Protein 3IAC (pdb70)

Organism: Salmonella typhimurium (strain LT2 / SGSC1412 / ATCC 700720) (NCBI:txid99287)

InterPro domains:
  IPR003766 Uronate isomerase [MF_00675] (2-469)
  IPR003766 Uronate isomerase [PF02614] (1-467)
  IPR032466 Metal-dependent hydrolase [SSF51556] (3-467)

Structure (mmCIF, N/CA/C/O backbone):
data_3IAC
#
_entry.id   3IAC
#
_cell.length_a   225.535
_cell.length_b   225.535
_cell.length_c   82.745
_cell.angle_alpha   90.00
_cell.angle_beta   90.00
_cell.angle_gamma   90.00
#
_symmetry.space_group_name_H-M   'P 42 21 2'
#
loop_
_entity.id
_entity.type
_entity.pdbx_description
1 polymer 'Glucuronate isomerase'
2 non-polymer 'CHLORIDE ION'
3 water water
#
loop_
_atom_site.group_PDB
_atom_site.id
_atom_site.type_symbol
_atom_site.label_atom_id
_atom_site.label_alt_id
_atom_site.label_comp_id
_atom_site.label_asym_id
_atom_site.label_entity_id
_atom_site.label_seq_id
_atom_site.pdbx_PDB_ins_code
_atom_site.Cartn_x
_atom_site.Cartn_y
_atom_site.Cartn_z
_atom_site.occupancy
_atom_site.B_iso_or_equiv
_atom_site.auth_seq_id
_atom_site.auth_comp_id
_atom_site.auth_asym_id
_atom_site.auth_atom_id
_atom_site.pdbx_PDB_model_num
ATOM 1 N N . ALA A 1 5 ? 78.478 21.398 -23.851 1.00 33.49 2 ALA A N 1
ATOM 2 C CA . ALA A 1 5 ? 78.910 21.805 -22.473 1.00 33.96 2 ALA A CA 1
ATOM 3 C C . ALA A 1 5 ? 80.098 20.933 -22.091 1.00 33.60 2 ALA A C 1
ATOM 4 O O . ALA A 1 5 ? 80.104 19.727 -22.383 1.00 34.31 2 ALA A O 1
ATOM 6 N N . THR A 1 6 ? 81.109 21.523 -21.447 1.00 32.36 3 THR A N 1
ATOM 7 C CA . THR A 1 6 ? 82.305 20.753 -21.107 1.00 31.21 3 THR A CA 1
ATOM 8 C C . THR A 1 6 ? 82.472 20.502 -19.606 1.00 28.97 3 THR A C 1
ATOM 9 O O . THR A 1 6 ? 82.483 21.417 -18.782 1.00 26.65 3 THR A O 1
ATOM 13 N N . PHE A 1 7 ? 82.615 19.220 -19.294 1.00 26.99 4 PHE A N 1
ATOM 14 C CA . PHE A 1 7 ? 82.783 18.735 -17.943 1.00 25.23 4 PHE A CA 1
ATOM 15 C C . PHE A 1 7 ? 84.181 19.043 -17.348 1.00 24.81 4 PHE A C 1
ATOM 16 O O . PHE A 1 7 ? 85.203 18.774 -17.949 1.00 23.23 4 PHE A O 1
ATOM 32 N N . THR A 1 9 ? 86.363 21.891 -16.513 1.00 22.67 6 THR A N 1
ATOM 33 C CA . THR A 1 9 ? 87.404 22.680 -17.154 1.00 20.21 6 THR A CA 1
ATOM 34 C C . THR A 1 9 ? 88.226 23.245 -16.008 1.00 20.02 6 THR A C 1
ATOM 35 O O . THR A 1 9 ? 87.998 22.893 -14.833 1.00 18.19 6 THR A O 1
ATOM 39 N N . GLU A 1 10 ? 89.178 24.115 -16.311 1.00 19.50 7 GLU A N 1
ATOM 40 C CA . GLU A 1 10 ? 89.946 24.746 -15.240 1.00 20.22 7 GLU A CA 1
ATOM 41 C C . GLU A 1 10 ? 89.074 25.761 -14.453 1.00 19.27 7 GLU A C 1
ATOM 42 O O . GLU A 1 10 ? 89.475 26.214 -13.382 1.00 18.68 7 GLU A O 1
ATOM 48 N N . ASP A 1 11 ? 87.884 26.096 -14.972 1.00 18.96 8 ASP A N 1
ATOM 49 C CA . ASP A 1 11 ? 86.946 27.006 -14.267 1.00 19.04 8 ASP A CA 1
ATOM 50 C C . ASP A 1 11 ? 85.805 26.210 -13.595 1.00 18.21 8 ASP A C 1
ATOM 51 O O . ASP A 1 11 ? 84.736 26.740 -13.310 1.00 15.68 8 ASP A O 1
ATOM 56 N N . PHE A 1 12 ? 86.078 24.934 -13.326 1.00 17.29 9 PHE A N 1
ATOM 57 C CA . PHE A 1 12 ? 85.131 24.036 -12.663 1.00 16.65 9 PHE A CA 1
ATOM 58 C C . PHE A 1 12 ? 84.591 24.676 -11.378 1.00 16.71 9 PHE A C 1
ATOM 59 O O . PHE A 1 12 ? 85.362 25.127 -10.519 1.00 14.75 9 PHE A O 1
ATOM 67 N N . LEU A 1 13 ? 83.264 24.749 -11.294 1.00 16.53 10 LEU A N 1
ATOM 68 C CA . LEU A 1 13 ? 82.544 25.311 -10.152 1.00 17.71 10 LEU A CA 1
ATOM 69 C C . LEU A 1 13 ? 82.676 26.845 -9.993 1.00 17.52 10 LEU A C 1
ATOM 70 O O . LEU A 1 13 ? 82.145 27.400 -9.049 1.00 17.55 10 LEU A O 1
ATOM 75 N N . LEU A 1 14 ? 83.385 27.511 -10.902 1.00 18.25 11 LEU A N 1
ATOM 76 C CA . LEU A 1 14 ? 83.579 28.974 -10.841 1.00 18.66 11 LEU A CA 1
ATOM 77 C C . LEU A 1 14 ? 82.591 29.578 -11.827 1.00 18.83 11 LEU A C 1
ATOM 78 O O . LEU A 1 14 ? 82.834 29.583 -13.024 1.00 18.40 11 LEU A O 1
ATOM 83 N N . LYS A 1 15 ? 81.476 30.091 -11.328 1.00 20.09 12 LYS A N 1
ATOM 84 C CA . LYS A 1 15 ? 80.394 30.588 -12.215 1.00 21.56 12 LYS A CA 1
ATOM 85 C C . LYS A 1 15 ? 80.316 32.093 -12.480 1.00 21.06 12 LYS A C 1
ATOM 86 O O . LYS A 1 15 ? 79.347 32.550 -13.051 1.00 23.92 12 LYS A O 1
ATOM 92 N N . ASN A 1 16 ? 81.331 32.851 -12.100 1.00 19.98 13 ASN A N 1
ATOM 93 C CA . ASN A 1 16 ? 81.336 34.294 -12.341 1.00 20.16 13 ASN A CA 1
ATOM 94 C C . ASN A 1 16 ? 82.792 34.751 -12.419 1.00 19.36 13 ASN A C 1
ATOM 95 O O . ASN A 1 16 ? 83.682 34.038 -11.961 1.00 18.82 13 ASN A O 1
ATOM 100 N N . ASP A 1 17 ? 83.028 35.914 -13.010 1.00 18.89 14 ASP A N 1
ATOM 101 C CA . ASP A 1 17 ? 84.393 36.435 -13.204 1.00 19.66 14 ASP A CA 1
ATOM 102 C C . ASP A 1 17 ? 85.175 36.737 -11.940 1.00 19.21 14 ASP A C 1
ATOM 103 O O . ASP A 1 17 ? 86.399 36.577 -11.911 1.00 19.56 14 ASP A O 1
ATOM 108 N N . ILE A 1 18 ? 84.485 37.199 -10.910 1.00 18.28 15 ILE A N 1
ATOM 109 C CA . ILE A 1 18 ? 85.129 37.494 -9.648 1.00 17.48 15 ILE A CA 1
ATOM 110 C C . ILE A 1 18 ? 85.672 36.179 -9.054 1.00 16.88 15 ILE A C 1
ATOM 111 O O . ILE A 1 18 ? 86.814 36.117 -8.581 1.00 15.48 15 ILE A O 1
ATOM 116 N N . ALA A 1 19 ? 84.851 35.132 -9.116 1.00 16.80 16 ALA A N 1
ATOM 117 C CA . ALA A 1 19 ? 85.229 33.805 -8.611 1.00 17.19 16 ALA A CA 1
ATOM 118 C C . ALA A 1 19 ? 86.479 33.295 -9.323 1.00 17.27 16 ALA A C 1
ATOM 119 O O . ALA A 1 19 ? 87.370 32.712 -8.685 1.00 17.82 16 ALA A O 1
ATOM 121 N N . ARG A 1 20 ? 86.561 33.535 -10.637 1.00 17.83 17 ARG A N 1
ATOM 122 C CA . ARG A 1 20 ? 87.720 33.096 -11.434 1.00 18.69 17 ARG A CA 1
ATOM 123 C C . ARG A 1 20 ? 89.006 33.792 -10.999 1.00 18.45 17 ARG A C 1
ATOM 124 O O . ARG A 1 20 ? 90.051 33.158 -10.889 1.00 18.55 17 ARG A O 1
ATOM 132 N N . THR A 1 21 ? 88.923 35.089 -10.743 1.00 16.71 18 THR A N 1
ATOM 133 C CA . THR A 1 21 ? 90.077 35.842 -10.295 1.00 17.19 18 THR A CA 1
ATOM 134 C C . THR A 1 21 ? 90.478 35.416 -8.892 1.00 17.42 18 THR A C 1
ATOM 135 O O . THR A 1 21 ? 91.652 35.158 -8.627 1.00 19.65 18 THR A O 1
ATOM 139 N N . LEU A 1 22 ? 89.515 35.340 -7.982 1.00 16.51 19 LEU A N 1
ATOM 140 C CA . LEU A 1 22 ? 89.840 34.933 -6.617 1.00 16.68 19 LEU A CA 1
ATOM 141 C C . LEU A 1 22 ? 90.488 33.551 -6.606 1.00 16.78 19 LEU A C 1
ATOM 142 O O . LEU A 1 22 ? 91.533 33.370 -5.983 1.00 17.41 19 LEU A O 1
ATOM 147 N N . TYR A 1 23 ? 89.893 32.590 -7.319 1.00 16.63 20 TYR A N 1
ATOM 148 C CA . TYR A 1 23 ? 90.443 31.239 -7.339 1.00 15.99 20 TYR A CA 1
ATOM 149 C C . TYR A 1 23 ? 91.810 31.147 -8.014 1.00 16.61 20 TYR A C 1
ATOM 150 O O . TYR A 1 23 ? 92.773 30.753 -7.371 1.00 15.74 20 TYR A O 1
ATOM 159 N N . HIS A 1 24 ? 91.890 31.512 -9.298 1.00 17.07 21 HIS A N 1
ATOM 160 C CA . HIS A 1 24 ? 93.161 31.395 -10.042 1.00 18.46 21 HIS A CA 1
ATOM 161 C C . HIS A 1 24 ? 94.299 32.295 -9.575 1.00 19.04 21 HIS A C 1
ATOM 162 O O . HIS A 1 24 ? 95.450 31.878 -9.580 1.00 20.00 21 HIS A O 1
ATOM 169 N N . LYS A 1 25 ? 93.988 33.509 -9.158 1.00 19.29 22 LYS A N 1
ATOM 170 C CA . LYS A 1 25 ? 95.035 34.444 -8.758 1.00 20.19 22 LYS A CA 1
ATOM 171 C C . LYS A 1 25 ? 95.437 34.350 -7.296 1.00 19.93 22 LYS A C 1
ATOM 172 O O . LYS A 1 25 ? 96.612 34.505 -6.973 1.00 20.75 22 LYS A O 1
ATOM 178 N N . TYR A 1 26 ? 94.473 34.086 -6.413 1.00 19.85 23 TYR A N 1
ATOM 179 C CA . TYR A 1 26 ? 94.764 34.071 -4.982 1.00 18.55 23 TYR A CA 1
ATOM 180 C C . TYR A 1 26 ? 94.636 32.742 -4.252 1.00 17.90 23 TYR A C 1
ATOM 181 O O . TYR A 1 26 ? 95.491 32.434 -3.457 1.00 19.23 23 TYR A O 1
ATOM 190 N N . ALA A 1 27 ? 93.604 31.946 -4.520 1.00 16.82 24 ALA A N 1
ATOM 191 C CA . ALA A 1 27 ? 93.430 30.685 -3.795 1.00 17.08 24 ALA A CA 1
ATOM 192 C C . ALA A 1 27 ? 94.330 29.546 -4.257 1.00 18.11 24 ALA A C 1
ATOM 193 O O . ALA A 1 27 ? 95.014 28.929 -3.441 1.00 18.87 24 ALA A O 1
ATOM 195 N N . ALA A 1 28 ? 94.322 29.263 -5.558 1.00 18.21 25 ALA A N 1
ATOM 196 C CA . ALA A 1 28 ? 95.086 28.142 -6.105 1.00 18.64 25 ALA A CA 1
ATOM 197 C C . ALA A 1 28 ? 96.581 28.109 -5.715 1.00 18.86 25 ALA A C 1
ATOM 198 O O . ALA A 1 28 ? 97.084 27.064 -5.337 1.00 18.30 25 ALA A O 1
ATOM 200 N N . PRO A 1 29 ? 97.288 29.253 -5.794 1.00 19.29 26 PRO A N 1
ATOM 201 C CA . PRO A 1 29 ? 98.705 29.242 -5.412 1.00 19.64 26 PRO A CA 1
ATOM 202 C C . PRO A 1 29 ? 98.986 29.078 -3.901 1.00 20.43 26 PRO A C 1
ATOM 203 O O . PRO A 1 29 ? 100.141 28.859 -3.526 1.00 20.91 26 PRO A O 1
ATOM 215 N N . PRO A 1 31 ? 99.652 27.573 -0.253 1.00 16.84 28 PRO A N 1
ATOM 216 C CA . PRO A 1 31 ? 100.037 26.251 0.237 1.00 18.07 28 PRO A CA 1
ATOM 217 C C . PRO A 1 31 ? 98.907 25.651 1.103 1.00 16.77 28 PRO A C 1
ATOM 218 O O . PRO A 1 31 ? 97.939 26.347 1.409 1.00 16.45 28 PRO A O 1
ATOM 222 N N . ILE A 1 32 ? 99.041 24.377 1.468 1.00 16.71 29 ILE A N 1
ATOM 223 C CA . ILE A 1 32 ? 98.046 23.667 2.280 1.00 15.58 29 ILE A CA 1
ATOM 224 C C . ILE A 1 32 ? 98.538 23.353 3.693 1.00 16.63 29 ILE A C 1
ATOM 225 O O . ILE A 1 32 ? 99.646 22.870 3.876 1.00 16.27 29 ILE A O 1
ATOM 230 N N . TYR A 1 33 ? 97.698 23.653 4.687 1.00 18.25 30 TYR A N 1
ATOM 231 C CA . TYR A 1 33 ? 97.971 23.351 6.096 1.00 18.62 30 TYR A CA 1
ATOM 232 C C . TYR A 1 33 ? 96.905 22.303 6.402 1.00 17.10 30 TYR A C 1
ATOM 233 O O . TYR A 1 33 ? 95.799 22.655 6.801 1.00 17.09 30 TYR A O 1
ATOM 242 N N . ASP A 1 34 ? 97.205 21.027 6.173 1.00 15.29 31 ASP A N 1
ATOM 243 C CA . ASP A 1 34 ? 96.198 19.974 6.398 1.00 14.76 31 ASP A CA 1
ATOM 244 C C . ASP A 1 34 ? 96.274 19.549 7.847 1.00 13.63 31 ASP A C 1
ATOM 245 O O . ASP A 1 34 ? 96.800 18.490 8.176 1.00 12.70 31 ASP A O 1
ATOM 250 N N . PHE A 1 35 ? 95.711 20.386 8.704 1.00 14.04 32 PHE A N 1
ATOM 251 C CA . PHE A 1 35 ? 95.805 20.228 10.154 1.00 14.41 32 PHE A CA 1
ATOM 252 C C . PHE A 1 35 ? 95.133 19.011 10.782 1.00 15.38 32 PHE A C 1
ATOM 253 O O . PHE A 1 35 ? 95.292 18.766 11.972 1.00 15.59 32 PHE A O 1
ATOM 261 N N . HIS A 1 36 ? 94.370 18.254 10.005 1.00 16.33 33 HIS A N 1
ATOM 262 C CA . HIS A 1 36 ? 93.752 17.054 10.524 1.00 15.01 33 HIS A CA 1
ATOM 263 C C . HIS A 1 36 ? 93.574 16.043 9.419 1.00 15.67 33 HIS A C 1
ATOM 264 O O . HIS A 1 36 ? 92.845 16.280 8.465 1.00 13.00 33 HIS A O 1
ATOM 271 N N . CYS A 1 37 ? 94.266 14.904 9.547 1.00 17.06 34 CYS A N 1
ATOM 272 C CA . CYS A 1 37 ? 94.180 13.841 8.563 1.00 16.56 34 CYS A CA 1
ATOM 273 C C . CYS A 1 37 ? 94.437 12.499 9.215 1.00 17.37 34 CYS A C 1
ATOM 274 O O . CYS A 1 37 ? 94.672 12.409 10.434 1.00 19.08 34 CYS A O 1
ATOM 277 N N . HIS A 1 38 ? 94.357 11.448 8.411 1.00 17.24 35 HIS A N 1
ATOM 278 C CA . HIS A 1 38 ? 94.559 10.082 8.892 1.00 17.31 35 HIS A CA 1
ATOM 279 C C . HIS A 1 38 ? 95.614 9.366 8.082 1.00 16.44 35 HIS A C 1
ATOM 280 O O . HIS A 1 38 ? 95.519 8.184 7.868 1.00 16.41 35 HIS A O 1
ATOM 287 N N . LEU A 1 39 ? 96.613 10.106 7.619 1.00 17.04 36 LEU A N 1
ATOM 288 C CA . LEU A 1 39 ? 97.687 9.522 6.852 1.00 16.68 36 LEU A CA 1
ATOM 289 C C . LEU A 1 39 ? 98.575 8.708 7.783 1.00 16.60 36 LEU A C 1
ATOM 290 O O . LEU A 1 39 ? 98.723 9.040 8.964 1.00 14.51 36 LEU A O 1
ATOM 295 N N . SER A 1 40 ? 99.143 7.630 7.235 1.00 16.64 37 SER A N 1
ATOM 296 C CA . SER A 1 40 ? 100.062 6.763 7.970 1.00 16.32 37 SER A CA 1
ATOM 297 C C . SER A 1 40 ? 101.396 7.468 8.139 1.00 15.33 37 SER A C 1
ATOM 298 O O . SER A 1 40 ? 102.049 7.778 7.156 1.00 15.06 37 SER A O 1
ATOM 301 N N . PRO A 1 41 ? 101.801 7.730 9.380 1.00 14.76 38 PRO A N 1
ATOM 302 C CA . PRO A 1 41 ? 103.111 8.355 9.571 1.00 15.31 38 PRO A CA 1
ATOM 303 C C . PRO A 1 41 ? 104.229 7.481 9.001 1.00 14.49 38 PRO A C 1
ATOM 304 O O . PRO A 1 41 ? 105.198 7.996 8.494 1.00 15.09 38 PRO A O 1
ATOM 308 N N . GLN A 1 42 ? 104.089 6.166 9.126 1.00 15.95 39 GLN A N 1
ATOM 309 C CA . GLN A 1 42 ? 105.087 5.249 8.600 1.00 17.07 39 GLN A CA 1
ATOM 310 C C . GLN A 1 42 ? 105.225 5.416 7.083 1.00 16.52 39 GLN A C 1
ATOM 311 O O . GLN A 1 42 ? 106.342 5.386 6.557 1.00 15.03 39 GLN A O 1
ATOM 317 N N . GLU A 1 43 ? 104.104 5.596 6.382 1.00 16.07 40 GLU A N 1
ATOM 318 C CA . GLU A 1 43 ? 104.166 5.768 4.926 1.00 16.51 40 GLU A CA 1
ATOM 319 C C . GLU A 1 43 ? 104.861 7.090 4.553 1.00 16.71 40 GLU A C 1
ATOM 320 O O . GLU A 1 43 ? 105.564 7.176 3.542 1.00 15.41 40 GLU A O 1
ATOM 326 N N . ILE A 1 44 ? 104.691 8.106 5.391 1.00 16.54 41 ILE A N 1
ATOM 327 C CA . ILE A 1 44 ? 105.349 9.378 5.144 1.00 16.43 41 ILE A CA 1
ATOM 328 C C . ILE A 1 44 ? 106.832 9.207 5.428 1.00 16.44 41 ILE A C 1
ATOM 329 O O . ILE A 1 44 ? 107.672 9.577 4.600 1.00 18.00 41 ILE A O 1
ATOM 334 N N . ALA A 1 45 ? 107.159 8.593 6.568 1.00 15.73 42 ALA A N 1
ATOM 335 C CA . ALA A 1 45 ? 108.579 8.406 6.958 1.00 15.34 42 ALA A CA 1
ATOM 336 C C . ALA A 1 45 ? 109.349 7.544 5.967 1.00 14.49 42 ALA A C 1
ATOM 337 O O . ALA A 1 45 ? 110.448 7.876 5.591 1.00 14.13 42 ALA A O 1
ATOM 339 N N . ASP A 1 46 ? 108.773 6.429 5.559 1.00 15.01 43 ASP A N 1
ATOM 340 C CA . ASP A 1 46 ? 109.438 5.550 4.610 1.00 17.10 43 ASP A CA 1
ATOM 341 C C . ASP A 1 46 ? 109.299 6.058 3.172 1.00 16.53 43 ASP A C 1
ATOM 342 O O . ASP A 1 46 ? 109.903 5.509 2.288 1.00 18.14 43 ASP A O 1
ATOM 347 N N . ASP A 1 47 ? 108.495 7.104 2.959 1.00 15.43 44 ASP A N 1
ATOM 348 C CA . ASP A 1 47 ? 108.261 7.674 1.637 1.00 15.16 44 ASP A CA 1
ATOM 349 C C . ASP A 1 47 ? 107.754 6.559 0.715 1.00 14.86 44 ASP A C 1
ATOM 350 O O . ASP A 1 47 ? 108.368 6.243 -0.289 1.00 12.48 44 ASP A O 1
ATOM 355 N N . ARG A 1 48 ? 106.601 5.998 1.063 1.00 16.11 45 ARG A N 1
ATOM 356 C CA . ARG A 1 48 ? 106.030 4.871 0.324 1.00 16.27 45 ARG A CA 1
ATOM 357 C C . ARG A 1 48 ? 105.835 5.111 -1.158 1.00 16.33 45 ARG A C 1
ATOM 358 O O . ARG A 1 48 ? 105.276 6.132 -1.585 1.00 15.53 45 ARG A O 1
ATOM 366 N N . ARG A 1 49 ? 106.298 4.136 -1.919 1.00 16.81 46 ARG A N 1
ATOM 367 C CA . ARG A 1 49 ? 106.186 4.098 -3.365 1.00 18.90 46 ARG A CA 1
ATOM 368 C C . ARG A 1 49 ? 105.053 3.080 -3.602 1.00 18.38 46 ARG A C 1
ATOM 369 O O . ARG A 1 49 ? 105.165 1.924 -3.200 1.00 18.73 46 ARG A O 1
ATOM 377 N N . PHE A 1 50 ? 103.944 3.511 -4.189 1.00 19.50 47 PHE A N 1
ATOM 378 C CA . PHE A 1 50 ? 102.827 2.591 -4.454 1.00 19.31 47 PHE A CA 1
ATOM 379 C C . PHE A 1 50 ? 103.087 1.774 -5.714 1.00 19.74 47 PHE A C 1
ATOM 380 O O . PHE A 1 50 ? 103.662 2.257 -6.668 1.00 20.24 47 PHE A O 1
ATOM 388 N N . ASP A 1 51 ? 102.663 0.526 -5.699 1.00 20.81 48 ASP A N 1
ATOM 389 C CA . ASP A 1 51 ? 102.880 -0.370 -6.828 1.00 22.14 48 ASP A CA 1
ATOM 390 C C . ASP A 1 51 ? 101.976 -0.045 -8.010 1.00 20.18 48 ASP A C 1
ATOM 391 O O . ASP A 1 51 ? 102.398 -0.114 -9.156 1.00 20.15 48 ASP A O 1
ATOM 396 N N . ASN A 1 52 ? 100.742 0.339 -7.734 1.00 17.81 49 ASN A N 1
ATOM 397 C CA . ASN A 1 52 ? 99.814 0.619 -8.799 1.00 16.45 49 ASN A CA 1
ATOM 398 C C . ASN A 1 52 ? 98.696 1.527 -8.341 1.00 16.74 49 ASN A C 1
ATOM 399 O O . ASN A 1 52 ? 98.541 1.784 -7.151 1.00 15.00 49 ASN A O 1
ATOM 404 N N . LEU A 1 53 ? 97.903 1.986 -9.304 1.00 16.92 50 LEU A N 1
ATOM 405 C CA . LEU A 1 53 ? 96.813 2.916 -9.051 1.00 16.98 50 LEU A CA 1
ATOM 406 C C . LEU A 1 53 ? 95.717 2.337 -8.164 1.00 18.25 50 LEU A C 1
ATOM 407 O O . LEU A 1 53 ? 95.134 3.061 -7.334 1.00 19.04 50 LEU A O 1
ATOM 412 N N . GLY A 1 54 ? 95.428 1.050 -8.326 1.00 18.99 51 GLY A N 1
ATOM 413 C CA . GLY A 1 54 ? 94.395 0.407 -7.511 1.00 20.77 51 GLY A CA 1
ATOM 414 C C . GLY A 1 54 ? 94.753 0.476 -6.029 1.00 21.68 51 GLY A C 1
ATOM 415 O O . GLY A 1 54 ? 93.954 0.840 -5.182 1.00 18.28 51 GLY A O 1
ATOM 416 N N . GLN A 1 55 ? 95.993 0.152 -5.741 1.00 22.85 52 GLN A N 1
ATOM 417 C CA . GLN A 1 55 ? 96.505 0.155 -4.391 1.00 24.78 52 GLN A CA 1
ATOM 418 C C . GLN A 1 55 ? 96.382 1.534 -3.719 1.00 25.00 52 GLN A C 1
ATOM 419 O O . GLN A 1 55 ? 95.858 1.656 -2.613 1.00 26.64 52 GLN A O 1
ATOM 425 N N . ILE A 1 56 ? 96.867 2.575 -4.386 1.00 23.81 53 ILE A N 1
ATOM 426 C CA . ILE A 1 56 ? 96.839 3.907 -3.804 1.00 23.08 53 ILE A CA 1
ATOM 427 C C . ILE A 1 56 ? 95.463 4.557 -3.741 1.00 22.42 53 ILE A C 1
ATOM 428 O O . ILE A 1 56 ? 95.231 5.404 -2.898 1.00 24.09 53 ILE A O 1
ATOM 433 N N A TRP A 1 57 ? 94.539 4.043 -4.553 0.60 21.79 54 TRP A N 1
ATOM 434 N N B TRP A 1 57 ? 94.542 4.105 -4.563 0.40 21.43 54 TRP A N 1
ATOM 435 C CA A TRP A 1 57 ? 93.198 4.589 -4.689 0.60 20.73 54 TRP A CA 1
ATOM 436 C CA B TRP A 1 57 ? 93.235 4.668 -4.709 0.40 20.21 54 TRP A CA 1
ATOM 437 C C A TRP A 1 57 ? 92.167 3.804 -3.888 0.60 22.01 54 TRP A C 1
ATOM 438 C C B TRP A 1 57 ? 92.141 3.988 -3.959 0.40 19.67 54 TRP A C 1
ATOM 439 O O A TRP A 1 57 ? 91.305 4.405 -3.241 0.60 21.23 54 TRP A O 1
ATOM 440 O O B TRP A 1 57 ? 91.281 4.633 -3.446 0.40 18.38 54 TRP A O 1
ATOM 461 N N A LEU A 1 58 ? 92.270 2.468 -3.925 0.60 22.58 55 LEU A N 1
ATOM 462 N N B LEU A 1 58 ? 92.164 2.668 -3.986 0.40 18.17 55 LEU A N 1
ATOM 463 C CA A LEU A 1 58 ? 91.302 1.572 -3.272 0.60 24.23 55 LEU A CA 1
ATOM 464 C CA B LEU A 1 58 ? 91.000 1.882 -3.739 0.40 17.57 55 LEU A CA 1
ATOM 465 C C A LEU A 1 58 ? 91.598 1.046 -1.839 0.60 26.23 55 LEU A C 1
ATOM 466 C C B LEU A 1 58 ? 90.417 1.916 -2.356 0.40 17.70 55 LEU A C 1
ATOM 467 O O A LEU A 1 58 ? 90.767 0.329 -1.282 0.60 25.82 55 LEU A O 1
ATOM 468 O O B LEU A 1 58 ? 89.268 2.271 -2.238 0.40 17.26 55 LEU A O 1
ATOM 477 N N A GLU A 1 59 ? 92.750 1.358 -1.238 0.60 29.04 56 GLU A N 1
ATOM 478 N N B GLU A 1 59 ? 91.176 1.617 -1.316 0.40 18.40 56 GLU A N 1
ATOM 479 C CA A GLU A 1 59 ? 92.960 0.938 0.176 0.60 31.15 56 GLU A CA 1
ATOM 480 C CA B GLU A 1 59 ? 90.740 2.025 0.034 0.40 18.77 56 GLU A CA 1
ATOM 481 C C A GLU A 1 59 ? 92.049 1.755 1.189 0.60 32.00 56 GLU A C 1
ATOM 482 C C B GLU A 1 59 ? 90.049 3.413 0.201 0.40 19.25 56 GLU A C 1
ATOM 483 O O A GLU A 1 59 ? 91.971 1.404 2.364 0.60 32.85 56 GLU A O 1
ATOM 484 O O B GLU A 1 59 ? 89.018 3.542 0.803 0.40 18.42 56 GLU A O 1
ATOM 495 N N A GLY A 1 60 ? 91.356 2.809 0.706 0.60 34.54 57 GLY A N 1
ATOM 496 N N B GLY A 1 60 ? 90.684 4.427 -0.339 0.40 21.80 57 GLY A N 1
ATOM 497 C CA A GLY A 1 60 ? 90.423 3.702 1.534 0.60 34.78 57 GLY A CA 1
ATOM 498 C CA B GLY A 1 60 ? 90.300 5.803 -0.187 0.40 24.33 57 GLY A CA 1
ATOM 499 C C A GLY A 1 60 ? 90.096 4.926 0.660 0.60 35.19 57 GLY A C 1
ATOM 500 C C B GLY A 1 60 ? 89.939 6.064 1.239 0.40 25.23 57 GLY A C 1
ATOM 501 O O A GLY A 1 60 ? 90.559 4.943 -0.487 0.60 36.08 57 GLY A O 1
ATOM 502 O O B GLY A 1 60 ? 90.660 5.772 2.155 0.40 26.22 57 GLY A O 1
ATOM 503 N N A ASP A 1 61 ? 89.355 5.973 1.102 0.60 33.97 58 ASP A N 1
ATOM 504 N N B ASP A 1 61 ? 88.757 6.565 1.425 0.40 26.17 58 ASP A N 1
ATOM 505 C CA A ASP A 1 61 ? 88.729 6.198 2.434 0.60 32.57 58 ASP A CA 1
ATOM 506 C CA B ASP A 1 61 ? 88.255 6.691 2.755 0.40 26.20 58 ASP A CA 1
ATOM 507 C C A ASP A 1 61 ? 87.392 5.465 2.724 0.60 31.44 58 ASP A C 1
ATOM 508 C C B ASP A 1 61 ? 86.969 5.900 2.886 0.40 25.90 58 ASP A C 1
ATOM 509 O O A ASP A 1 61 ? 86.673 5.858 3.666 0.60 32.58 58 ASP A O 1
ATOM 510 O O B ASP A 1 61 ? 86.070 6.282 3.615 0.40 26.82 58 ASP A O 1
ATOM 519 N N A HIS A 1 62 ? 87.043 4.453 1.923 0.60 28.44 59 HIS A N 1
ATOM 520 N N B HIS A 1 62 ? 86.936 4.774 2.165 0.40 24.73 59 HIS A N 1
ATOM 521 C CA A HIS A 1 62 ? 85.808 3.666 2.116 0.60 26.28 59 HIS A CA 1
ATOM 522 C CA B HIS A 1 62 ? 85.840 3.818 2.157 0.40 23.53 59 HIS A CA 1
ATOM 523 C C A HIS A 1 62 ? 84.584 4.248 1.401 0.60 22.72 59 HIS A C 1
ATOM 524 C C B HIS A 1 62 ? 84.604 4.290 1.441 0.40 21.47 59 HIS A C 1
ATOM 525 O O A HIS A 1 62 ? 83.490 3.657 1.462 0.60 19.12 59 HIS A O 1
ATOM 526 O O B HIS A 1 62 ? 83.586 3.674 1.508 0.40 19.24 59 HIS A O 1
ATOM 539 N N . TYR A 1 63 ? 84.744 5.388 0.728 1.00 20.32 60 TYR A N 1
ATOM 540 C CA . TYR A 1 63 ? 83.619 5.950 -0.008 1.00 19.25 60 TYR A CA 1
ATOM 541 C C . TYR A 1 63 ? 83.452 5.084 -1.245 1.00 17.85 60 TYR A C 1
ATOM 542 O O . TYR A 1 63 ? 82.342 4.789 -1.653 1.00 15.65 60 TYR A O 1
ATOM 551 N N . LYS A 1 64 ? 84.568 4.649 -1.837 1.00 16.90 61 LYS A N 1
ATOM 552 C CA . LYS A 1 64 ? 84.460 3.796 -3.020 1.00 17.07 61 LYS A CA 1
ATOM 553 C C . LYS A 1 64 ? 83.778 2.477 -2.654 1.00 15.43 61 LYS A C 1
ATOM 554 O O . LYS A 1 64 ? 82.893 2.011 -3.382 1.00 15.18 61 LYS A O 1
ATOM 560 N N . TRP A 1 65 ? 84.175 1.908 -1.516 1.00 13.97 62 TRP A N 1
ATOM 561 C CA . TRP A 1 65 ? 83.617 0.662 -1.044 1.00 15.69 62 TRP A CA 1
ATOM 562 C C . TRP A 1 65 ? 82.110 0.730 -0.904 1.00 16.11 62 TRP A C 1
ATOM 563 O O . TRP A 1 65 ? 81.407 -0.181 -1.317 1.00 18.16 62 TRP A O 1
ATOM 574 N N . ARG A 1 66 ? 81.622 1.804 -0.294 1.00 16.77 63 ARG A N 1
ATOM 575 C CA . ARG A 1 66 ? 80.190 2.027 -0.139 1.00 15.95 63 ARG A CA 1
ATOM 576 C C . ARG A 1 66 ? 79.513 2.143 -1.507 1.00 13.93 63 ARG A C 1
ATOM 577 O O . ARG A 1 66 ? 78.441 1.574 -1.729 1.00 14.02 63 ARG A O 1
ATOM 585 N N . ALA A 1 67 ? 80.128 2.864 -2.435 1.00 14.05 64 ALA A N 1
ATOM 586 C CA . ALA A 1 67 ? 79.546 2.991 -3.788 1.00 13.84 64 ALA A CA 1
ATOM 587 C C . ALA A 1 67 ? 79.508 1.623 -4.482 1.00 14.02 64 ALA A C 1
ATOM 588 O O . ALA A 1 67 ? 78.507 1.266 -5.088 1.00 15.00 64 ALA A O 1
ATOM 590 N N . LEU A 1 68 ? 80.600 0.862 -4.385 1.00 15.21 65 LEU A N 1
ATOM 591 C CA . LEU A 1 68 ? 80.665 -0.481 -4.983 1.00 14.39 65 LEU A CA 1
ATOM 592 C C . LEU A 1 68 ? 79.577 -1.394 -4.404 1.00 13.80 65 LEU A C 1
ATOM 593 O O . LEU A 1 68 ? 78.885 -2.094 -5.145 1.00 13.86 65 LEU A O 1
ATOM 598 N N . ARG A 1 69 ? 79.412 -1.385 -3.086 1.00 12.46 66 ARG A N 1
ATOM 599 C CA . ARG A 1 69 ? 78.371 -2.214 -2.456 1.00 13.44 66 ARG A CA 1
ATOM 600 C C . ARG A 1 69 ? 76.968 -1.819 -2.919 1.00 13.28 66 ARG A C 1
ATOM 601 O O . ARG A 1 69 ? 76.132 -2.687 -3.218 1.00 14.16 66 ARG A O 1
ATOM 609 N N . SER A 1 70 ? 76.716 -0.515 -2.981 1.00 13.22 67 SER A N 1
ATOM 610 C CA . SER A 1 70 ? 75.433 0.004 -3.447 1.00 13.59 67 SER A CA 1
ATOM 611 C C . SER A 1 70 ? 75.153 -0.434 -4.870 1.00 12.49 67 SER A C 1
ATOM 612 O O . SER A 1 70 ? 74.005 -0.657 -5.226 1.00 12.73 67 SER A O 1
ATOM 615 N N . ALA A 1 71 ? 76.196 -0.547 -5.691 1.00 12.98 68 ALA A N 1
ATOM 616 C CA . ALA A 1 71 ? 76.020 -0.976 -7.091 1.00 14.00 68 ALA A CA 1
ATOM 617 C C . ALA A 1 71 ? 75.857 -2.492 -7.244 1.00 15.45 68 ALA A C 1
ATOM 618 O O . ALA A 1 71 ? 75.703 -2.991 -8.351 1.00 17.05 68 ALA A O 1
ATOM 620 N N . GLY A 1 72 ? 75.910 -3.229 -6.139 1.00 15.66 69 GLY A N 1
ATOM 621 C CA . GLY A 1 72 ? 75.746 -4.673 -6.184 1.00 15.12 69 GLY A CA 1
ATOM 622 C C . GLY A 1 72 ? 77.009 -5.483 -6.451 1.00 15.40 69 GLY A C 1
ATOM 623 O O . GLY A 1 72 ? 76.917 -6.661 -6.764 1.00 14.06 69 GLY A O 1
ATOM 624 N N . VAL A 1 73 ? 78.182 -4.862 -6.335 1.00 15.02 70 VAL A N 1
ATOM 625 C CA . VAL A 1 73 ? 79.435 -5.569 -6.560 1.00 14.99 70 VAL A CA 1
ATOM 626 C C . VAL A 1 73 ? 79.703 -6.508 -5.389 1.00 15.71 70 VAL A C 1
ATOM 627 O O . VAL A 1 73 ? 79.462 -6.164 -4.221 1.00 13.43 70 VAL A O 1
ATOM 631 N N . ASP A 1 74 ? 80.199 -7.700 -5.695 1.00 17.09 71 ASP A N 1
ATOM 632 C CA . ASP A 1 74 ? 80.489 -8.667 -4.650 1.00 16.81 71 ASP A CA 1
ATOM 633 C C . ASP A 1 74 ? 81.583 -8.117 -3.753 1.00 16.31 71 ASP A C 1
ATOM 634 O O . ASP A 1 74 ? 82.526 -7.515 -4.245 1.00 16.23 71 ASP A O 1
ATOM 639 N N . GLU A 1 75 ? 81.478 -8.359 -2.446 1.00 15.58 72 GLU A N 1
ATOM 640 C CA . GLU A 1 75 ? 82.487 -7.890 -1.483 1.00 16.60 72 GLU A CA 1
ATOM 641 C C . GLU A 1 75 ? 83.883 -8.417 -1.801 1.00 16.60 72 GLU A C 1
ATOM 642 O O . GLU A 1 75 ? 84.886 -7.771 -1.463 1.00 16.62 72 GLU A O 1
ATOM 648 N N . SER A 1 76 ? 83.965 -9.588 -2.433 1.00 15.77 73 SER A N 1
ATOM 649 C CA . SER A 1 76 ? 85.267 -10.148 -2.793 1.00 16.42 73 SER A CA 1
ATOM 650 C C . SER A 1 76 ? 86.063 -9.194 -3.711 1.00 16.06 73 SER A C 1
ATOM 651 O O . SER A 1 76 ? 87.277 -9.184 -3.677 1.00 15.54 73 SER A O 1
ATOM 654 N N . LEU A 1 77 ? 85.365 -8.389 -4.512 1.00 17.23 74 LEU A N 1
ATOM 655 C CA . LEU A 1 77 ? 86.018 -7.415 -5.421 1.00 17.30 74 LEU A CA 1
ATOM 656 C C . LEU A 1 77 ? 86.189 -6.041 -4.779 1.00 17.51 74 LEU A C 1
ATOM 657 O O . LEU A 1 77 ? 86.620 -5.095 -5.432 1.00 17.75 74 LEU A O 1
ATOM 662 N N . ILE A 1 78 ? 85.882 -5.949 -3.485 1.00 17.90 75 ILE A N 1
ATOM 663 C CA . ILE A 1 78 ? 85.979 -4.702 -2.750 1.00 17.48 75 ILE A CA 1
ATOM 664 C C . ILE A 1 78 ? 87.094 -4.777 -1.681 1.00 17.70 75 ILE A C 1
ATOM 665 O O . ILE A 1 78 ? 88.053 -4.006 -1.734 1.00 15.75 75 ILE A O 1
ATOM 670 N N . THR A 1 79 ? 86.948 -5.697 -0.720 1.00 17.36 76 THR A N 1
ATOM 671 C CA . THR A 1 79 ? 87.916 -5.878 0.370 1.00 16.60 76 THR A CA 1
ATOM 672 C C . THR A 1 79 ? 88.594 -7.285 0.397 1.00 18.31 76 THR A C 1
ATOM 673 O O . THR A 1 79 ? 89.436 -7.554 1.237 1.00 17.53 76 THR A O 1
ATOM 677 N N . GLY A 1 80 ? 88.222 -8.162 -0.517 1.00 20.08 77 GLY A N 1
ATOM 678 C CA . GLY A 1 80 ? 88.756 -9.525 -0.534 1.00 22.70 77 GLY A CA 1
ATOM 679 C C . GLY A 1 80 ? 90.249 -9.673 -0.735 1.00 24.50 77 GLY A C 1
ATOM 680 O O . GLY A 1 80 ? 90.822 -9.087 -1.645 1.00 25.33 77 GLY A O 1
ATOM 681 N N . LYS A 1 81 ? 90.874 -10.485 0.115 1.00 27.15 78 LYS A N 1
ATOM 682 C CA . LYS A 1 81 ? 92.316 -10.757 0.037 1.00 29.84 78 LYS A CA 1
ATOM 683 C C . LYS A 1 81 ? 92.605 -11.582 -1.231 1.00 28.93 78 LYS A C 1
ATOM 684 O O . LYS A 1 81 ? 93.716 -11.655 -1.725 1.00 29.07 78 LYS A O 1
ATOM 690 N N . GLU A 1 82 ? 91.550 -12.212 -1.698 1.00 28.04 79 GLU A N 1
ATOM 691 C CA . GLU A 1 82 ? 91.521 -13.114 -2.827 1.00 29.15 79 GLU A CA 1
ATOM 692 C C . GLU A 1 82 ? 91.535 -12.510 -4.244 1.00 26.59 79 GLU A C 1
ATOM 693 O O . GLU A 1 82 ? 91.935 -13.198 -5.186 1.00 27.83 79 GLU A O 1
ATOM 699 N N . THR A 1 83 ? 91.111 -11.259 -4.409 1.00 22.09 80 THR A N 1
ATOM 700 C CA . THR A 1 83 ? 91.095 -10.655 -5.736 1.00 19.12 80 THR A CA 1
ATOM 701 C C . THR A 1 83 ? 92.292 -9.724 -5.905 1.00 16.85 80 THR A C 1
ATOM 702 O O . THR A 1 83 ? 92.770 -9.107 -4.936 1.00 14.25 80 THR A O 1
ATOM 706 N N . SER A 1 84 ? 92.762 -9.585 -7.136 1.00 14.41 81 SER A N 1
ATOM 707 C CA . SER A 1 84 ? 93.939 -8.758 -7.388 1.00 13.38 81 SER A CA 1
ATOM 708 C C . SER A 1 84 ? 93.610 -7.269 -7.459 1.00 13.52 81 SER A C 1
ATOM 709 O O . SER A 1 84 ? 92.439 -6.869 -7.620 1.00 11.27 81 SER A O 1
ATOM 712 N N . ASP A 1 85 ? 94.661 -6.452 -7.352 1.00 13.15 82 ASP A N 1
ATOM 713 C CA . ASP A 1 85 ? 94.515 -5.005 -7.452 1.00 12.76 82 ASP A CA 1
ATOM 714 C C . ASP A 1 85 ? 93.896 -4.636 -8.777 1.00 12.04 82 ASP A C 1
ATOM 715 O O . ASP A 1 85 ? 93.045 -3.752 -8.821 1.00 12.81 82 ASP A O 1
ATOM 720 N N . TYR A 1 86 ? 94.295 -5.303 -9.863 1.00 11.47 83 TYR A N 1
ATOM 721 C CA . TYR A 1 86 ? 93.710 -4.947 -11.159 1.00 12.24 83 TYR A CA 1
ATOM 722 C C . TYR A 1 86 ? 92.231 -5.337 -11.210 1.00 12.09 83 TYR A C 1
ATOM 723 O O . TYR A 1 86 ? 91.421 -4.561 -11.721 1.00 12.74 83 TYR A O 1
ATOM 732 N N A GLU A 1 87 ? 91.856 -6.507 -10.688 0.50 11.82 84 GLU A N 1
ATOM 733 N N B GLU A 1 87 ? 91.893 -6.512 -10.652 0.50 12.20 84 GLU A N 1
ATOM 734 C CA A GLU A 1 87 ? 90.441 -6.886 -10.714 0.50 11.32 84 GLU A CA 1
ATOM 735 C CA B GLU A 1 87 ? 90.506 -6.977 -10.605 0.50 11.94 84 GLU A CA 1
ATOM 736 C C A GLU A 1 87 ? 89.602 -5.919 -9.871 0.50 11.93 84 GLU A C 1
ATOM 737 C C B GLU A 1 87 ? 89.647 -5.939 -9.880 0.50 12.28 84 GLU A C 1
ATOM 738 O O A GLU A 1 87 ? 88.513 -5.525 -10.293 0.50 12.64 84 GLU A O 1
ATOM 739 O O B GLU A 1 87 ? 88.614 -5.511 -10.395 0.50 12.82 84 GLU A O 1
ATOM 750 N N . LYS A 1 88 ? 90.103 -5.515 -8.700 1.00 12.52 85 LYS A N 1
ATOM 751 C CA . LYS A 1 88 ? 89.382 -4.522 -7.885 1.00 11.37 85 LYS A CA 1
ATOM 752 C C . LYS A 1 88 ? 89.259 -3.176 -8.634 1.00 13.02 85 LYS A C 1
ATOM 753 O O . LYS A 1 88 ? 88.214 -2.527 -8.600 1.00 13.73 85 LYS A O 1
ATOM 759 N N . TYR A 1 89 ? 90.349 -2.756 -9.285 1.00 13.47 86 TYR A N 1
ATOM 760 C CA . TYR A 1 89 ? 90.365 -1.526 -10.054 1.00 13.47 86 TYR A CA 1
ATOM 761 C C . TYR A 1 89 ? 89.328 -1.573 -11.202 1.00 13.93 86 TYR A C 1
ATOM 762 O O . TYR A 1 89 ? 88.619 -0.605 -11.447 1.00 11.63 86 TYR A O 1
ATOM 779 N N . ALA A 1 91 ? 86.597 -3.324 -11.260 1.00 13.42 88 ALA A N 1
ATOM 780 C CA . ALA A 1 91 ? 85.263 -3.301 -10.680 1.00 13.56 88 ALA A CA 1
ATOM 781 C C . ALA A 1 91 ? 84.901 -1.818 -10.429 1.00 13.57 88 ALA A C 1
ATOM 782 O O . ALA A 1 91 ? 83.781 -1.376 -10.687 1.00 13.14 88 ALA A O 1
ATOM 784 N N . TRP A 1 92 ? 85.872 -1.058 -9.952 1.00 14.49 89 TRP A N 1
ATOM 785 C CA . TRP A 1 92 ? 85.680 0.360 -9.703 1.00 15.47 89 TRP A CA 1
ATOM 786 C C . TRP A 1 92 ? 85.447 1.118 -11.038 1.00 16.40 89 TRP A C 1
ATOM 787 O O . TRP A 1 92 ? 84.561 1.974 -11.128 1.00 16.07 89 TRP A O 1
ATOM 798 N N . ALA A 1 93 ? 86.212 0.760 -12.074 1.00 16.85 90 ALA A N 1
ATOM 799 C CA . ALA A 1 93 ? 86.064 1.363 -13.405 1.00 16.75 90 ALA A CA 1
ATOM 800 C C . ALA A 1 93 ? 84.649 1.154 -13.953 1.00 17.05 90 ALA A C 1
ATOM 801 O O . ALA A 1 93 ? 84.096 2.053 -14.592 1.00 16.28 90 ALA A O 1
ATOM 803 N N . ASN A 1 94 ? 84.080 -0.032 -13.711 1.00 16.36 91 ASN A N 1
ATOM 804 C CA . ASN A 1 94 ? 82.736 -0.360 -14.174 1.00 18.26 91 ASN A CA 1
ATOM 805 C C . ASN A 1 94 ? 81.651 0.339 -13.356 1.00 17.79 91 ASN A C 1
ATOM 806 O O . ASN A 1 94 ? 80.511 0.423 -13.786 1.00 18.03 91 ASN A O 1
ATOM 811 N N . THR A 1 95 ? 82.016 0.818 -12.174 1.00 17.05 92 THR A N 1
ATOM 812 C CA . THR A 1 95 ? 81.083 1.447 -11.280 1.00 17.63 92 THR A CA 1
ATOM 813 C C . THR A 1 95 ? 81.060 2.969 -11.372 1.00 17.84 92 THR A C 1
ATOM 814 O O . THR A 1 95 ? 80.013 3.574 -11.185 1.00 18.00 92 THR A O 1
ATOM 818 N N . VAL A 1 96 ? 82.193 3.590 -11.696 1.00 18.16 93 VAL A N 1
ATOM 819 C CA . VAL A 1 96 ? 82.258 5.063 -11.761 1.00 17.65 93 VAL A CA 1
ATOM 820 C C . VAL A 1 96 ? 81.186 5.703 -12.652 1.00 16.59 93 VAL A C 1
ATOM 821 O O . VAL A 1 96 ? 80.668 6.754 -12.315 1.00 17.07 93 VAL A O 1
ATOM 825 N N . PRO A 1 97 ? 80.851 5.080 -13.777 1.00 17.18 94 PRO A N 1
ATOM 826 C CA . PRO A 1 97 ? 79.801 5.667 -14.622 1.00 17.80 94 PRO A CA 1
ATOM 827 C C . PRO A 1 97 ? 78.396 5.695 -13.968 1.00 17.78 94 PRO A C 1
ATOM 828 O O . PRO A 1 97 ? 77.494 6.377 -14.471 1.00 16.91 94 PRO A O 1
ATOM 832 N N . LYS A 1 98 ? 78.232 4.965 -12.865 1.00 17.64 95 LYS A N 1
ATOM 833 C CA . LYS A 1 98 ? 76.975 4.925 -12.137 1.00 17.92 95 LYS A CA 1
ATOM 834 C C . LYS A 1 98 ? 76.953 5.944 -10.983 1.00 16.59 95 LYS A C 1
ATOM 835 O O . LYS A 1 98 ? 75.972 6.020 -10.250 1.00 16.61 95 LYS A O 1
ATOM 841 N N . THR A 1 99 ? 78.022 6.721 -10.832 1.00 15.43 96 THR A N 1
ATOM 842 C CA . THR A 1 99 ? 78.131 7.666 -9.721 1.00 14.76 96 THR A CA 1
ATOM 843 C C . THR A 1 99 ? 77.882 9.133 -10.031 1.00 12.94 96 THR A C 1
ATOM 844 O O . THR A 1 99 ? 78.246 9.991 -9.231 1.00 12.71 96 THR A O 1
ATOM 848 N N . LEU A 1 100 ? 77.280 9.448 -11.167 1.00 13.83 97 LEU A N 1
ATOM 849 C CA . LEU A 1 100 ? 76.978 10.864 -11.478 1.00 14.51 97 LEU A CA 1
ATOM 850 C C . LEU A 1 100 ? 76.121 11.443 -10.365 1.00 14.59 97 LEU A C 1
ATOM 851 O O . LEU A 1 100 ? 75.176 10.811 -9.932 1.00 14.85 97 LEU A O 1
ATOM 856 N N . GLY A 1 101 ? 76.472 12.635 -9.885 1.00 15.57 98 GLY A N 1
ATOM 857 C CA . GLY A 1 101 ? 75.726 13.276 -8.800 1.00 14.91 98 GLY A CA 1
ATOM 858 C C . GLY A 1 101 ? 76.440 13.066 -7.476 1.00 15.03 98 GLY A C 1
ATOM 859 O O . GLY A 1 101 ? 76.306 13.861 -6.559 1.00 14.74 98 GLY A O 1
ATOM 860 N N . ASN A 1 102 ? 77.188 11.974 -7.371 1.00 15.66 99 ASN A N 1
ATOM 861 C CA . ASN A 1 102 ? 77.946 11.663 -6.163 1.00 15.04 99 ASN A CA 1
ATOM 862 C C . ASN A 1 102 ? 79.297 12.398 -6.245 1.00 13.81 99 ASN A C 1
ATOM 863 O O . ASN A 1 102 ? 79.830 12.539 -7.315 1.00 15.80 99 ASN A O 1
ATOM 868 N N . PRO A 1 103 ? 79.822 12.910 -5.114 1.00 13.59 100 PRO A N 1
ATOM 869 C CA . PRO A 1 103 ? 81.117 13.576 -5.175 1.00 13.81 100 PRO A CA 1
ATOM 870 C C . PRO A 1 103 ? 82.236 12.629 -5.676 1.00 14.93 100 PRO A C 1
ATOM 871 O O . PRO A 1 103 ? 83.291 13.097 -6.109 1.00 13.20 100 PRO A O 1
ATOM 875 N N . LEU A 1 104 ? 82.008 11.312 -5.605 1.00 15.80 101 LEU A N 1
ATOM 876 C CA . LEU A 1 104 ? 82.993 10.354 -6.130 1.00 16.06 101 LEU A CA 1
ATOM 877 C C . LEU A 1 104 ? 83.319 10.643 -7.604 1.00 15.24 101 LEU A C 1
ATOM 878 O O . LEU A 1 104 ? 84.469 10.449 -8.053 1.00 14.98 101 LEU A O 1
ATOM 883 N N . TYR A 1 105 ? 82.337 11.125 -8.352 1.00 14.30 102 TYR A N 1
ATOM 884 C CA . TYR A 1 105 ? 82.570 11.408 -9.764 1.00 14.94 102 TYR A CA 1
ATOM 885 C C . TYR A 1 105 ? 83.517 12.610 -9.881 1.00 15.67 102 TYR A C 1
ATOM 886 O O . TYR A 1 105 ? 84.379 12.659 -10.769 1.00 13.35 102 TYR A O 1
ATOM 895 N N . HIS A 1 106 ? 83.367 13.572 -8.972 1.00 14.65 103 HIS A N 1
ATOM 896 C CA . HIS A 1 106 ? 84.232 14.720 -9.007 1.00 15.52 103 HIS A CA 1
ATOM 897 C C . HIS A 1 106 ? 85.620 14.343 -8.519 1.00 14.97 103 HIS A C 1
ATOM 898 O O . HIS A 1 106 ? 86.580 14.579 -9.222 1.00 16.00 103 HIS A O 1
ATOM 905 N N . TRP A 1 107 ? 85.723 13.720 -7.343 1.00 15.95 104 TRP A N 1
ATOM 906 C CA . TRP A 1 107 ? 87.047 13.333 -6.807 1.00 16.17 104 TRP A CA 1
ATOM 907 C C . TRP A 1 107 ? 87.884 12.543 -7.825 1.00 15.92 104 TRP A C 1
ATOM 908 O O . TRP A 1 107 ? 89.059 12.858 -8.041 1.00 17.06 104 TRP A O 1
ATOM 919 N N . THR A 1 108 ? 87.272 11.540 -8.449 1.00 15.30 105 THR A N 1
ATOM 920 C CA . THR A 1 108 ? 87.950 10.701 -9.420 1.00 15.93 105 THR A CA 1
ATOM 921 C C . THR A 1 108 ? 88.631 11.528 -10.510 1.00 15.33 105 THR A C 1
ATOM 922 O O . THR A 1 108 ? 89.810 11.324 -10.796 1.00 15.15 105 THR A O 1
ATOM 926 N N . HIS A 1 109 ? 87.912 12.494 -11.063 1.00 14.58 106 HIS A N 1
ATOM 927 C CA . HIS A 1 109 ? 88.447 13.305 -12.149 1.00 14.10 106 HIS A CA 1
ATOM 928 C C . HIS A 1 109 ? 89.382 14.413 -11.688 1.00 14.12 106 HIS A C 1
ATOM 929 O O . HIS A 1 109 ? 90.332 14.760 -12.396 1.00 12.92 106 HIS A O 1
ATOM 936 N N . LEU A 1 110 ? 89.123 14.972 -10.512 1.00 13.77 107 LEU A N 1
ATOM 937 C CA . LEU A 1 110 ? 90.038 15.946 -9.929 1.00 14.44 107 LEU A CA 1
ATOM 938 C C . LEU A 1 110 ? 91.424 15.266 -9.663 1.00 14.40 107 LEU A C 1
ATOM 939 O O . LEU A 1 110 ? 92.486 15.841 -9.927 1.00 15.12 107 LEU A O 1
ATOM 944 N N . GLU A 1 111 ? 91.384 14.051 -9.139 1.00 14.84 108 GLU A N 1
ATOM 945 C CA . GLU A 1 111 ? 92.596 13.295 -8.784 1.00 17.18 108 GLU A CA 1
ATOM 946 C C . GLU A 1 111 ? 93.400 12.850 -10.007 1.00 18.65 108 GLU A C 1
ATOM 947 O O . GLU A 1 111 ? 94.642 12.879 -9.978 1.00 18.51 108 GLU A O 1
ATOM 953 N N . LEU A 1 112 ? 92.713 12.430 -11.072 1.00 18.00 109 LEU A N 1
ATOM 954 C CA . LEU A 1 112 ? 93.420 12.071 -12.304 1.00 17.62 109 LEU A CA 1
ATOM 955 C C . LEU A 1 112 ? 94.075 13.324 -12.884 1.00 17.69 109 LEU A C 1
ATOM 956 O O . LEU A 1 112 ? 95.137 13.233 -13.486 1.00 16.50 109 LEU A O 1
ATOM 961 N N . ARG A 1 113 ? 93.444 14.496 -12.675 1.00 17.47 110 ARG A N 1
ATOM 962 C CA . ARG A 1 113 ? 93.984 15.764 -13.167 1.00 17.32 110 ARG A CA 1
ATOM 963 C C . ARG A 1 113 ? 95.221 16.185 -12.361 1.00 16.74 110 ARG A C 1
ATOM 964 O O . ARG A 1 113 ? 96.252 16.528 -12.922 1.00 16.17 110 ARG A O 1
ATOM 972 N N A ARG A 1 114 ? 95.083 16.151 -11.036 0.50 17.16 111 ARG A N 1
ATOM 973 N N B ARG A 1 114 ? 95.111 16.146 -11.049 0.50 17.36 111 ARG A N 1
ATOM 974 C CA A ARG A 1 114 ? 96.153 16.516 -10.094 0.50 16.64 111 ARG A CA 1
ATOM 975 C CA B ARG A 1 114 ? 96.230 16.477 -10.179 0.50 17.03 111 ARG A CA 1
ATOM 976 C C A ARG A 1 114 ? 96.217 15.430 -9.038 0.50 15.99 111 ARG A C 1
ATOM 977 C C B ARG A 1 114 ? 96.238 15.448 -9.077 0.50 16.18 111 ARG A C 1
ATOM 978 O O A ARG A 1 114 ? 95.254 15.241 -8.301 0.50 14.88 111 ARG A O 1
ATOM 979 O O B ARG A 1 114 ? 95.261 15.319 -8.345 0.50 14.95 111 ARG A O 1
ATOM 994 N N . PRO A 1 115 ? 97.380 14.771 -8.885 1.00 15.87 112 PRO A N 1
ATOM 995 C CA . PRO A 1 115 ? 98.657 14.981 -9.555 1.00 15.87 112 PRO A CA 1
ATOM 996 C C . PRO A 1 115 ? 98.950 14.311 -10.875 1.00 15.52 112 PRO A C 1
ATOM 997 O O . PRO A 1 115 ? 99.954 14.620 -11.464 1.00 14.77 112 PRO A O 1
ATOM 1001 N N . PHE A 1 116 ? 98.096 13.429 -11.356 1.00 15.80 113 PHE A N 1
ATOM 1002 C CA . PHE A 1 116 ? 98.460 12.667 -12.550 1.00 15.82 113 PHE A CA 1
ATOM 1003 C C . PHE A 1 116 ? 98.485 13.377 -13.910 1.00 16.62 113 PHE A C 1
ATOM 1004 O O . PHE A 1 116 ? 99.045 12.849 -14.858 1.00 17.85 113 PHE A O 1
ATOM 1012 N N . GLY A 1 117 ? 97.891 14.550 -14.024 1.00 16.31 114 GLY A N 1
ATOM 1013 C CA . GLY A 1 117 ? 97.935 15.264 -15.293 1.00 16.01 114 GLY A CA 1
ATOM 1014 C C . GLY A 1 117 ? 97.083 14.678 -16.392 1.00 16.83 114 GLY A C 1
ATOM 1015 O O . GLY A 1 117 ? 97.313 14.941 -17.562 1.00 16.21 114 GLY A O 1
ATOM 1016 N N . ILE A 1 118 ? 96.085 13.884 -16.021 1.00 18.63 115 ILE A N 1
ATOM 1017 C CA . ILE A 1 118 ? 95.162 13.298 -17.004 1.00 18.67 115 ILE A CA 1
ATOM 1018 C C . ILE A 1 118 ? 93.900 14.190 -17.080 1.00 19.11 115 ILE A C 1
ATOM 1019 O O . ILE A 1 118 ? 93.229 14.409 -16.071 1.00 19.24 115 ILE A O 1
ATOM 1024 N N . THR A 1 119 ? 93.622 14.723 -18.276 1.00 19.04 116 THR A N 1
ATOM 1025 C CA . THR A 1 119 ? 92.471 15.597 -18.516 1.00 19.86 116 THR A CA 1
ATOM 1026 C C . THR A 1 119 ? 91.716 15.223 -19.793 1.00 19.36 116 THR A C 1
ATOM 1027 O O . THR A 1 119 ? 92.212 14.473 -20.620 1.00 19.24 116 THR A O 1
ATOM 1031 N N . GLY A 1 120 ? 90.508 15.760 -19.936 1.00 20.40 117 GLY A N 1
ATOM 1032 C CA . GLY A 1 120 ? 89.645 15.537 -21.120 1.00 19.51 117 GLY A CA 1
ATOM 1033 C C . GLY A 1 120 ? 89.292 14.087 -21.373 1.00 20.14 117 GLY A C 1
ATOM 1034 O O . GLY A 1 120 ? 89.046 13.693 -22.500 1.00 19.40 117 GLY A O 1
ATOM 1035 N N . THR A 1 121 ? 89.259 13.288 -20.314 1.00 21.02 118 THR A N 1
ATOM 1036 C CA . THR A 1 121 ? 88.961 11.874 -20.434 1.00 21.50 118 THR A CA 1
ATOM 1037 C C . THR A 1 121 ? 88.053 11.490 -19.310 1.00 20.61 118 THR A C 1
ATOM 1038 O O . THR A 1 121 ? 88.326 11.830 -18.177 1.00 22.88 118 THR A O 1
ATOM 1042 N N . LEU A 1 122 ? 86.959 10.810 -19.607 1.00 20.03 119 LEU A N 1
ATOM 1043 C CA . LEU A 1 122 ? 86.080 10.325 -18.556 1.00 18.15 119 LEU A CA 1
ATOM 1044 C C . LEU A 1 122 ? 86.577 8.913 -18.163 1.00 18.53 119 LEU A C 1
ATOM 1045 O O . LEU A 1 122 ? 86.891 8.085 -19.025 1.00 18.20 119 LEU A O 1
ATOM 1050 N N . PHE A 1 123 ? 86.656 8.670 -16.855 1.00 17.50 120 PHE A N 1
ATOM 1051 C CA . PHE A 1 123 ? 87.074 7.410 -16.304 1.00 16.05 120 PHE A CA 1
ATOM 1052 C C . PHE A 1 123 ? 85.914 6.398 -16.336 1.00 16.23 120 PHE A C 1
ATOM 1053 O O . PHE A 1 123 ? 84.807 6.677 -15.899 1.00 16.09 120 PHE A O 1
ATOM 1061 N N . GLY A 1 124 ? 86.200 5.222 -16.864 1.00 16.02 121 GLY A N 1
ATOM 1062 C CA . GLY A 1 124 ? 85.229 4.150 -16.995 1.00 16.11 121 GLY A CA 1
ATOM 1063 C C . GLY A 1 124 ? 85.876 2.983 -17.732 1.00 15.71 121 GLY A C 1
ATOM 1064 O O . GLY A 1 124 ? 87.066 3.022 -18.020 1.00 14.82 121 GLY A O 1
ATOM 1065 N N . PRO A 1 125 ? 85.095 1.951 -18.065 1.00 16.81 122 PRO A N 1
ATOM 1066 C CA . PRO A 1 125 ? 85.620 0.752 -18.754 1.00 16.88 122 PRO A CA 1
ATOM 1067 C C . PRO A 1 125 ? 86.473 1.031 -19.986 1.00 17.26 122 PRO A C 1
ATOM 1068 O O . PRO A 1 125 ? 87.541 0.456 -20.130 1.00 19.29 122 PRO A O 1
ATOM 1072 N N . ASP A 1 126 ? 86.024 1.918 -20.858 1.00 17.73 123 ASP A N 1
ATOM 1073 C CA . ASP A 1 126 ? 86.776 2.218 -22.083 1.00 18.90 123 ASP A CA 1
ATOM 1074 C C . ASP A 1 126 ? 88.113 2.899 -21.890 1.00 16.15 123 ASP A C 1
ATOM 1075 O O . ASP A 1 126 ? 88.957 2.813 -22.752 1.00 15.87 123 ASP A O 1
ATOM 1080 N N . THR A 1 127 ? 88.302 3.606 -20.790 1.00 15.59 124 THR A N 1
ATOM 1081 C CA . THR A 1 127 ? 89.555 4.347 -20.579 1.00 14.55 124 THR A CA 1
ATOM 1082 C C . THR A 1 127 ? 90.427 3.840 -19.433 1.00 14.28 124 THR A C 1
ATOM 1083 O O . THR A 1 127 ? 91.572 4.229 -19.321 1.00 14.85 124 THR A O 1
ATOM 1087 N N . ALA A 1 128 ? 89.889 2.959 -18.608 1.00 15.17 125 ALA A N 1
ATOM 1088 C CA . ALA A 1 128 ? 90.591 2.469 -17.399 1.00 16.19 125 ALA A CA 1
ATOM 1089 C C . ALA A 1 128 ? 91.965 1.797 -17.614 1.00 16.87 125 ALA A C 1
ATOM 1090 O O . ALA A 1 128 ? 92.896 1.982 -16.803 1.00 14.39 125 ALA A O 1
ATOM 1092 N N . GLU A 1 129 ? 92.069 1.019 -18.684 1.00 16.38 126 GLU A N 1
ATOM 1093 C CA . GLU A 1 129 ? 93.298 0.288 -18.990 1.00 18.77 126 GLU A CA 1
ATOM 1094 C C . GLU A 1 129 ? 94.465 1.270 -19.220 1.00 17.80 126 GLU A C 1
ATOM 1095 O O . GLU A 1 129 ? 95.508 1.195 -18.556 1.00 17.23 126 GLU A O 1
ATOM 1101 N N . SER A 1 130 ? 94.249 2.223 -20.106 1.00 17.04 127 SER A N 1
ATOM 1102 C CA . SER A 1 130 ? 95.262 3.204 -20.426 1.00 17.21 127 SER A CA 1
ATOM 1103 C C . SER A 1 130 ? 95.605 4.029 -19.195 1.00 15.78 127 SER A C 1
ATOM 1104 O O . SER A 1 130 ? 96.775 4.241 -18.894 1.00 15.29 127 SER A O 1
ATOM 1107 N N . ILE A 1 131 ? 94.582 4.478 -18.469 1.00 14.83 128 ILE A N 1
ATOM 1108 C CA . ILE A 1 131 ? 94.796 5.265 -17.250 1.00 13.64 128 ILE A CA 1
ATOM 1109 C C . ILE A 1 131 ? 95.637 4.461 -16.225 1.00 12.73 128 ILE A C 1
ATOM 1110 O O . ILE A 1 131 ? 96.549 4.984 -15.623 1.00 11.55 128 ILE A O 1
ATOM 1115 N N . TRP A 1 132 ? 95.338 3.178 -16.078 1.00 12.57 129 TRP A N 1
ATOM 1116 C CA . TRP A 1 132 ? 96.093 2.311 -15.191 1.00 13.78 129 TRP A CA 1
ATOM 1117 C C . TRP A 1 132 ? 97.576 2.319 -15.517 1.00 14.11 129 TRP A C 1
ATOM 1118 O O . TRP A 1 132 ? 98.406 2.595 -14.651 1.00 14.85 129 TRP A O 1
ATOM 1129 N N . THR A 1 133 ? 97.904 2.034 -16.769 1.00 14.70 130 THR A N 1
ATOM 1130 C CA . THR A 1 133 ? 99.294 1.994 -17.212 1.00 15.36 130 THR A CA 1
ATOM 1131 C C . THR A 1 133 ? 100.020 3.353 -17.068 1.00 16.28 130 THR A C 1
ATOM 1132 O O . THR A 1 133 ? 101.164 3.402 -16.609 1.00 16.07 130 THR A O 1
ATOM 1136 N N . GLN A 1 134 ? 99.351 4.435 -17.428 1.00 15.90 131 GLN A N 1
ATOM 1137 C CA . GLN A 1 134 ? 99.961 5.752 -17.347 1.00 18.48 131 GLN A CA 1
ATOM 1138 C C . GLN A 1 134 ? 100.253 6.148 -15.897 1.00 18.54 131 GLN A C 1
ATOM 1139 O O . GLN A 1 134 ? 101.338 6.662 -15.588 1.00 18.06 131 GLN A O 1
ATOM 1145 N N . CYS A 1 135 ? 99.271 5.947 -15.019 1.00 17.98 132 CYS A N 1
ATOM 1146 C CA . CYS A 1 135 ? 99.447 6.279 -13.609 1.00 16.65 132 CYS A CA 1
ATOM 1147 C C . CYS A 1 135 ? 100.491 5.377 -12.958 1.00 15.34 132 CYS A C 1
ATOM 1148 O O . CYS A 1 135 ? 101.275 5.849 -12.141 1.00 14.91 132 CYS A O 1
ATOM 1151 N N . ASN A 1 136 ? 100.534 4.093 -13.335 1.00 14.75 133 ASN A N 1
ATOM 1152 C CA . ASN A 1 136 ? 101.558 3.168 -12.759 1.00 13.47 133 ASN A CA 1
ATOM 1153 C C . ASN A 1 136 ? 102.978 3.604 -13.067 1.00 12.63 133 ASN A C 1
ATOM 1154 O O . ASN A 1 136 ? 103.842 3.506 -12.222 1.00 13.08 133 ASN A O 1
ATOM 1159 N N . GLU A 1 137 ? 103.212 4.090 -14.277 1.00 13.10 134 GLU A N 1
ATOM 1160 C CA . GLU A 1 137 ? 104.525 4.591 -14.663 1.00 14.27 134 GLU A CA 1
ATOM 1161 C C . GLU A 1 137 ? 104.901 5.817 -13.797 1.00 14.43 134 GLU A C 1
ATOM 1162 O O . GLU A 1 137 ? 106.026 5.935 -13.344 1.00 15.71 134 GLU A O 1
ATOM 1168 N N . LYS A 1 138 ? 103.952 6.719 -13.560 1.00 13.45 135 LYS A N 1
ATOM 1169 C CA . LYS A 1 138 ? 104.235 7.868 -12.723 1.00 13.48 135 LYS A CA 1
ATOM 1170 C C . LYS A 1 138 ? 104.473 7.438 -11.269 1.00 12.42 135 LYS A C 1
ATOM 1171 O O . LYS A 1 138 ? 105.391 7.927 -10.636 1.00 10.67 135 LYS A O 1
ATOM 1177 N N . LEU A 1 139 ? 103.667 6.490 -10.772 1.00 12.29 136 LEU A N 1
ATOM 1178 C CA . LEU A 1 139 ? 103.759 6.007 -9.375 1.00 11.85 136 LEU A CA 1
ATOM 1179 C C . LEU A 1 139 ? 105.115 5.402 -9.017 1.00 11.47 136 LEU A C 1
ATOM 1180 O O . LEU A 1 139 ? 105.490 5.351 -7.849 1.00 11.11 136 LEU A O 1
ATOM 1185 N N . ALA A 1 140 ? 105.842 4.956 -10.037 1.00 11.48 137 ALA A N 1
ATOM 1186 C CA . ALA A 1 140 ? 107.160 4.362 -9.857 1.00 12.34 137 ALA A CA 1
ATOM 1187 C C . ALA A 1 140 ? 108.267 5.430 -9.714 1.00 11.95 137 ALA A C 1
ATOM 1188 O O . ALA A 1 140 ? 109.417 5.088 -9.470 1.00 13.30 137 ALA A O 1
ATOM 1190 N N . THR A 1 141 ? 107.917 6.708 -9.849 1.00 12.81 138 THR A N 1
ATOM 1191 C CA . THR A 1 141 ? 108.912 7.803 -9.770 1.00 12.64 138 THR A CA 1
ATOM 1192 C C . THR A 1 141 ? 108.824 8.575 -8.429 1.00 12.67 138 THR A C 1
ATOM 1193 O O . THR A 1 141 ? 107.780 8.630 -7.822 1.00 11.63 138 THR A O 1
ATOM 1197 N N . PRO A 1 142 ? 109.937 9.180 -7.975 1.00 13.69 139 PRO A N 1
ATOM 1198 C CA . PRO A 1 142 ? 109.922 9.884 -6.689 1.00 13.21 139 PRO A CA 1
ATOM 1199 C C . PRO A 1 142 ? 108.864 10.968 -6.542 1.00 13.36 139 PRO A C 1
ATOM 1200 O O . PRO A 1 142 ? 108.311 11.121 -5.445 1.00 13.57 139 PRO A O 1
ATOM 1204 N N . ALA A 1 143 ? 108.562 11.707 -7.615 1.00 12.15 140 ALA A N 1
ATOM 1205 C CA . ALA A 1 143 ? 107.563 12.793 -7.515 1.00 12.90 140 ALA A CA 1
ATOM 1206 C C . ALA A 1 143 ? 106.162 12.276 -7.185 1.00 13.13 140 ALA A C 1
ATOM 1207 O O . ALA A 1 143 ? 105.293 13.049 -6.795 1.00 13.86 140 ALA A O 1
ATOM 1209 N N . PHE A 1 144 ? 105.952 10.975 -7.355 1.00 13.01 141 PHE A N 1
ATOM 1210 C CA . PHE A 1 144 ? 104.658 10.352 -7.070 1.00 13.61 141 PHE A CA 1
ATOM 1211 C C . PHE A 1 144 ? 104.668 9.376 -5.891 1.00 12.91 141 PHE A C 1
ATOM 1212 O O . PHE A 1 144 ? 103.771 8.570 -5.754 1.00 16.52 141 PHE A O 1
ATOM 1220 N N . SER A 1 145 ? 105.691 9.445 -5.058 1.00 12.54 142 SER A N 1
ATOM 1221 C CA . SER A 1 145 ? 105.746 8.656 -3.835 1.00 11.98 142 SER A CA 1
ATOM 1222 C C . SER A 1 145 ? 104.861 9.436 -2.845 1.00 12.67 142 SER A C 1
ATOM 1223 O O . SER A 1 145 ? 104.361 10.508 -3.173 1.00 12.81 142 SER A O 1
ATOM 1226 N N . ALA A 1 146 ? 104.694 8.914 -1.638 1.00 12.24 143 ALA A N 1
ATOM 1227 C CA . ALA A 1 146 ? 103.883 9.584 -0.614 1.00 11.78 143 ALA A CA 1
ATOM 1228 C C . ALA A 1 146 ? 104.326 11.040 -0.425 1.00 12.18 143 ALA A C 1
ATOM 1229 O O . ALA A 1 146 ? 103.499 11.962 -0.482 1.00 11.53 143 ALA A O 1
ATOM 1231 N N . ARG A 1 147 ? 105.629 11.251 -0.231 1.00 11.07 144 ARG A N 1
ATOM 1232 C CA . ARG A 1 147 ? 106.161 12.616 -0.046 1.00 12.57 144 ARG A CA 1
ATOM 1233 C C . ARG A 1 147 ? 106.123 13.440 -1.319 1.00 11.98 144 ARG A C 1
ATOM 1234 O O . ARG A 1 147 ? 105.980 14.638 -1.261 1.00 14.13 144 ARG A O 1
ATOM 1242 N N . GLY A 1 148 ? 106.285 12.787 -2.466 1.00 11.95 145 GLY A N 1
ATOM 1243 C CA . GLY A 1 148 ? 106.278 13.467 -3.752 1.00 11.05 145 GLY A CA 1
ATOM 1244 C C . GLY A 1 148 ? 104.940 14.105 -4.045 1.00 11.07 145 GLY A C 1
ATOM 1245 O O . GLY A 1 148 ? 104.890 15.222 -4.482 1.00 11.34 145 GLY A O 1
ATOM 1246 N N . ILE A 1 149 ? 103.859 13.376 -3.793 1.00 11.56 146 ILE A N 1
ATOM 1247 C CA . ILE A 1 149 ? 102.525 13.870 -4.029 1.00 11.82 146 ILE A CA 1
ATOM 1248 C C . ILE A 1 149 ? 102.278 15.069 -3.103 1.00 12.13 146 ILE A C 1
ATOM 1249 O O . ILE A 1 149 ? 101.834 16.116 -3.546 1.00 11.33 146 ILE A O 1
ATOM 1262 N N . GLN A 1 151 ? 104.417 17.079 -1.905 1.00 14.21 148 GLN A N 1
ATOM 1263 C CA . GLN A 1 151 ? 105.178 18.218 -2.418 1.00 14.54 148 GLN A CA 1
ATOM 1264 C C . GLN A 1 151 ? 104.500 18.815 -3.642 1.00 14.96 148 GLN A C 1
ATOM 1265 O O . GLN A 1 151 ? 104.412 20.053 -3.747 1.00 13.22 148 GLN A O 1
ATOM 1271 N N . GLN A 1 152 ? 104.018 17.963 -4.569 1.00 14.90 149 GLN A N 1
ATOM 1272 C CA . GLN A 1 152 ? 103.335 18.475 -5.784 1.00 16.08 149 GLN A CA 1
ATOM 1273 C C . GLN A 1 152 ? 102.067 19.247 -5.439 1.00 15.13 149 GLN A C 1
ATOM 1274 O O . GLN A 1 152 ? 101.700 20.196 -6.124 1.00 15.65 149 GLN A O 1
ATOM 1288 N N . ASN A 1 154 ? 101.611 21.054 -2.850 1.00 13.00 151 ASN A N 1
ATOM 1289 C CA . ASN A 1 154 ? 101.981 22.261 -2.087 1.00 12.57 151 ASN A CA 1
ATOM 1290 C C . ASN A 1 154 ? 101.594 22.192 -0.595 1.00 12.50 151 ASN A C 1
ATOM 1291 O O . ASN A 1 154 ? 101.150 23.182 0.022 1.00 10.65 151 ASN A O 1
ATOM 1296 N N . VAL A 1 155 ? 101.767 21.010 -0.028 1.00 12.22 152 VAL A N 1
ATOM 1297 C CA . VAL A 1 155 ? 101.463 20.784 1.372 1.00 12.68 152 VAL A CA 1
ATOM 1298 C C . VAL A 1 155 ? 102.662 21.196 2.211 1.00 12.58 152 VAL A C 1
ATOM 1299 O O . VAL A 1 155 ? 103.763 20.745 1.973 1.00 13.69 152 VAL A O 1
ATOM 1303 N N . ARG A 1 156 ? 102.441 22.050 3.189 1.00 13.29 153 ARG A N 1
ATOM 1304 C CA . ARG A 1 156 ? 103.514 22.512 4.047 1.00 15.41 153 ARG A CA 1
ATOM 1305 C C . ARG A 1 156 ? 103.472 21.864 5.400 1.00 14.76 153 ARG A C 1
ATOM 1306 O O . ARG A 1 156 ? 104.488 21.689 6.012 1.00 13.93 153 ARG A O 1
ATOM 1322 N N . VAL A 1 158 ? 101.112 18.838 7.980 1.00 17.55 155 VAL A N 1
ATOM 1323 C CA . VAL A 1 158 ? 100.002 17.916 8.153 1.00 18.00 155 VAL A CA 1
ATOM 1324 C C . VAL A 1 158 ? 99.942 17.543 9.624 1.00 18.34 155 VAL A C 1
ATOM 1325 O O . VAL A 1 158 ? 100.977 17.542 10.325 1.00 17.43 155 VAL A O 1
ATOM 1329 N N . GLY A 1 159 ? 98.720 17.266 10.079 1.00 17.32 156 GLY A N 1
ATOM 1330 C CA . GLY A 1 159 ? 98.432 16.840 11.443 1.00 16.27 156 GLY A CA 1
ATOM 1331 C C . GLY A 1 159 ? 97.765 15.471 11.365 1.00 16.41 156 GLY A C 1
ATOM 1332 O O . GLY A 1 159 ? 96.599 15.348 10.947 1.00 15.92 156 GLY A O 1
ATOM 1333 N N . THR A 1 160 ? 98.514 14.441 11.734 1.00 14.64 157 THR A N 1
ATOM 1334 C CA . THR A 1 160 ? 98.022 13.091 11.733 1.00 15.22 157 THR A CA 1
ATOM 1335 C C . THR A 1 160 ? 97.172 12.872 12.985 1.00 15.72 157 THR A C 1
ATOM 1336 O O . THR A 1 160 ? 97.182 13.701 13.896 1.00 17.75 157 THR A O 1
ATOM 1340 N N . THR A 1 161 ? 96.423 11.774 13.017 1.00 16.22 158 THR A N 1
ATOM 1341 C CA . THR A 1 161 ? 95.566 11.432 14.171 1.00 16.77 158 THR A CA 1
ATOM 1342 C C . THR A 1 161 ? 96.170 10.194 14.828 1.00 17.08 158 THR A C 1
ATOM 1343 O O . THR A 1 161 ? 96.180 9.125 14.240 1.00 17.40 158 THR A O 1
ATOM 1347 N N . ASP A 1 162 ? 96.664 10.363 16.055 1.00 16.52 159 ASP A N 1
ATOM 1348 C CA . ASP A 1 162 ? 97.401 9.326 16.761 1.00 16.04 159 ASP A CA 1
ATOM 1349 C C . ASP A 1 162 ? 96.878 9.033 18.161 1.00 16.44 159 ASP A C 1
ATOM 1350 O O . ASP A 1 162 ? 96.307 9.898 18.819 1.00 17.01 159 ASP A O 1
ATOM 1355 N N . ASP A 1 163 ? 97.099 7.803 18.616 1.00 16.45 160 ASP A N 1
ATOM 1356 C CA . ASP A 1 163 ? 96.657 7.368 19.924 1.00 15.35 160 ASP A CA 1
ATOM 1357 C C . ASP A 1 163 ? 97.728 7.605 20.987 1.00 14.77 160 ASP A C 1
ATOM 1358 O O . ASP A 1 163 ? 98.921 7.470 20.710 1.00 13.92 160 ASP A O 1
ATOM 1363 N N . PRO A 1 164 ? 97.308 7.955 22.215 1.00 14.66 161 PRO A N 1
ATOM 1364 C CA . PRO A 1 164 ? 98.242 8.158 23.345 1.00 14.39 161 PRO A CA 1
ATOM 1365 C C . PRO A 1 164 ? 99.288 7.062 23.547 1.00 14.52 161 PRO A C 1
ATOM 1366 O O . PRO A 1 164 ? 100.384 7.344 24.035 1.00 14.18 161 PRO A O 1
ATOM 1370 N N . ILE A 1 165 ? 98.964 5.827 23.195 1.00 15.02 162 ILE A N 1
ATOM 1371 C CA . ILE A 1 165 ? 99.928 4.725 23.381 1.00 15.87 162 ILE A CA 1
ATOM 1372 C C . ILE A 1 165 ? 100.939 4.620 22.234 1.00 16.20 162 ILE A C 1
ATOM 1373 O O . ILE A 1 165 ? 101.894 3.856 22.314 1.00 18.12 162 ILE A O 1
ATOM 1378 N N . ASP A 1 166 ? 100.738 5.389 21.173 1.00 16.83 163 ASP A N 1
ATOM 1379 C CA . ASP A 1 166 ? 101.655 5.337 20.030 1.00 16.81 163 ASP A CA 1
ATOM 1380 C C . ASP A 1 166 ? 103.069 5.874 20.372 1.00 16.73 163 ASP A C 1
ATOM 1381 O O . ASP A 1 166 ? 103.226 6.860 21.100 1.00 15.52 163 ASP A O 1
ATOM 1386 N N . SER A 1 167 ? 104.088 5.214 19.827 1.00 15.78 164 SER A N 1
ATOM 1387 C CA . SER A 1 167 ? 105.460 5.609 20.070 1.00 16.56 164 SER A CA 1
ATOM 1388 C C . SER A 1 167 ? 105.832 6.914 19.406 1.00 16.17 164 SER A C 1
ATOM 1389 O O . SER A 1 167 ? 106.714 7.623 19.896 1.00 17.08 164 SER A O 1
ATOM 1392 N N . LEU A 1 168 ? 105.185 7.219 18.277 1.00 16.66 165 LEU A N 1
ATOM 1393 C CA . LEU A 1 168 ? 105.492 8.439 17.480 1.00 15.13 165 LEU A CA 1
ATOM 1394 C C . LEU A 1 168 ? 106.913 8.380 16.874 1.00 14.90 165 LEU A C 1
ATOM 1395 O O . LEU A 1 168 ? 107.457 9.401 16.463 1.00 14.90 165 LEU A O 1
ATOM 1400 N N . GLU A 1 169 ? 107.490 7.184 16.808 1.00 14.87 166 GLU A N 1
ATOM 1401 C CA . GLU A 1 169 ? 108.836 6.993 16.246 1.00 18.08 166 GLU A CA 1
ATOM 1402 C C . GLU A 1 169 ? 108.952 7.525 14.807 1.00 16.73 166 GLU A C 1
ATOM 1403 O O . GLU A 1 169 ? 109.971 8.094 14.448 1.00 17.77 166 GLU A O 1
ATOM 1409 N N . TYR A 1 170 ? 107.903 7.369 14.001 1.00 16.86 167 TYR A N 1
ATOM 1410 C CA . TYR A 1 170 ? 107.950 7.854 12.601 1.00 16.87 167 TYR A CA 1
ATOM 1411 C C . TYR A 1 170 ? 107.914 9.362 12.555 1.00 15.65 167 TYR A C 1
ATOM 1412 O O . TYR A 1 170 ? 108.536 9.967 11.679 1.00 14.58 167 TYR A O 1
ATOM 1421 N N . HIS A 1 171 ? 107.211 9.977 13.503 1.00 14.86 168 HIS A N 1
ATOM 1422 C CA . HIS A 1 171 ? 107.185 11.441 13.574 1.00 15.84 168 HIS A CA 1
ATOM 1423 C C . HIS A 1 171 ? 108.599 11.951 13.898 1.00 16.05 168 HIS A C 1
ATOM 1424 O O . HIS A 1 171 ? 109.065 12.912 13.292 1.00 15.01 168 HIS A O 1
ATOM 1431 N N . ARG A 1 172 ? 109.290 11.277 14.828 1.00 16.98 169 ARG A N 1
ATOM 1432 C CA . ARG A 1 172 ? 110.660 11.649 15.181 1.00 18.21 169 ARG A CA 1
ATOM 1433 C C . ARG A 1 172 ? 111.585 11.501 13.985 1.00 17.40 169 ARG A C 1
ATOM 1434 O O . ARG A 1 172 ? 112.377 12.390 13.689 1.00 17.14 169 ARG A O 1
ATOM 1442 N N . GLN A 1 173 ? 111.465 10.370 13.298 1.00 17.86 170 GLN A N 1
ATOM 1443 C CA . GLN A 1 173 ? 112.276 10.088 12.106 1.00 18.31 170 GLN A CA 1
ATOM 1444 C C . GLN A 1 173 ? 112.099 11.197 11.040 1.00 17.31 170 GLN A C 1
ATOM 1445 O O . GLN A 1 173 ? 113.079 11.673 10.460 1.00 16.89 170 GLN A O 1
ATOM 1451 N N . ILE A 1 174 ? 110.853 11.606 10.800 1.00 15.48 171 ILE A N 1
ATOM 1452 C CA . ILE A 1 174 ? 110.558 12.650 9.829 1.00 15.71 171 ILE A CA 1
ATOM 1453 C C . ILE A 1 174 ? 111.156 13.986 10.274 1.00 16.74 171 ILE A C 1
ATOM 1454 O O . ILE A 1 174 ? 111.720 14.715 9.464 1.00 17.04 171 ILE A O 1
ATOM 1459 N N . ALA A 1 175 ? 111.017 14.300 11.561 1.00 17.14 172 ALA A N 1
ATOM 1460 C CA . ALA A 1 175 ? 111.536 15.559 12.122 1.00 18.00 172 ALA A CA 1
ATOM 1461 C C . ALA A 1 175 ? 113.053 15.669 11.956 1.00 17.76 172 ALA A C 1
ATOM 1462 O O . ALA A 1 175 ? 113.555 16.712 11.581 1.00 19.36 172 ALA A O 1
ATOM 1464 N N . ALA A 1 176 ? 113.753 14.569 12.201 1.00 17.96 173 ALA A N 1
ATOM 1465 C CA . ALA A 1 176 ? 115.220 14.504 12.114 1.00 18.26 173 ALA A CA 1
ATOM 1466 C C . ALA A 1 176 ? 115.762 14.361 10.687 1.00 19.20 173 ALA A C 1
ATOM 1467 O O . ALA A 1 176 ? 116.971 14.425 10.473 1.00 20.62 173 ALA A O 1
ATOM 1469 N N . ASP A 1 177 ? 114.879 14.143 9.724 1.00 20.23 174 ASP A N 1
ATOM 1470 C CA . ASP A 1 177 ? 115.268 13.961 8.328 1.00 20.51 174 ASP A CA 1
ATOM 1471 C C . ASP A 1 177 ? 115.158 15.294 7.578 1.00 22.28 174 ASP A C 1
ATOM 1472 O O . ASP A 1 177 ? 114.059 15.784 7.314 1.00 22.43 174 ASP A O 1
ATOM 1477 N N . ASP A 1 178 ? 116.302 15.871 7.231 1.00 24.37 175 ASP A N 1
ATOM 1478 C CA . ASP A 1 178 ? 116.339 17.161 6.523 1.00 26.90 175 ASP A CA 1
ATOM 1479 C C . ASP A 1 178 ? 115.915 17.088 5.054 1.00 26.66 175 ASP A C 1
ATOM 1480 O O . ASP A 1 178 ? 115.722 18.132 4.422 1.00 27.36 175 ASP A O 1
ATOM 1485 N N . SER A 1 179 ? 115.780 15.876 4.504 1.00 25.06 176 SER A N 1
ATOM 1486 C CA . SER A 1 179 ? 115.351 15.734 3.115 1.00 24.72 176 SER A CA 1
ATOM 1487 C C . SER A 1 179 ? 113.848 15.998 2.973 1.00 23.28 176 SER A C 1
ATOM 1488 O O . SER A 1 179 ? 113.341 16.045 1.871 1.00 21.96 176 SER A O 1
ATOM 1491 N N . ILE A 1 180 ? 113.138 16.148 4.087 1.00 22.42 177 ILE A N 1
ATOM 1492 C CA . ILE A 1 180 ? 111.704 16.460 4.034 1.00 22.29 177 ILE A CA 1
ATOM 1493 C C . ILE A 1 180 ? 111.462 17.698 4.882 1.00 21.54 177 ILE A C 1
ATOM 1494 O O . ILE A 1 180 ? 111.752 17.696 6.072 1.00 21.92 177 ILE A O 1
ATOM 1499 N N . ASP A 1 181 ? 110.966 18.765 4.263 1.00 20.90 178 ASP A N 1
ATOM 1500 C CA . ASP A 1 181 ? 110.720 20.014 5.001 1.00 23.05 178 ASP A CA 1
ATOM 1501 C C . ASP A 1 181 ? 109.253 20.216 5.377 1.00 21.54 178 ASP A C 1
ATOM 1502 O O . ASP A 1 181 ? 108.905 21.175 6.039 1.00 22.86 178 ASP A O 1
ATOM 1507 N N . ILE A 1 182 ? 108.407 19.271 4.999 1.00 20.24 179 ILE A N 1
ATOM 1508 C CA . ILE A 1 182 ? 107.007 19.321 5.352 1.00 17.99 179 ILE A CA 1
ATOM 1509 C C . ILE A 1 182 ? 106.935 18.957 6.822 1.00 16.88 179 ILE A C 1
ATOM 1510 O O . ILE A 1 182 ? 107.558 18.008 7.244 1.00 15.50 179 ILE A O 1
ATOM 1515 N N . GLU A 1 183 ? 106.198 19.726 7.611 1.00 16.17 180 GLU A N 1
ATOM 1516 C CA . GLU A 1 183 ? 106.082 19.415 9.025 1.00 17.03 180 GLU A CA 1
ATOM 1517 C C . GLU A 1 183 ? 105.002 18.352 9.212 1.00 15.49 180 GLU A C 1
ATOM 1518 O O . GLU A 1 183 ? 103.891 18.517 8.717 1.00 14.25 180 GLU A O 1
ATOM 1524 N N . VAL A 1 184 ? 105.323 17.270 9.914 1.00 14.71 181 VAL A N 1
ATOM 1525 C CA . VAL A 1 184 ? 104.334 16.228 10.163 1.00 14.45 181 VAL A CA 1
ATOM 1526 C C . VAL A 1 184 ? 104.176 16.123 11.670 1.00 15.47 181 VAL A C 1
ATOM 1527 O O . VAL A 1 184 ? 104.999 15.527 12.359 1.00 14.70 181 VAL A O 1
ATOM 1531 N N . ALA A 1 185 ? 103.122 16.754 12.177 1.00 15.52 182 ALA A N 1
ATOM 1532 C CA . ALA A 1 185 ? 102.855 16.773 13.604 1.00 15.89 182 ALA A CA 1
ATOM 1533 C C . ALA A 1 185 ? 101.810 15.738 13.992 1.00 15.75 182 ALA A C 1
ATOM 1534 O O . ALA A 1 185 ? 100.832 15.539 13.272 1.00 16.11 182 ALA A O 1
ATOM 1536 N N . PRO A 1 186 ? 101.998 15.088 15.138 1.00 15.20 183 PRO A N 1
ATOM 1537 C CA . PRO A 1 186 ? 100.980 14.156 15.600 1.00 15.78 183 PRO A CA 1
ATOM 1538 C C . PRO A 1 186 ? 99.848 14.911 16.320 1.00 15.80 183 PRO A C 1
ATOM 1539 O O . PRO A 1 186 ? 100.053 16.040 16.765 1.00 16.08 183 PRO A O 1
ATOM 1543 N N . SER A 1 187 ? 98.668 14.297 16.397 1.00 15.33 184 SER A N 1
ATOM 1544 C CA . SER A 1 187 ? 97.529 14.863 17.103 1.00 15.18 184 SER A CA 1
ATOM 1545 C C . SER A 1 187 ? 97.040 13.802 18.075 1.00 14.95 184 SER A C 1
ATOM 1546 O O . SER A 1 187 ? 96.910 12.643 17.737 1.00 14.56 184 SER A O 1
ATOM 1549 N N . TRP A 1 188 ? 96.761 14.241 19.279 1.00 14.44 185 TRP A N 1
ATOM 1550 C CA . TRP A 1 188 ? 96.332 13.408 20.371 1.00 14.06 185 TRP A CA 1
ATOM 1551 C C . TRP A 1 188 ? 94.865 13.041 20.287 1.00 15.02 185 TRP A C 1
ATOM 1552 O O . TRP A 1 188 ? 94.017 13.916 20.391 1.00 15.97 185 TRP A O 1
ATOM 1563 N N A ARG A 1 189 ? 94.559 11.758 20.071 0.50 15.73 186 ARG A N 1
ATOM 1564 N N B ARG A 1 189 ? 94.583 11.752 20.079 0.50 15.56 186 ARG A N 1
ATOM 1565 C CA A ARG A 1 189 ? 93.157 11.298 19.991 0.50 16.55 186 ARG A CA 1
ATOM 1566 C CA B ARG A 1 189 ? 93.208 11.255 20.014 0.50 16.25 186 ARG A CA 1
ATOM 1567 C C A ARG A 1 189 ? 92.938 10.204 21.043 0.50 16.05 186 ARG A C 1
ATOM 1568 C C B ARG A 1 189 ? 92.999 10.190 21.079 0.50 15.90 186 ARG A C 1
ATOM 1569 O O A ARG A 1 189 ? 93.186 9.031 20.777 0.50 15.31 186 ARG A O 1
ATOM 1570 O O B ARG A 1 189 ? 93.302 9.020 20.852 0.50 15.01 186 ARG A O 1
ATOM 1585 N N . PRO A 1 190 ? 92.476 10.595 22.251 1.00 16.18 187 PRO A N 1
ATOM 1586 C CA . PRO A 1 190 ? 92.273 9.674 23.376 1.00 15.87 187 PRO A CA 1
ATOM 1587 C C . PRO A 1 190 ? 90.890 9.015 23.523 1.00 14.95 187 PRO A C 1
ATOM 1588 O O . PRO A 1 190 ? 90.489 8.693 24.633 1.00 13.78 187 PRO A O 1
ATOM 1592 N N . ASP A 1 191 ? 90.198 8.783 22.417 1.00 15.17 188 ASP A N 1
ATOM 1593 C CA . ASP A 1 191 ? 88.878 8.155 22.433 1.00 14.99 188 ASP A CA 1
ATOM 1594 C C . ASP A 1 191 ? 88.740 6.966 23.360 1.00 15.98 188 ASP A C 1
ATOM 1595 O O . ASP A 1 191 ? 87.779 6.874 24.135 1.00 16.97 188 ASP A O 1
ATOM 1600 N N . LYS A 1 192 ? 89.699 6.052 23.285 1.00 15.30 189 LYS A N 1
ATOM 1601 C CA . LYS A 1 192 ? 89.641 4.848 24.074 1.00 17.15 189 LYS A CA 1
ATOM 1602 C C . LYS A 1 192 ? 89.785 5.085 25.569 1.00 16.80 189 LYS A C 1
ATOM 1603 O O . LYS A 1 192 ? 89.273 4.318 26.373 1.00 16.36 189 LYS A O 1
ATOM 1609 N N . VAL A 1 193 ? 90.433 6.179 25.924 1.00 16.02 190 VAL A N 1
ATOM 1610 C CA . VAL A 1 193 ? 90.623 6.525 27.300 1.00 16.33 190 VAL A CA 1
ATOM 1611 C C . VAL A 1 193 ? 89.304 6.953 27.939 1.00 14.23 190 VAL A C 1
ATOM 1612 O O . VAL A 1 193 ? 89.018 6.566 29.062 1.00 13.38 190 VAL A O 1
ATOM 1616 N N . PHE A 1 194 ? 88.510 7.761 27.234 1.00 13.07 191 PHE A N 1
ATOM 1617 C CA . PHE A 1 194 ? 87.253 8.245 27.825 1.00 13.30 191 PHE A CA 1
ATOM 1618 C C . PHE A 1 194 ? 85.997 7.384 27.588 1.00 13.68 191 PHE A C 1
ATOM 1619 O O . PHE A 1 194 ? 85.011 7.545 28.306 1.00 15.27 191 PHE A O 1
ATOM 1627 N N . LYS A 1 195 ? 86.035 6.471 26.620 1.00 13.26 192 LYS A N 1
ATOM 1628 C CA . LYS A 1 195 ? 84.875 5.607 26.312 1.00 13.40 192 LYS A CA 1
ATOM 1629 C C . LYS A 1 195 ? 84.929 4.357 27.167 1.00 13.65 192 LYS A C 1
ATOM 1630 O O . LYS A 1 195 ? 85.111 3.231 26.668 1.00 14.23 192 LYS A O 1
ATOM 1636 N N . ILE A 1 196 ? 84.761 4.582 28.469 1.00 14.08 193 ILE A N 1
ATOM 1637 C CA . ILE A 1 196 ? 84.829 3.558 29.482 1.00 13.81 193 ILE A CA 1
ATOM 1638 C C . ILE A 1 196 ? 83.818 2.441 29.277 1.00 15.69 193 ILE A C 1
ATOM 1639 O O . ILE A 1 196 ? 84.067 1.303 29.687 1.00 16.49 193 ILE A O 1
ATOM 1644 N N . GLU A 1 197 ? 82.710 2.733 28.604 1.00 16.15 194 GLU A N 1
ATOM 1645 C CA . GLU A 1 197 ? 81.666 1.721 28.410 1.00 15.41 194 GLU A CA 1
ATOM 1646 C C . GLU A 1 197 ? 81.989 0.666 27.348 1.00 15.85 194 GLU A C 1
ATOM 1647 O O . GLU A 1 197 ? 81.316 -0.356 27.289 1.00 16.40 194 GLU A O 1
ATOM 1653 N N . LEU A 1 198 ? 82.999 0.893 26.513 1.00 15.74 195 LEU A N 1
ATOM 1654 C CA . LEU A 1 198 ? 83.326 -0.091 25.462 1.00 16.13 195 LEU A CA 1
ATOM 1655 C C . LEU A 1 198 ? 84.045 -1.320 26.034 1.00 17.16 195 LEU A C 1
ATOM 1656 O O . LEU A 1 198 ? 84.762 -1.224 27.042 1.00 15.51 195 LEU A O 1
ATOM 1661 N N . ASP A 1 199 ? 83.824 -2.472 25.385 1.00 17.54 196 ASP A N 1
ATOM 1662 C CA . ASP A 1 199 ? 84.404 -3.739 25.804 1.00 19.27 196 ASP A CA 1
ATOM 1663 C C . ASP A 1 199 ? 85.935 -3.733 25.947 1.00 18.97 196 ASP A C 1
ATOM 1664 O O . ASP A 1 199 ? 86.471 -4.304 26.905 1.00 20.20 196 ASP A O 1
ATOM 1669 N N . GLY A 1 200 ? 86.632 -3.073 25.033 1.00 18.17 197 GLY A N 1
ATOM 1670 C CA . GLY A 1 200 ? 88.091 -3.052 25.088 1.00 18.02 197 GLY A CA 1
ATOM 1671 C C . GLY A 1 200 ? 88.743 -2.052 26.024 1.00 17.25 197 GLY A C 1
ATOM 1672 O O . GLY A 1 200 ? 89.965 -1.876 25.973 1.00 16.10 197 GLY A O 1
ATOM 1673 N N . PHE A 1 201 ? 87.957 -1.403 26.883 1.00 16.01 198 PHE A N 1
ATOM 1674 C CA . PHE A 1 201 ? 88.512 -0.399 27.786 1.00 15.27 198 PHE A CA 1
ATOM 1675 C C . PHE A 1 201 ? 89.649 -0.889 28.675 1.00 14.06 198 PHE A C 1
ATOM 1676 O O . PHE A 1 201 ? 90.667 -0.203 28.805 1.00 12.48 198 PHE A O 1
ATOM 1684 N N . VAL A 1 202 ? 89.460 -2.049 29.301 1.00 13.82 199 VAL A N 1
ATOM 1685 C CA . VAL A 1 202 ? 90.462 -2.597 30.239 1.00 14.22 199 VAL A CA 1
ATOM 1686 C C . VAL A 1 202 ? 91.749 -2.996 29.493 1.00 14.50 199 VAL A C 1
ATOM 1687 O O . VAL A 1 202 ? 92.855 -2.663 29.937 1.00 14.57 199 VAL A O 1
ATOM 1691 N N A ASP A 1 203 ? 91.611 -3.688 28.368 0.50 14.34 200 ASP A N 1
ATOM 1692 N N B ASP A 1 203 ? 91.593 -3.695 28.371 0.50 14.20 200 ASP A N 1
ATOM 1693 C CA A ASP A 1 203 ? 92.779 -4.076 27.587 0.50 14.90 200 ASP A CA 1
ATOM 1694 C CA B ASP A 1 203 ? 92.729 -4.085 27.542 0.50 14.65 200 ASP A CA 1
ATOM 1695 C C A ASP A 1 203 ? 93.526 -2.809 27.150 0.50 13.74 200 ASP A C 1
ATOM 1696 C C B ASP A 1 203 ? 93.509 -2.827 27.130 0.50 13.64 200 ASP A C 1
ATOM 1697 O O A ASP A 1 203 ? 94.757 -2.770 27.145 0.50 12.90 200 ASP A O 1
ATOM 1698 O O B ASP A 1 203 ? 94.739 -2.810 27.130 0.50 12.86 200 ASP A O 1
ATOM 1707 N N . TYR A 1 204 ? 92.773 -1.777 26.787 1.00 12.96 201 TYR A N 1
ATOM 1708 C CA . TYR A 1 204 ? 93.371 -0.531 26.356 1.00 14.12 201 TYR A CA 1
ATOM 1709 C C . TYR A 1 204 ? 94.122 0.138 27.518 1.00 14.80 201 TYR A C 1
ATOM 1710 O O . TYR A 1 204 ? 95.242 0.592 27.348 1.00 15.02 201 TYR A O 1
ATOM 1719 N N . LEU A 1 205 ? 93.511 0.138 28.695 1.00 15.06 202 LEU A N 1
ATOM 1720 C CA . LEU A 1 205 ? 94.097 0.756 29.861 1.00 15.83 202 LEU A CA 1
ATOM 1721 C C . LEU A 1 205 ? 95.454 0.070 30.180 1.00 14.92 202 LEU A C 1
ATOM 1722 O O . LEU A 1 205 ? 96.431 0.727 30.548 1.00 13.23 202 LEU A O 1
ATOM 1727 N N . ARG A 1 206 ? 95.526 -1.237 30.000 1.00 13.76 203 ARG A N 1
ATOM 1728 C CA . ARG A 1 206 ? 96.789 -1.951 30.201 1.00 13.89 203 ARG A CA 1
ATOM 1729 C C . ARG A 1 206 ? 97.880 -1.506 29.208 1.00 14.35 203 ARG A C 1
ATOM 1730 O O . ARG A 1 206 ? 99.074 -1.457 29.566 1.00 13.87 203 ARG A O 1
ATOM 1738 N N . LYS A 1 207 ? 97.479 -1.210 27.968 1.00 13.29 204 LYS A N 1
ATOM 1739 C CA . LYS A 1 207 ? 98.427 -0.731 26.948 1.00 13.56 204 LYS A CA 1
ATOM 1740 C C . LYS A 1 207 ? 98.886 0.657 27.320 1.00 12.61 204 LYS A C 1
ATOM 1741 O O . LYS A 1 207 ? 100.028 0.995 27.108 1.00 15.10 204 LYS A O 1
ATOM 1747 N N . LEU A 1 208 ? 97.982 1.463 27.869 1.00 12.20 205 LEU A N 1
ATOM 1748 C CA . LEU A 1 208 ? 98.320 2.795 28.335 1.00 12.46 205 LEU A CA 1
ATOM 1749 C C . LEU A 1 208 ? 99.293 2.675 29.515 1.00 11.60 205 LEU A C 1
ATOM 1750 O O . LEU A 1 208 ? 100.223 3.451 29.637 1.00 10.82 205 LEU A O 1
ATOM 1755 N N . GLU A 1 209 ? 99.055 1.710 30.395 1.00 12.09 206 GLU A N 1
ATOM 1756 C CA . GLU A 1 209 ? 99.975 1.471 31.499 1.00 12.29 206 GLU A CA 1
ATOM 1757 C C . GLU A 1 209 ? 101.376 1.162 30.963 1.00 11.84 206 GLU A C 1
ATOM 1758 O O . GLU A 1 209 ? 102.367 1.665 31.473 1.00 12.72 206 GLU A O 1
ATOM 1764 N N . ALA A 1 210 ? 101.440 0.331 29.929 1.00 10.90 207 ALA A N 1
ATOM 1765 C CA . ALA A 1 210 ? 102.714 -0.069 29.337 1.00 11.82 207 ALA A CA 1
ATOM 1766 C C . ALA A 1 210 ? 103.441 1.128 28.700 1.00 13.13 207 ALA A C 1
ATOM 1767 O O . ALA A 1 210 ? 104.639 1.289 28.877 1.00 12.35 207 ALA A O 1
ATOM 1769 N N . ALA A 1 211 ? 102.694 1.951 27.970 1.00 14.54 208 ALA A N 1
ATOM 1770 C CA . ALA A 1 211 ? 103.248 3.108 27.273 1.00 14.39 208 ALA A CA 1
ATOM 1771 C C . ALA A 1 211 ? 103.756 4.188 28.222 1.00 14.66 208 ALA A C 1
ATOM 1772 O O . ALA A 1 211 ? 104.793 4.799 27.972 1.00 14.81 208 ALA A O 1
ATOM 1774 N N . ALA A 1 212 ? 103.016 4.434 29.298 1.00 14.05 209 ALA A N 1
ATOM 1775 C CA . ALA A 1 212 ? 103.386 5.461 30.283 1.00 14.51 209 ALA A CA 1
ATOM 1776 C C . ALA A 1 212 ? 104.310 4.931 31.379 1.00 14.84 209 ALA A C 1
ATOM 1777 O O . ALA A 1 212 ? 104.948 5.697 32.086 1.00 15.70 209 ALA A O 1
ATOM 1779 N N . ASP A 1 213 ? 104.345 3.618 31.514 1.00 15.96 210 ASP A N 1
ATOM 1780 C CA . ASP A 1 213 ? 105.088 2.930 32.545 1.00 16.28 210 ASP A CA 1
ATOM 1781 C C . ASP A 1 213 ? 104.526 3.342 33.913 1.00 16.30 210 ASP A C 1
ATOM 1782 O O . ASP A 1 213 ? 105.262 3.625 34.853 1.00 16.19 210 ASP A O 1
ATOM 1787 N N . VAL A 1 214 ? 103.206 3.377 33.986 1.00 15.87 211 VAL A N 1
ATOM 1788 C CA . VAL A 1 214 ? 102.503 3.762 35.190 1.00 17.17 211 VAL A CA 1
ATOM 1789 C C . VAL A 1 214 ? 101.357 2.785 35.490 1.00 16.48 211 VAL A C 1
ATOM 1790 O O . VAL A 1 214 ? 100.603 2.415 34.607 1.00 16.78 211 VAL A O 1
ATOM 1794 N N A SER A 1 215 ? 101.261 2.375 36.745 0.60 16.33 212 SER A N 1
ATOM 1795 N N B SER A 1 215 ? 101.253 2.371 36.747 0.40 16.09 212 SER A N 1
ATOM 1796 C CA A SER A 1 215 ? 100.203 1.486 37.193 0.60 17.09 212 SER A CA 1
ATOM 1797 C CA B SER A 1 215 ? 100.196 1.466 37.178 0.40 16.26 212 SER A CA 1
ATOM 1798 C C A SER A 1 215 ? 98.928 2.320 37.350 0.60 16.53 212 SER A C 1
ATOM 1799 C C B SER A 1 215 ? 98.927 2.299 37.370 0.40 16.17 212 SER A C 1
ATOM 1800 O O A SER A 1 215 ? 98.961 3.376 37.968 0.60 17.21 212 SER A O 1
ATOM 1801 O O B SER A 1 215 ? 98.960 3.324 38.041 0.40 16.67 212 SER A O 1
ATOM 1806 N N . ILE A 1 216 ? 97.813 1.861 36.789 1.00 16.29 213 ILE A N 1
ATOM 1807 C CA . ILE A 1 216 ? 96.547 2.616 36.879 1.00 16.07 213 ILE A CA 1
ATOM 1808 C C . ILE A 1 216 ? 95.419 1.914 37.653 1.00 17.04 213 ILE A C 1
ATOM 1809 O O . ILE A 1 216 ? 94.807 0.981 37.156 1.00 18.37 213 ILE A O 1
ATOM 1814 N N . THR A 1 217 ? 95.149 2.406 38.858 1.00 17.03 214 THR A N 1
ATOM 1815 C CA . THR A 1 217 ? 94.085 1.874 39.735 1.00 17.08 214 THR A CA 1
ATOM 1816 C C . THR A 1 217 ? 93.088 2.969 40.101 1.00 16.34 214 THR A C 1
ATOM 1817 O O . THR A 1 217 ? 91.901 2.746 40.088 1.00 18.51 214 THR A O 1
ATOM 1821 N N . ARG A 1 218 ? 93.602 4.142 40.449 1.00 16.64 215 ARG A N 1
ATOM 1822 C CA . ARG A 1 218 ? 92.801 5.284 40.827 1.00 17.01 215 ARG A CA 1
ATOM 1823 C C . ARG A 1 218 ? 92.738 6.271 39.691 1.00 15.77 215 ARG A C 1
ATOM 1824 O O . ARG A 1 218 ? 93.575 6.257 38.783 1.00 14.08 215 ARG A O 1
ATOM 1832 N N . PHE A 1 219 ? 91.754 7.154 39.746 1.00 14.36 216 PHE A N 1
ATOM 1833 C CA . PHE A 1 219 ? 91.610 8.144 38.718 1.00 14.39 216 PHE A CA 1
ATOM 1834 C C . PHE A 1 219 ? 92.874 9.035 38.640 1.00 14.77 216 PHE A C 1
ATOM 1835 O O . PHE A 1 219 ? 93.306 9.405 37.553 1.00 15.69 216 PHE A O 1
ATOM 1843 N N . ASP A 1 220 ? 93.477 9.358 39.779 1.00 14.32 217 ASP A N 1
ATOM 1844 C CA . ASP A 1 220 ? 94.686 10.193 39.764 1.00 14.20 217 ASP A CA 1
ATOM 1845 C C . ASP A 1 220 ? 95.839 9.472 39.030 1.00 14.10 217 ASP A C 1
ATOM 1846 O O . ASP A 1 220 ? 96.694 10.135 38.447 1.00 14.06 217 ASP A O 1
ATOM 1851 N N . ASP A 1 221 ? 95.867 8.130 39.064 1.00 12.85 218 ASP A N 1
ATOM 1852 C CA . ASP A 1 221 ? 96.902 7.383 38.341 1.00 14.36 218 ASP A CA 1
ATOM 1853 C C . ASP A 1 221 ? 96.675 7.606 36.840 1.00 15.45 218 ASP A C 1
ATOM 1854 O O . ASP A 1 221 ? 97.628 7.721 36.049 1.00 16.41 218 ASP A O 1
ATOM 1859 N N . LEU A 1 222 ? 95.409 7.676 36.446 1.00 15.64 219 LEU A N 1
ATOM 1860 C CA . LEU A 1 222 ? 95.084 7.917 35.054 1.00 16.18 219 LEU A CA 1
ATOM 1861 C C . LEU A 1 222 ? 95.609 9.302 34.651 1.00 16.41 219 LEU A C 1
ATOM 1862 O O . LEU A 1 222 ? 96.186 9.455 33.594 1.00 16.22 219 LEU A O 1
ATOM 1867 N N . ARG A 1 223 ? 95.445 10.301 35.511 1.00 16.56 220 ARG A N 1
ATOM 1868 C CA . ARG A 1 223 ? 95.966 11.636 35.187 1.00 17.16 220 ARG A CA 1
ATOM 1869 C C . ARG A 1 223 ? 97.492 11.608 35.006 1.00 16.57 220 ARG A C 1
ATOM 1870 O O . ARG A 1 223 ? 98.030 12.271 34.120 1.00 15.24 220 ARG A O 1
ATOM 1878 N N . GLN A 1 224 ? 98.177 10.870 35.877 1.00 16.10 221 GLN A N 1
ATOM 1879 C CA . GLN A 1 224 ? 99.628 10.752 35.822 1.00 16.59 221 GLN A CA 1
ATOM 1880 C C . GLN A 1 224 ? 100.062 10.068 34.502 1.00 15.61 221 GLN A C 1
ATOM 1881 O O . GLN A 1 224 ? 100.972 10.532 33.838 1.00 15.76 221 GLN A O 1
ATOM 1887 N N . ALA A 1 225 ? 99.416 8.958 34.151 1.00 14.42 222 ALA A N 1
ATOM 1888 C CA . ALA A 1 225 ? 99.727 8.231 32.912 1.00 14.41 222 ALA A CA 1
ATOM 1889 C C . ALA A 1 225 ? 99.488 9.149 31.712 1.00 14.54 222 ALA A C 1
ATOM 1890 O O . ALA A 1 225 ? 100.345 9.254 30.827 1.00 15.33 222 ALA A O 1
ATOM 1892 N N . LEU A 1 226 ? 98.340 9.825 31.697 1.00 13.39 223 LEU A N 1
ATOM 1893 C CA . LEU A 1 226 ? 98.005 10.740 30.601 1.00 14.14 223 LEU A CA 1
ATOM 1894 C C . LEU A 1 226 ? 98.971 11.927 30.535 1.00 13.30 223 LEU A C 1
ATOM 1895 O O . LEU A 1 226 ? 99.391 12.330 29.458 1.00 14.90 223 LEU A O 1
ATOM 1900 N N . THR A 1 227 ? 99.362 12.464 31.684 1.00 14.48 224 THR A N 1
ATOM 1901 C CA . THR A 1 227 ? 100.313 13.583 31.712 1.00 13.67 224 THR A CA 1
ATOM 1902 C C . THR A 1 227 ? 101.625 13.183 31.047 1.00 14.48 224 THR A C 1
ATOM 1903 O O . THR A 1 227 ? 102.185 13.946 30.273 1.00 13.96 224 THR A O 1
ATOM 1907 N N . ARG A 1 228 ? 102.116 11.986 31.358 1.00 14.62 225 ARG A N 1
ATOM 1908 C CA . ARG A 1 228 ? 103.345 11.513 30.743 1.00 14.87 225 ARG A CA 1
ATOM 1909 C C . ARG A 1 228 ? 103.207 11.371 29.220 1.00 14.54 225 ARG A C 1
ATOM 1910 O O . ARG A 1 228 ? 104.122 11.718 28.476 1.00 12.72 225 ARG A O 1
ATOM 1918 N N . ARG A 1 229 ? 102.073 10.841 28.760 1.00 14.03 226 ARG A N 1
ATOM 1919 C CA . ARG A 1 229 ? 101.854 10.675 27.325 1.00 14.14 226 ARG A CA 1
ATOM 1920 C C . ARG A 1 229 ? 101.638 12.022 26.648 1.00 15.28 226 ARG A C 1
ATOM 1921 O O . ARG A 1 229 ? 102.050 12.215 25.514 1.00 15.90 226 ARG A O 1
ATOM 1929 N N . LEU A 1 230 ? 100.995 12.959 27.341 1.00 15.89 227 LEU A N 1
ATOM 1930 C CA . LEU A 1 230 ? 100.817 14.296 26.774 1.00 15.70 227 LEU A CA 1
ATOM 1931 C C . LEU A 1 230 ? 102.189 14.937 26.570 1.00 15.53 227 LEU A C 1
ATOM 1932 O O . LEU A 1 230 ? 102.442 15.571 25.531 1.00 13.42 227 LEU A O 1
ATOM 1937 N N . ASP A 1 231 ? 103.064 14.784 27.565 1.00 14.19 228 ASP A N 1
ATOM 1938 C CA . ASP A 1 231 ? 104.420 15.338 27.459 1.00 14.62 228 ASP A CA 1
ATOM 1939 C C . ASP A 1 231 ? 105.176 14.695 26.290 1.00 13.66 228 ASP A C 1
ATOM 1940 O O . ASP A 1 231 ? 105.899 15.363 25.603 1.00 12.76 228 ASP A O 1
ATOM 1945 N N . HIS A 1 232 ? 105.000 13.392 26.095 1.00 14.49 229 HIS A N 1
ATOM 1946 C CA . HIS A 1 232 ? 105.654 12.683 25.004 1.00 14.25 229 HIS A CA 1
ATOM 1947 C C . HIS A 1 232 ? 105.166 13.287 23.685 1.00 14.60 229 HIS A C 1
ATOM 1948 O O . HIS A 1 232 ? 105.964 13.612 22.810 1.00 14.37 229 HIS A O 1
ATOM 1955 N N . PHE A 1 233 ? 103.850 13.453 23.563 1.00 15.64 230 PHE A N 1
ATOM 1956 C CA . PHE A 1 233 ? 103.263 14.077 22.382 1.00 15.57 230 PHE A CA 1
ATOM 1957 C C . PHE A 1 233 ? 103.790 15.514 22.170 1.00 15.16 230 PHE A C 1
ATOM 1958 O O . PHE A 1 233 ? 104.135 15.884 21.051 1.00 15.78 230 PHE A O 1
ATOM 1966 N N . ALA A 1 234 ? 103.846 16.304 23.239 1.00 14.32 231 ALA A N 1
ATOM 1967 C CA . ALA A 1 234 ? 104.358 17.679 23.165 1.00 14.61 231 ALA A CA 1
ATOM 1968 C C . ALA A 1 234 ? 105.789 17.688 22.663 1.00 15.35 231 ALA A C 1
ATOM 1969 O O . ALA A 1 234 ? 106.146 18.504 21.818 1.00 14.98 231 ALA A O 1
ATOM 1971 N N . ALA A 1 235 ? 106.608 16.778 23.195 1.00 15.24 232 ALA A N 1
ATOM 1972 C CA . ALA A 1 235 ? 108.010 16.684 22.812 1.00 16.53 232 ALA A CA 1
ATOM 1973 C C . ALA A 1 235 ? 108.160 16.214 21.356 1.00 17.08 232 ALA A C 1
ATOM 1974 O O . ALA A 1 235 ? 109.203 16.401 20.766 1.00 17.61 232 ALA A O 1
ATOM 1976 N N . CYS A 1 236 ? 107.118 15.598 20.789 1.00 17.78 233 CYS A N 1
ATOM 1977 C CA . CYS A 1 236 ? 107.162 15.170 19.386 1.00 18.53 233 CYS A CA 1
ATOM 1978 C C . CYS A 1 236 ? 106.464 16.181 18.472 1.00 18.40 233 CYS A C 1
ATOM 1979 O O . CYS A 1 236 ? 106.183 15.882 17.319 1.00 19.18 233 CYS A O 1
ATOM 1982 N N . GLY A 1 237 ? 106.167 17.367 19.002 1.00 17.29 234 GLY A N 1
ATOM 1983 C CA . GLY A 1 237 ? 105.578 18.451 18.207 1.00 16.15 234 GLY A CA 1
ATOM 1984 C C . GLY A 1 237 ? 104.076 18.559 18.154 1.00 15.79 234 GLY A C 1
ATOM 1985 O O . GLY A 1 237 ? 103.547 19.312 17.338 1.00 15.83 234 GLY A O 1
ATOM 1986 N N . CYS A 1 238 ? 103.367 17.834 19.019 1.00 15.19 235 CYS A N 1
ATOM 1987 C CA . CYS A 1 238 ? 101.911 17.898 19.002 1.00 14.96 235 CYS A CA 1
ATOM 1988 C C . CYS A 1 238 ? 101.390 19.276 19.384 1.00 15.61 235 CYS A C 1
ATOM 1989 O O . CYS A 1 238 ? 101.874 19.886 20.321 1.00 16.16 235 CYS A O 1
ATOM 1992 N N . ARG A 1 239 ? 100.401 19.755 18.649 1.00 16.97 236 ARG A N 1
ATOM 1993 C CA . ARG A 1 239 ? 99.757 21.053 18.954 1.00 18.24 236 ARG A CA 1
ATOM 1994 C C . ARG A 1 239 ? 98.259 20.917 18.916 1.00 15.75 236 ARG A C 1
ATOM 1995 O O . ARG A 1 239 ? 97.544 21.907 18.996 1.00 15.96 236 ARG A O 1
ATOM 2003 N N . ALA A 1 240 ? 97.764 19.694 18.820 1.00 14.68 237 ALA A N 1
ATOM 2004 C CA . ALA A 1 240 ? 96.330 19.508 18.698 1.00 13.85 237 ALA A CA 1
ATOM 2005 C C . ALA A 1 240 ? 95.834 18.175 19.225 1.00 13.70 237 ALA A C 1
ATOM 2006 O O . ALA A 1 240 ? 96.598 17.214 19.379 1.00 13.83 237 ALA A O 1
ATOM 2008 N N . SER A 1 241 ? 94.533 18.138 19.504 1.00 13.74 238 SER A N 1
ATOM 2009 C CA . SER A 1 241 ? 93.860 16.947 19.964 1.00 13.25 238 SER A CA 1
ATOM 2010 C C . SER A 1 241 ? 92.535 16.802 19.189 1.00 13.34 238 SER A C 1
ATOM 2011 O O . SER A 1 241 ? 92.029 17.767 18.589 1.00 12.19 238 SER A O 1
ATOM 2014 N N . ASP A 1 242 ? 92.004 15.593 19.196 1.00 12.83 239 ASP A N 1
ATOM 2015 C CA . ASP A 1 242 ? 90.774 15.282 18.522 1.00 13.77 239 ASP A CA 1
ATOM 2016 C C . ASP A 1 242 ? 90.039 14.218 19.336 1.00 13.66 239 ASP A C 1
ATOM 2017 O O . ASP A 1 242 ? 90.667 13.359 19.971 1.00 13.24 239 ASP A O 1
ATOM 2022 N N . HIS A 1 243 ? 88.718 14.262 19.270 1.00 12.49 240 HIS A N 1
ATOM 2023 C CA . HIS A 1 243 ? 87.868 13.381 20.024 1.00 13.44 240 HIS A CA 1
ATOM 2024 C C . HIS A 1 243 ? 86.639 12.975 19.224 1.00 14.03 240 HIS A C 1
ATOM 2025 O O . HIS A 1 243 ? 85.796 13.823 18.907 1.00 15.56 240 HIS A O 1
ATOM 2032 N N . GLY A 1 244 ? 86.533 11.691 18.903 1.00 14.14 241 GLY A N 1
ATOM 2033 C CA . GLY A 1 244 ? 85.377 11.156 18.171 1.00 14.65 241 GLY A CA 1
ATOM 2034 C C . GLY A 1 244 ? 84.322 10.799 19.205 1.00 14.60 241 GLY A C 1
ATOM 2035 O O . GLY A 1 244 ? 84.495 9.854 19.988 1.00 14.97 241 GLY A O 1
ATOM 2036 N N . ILE A 1 245 ? 83.234 11.550 19.227 1.00 13.39 242 ILE A N 1
ATOM 2037 C CA . ILE A 1 245 ? 82.198 11.326 20.209 1.00 13.57 242 ILE A CA 1
ATOM 2038 C C . ILE A 1 245 ? 80.880 10.894 19.565 1.00 14.30 242 ILE A C 1
ATOM 2039 O O . ILE A 1 245 ? 80.176 11.688 18.954 1.00 14.05 242 ILE A O 1
ATOM 2044 N N . GLU A 1 246 ? 80.545 9.627 19.751 1.00 15.74 243 GLU A N 1
ATOM 2045 C CA . GLU A 1 246 ? 79.302 9.056 19.223 1.00 17.06 243 GLU A CA 1
ATOM 2046 C C . GLU A 1 246 ? 78.139 9.296 20.181 1.00 16.93 243 GLU A C 1
ATOM 2047 O O . GLU A 1 246 ? 77.010 9.512 19.746 1.00 17.74 243 GLU A O 1
ATOM 2053 N N . THR A 1 247 ? 78.404 9.236 21.480 1.00 17.85 244 THR A N 1
ATOM 2054 C CA . THR A 1 247 ? 77.347 9.472 22.478 1.00 19.11 244 THR A CA 1
ATOM 2055 C C . THR A 1 247 ? 77.858 10.596 23.368 1.00 19.07 244 THR A C 1
ATOM 2056 O O . THR A 1 247 ? 78.676 10.369 24.268 1.00 19.71 244 THR A O 1
ATOM 2060 N N . LEU A 1 248 ? 77.411 11.809 23.080 1.00 17.98 245 LEU A N 1
ATOM 2061 C CA . LEU A 1 248 ? 77.841 12.975 23.842 1.00 18.56 245 LEU A CA 1
ATOM 2062 C C . LEU A 1 248 ? 77.081 12.998 25.154 1.00 18.79 245 LEU A C 1
ATOM 2063 O O . LEU A 1 248 ? 75.882 13.145 25.170 1.00 18.84 245 LEU A O 1
ATOM 2068 N N . ARG A 1 249 ? 77.792 12.822 26.254 1.00 19.14 246 ARG A N 1
ATOM 2069 C CA . ARG A 1 249 ? 77.169 12.787 27.569 1.00 19.04 246 ARG A CA 1
ATOM 2070 C C . ARG A 1 249 ? 77.626 13.938 28.436 1.00 17.89 246 ARG A C 1
ATOM 2071 O O . ARG A 1 249 ? 78.583 14.641 28.115 1.00 17.80 246 ARG A O 1
ATOM 2079 N N . PHE A 1 250 ? 76.913 14.141 29.527 1.00 17.43 247 PHE A N 1
ATOM 2080 C CA . PHE A 1 250 ? 77.345 15.079 30.530 1.00 16.56 247 PHE A CA 1
ATOM 2081 C C . PHE A 1 250 ? 76.749 14.775 31.878 1.00 16.12 247 PHE A C 1
ATOM 2082 O O . PHE A 1 250 ? 75.587 14.472 31.980 1.00 16.33 247 PHE A O 1
ATOM 2090 N N . ALA A 1 251 ? 77.587 14.856 32.903 1.00 15.22 248 ALA A N 1
ATOM 2091 C CA . ALA A 1 251 ? 77.153 14.756 34.290 1.00 15.38 248 ALA A CA 1
ATOM 2092 C C . ALA A 1 251 ? 78.196 15.565 35.047 1.00 15.50 248 ALA A C 1
ATOM 2093 O O . ALA A 1 251 ? 79.363 15.533 34.696 1.00 14.28 248 ALA A O 1
ATOM 2095 N N . PRO A 1 252 ? 77.776 16.337 36.054 1.00 16.05 249 PRO A N 1
ATOM 2096 C CA . PRO A 1 252 ? 78.784 17.098 36.806 1.00 15.90 249 PRO A CA 1
ATOM 2097 C C . PRO A 1 252 ? 79.924 16.193 37.324 1.00 16.70 249 PRO A C 1
ATOM 2098 O O . PRO A 1 252 ? 79.679 15.069 37.788 1.00 17.02 249 PRO A O 1
ATOM 2102 N N . VAL A 1 253 ? 81.157 16.680 37.231 1.00 17.14 250 VAL A N 1
ATOM 2103 C CA . VAL A 1 253 ? 82.306 15.914 37.663 1.00 16.27 250 VAL A CA 1
ATOM 2104 C C . VAL A 1 253 ? 82.255 15.683 39.168 1.00 17.33 250 VAL A C 1
ATOM 2105 O O . VAL A 1 253 ? 82.266 16.628 39.923 1.00 18.47 250 VAL A O 1
ATOM 2109 N N . PRO A 1 254 ? 82.179 14.414 39.606 1.00 18.38 251 PRO A N 1
ATOM 2110 C CA . PRO A 1 254 ? 82.156 14.127 41.038 1.00 18.76 251 PRO A CA 1
ATOM 2111 C C . PRO A 1 254 ? 83.553 14.146 41.609 1.00 18.66 251 PRO A C 1
ATOM 2112 O O . PRO A 1 254 ? 84.516 14.321 40.866 1.00 18.55 251 PRO A O 1
ATOM 2116 N N . ASP A 1 255 ? 83.681 13.955 42.915 1.00 19.76 252 ASP A N 1
ATOM 2117 C CA . ASP A 1 255 ? 85.011 13.958 43.516 1.00 20.63 252 ASP A CA 1
ATOM 2118 C C . ASP A 1 255 ? 85.788 12.674 43.173 1.00 19.32 252 ASP A C 1
ATOM 2119 O O . ASP A 1 255 ? 85.227 11.706 42.659 1.00 18.40 252 ASP A O 1
ATOM 2124 N N . ASP A 1 256 ? 87.084 12.682 43.445 1.00 19.23 253 ASP A N 1
ATOM 2125 C CA . ASP A 1 256 ? 87.939 11.524 43.127 1.00 18.63 253 ASP A CA 1
ATOM 2126 C C . ASP A 1 256 ? 87.484 10.196 43.727 1.00 17.95 253 ASP A C 1
ATOM 2127 O O . ASP A 1 256 ? 87.601 9.156 43.077 1.00 17.71 253 ASP A O 1
ATOM 2132 N N . ALA A 1 257 ? 86.956 10.215 44.943 1.00 16.70 254 ALA A N 1
ATOM 2133 C CA . ALA A 1 257 ? 86.512 8.970 45.563 1.00 16.59 254 ALA A CA 1
ATOM 2134 C C . ALA A 1 257 ? 85.470 8.280 44.668 1.00 16.12 254 ALA A C 1
ATOM 2135 O O . ALA A 1 257 ? 85.502 7.055 44.498 1.00 17.60 254 ALA A O 1
ATOM 2137 N N . GLN A 1 258 ? 84.552 9.064 44.106 1.00 14.43 255 GLN A N 1
ATOM 2138 C CA . GLN A 1 258 ? 83.525 8.522 43.211 1.00 14.91 255 GLN A CA 1
ATOM 2139 C C . GLN A 1 258 ? 84.147 8.049 41.900 1.00 14.07 255 GLN A C 1
ATOM 2140 O O . GLN A 1 258 ? 83.782 6.991 41.392 1.00 14.74 255 GLN A O 1
ATOM 2146 N N . LEU A 1 259 ? 85.061 8.840 41.343 1.00 12.83 256 LEU A N 1
ATOM 2147 C CA . LEU A 1 259 ? 85.725 8.453 40.096 1.00 13.99 256 LEU A CA 1
ATOM 2148 C C . LEU A 1 259 ? 86.500 7.151 40.303 1.00 14.06 256 LEU A C 1
ATOM 2149 O O . LEU A 1 259 ? 86.463 6.276 39.436 1.00 13.71 256 LEU A O 1
ATOM 2154 N N . ASP A 1 260 ? 87.183 7.021 41.450 1.00 13.66 257 ASP A N 1
ATOM 2155 C CA . ASP A 1 260 ? 87.925 5.793 41.776 1.00 14.84 257 ASP A CA 1
ATOM 2156 C C . ASP A 1 260 ? 86.971 4.586 41.842 1.00 15.98 257 ASP A C 1
ATOM 2157 O O . ASP A 1 260 ? 87.311 3.484 41.376 1.00 16.24 257 ASP A O 1
ATOM 2162 N N . ALA A 1 261 ? 85.781 4.794 42.407 1.00 16.66 258 ALA A N 1
ATOM 2163 C CA . ALA A 1 261 ? 84.796 3.703 42.538 1.00 16.87 258 ALA A CA 1
ATOM 2164 C C . ALA A 1 261 ? 84.315 3.274 41.164 1.00 16.74 258 ALA A C 1
ATOM 2165 O O . ALA A 1 261 ? 84.198 2.076 40.876 1.00 16.75 258 ALA A O 1
ATOM 2167 N N . ILE A 1 262 ? 84.065 4.252 40.297 1.00 16.24 259 ILE A N 1
ATOM 2168 C CA . ILE A 1 262 ? 83.622 3.950 38.939 1.00 15.54 259 ILE A CA 1
ATOM 2169 C C . ILE A 1 262 ? 84.692 3.115 38.188 1.00 16.29 259 ILE A C 1
ATOM 2170 O O . ILE A 1 262 ? 84.380 2.102 37.557 1.00 16.13 259 ILE A O 1
ATOM 2175 N N . LEU A 1 263 ? 85.943 3.554 38.273 1.00 16.34 260 LEU A N 1
ATOM 2176 C CA . LEU A 1 263 ? 87.046 2.864 37.636 1.00 17.42 260 LEU A CA 1
ATOM 2177 C C . LEU A 1 263 ? 87.226 1.473 38.258 1.00 17.08 260 LEU A C 1
ATOM 2178 O O . LEU A 1 263 ? 87.459 0.504 37.545 1.00 16.08 260 LEU A O 1
ATOM 2183 N N . GLY A 1 264 ? 87.107 1.387 39.587 1.00 17.52 261 GLY A N 1
ATOM 2184 C CA . GLY A 1 264 ? 87.210 0.106 40.301 1.00 17.81 261 GLY A CA 1
ATOM 2185 C C . GLY A 1 264 ? 86.155 -0.874 39.792 1.00 19.23 261 GLY A C 1
ATOM 2186 O O . GLY A 1 264 ? 86.466 -2.026 39.478 1.00 20.58 261 GLY A O 1
ATOM 2187 N N . LYS A 1 265 ? 84.907 -0.409 39.703 1.00 19.02 262 LYS A N 1
ATOM 2188 C CA . LYS A 1 265 ? 83.822 -1.227 39.194 1.00 19.65 262 LYS A CA 1
ATOM 2189 C C . LYS A 1 265 ? 84.099 -1.683 37.762 1.00 18.70 262 LYS A C 1
ATOM 2190 O O . LYS A 1 265 ? 83.864 -2.845 37.412 1.00 18.89 262 LYS A O 1
ATOM 2196 N N . ARG A 1 266 ? 84.586 -0.774 36.928 1.00 16.99 263 ARG A N 1
ATOM 2197 C CA . ARG A 1 266 ? 84.852 -1.126 35.556 1.00 16.33 263 ARG A CA 1
ATOM 2198 C C . ARG A 1 266 ? 85.942 -2.191 35.464 1.00 17.07 263 ARG A C 1
ATOM 2199 O O . ARG A 1 266 ? 85.787 -3.150 34.719 1.00 17.56 263 ARG A O 1
ATOM 2207 N N . LEU A 1 267 ? 87.033 -2.016 36.216 1.00 18.40 264 LEU A N 1
ATOM 2208 C CA . LEU A 1 267 ? 88.137 -2.976 36.222 1.00 20.64 264 LEU A CA 1
ATOM 2209 C C . LEU A 1 267 ? 87.707 -4.357 36.740 1.00 22.12 264 LEU A C 1
ATOM 2210 O O . LEU A 1 267 ? 88.309 -5.355 36.376 1.00 23.17 264 LEU A O 1
ATOM 2215 N N . ALA A 1 268 ? 86.668 -4.397 37.580 1.00 24.23 265 ALA A N 1
ATOM 2216 C CA . ALA A 1 268 ? 86.127 -5.654 38.129 1.00 25.17 265 ALA A CA 1
ATOM 2217 C C . ALA A 1 268 ? 85.082 -6.289 37.198 1.00 25.98 265 ALA A C 1
ATOM 2218 O O . ALA A 1 268 ? 84.475 -7.290 37.542 1.00 26.56 265 ALA A O 1
ATOM 2220 N N . GLY A 1 269 ? 84.873 -5.707 36.029 1.00 27.67 266 GLY A N 1
ATOM 2221 C CA . GLY A 1 269 ? 83.891 -6.226 35.075 1.00 28.58 266 GLY A CA 1
ATOM 2222 C C . GLY A 1 269 ? 82.434 -5.938 35.435 1.00 29.67 266 GLY A C 1
ATOM 2223 O O . GLY A 1 269 ? 81.518 -6.454 34.781 1.00 30.10 266 GLY A O 1
ATOM 2224 N N . GLU A 1 270 ? 82.197 -5.114 36.456 1.00 29.92 267 GLU A N 1
ATOM 2225 C CA . GLU A 1 270 ? 80.828 -4.794 36.853 1.00 30.70 267 GLU A CA 1
ATOM 2226 C C . GLU A 1 270 ? 80.211 -3.811 35.883 1.00 30.43 267 GLU A C 1
ATOM 2227 O O . GLU A 1 270 ? 80.902 -2.976 35.330 1.00 31.30 267 GLU A O 1
ATOM 2233 N N . THR A 1 271 ? 78.903 -3.919 35.677 1.00 30.37 268 THR A N 1
ATOM 2234 C CA . THR A 1 271 ? 78.201 -3.032 34.764 1.00 30.35 268 THR A CA 1
ATOM 2235 C C . THR A 1 271 ? 78.042 -1.649 35.369 1.00 28.91 268 THR A C 1
ATOM 2236 O O . THR A 1 271 ? 77.647 -1.515 36.536 1.00 29.06 268 THR A O 1
ATOM 2240 N N . LEU A 1 272 ? 78.354 -0.628 34.572 1.00 26.60 269 LEU A N 1
ATOM 2241 C CA . LEU A 1 272 ? 78.231 0.751 35.016 1.00 25.13 269 LEU A CA 1
ATOM 2242 C C . LEU A 1 272 ? 76.869 1.310 34.634 1.00 24.14 269 LEU A C 1
ATOM 2243 O O . LEU A 1 272 ? 76.313 0.949 33.588 1.00 24.23 269 LEU A O 1
ATOM 2248 N N . SER A 1 273 ? 76.339 2.193 35.477 1.00 22.39 270 SER A N 1
ATOM 2249 C CA . SER A 1 273 ? 75.086 2.859 35.179 1.00 22.54 270 SER A CA 1
ATOM 2250 C C . SER A 1 273 ? 75.395 3.973 34.202 1.00 23.23 270 SER A C 1
ATOM 2251 O O . SER A 1 273 ? 76.558 4.371 34.047 1.00 23.08 270 SER A O 1
ATOM 2254 N N . GLU A 1 274 ? 74.362 4.506 33.567 1.00 23.30 271 GLU A N 1
ATOM 2255 C CA . GLU A 1 274 ? 74.540 5.608 32.644 1.00 23.88 271 GLU A CA 1
ATOM 2256 C C . GLU A 1 274 ? 75.098 6.830 33.359 1.00 21.24 271 GLU A C 1
ATOM 2257 O O . GLU A 1 274 ? 75.879 7.569 32.786 1.00 18.87 271 GLU A O 1
ATOM 2263 N N . LEU A 1 275 ? 74.712 7.040 34.609 1.00 19.23 272 LEU A N 1
ATOM 2264 C CA . LEU A 1 275 ? 75.227 8.177 35.335 1.00 18.18 272 LEU A CA 1
ATOM 2265 C C . LEU A 1 275 ? 76.756 8.024 35.558 1.00 18.64 272 LEU A C 1
ATOM 2266 O O . LEU A 1 275 ? 77.517 8.979 35.385 1.00 18.08 272 LEU A O 1
ATOM 2271 N N . GLU A 1 276 ? 77.192 6.813 35.919 1.00 18.43 273 GLU A N 1
ATOM 2272 C CA . GLU A 1 276 ? 78.611 6.536 36.158 1.00 17.64 273 GLU A CA 1
ATOM 2273 C C . GLU A 1 276 ? 79.447 6.717 34.898 1.00 16.49 273 GLU A C 1
ATOM 2274 O O . GLU A 1 276 ? 80.547 7.263 34.954 1.00 16.73 273 GLU A O 1
ATOM 2280 N N . ILE A 1 277 ? 78.921 6.273 33.766 1.00 15.76 274 ILE A N 1
ATOM 2281 C CA . ILE A 1 277 ? 79.623 6.420 32.497 1.00 14.90 274 ILE A CA 1
ATOM 2282 C C . ILE A 1 277 ? 79.794 7.918 32.209 1.00 15.69 274 ILE A C 1
ATOM 2283 O O . ILE A 1 277 ? 80.885 8.376 31.874 1.00 16.96 274 ILE A O 1
ATOM 2288 N N . ALA A 1 278 ? 78.709 8.672 32.379 1.00 14.19 275 ALA A N 1
ATOM 2289 C CA . ALA A 1 278 ? 78.697 10.110 32.140 1.00 13.42 275 ALA A CA 1
ATOM 2290 C C . ALA A 1 278 ? 79.673 10.845 33.038 1.00 12.78 275 ALA A C 1
ATOM 2291 O O . ALA A 1 278 ? 80.348 11.761 32.604 1.00 11.80 275 ALA A O 1
ATOM 2293 N N . GLN A 1 279 ? 79.713 10.459 34.311 1.00 14.17 276 GLN A N 1
ATOM 2294 C CA . GLN A 1 279 ? 80.618 11.065 35.275 1.00 13.82 276 GLN A CA 1
ATOM 2295 C C . GLN A 1 279 ? 82.089 10.839 34.899 1.00 14.00 276 GLN A C 1
ATOM 2296 O O . GLN A 1 279 ? 82.878 11.780 34.889 1.00 13.65 276 GLN A O 1
ATOM 2302 N N . PHE A 1 280 ? 82.447 9.594 34.582 1.00 14.04 277 PHE A N 1
ATOM 2303 C CA . PHE A 1 280 ? 83.828 9.272 34.222 1.00 13.92 277 PHE A CA 1
ATOM 2304 C C . PHE A 1 280 ? 84.219 9.959 32.922 1.00 13.66 277 PHE A C 1
ATOM 2305 O O . PHE A 1 280 ? 85.237 10.648 32.862 1.00 11.70 277 PHE A O 1
ATOM 2313 N N . THR A 1 281 ? 83.404 9.770 31.884 1.00 13.55 278 THR A N 1
ATOM 2314 C CA . THR A 1 281 ? 83.677 10.377 30.586 1.00 12.65 278 THR A CA 1
ATOM 2315 C C . THR A 1 281 ? 83.833 11.884 30.704 1.00 12.45 278 THR A C 1
ATOM 2316 O O . THR A 1 281 ? 84.769 12.440 30.160 1.00 12.04 278 THR A O 1
ATOM 2320 N N . THR A 1 282 ? 82.931 12.531 31.445 1.00 12.74 279 THR A N 1
ATOM 2321 C CA . THR A 1 282 ? 82.981 13.980 31.624 1.00 11.95 279 THR A CA 1
ATOM 2322 C C . THR A 1 282 ? 84.230 14.379 32.411 1.00 11.34 279 THR A C 1
ATOM 2323 O O . THR A 1 282 ? 84.898 15.334 32.058 1.00 11.94 279 THR A O 1
ATOM 2327 N N . ALA A 1 283 ? 84.556 13.627 33.451 1.00 10.13 280 ALA A N 1
ATOM 2328 C CA . ALA A 1 283 ? 85.748 13.902 34.240 1.00 10.51 280 ALA A CA 1
ATOM 2329 C C . ALA A 1 283 ? 87.008 13.852 33.371 1.00 10.94 280 ALA A C 1
ATOM 2330 O O . ALA A 1 283 ? 87.874 14.724 33.485 1.00 11.83 280 ALA A O 1
ATOM 2332 N N . VAL A 1 284 ? 87.107 12.851 32.493 1.00 11.40 281 VAL A N 1
ATOM 2333 C CA . VAL A 1 284 ? 88.275 12.725 31.622 1.00 10.47 281 VAL A CA 1
ATOM 2334 C C . VAL A 1 284 ? 88.331 13.859 30.588 1.00 12.08 281 VAL A C 1
ATOM 2335 O O . VAL A 1 284 ? 89.406 14.482 30.389 1.00 11.98 281 VAL A O 1
ATOM 2339 N N . LEU A 1 285 ? 87.194 14.153 29.943 1.00 11.36 282 LEU A N 1
ATOM 2340 C CA . LEU A 1 285 ? 87.179 15.204 28.940 1.00 12.37 282 LEU A CA 1
ATOM 2341 C C . LEU A 1 285 ? 87.485 16.588 29.524 1.00 12.29 282 LEU A C 1
ATOM 2342 O O . LEU A 1 285 ? 88.199 17.384 28.907 1.00 11.18 282 LEU A O 1
ATOM 2347 N N . VAL A 1 286 ? 86.935 16.880 30.696 1.00 12.88 283 VAL A N 1
ATOM 2348 C CA . VAL A 1 286 ? 87.166 18.175 31.321 1.00 12.56 283 VAL A CA 1
ATOM 2349 C C . VAL A 1 286 ? 88.625 18.309 31.723 1.00 12.10 283 VAL A C 1
ATOM 2350 O O . VAL A 1 286 ? 89.247 19.328 31.441 1.00 11.66 283 VAL A O 1
ATOM 2354 N N . TRP A 1 287 ? 89.182 17.274 32.355 1.00 11.70 284 TRP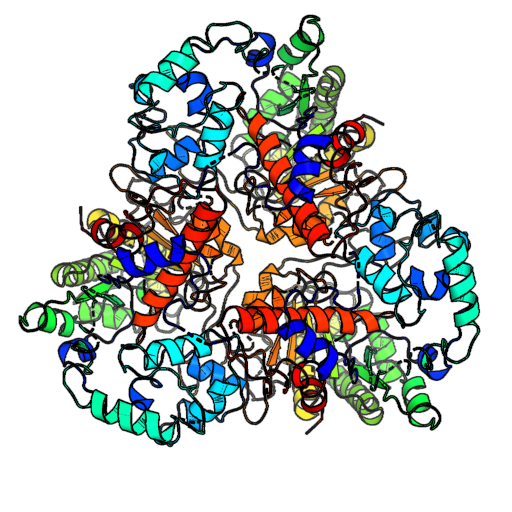 A N 1
ATOM 2355 C CA . TRP A 1 287 ? 90.587 17.307 32.739 1.00 11.74 284 TRP A CA 1
ATOM 2356 C C . TRP A 1 287 ? 91.458 17.479 31.482 1.00 12.04 284 TRP A C 1
ATOM 2357 O O . TRP A 1 287 ? 92.353 18.324 31.457 1.00 11.84 284 TRP A O 1
ATOM 2368 N N . LEU A 1 288 ? 91.179 16.705 30.434 1.00 12.24 285 LEU A N 1
ATOM 2369 C CA . LEU A 1 288 ? 91.956 16.834 29.187 1.00 12.08 285 LEU A CA 1
ATOM 2370 C C . LEU A 1 288 ? 91.869 18.236 28.600 1.00 11.83 285 LEU A C 1
ATOM 2371 O O . LEU A 1 288 ? 92.880 18.799 28.196 1.00 11.07 285 LEU A O 1
ATOM 2376 N N . GLY A 1 289 ? 90.661 18.791 28.554 1.00 10.98 286 GLY A N 1
ATOM 2377 C CA . GLY A 1 289 ? 90.449 20.137 28.019 1.00 11.25 286 GLY A CA 1
ATOM 2378 C C . GLY A 1 289 ? 91.344 21.146 28.718 1.00 11.33 286 GLY A C 1
ATOM 2379 O O . GLY A 1 289 ? 91.965 22.001 28.061 1.00 10.78 286 GLY A O 1
ATOM 2380 N N A ARG A 1 290 ? 91.406 21.050 30.050 0.50 11.60 287 ARG A N 1
ATOM 2381 N N B ARG A 1 290 ? 91.410 21.033 30.047 0.50 11.57 287 ARG A N 1
ATOM 2382 C CA A ARG A 1 290 ? 92.238 21.922 30.864 0.50 11.47 287 ARG A CA 1
ATOM 2383 C CA B ARG A 1 290 ? 92.224 21.901 30.879 0.50 11.40 287 ARG A CA 1
ATOM 2384 C C A ARG A 1 290 ? 93.689 21.759 30.478 0.50 12.03 287 ARG A C 1
ATOM 2385 C C B ARG A 1 290 ? 93.694 21.745 30.540 0.50 11.98 287 ARG A C 1
ATOM 2386 O O A ARG A 1 290 ? 94.427 22.753 30.385 0.50 13.47 287 ARG A O 1
ATOM 2387 O O B ARG A 1 290 ? 94.449 22.729 30.555 0.50 13.50 287 ARG A O 1
ATOM 2402 N N . GLN A 1 291 ? 94.110 20.515 30.239 1.00 11.54 288 GLN A N 1
ATOM 2403 C CA . GLN A 1 291 ? 95.494 20.266 29.850 1.00 10.89 288 GLN A CA 1
ATOM 2404 C C . GLN A 1 291 ? 95.726 20.922 28.491 1.00 10.53 288 GLN A C 1
ATOM 2405 O O . GLN A 1 291 ? 96.773 21.528 28.260 1.00 11.28 288 GLN A O 1
ATOM 2411 N N . TYR A 1 292 ? 94.758 20.818 27.588 1.00 10.16 289 TYR A N 1
ATOM 2412 C CA . TYR A 1 292 ? 94.948 21.418 26.260 1.00 11.11 289 TYR A CA 1
ATOM 2413 C C . TYR A 1 292 ? 95.046 22.942 26.381 1.00 10.89 289 TYR A C 1
ATOM 2414 O O . TYR A 1 292 ? 95.811 23.578 25.676 1.00 10.67 289 TYR A O 1
ATOM 2423 N N . ALA A 1 293 ? 94.276 23.509 27.305 1.00 10.98 290 ALA A N 1
ATOM 2424 C CA . ALA A 1 293 ? 94.275 24.946 27.505 1.00 10.69 290 ALA A CA 1
ATOM 2425 C C . ALA A 1 293 ? 95.615 25.375 28.061 1.00 10.98 290 ALA A C 1
ATOM 2426 O O . ALA A 1 293 ? 96.187 26.354 27.595 1.00 12.95 290 ALA A O 1
ATOM 2428 N N . ALA A 1 294 ? 96.144 24.624 29.023 1.00 10.92 291 ALA A N 1
ATOM 2429 C CA . ALA A 1 294 ? 97.429 25.007 29.625 1.00 12.24 291 ALA A CA 1
ATOM 2430 C C . ALA A 1 294 ? 98.591 24.906 28.618 1.00 11.93 291 ALA A C 1
ATOM 2431 O O . ALA A 1 294 ? 99.531 25.675 28.695 1.00 12.91 291 ALA A O 1
ATOM 2433 N N . ARG A 1 295 ? 98.492 23.990 27.660 1.00 11.11 292 ARG A N 1
ATOM 2434 C CA . ARG A 1 295 ? 99.547 23.789 26.685 1.00 10.78 292 ARG A CA 1
ATOM 2435 C C . ARG A 1 295 ? 99.382 24.587 25.393 1.00 11.25 292 ARG A C 1
ATOM 2436 O O . ARG A 1 295 ? 100.295 24.597 24.559 1.00 11.32 292 ARG A O 1
ATOM 2444 N N . GLY A 1 296 ? 98.235 25.258 25.224 1.00 11.75 293 GLY A N 1
ATOM 2445 C CA . GLY A 1 296 ? 97.957 26.040 24.012 1.00 11.19 293 GLY A CA 1
ATOM 2446 C C . GLY A 1 296 ? 97.627 25.203 22.774 1.00 11.84 293 GLY A C 1
ATOM 2447 O O . GLY A 1 296 ? 97.875 25.619 21.649 1.00 12.42 293 GLY A O 1
ATOM 2448 N N . TRP A 1 297 ? 97.057 24.020 22.985 1.00 13.02 294 TRP A N 1
ATOM 2449 C CA . TRP A 1 297 ? 96.702 23.097 21.893 1.00 12.49 294 TRP A CA 1
ATOM 2450 C C . TRP A 1 297 ? 95.298 23.360 21.430 1.00 13.02 294 TRP A C 1
ATOM 2451 O O . TRP A 1 297 ? 94.475 23.878 22.203 1.00 14.03 294 TRP A O 1
ATOM 2462 N N . VAL A 1 298 ? 94.999 22.974 20.191 1.00 12.28 295 VAL A N 1
ATOM 2463 C CA . VAL A 1 298 ? 93.652 23.086 19.682 1.00 11.58 295 VAL A CA 1
ATOM 2464 C C . VAL A 1 298 ? 92.896 21.807 20.070 1.00 12.72 295 VAL A C 1
ATOM 2465 O O . VAL A 1 298 ? 93.425 20.711 19.947 1.00 14.18 295 VAL A O 1
ATOM 2477 N N . GLN A 1 300 ? 89.777 19.454 19.155 1.00 13.14 297 GLN A N 1
ATOM 2478 C CA . GLN A 1 300 ? 88.730 19.172 18.161 1.00 13.32 297 GLN A CA 1
ATOM 2479 C C . GLN A 1 300 ? 87.721 18.141 18.710 1.00 13.81 297 GLN A C 1
ATOM 2480 O O . GLN A 1 300 ? 88.110 17.133 19.336 1.00 13.92 297 GLN A O 1
ATOM 2486 N N . LEU A 1 301 ? 86.434 18.422 18.511 1.00 13.29 298 LEU A N 1
ATOM 2487 C CA . LEU A 1 301 ? 85.375 17.504 18.907 1.00 13.96 298 LEU A CA 1
ATOM 2488 C C . LEU A 1 301 ? 84.570 17.141 17.638 1.00 13.68 298 LEU A C 1
ATOM 2489 O O . LEU A 1 301 ? 83.963 18.016 16.999 1.00 13.15 298 LEU A O 1
ATOM 2494 N N . HIS A 1 302 ? 84.626 15.860 17.278 1.00 12.53 299 HIS A N 1
ATOM 2495 C CA . HIS A 1 302 ? 83.924 15.292 16.137 1.00 13.44 299 HIS A CA 1
ATOM 2496 C C . HIS A 1 302 ? 82.750 14.485 16.673 1.00 13.56 299 HIS A C 1
ATOM 2497 O O . HIS A 1 302 ? 82.895 13.343 17.049 1.00 13.71 299 HIS A O 1
ATOM 2504 N N . ILE A 1 303 ? 81.572 15.088 16.623 1.00 14.80 300 ILE A N 1
ATOM 2505 C CA . ILE A 1 303 ? 80.382 14.528 17.220 1.00 14.67 300 ILE A CA 1
ATOM 2506 C C . ILE A 1 303 ? 79.315 13.977 16.275 1.00 15.21 300 ILE A C 1
ATOM 2507 O O . ILE A 1 303 ? 79.029 14.583 15.241 1.00 16.12 300 ILE A O 1
ATOM 2512 N N . GLY A 1 304 ? 78.743 12.813 16.622 1.00 14.55 301 GLY A N 1
ATOM 2513 C CA . GLY A 1 304 ? 77.558 12.314 15.893 1.00 15.02 301 GLY A CA 1
ATOM 2514 C C . GLY A 1 304 ? 77.508 11.072 15.056 1.00 14.95 301 GLY A C 1
ATOM 2515 O O . GLY A 1 304 ? 76.450 10.760 14.493 1.00 16.71 301 GLY A O 1
ATOM 2516 N N . ALA A 1 305 ? 78.614 10.355 14.945 1.00 14.92 302 ALA A N 1
ATOM 2517 C CA . ALA A 1 305 ? 78.616 9.134 14.159 1.00 14.07 302 ALA A CA 1
ATOM 2518 C C . ALA A 1 305 ? 77.864 8.036 14.878 1.00 13.52 302 ALA A C 1
ATOM 2519 O O . ALA A 1 305 ? 77.773 8.047 16.110 1.00 11.57 302 ALA A O 1
ATOM 2521 N N . ILE A 1 306 ? 77.282 7.129 14.087 1.00 14.31 303 ILE A N 1
ATOM 2522 C CA . ILE A 1 306 ? 76.663 5.912 14.583 1.00 13.82 303 ILE A CA 1
ATOM 2523 C C . ILE A 1 306 ? 77.508 4.841 13.856 1.00 15.32 303 ILE A C 1
ATOM 2524 O O . ILE A 1 306 ? 77.514 4.740 12.637 1.00 15.75 303 ILE A O 1
ATOM 2529 N N . ARG A 1 307 ? 78.258 4.067 14.633 1.00 16.29 304 ARG A N 1
ATOM 2530 C CA . ARG A 1 307 ? 79.204 3.119 14.080 1.00 16.60 304 ARG A CA 1
ATOM 2531 C C . ARG A 1 307 ? 78.899 1.630 14.153 1.00 15.58 304 ARG A C 1
ATOM 2532 O O . ARG A 1 307 ? 78.165 1.162 15.013 1.00 16.74 304 ARG A O 1
ATOM 2540 N N . ASN A 1 308 ? 79.504 0.904 13.212 1.00 14.66 305 ASN A N 1
ATOM 2541 C CA . ASN A 1 308 ? 79.401 -0.549 13.128 1.00 15.97 305 ASN A CA 1
ATOM 2542 C C . ASN A 1 308 ? 77.954 -1.013 13.130 1.00 15.50 305 ASN A C 1
ATOM 2543 O O . ASN A 1 308 ? 77.548 -1.872 13.926 1.00 16.14 305 ASN A O 1
ATOM 2548 N N . ASN A 1 309 ? 77.189 -0.459 12.204 1.00 14.99 306 ASN A N 1
ATOM 2549 C CA . ASN A 1 309 ? 75.759 -0.748 12.099 1.00 14.94 306 ASN A CA 1
ATOM 2550 C C . ASN A 1 309 ? 75.421 -2.113 11.546 1.00 15.38 306 ASN A C 1
ATOM 2551 O O . ASN A 1 309 ? 74.328 -2.616 11.776 1.00 15.37 306 ASN A O 1
ATOM 2556 N N . ASN A 1 310 ? 76.354 -2.707 10.803 1.00 15.59 307 ASN A N 1
ATOM 2557 C CA . ASN A 1 310 ? 76.116 -3.993 10.172 1.00 14.29 307 ASN A CA 1
ATOM 2558 C C . ASN A 1 310 ? 76.948 -5.051 10.882 1.00 14.44 307 ASN A C 1
ATOM 2559 O O . ASN A 1 310 ? 78.162 -5.115 10.710 1.00 13.11 307 ASN A O 1
ATOM 2564 N N . THR A 1 311 ? 76.276 -5.874 11.683 1.00 14.33 308 THR A N 1
ATOM 2565 C CA . THR A 1 311 ? 76.951 -6.895 12.496 1.00 14.40 308 THR A CA 1
ATOM 2566 C C . THR A 1 311 ? 77.559 -7.981 11.665 1.00 14.03 308 THR A C 1
ATOM 2567 O O . THR A 1 311 ? 78.677 -8.384 11.905 1.00 12.60 308 THR A O 1
ATOM 2571 N N . ARG A 1 312 ? 76.816 -8.459 10.684 1.00 15.99 309 ARG A N 1
ATOM 2572 C CA . ARG A 1 312 ? 77.324 -9.499 9.806 1.00 17.11 309 ARG A CA 1
ATOM 2573 C C . ARG A 1 312 ? 78.656 -9.051 9.193 1.00 17.25 309 ARG A C 1
ATOM 2574 O O . ARG A 1 312 ? 79.632 -9.782 9.215 1.00 18.18 309 ARG A O 1
ATOM 2590 N N . PHE A 1 314 ? 80.587 -6.532 10.286 1.00 15.95 311 PHE A N 1
ATOM 2591 C CA . PHE A 1 314 ? 81.545 -6.169 11.326 1.00 16.73 311 PHE A CA 1
ATOM 2592 C C . PHE A 1 314 ? 82.354 -7.399 11.756 1.00 17.64 311 PHE A C 1
ATOM 2593 O O . PHE A 1 314 ? 83.547 -7.308 12.038 1.00 17.59 311 PHE A O 1
ATOM 2601 N N . ARG A 1 315 ? 81.694 -8.543 11.801 1.00 17.81 312 ARG A N 1
ATOM 2602 C CA . ARG A 1 315 ? 82.348 -9.765 12.209 1.00 20.05 312 ARG A CA 1
ATOM 2603 C C . ARG A 1 315 ? 83.384 -10.244 11.182 1.00 20.80 312 ARG A C 1
ATOM 2604 O O . ARG A 1 315 ? 84.324 -10.928 11.534 1.00 20.28 312 ARG A O 1
ATOM 2612 N N . LEU A 1 316 ? 83.184 -9.887 9.913 1.00 22.18 313 LEU A N 1
ATOM 2613 C CA . LEU A 1 316 ? 84.085 -10.289 8.832 1.00 20.81 313 LEU A CA 1
ATOM 2614 C C . LEU A 1 316 ? 85.178 -9.254 8.563 1.00 19.42 313 LEU A C 1
ATOM 2615 O O . LEU A 1 316 ? 86.318 -9.628 8.302 1.00 19.44 313 LEU A O 1
ATOM 2620 N N . LEU A 1 317 ? 84.848 -7.963 8.677 1.00 17.11 314 LEU A N 1
ATOM 2621 C CA . LEU A 1 317 ? 85.798 -6.888 8.358 1.00 15.33 314 LEU A CA 1
ATOM 2622 C C . LEU A 1 317 ? 86.251 -5.977 9.497 1.00 15.14 314 LEU A C 1
ATOM 2623 O O . LEU A 1 317 ? 87.212 -5.216 9.340 1.00 14.93 314 LEU A O 1
ATOM 2628 N N . GLY A 1 318 ? 85.553 -5.989 10.621 1.00 14.44 315 GLY A N 1
ATOM 2629 C CA . GLY A 1 318 ? 85.945 -5.121 11.724 1.00 14.23 315 GLY A CA 1
ATOM 2630 C C . GLY A 1 318 ? 85.497 -3.687 11.514 1.00 15.43 315 GLY A C 1
ATOM 2631 O O . GLY A 1 318 ? 84.721 -3.390 10.602 1.00 14.54 315 GLY A O 1
ATOM 2632 N N . PRO A 1 319 ? 86.008 -2.776 12.338 1.00 17.11 316 PRO A N 1
ATOM 2633 C CA . PRO A 1 319 ? 85.612 -1.381 12.270 1.00 17.91 316 PRO A CA 1
ATOM 2634 C C . PRO A 1 319 ? 86.233 -0.555 11.148 1.00 19.71 316 PRO A C 1
ATOM 2635 O O . PRO A 1 319 ? 87.216 -0.991 10.508 1.00 20.45 316 PRO A O 1
ATOM 2639 N N A ASP A 1 320 ? 85.672 0.639 10.909 0.60 19.09 317 ASP A N 1
ATOM 2640 N N B ASP A 1 320 ? 85.618 0.607 10.918 0.40 19.11 317 ASP A N 1
ATOM 2641 C CA A ASP A 1 320 ? 86.155 1.574 9.864 0.60 19.88 317 ASP A CA 1
ATOM 2642 C CA B ASP A 1 320 ? 86.049 1.585 9.933 0.40 19.58 317 ASP A CA 1
ATOM 2643 C C A ASP A 1 320 ? 86.210 0.981 8.471 0.60 18.95 317 ASP A C 1
ATOM 2644 C C B ASP A 1 320 ? 86.181 1.018 8.515 0.40 18.77 317 ASP A C 1
ATOM 2645 O O A ASP A 1 320 ? 87.152 1.227 7.717 0.60 19.77 317 ASP A O 1
ATOM 2646 O O B ASP A 1 320 ? 87.139 1.318 7.803 0.40 19.37 317 ASP A O 1
ATOM 2655 N N . THR A 1 321 ? 85.200 0.219 8.108 1.00 18.02 318 THR A N 1
ATOM 2656 C CA . THR A 1 321 ? 85.191 -0.395 6.810 1.00 16.61 318 THR A CA 1
ATOM 2657 C C . THR A 1 321 ? 84.020 0.047 5.934 1.00 15.68 318 THR A C 1
ATOM 2658 O O . THR A 1 321 ? 83.722 -0.599 4.930 1.00 14.35 318 THR A O 1
ATOM 2662 N N . GLY A 1 322 ? 83.377 1.157 6.301 1.00 15.94 319 GLY A N 1
ATOM 2663 C CA . GLY A 1 322 ? 82.266 1.723 5.511 1.00 14.87 319 GLY A CA 1
ATOM 2664 C C . GLY A 1 322 ? 80.858 1.355 5.950 1.00 14.59 319 GLY A C 1
ATOM 2665 O O . GLY A 1 322 ? 79.908 1.446 5.154 1.00 13.21 319 GLY A O 1
ATOM 2666 N N . PHE A 1 323 ? 80.713 0.956 7.218 1.00 13.98 320 PHE A N 1
ATOM 2667 C CA . PHE A 1 323 ? 79.406 0.599 7.766 1.00 12.61 320 PHE A CA 1
ATOM 2668 C C . PHE A 1 323 ? 78.983 1.552 8.880 1.00 12.36 320 PHE A C 1
ATOM 2669 O O . PHE A 1 323 ? 78.152 1.216 9.731 1.00 10.26 320 PHE A O 1
ATOM 2677 N N . ASP A 1 324 ? 79.580 2.746 8.863 1.00 11.13 321 ASP A N 1
ATOM 2678 C CA . ASP A 1 324 ? 79.272 3.809 9.813 1.00 12.07 321 ASP A CA 1
ATOM 2679 C C . ASP A 1 324 ? 78.421 4.858 9.064 1.00 12.31 321 ASP A C 1
ATOM 2680 O O . ASP A 1 324 ? 78.545 4.998 7.838 1.00 13.09 321 ASP A O 1
ATOM 2685 N N . SER A 1 325 ? 77.541 5.554 9.786 1.00 11.78 322 SER A N 1
ATOM 2686 C CA . SER A 1 325 ? 76.657 6.577 9.193 1.00 10.90 322 SER A CA 1
ATOM 2687 C C . SER A 1 325 ? 76.325 7.736 10.177 1.00 11.08 322 SER A C 1
ATOM 2688 O O . SER A 1 325 ? 76.970 7.899 11.210 1.00 12.11 322 SER A O 1
ATOM 2691 N N . ILE A 1 326 ? 75.319 8.528 9.852 1.00 11.39 323 ILE A N 1
ATOM 2692 C CA . ILE A 1 326 ? 74.978 9.693 10.628 1.00 11.32 323 ILE A CA 1
ATOM 2693 C C . ILE A 1 326 ? 74.014 9.388 11.762 1.00 11.96 323 ILE A C 1
ATOM 2694 O O . ILE A 1 326 ? 72.960 8.808 11.537 1.00 12.74 323 ILE A O 1
ATOM 2699 N N . GLY A 1 327 ? 74.411 9.751 12.987 1.00 10.93 324 GLY A N 1
ATOM 2700 C CA . GLY A 1 327 ? 73.587 9.563 14.180 1.00 11.04 324 GLY A CA 1
ATOM 2701 C C . GLY A 1 327 ? 72.703 10.785 14.397 1.00 12.61 324 GLY A C 1
ATOM 2702 O O . GLY A 1 327 ? 72.802 11.774 13.657 1.00 12.47 324 GLY A O 1
ATOM 2703 N N . ASP A 1 328 ? 71.863 10.742 15.429 1.00 13.06 325 ASP A N 1
ATOM 2704 C CA . ASP A 1 328 ? 70.940 11.824 15.670 1.00 13.40 325 ASP A CA 1
ATOM 2705 C C . ASP A 1 328 ? 70.498 12.033 17.123 1.00 14.46 325 ASP A C 1
ATOM 2706 O O . ASP A 1 328 ? 69.343 12.301 17.372 1.00 15.17 325 ASP A O 1
ATOM 2711 N N . ASN A 1 329 ? 71.412 11.912 18.074 1.00 16.15 326 ASN A N 1
ATOM 2712 C CA . ASN A 1 329 ? 71.083 12.181 19.467 1.00 17.28 326 ASN A CA 1
ATOM 2713 C C . ASN A 1 329 ? 70.982 13.711 19.599 1.00 17.18 326 ASN A C 1
ATOM 2714 O O . ASN A 1 329 ? 71.544 14.446 18.768 1.00 16.62 326 ASN A O 1
ATOM 2719 N N . ASN A 1 330 ? 70.281 14.174 20.627 1.00 15.67 327 ASN A N 1
ATOM 2720 C CA . ASN A 1 330 ? 70.189 15.597 20.923 1.00 17.85 327 ASN A CA 1
ATOM 2721 C C . ASN A 1 330 ? 71.533 15.903 21.595 1.00 16.58 327 ASN A C 1
ATOM 2722 O O . ASN A 1 330 ? 71.950 15.149 22.445 1.00 16.08 327 ASN A O 1
ATOM 2727 N N . ILE A 1 331 ? 72.198 16.999 21.222 1.00 16.38 328 ILE A N 1
ATOM 2728 C CA . ILE A 1 331 ? 73.519 17.313 21.756 1.00 14.72 328 ILE A CA 1
ATOM 2729 C C . ILE A 1 331 ? 73.758 18.686 22.386 1.00 15.69 328 ILE A C 1
ATOM 2730 O O . ILE A 1 331 ? 74.777 18.861 23.052 1.00 15.74 328 ILE A O 1
ATOM 2735 N N . SER A 1 332 ? 72.862 19.659 22.201 1.00 14.93 329 SER A N 1
ATOM 2736 C CA . SER A 1 332 ? 73.153 21.027 22.670 1.00 15.24 329 SER A CA 1
ATOM 2737 C C . SER A 1 332 ? 73.374 21.174 24.179 1.00 15.16 329 SER A C 1
ATOM 2738 O O . SER A 1 332 ? 74.299 21.868 24.603 1.00 13.96 329 SER A O 1
ATOM 2741 N N . TRP A 1 333 ? 72.544 20.521 24.985 1.00 14.31 330 TRP A N 1
ATOM 2742 C CA . TRP A 1 333 ? 72.689 20.618 26.421 1.00 14.67 330 TRP A CA 1
ATOM 2743 C C . TRP A 1 333 ? 74.029 20.033 26.889 1.00 14.17 330 TRP A C 1
ATOM 2744 O O . TRP A 1 333 ? 74.804 20.690 27.580 1.00 15.01 330 TRP A O 1
ATOM 2755 N N . ALA A 1 334 ? 74.310 18.799 26.504 1.00 13.88 331 ALA A N 1
ATOM 2756 C CA . ALA A 1 334 ? 75.570 18.155 26.913 1.00 13.40 331 ALA A CA 1
ATOM 2757 C C . ALA A 1 334 ? 76.800 18.937 26.407 1.00 12.64 331 ALA A C 1
ATOM 2758 O O . ALA A 1 334 ? 77.787 19.108 27.128 1.00 12.51 331 ALA A O 1
ATOM 2760 N N . LEU A 1 335 ? 76.722 19.418 25.173 1.00 13.30 332 LEU A N 1
ATOM 2761 C CA . LEU A 1 335 ? 77.817 20.162 24.566 1.00 14.13 332 LEU A CA 1
ATOM 2762 C C . LEU A 1 335 ? 78.057 21.450 25.331 1.00 14.36 332 LEU A C 1
ATOM 2763 O O . LEU A 1 335 ? 79.186 21.788 25.647 1.00 14.92 332 LEU A O 1
ATOM 2768 N N . SER A 1 336 ? 76.973 22.159 25.634 1.00 15.06 333 SER A N 1
ATOM 2769 C CA . SER A 1 336 ? 77.059 23.407 26.372 1.00 14.43 333 SER A CA 1
ATOM 2770 C C . SER A 1 336 ? 77.699 23.194 27.763 1.00 13.58 333 SER A C 1
ATOM 2771 O O . SER A 1 336 ? 78.643 23.892 28.117 1.00 12.51 333 SER A O 1
ATOM 2774 N N A ARG A 1 337 ? 77.174 22.233 28.532 0.50 13.62 334 ARG A N 1
ATOM 2775 N N B ARG A 1 337 ? 77.181 22.231 28.522 0.50 13.41 334 ARG A N 1
ATOM 2776 C CA A ARG A 1 337 ? 77.694 21.928 29.886 0.50 14.30 334 ARG A CA 1
ATOM 2777 C CA B ARG A 1 337 ? 77.690 21.941 29.872 0.50 13.91 334 ARG A CA 1
ATOM 2778 C C A ARG A 1 337 ? 79.154 21.484 29.847 0.50 13.70 334 ARG A C 1
ATOM 2779 C C B ARG A 1 337 ? 79.140 21.456 29.860 0.50 13.47 334 ARG A C 1
ATOM 2780 O O A ARG A 1 337 ? 79.951 21.851 30.715 0.50 13.41 334 ARG A O 1
ATOM 2781 O O B ARG A 1 337 ? 79.917 21.771 30.763 0.50 13.20 334 ARG A O 1
ATOM 2796 N N . LEU A 1 338 ? 79.510 20.706 28.829 1.00 14.31 335 LEU A N 1
ATOM 2797 C CA . LEU A 1 338 ? 80.884 20.198 28.715 1.00 14.51 335 LEU A CA 1
ATOM 2798 C C . LEU A 1 338 ? 81.863 21.339 28.487 1.00 15.21 335 LEU A C 1
ATOM 2799 O O . LEU A 1 338 ? 82.902 21.414 29.159 1.00 14.59 335 LEU A O 1
ATOM 2804 N N . LEU A 1 339 ? 81.525 22.243 27.565 1.00 14.80 336 LEU A N 1
ATOM 2805 C CA . LEU A 1 339 ? 82.404 23.378 27.264 1.00 14.89 336 LEU A CA 1
ATOM 2806 C C . LEU A 1 339 ? 82.461 24.361 28.445 1.00 15.51 336 LEU A C 1
ATOM 2807 O O . LEU A 1 339 ? 83.530 24.836 28.823 1.00 15.01 336 LEU A O 1
ATOM 2812 N N . ASP A 1 340 ? 81.300 24.657 29.017 1.00 15.33 337 ASP A N 1
ATOM 2813 C CA . ASP A 1 340 ? 81.209 25.558 30.154 1.00 14.18 337 ASP A CA 1
ATOM 2814 C C . ASP A 1 340 ? 81.986 24.996 31.361 1.00 13.50 337 ASP A C 1
ATOM 2815 O O . ASP A 1 340 ? 82.548 25.757 32.140 1.00 12.36 337 ASP A O 1
ATOM 2820 N N . SER A 1 341 ? 82.018 23.673 31.519 1.00 13.40 338 SER A N 1
ATOM 2821 C CA . SER A 1 341 ? 82.771 23.076 32.638 1.00 13.09 338 SER A CA 1
ATOM 2822 C C . SER A 1 341 ? 84.260 23.420 32.554 1.00 12.64 338 SER A C 1
ATOM 2823 O O . SER A 1 341 ? 84.939 23.512 33.564 1.00 13.85 338 SER A O 1
ATOM 2834 N N . ASP A 1 343 ? 85.356 26.182 30.571 1.00 14.08 340 ASP A N 1
ATOM 2835 C CA . ASP A 1 343 ? 85.425 27.626 30.509 1.00 14.91 340 ASP A CA 1
ATOM 2836 C C . ASP A 1 343 ? 85.191 28.341 31.858 1.00 14.94 340 ASP A C 1
ATOM 2837 O O . ASP A 1 343 ? 85.707 29.436 32.055 1.00 14.77 340 ASP A O 1
ATOM 2842 N N . VAL A 1 344 ? 84.472 27.710 32.786 1.00 13.68 341 VAL A N 1
ATOM 2843 C CA . VAL A 1 344 ? 84.137 28.364 34.054 1.00 13.38 341 VAL A CA 1
ATOM 2844 C C . VAL A 1 344 ? 85.384 28.800 34.836 1.00 13.11 341 VAL A C 1
ATOM 2845 O O . VAL A 1 344 ? 85.351 29.825 35.479 1.00 12.24 341 VAL A O 1
ATOM 2849 N N . THR A 1 345 ? 86.472 28.029 34.767 1.00 13.39 342 THR A N 1
ATOM 2850 C CA . THR A 1 345 ? 87.741 28.403 35.432 1.00 12.86 342 THR A CA 1
ATOM 2851 C C . THR A 1 345 ? 88.679 29.113 34.433 1.00 13.78 342 THR A C 1
ATOM 2852 O O . THR A 1 345 ? 89.854 29.307 34.711 1.00 13.05 342 THR A O 1
ATOM 2856 N N . ASN A 1 346 ? 88.128 29.484 33.273 1.00 13.93 343 ASN A N 1
ATOM 2857 C CA . ASN A 1 346 ? 88.853 30.118 32.170 1.00 13.84 343 ASN A CA 1
ATOM 2858 C C . ASN A 1 346 ? 89.902 29.155 31.617 1.00 13.44 343 ASN A C 1
ATOM 2859 O O . ASN A 1 346 ? 91.008 29.548 31.279 1.00 13.10 343 ASN A O 1
ATOM 2864 N N . GLU A 1 347 ? 89.522 27.887 31.525 1.00 12.89 344 GLU A N 1
ATOM 2865 C CA . GLU A 1 347 ? 90.401 26.841 31.039 1.00 13.22 344 GLU A CA 1
ATOM 2866 C C . GLU A 1 347 ? 89.876 26.120 29.805 1.00 12.57 344 GLU A C 1
ATOM 2867 O O . GLU A 1 347 ? 90.119 24.930 29.633 1.00 12.01 344 GLU A O 1
ATOM 2873 N N . LEU A 1 348 ? 89.145 26.840 28.962 1.00 12.31 345 LEU A N 1
ATOM 2874 C CA . LEU A 1 348 ? 88.663 26.274 27.711 1.00 12.80 345 LEU A CA 1
ATOM 2875 C C . LEU A 1 348 ? 89.745 26.550 26.662 1.00 11.76 345 LEU A C 1
ATOM 2876 O O . LEU A 1 348 ? 90.171 27.672 26.490 1.00 12.56 345 LEU A O 1
ATOM 2881 N N . PRO A 1 349 ? 90.189 25.520 25.951 1.00 12.80 346 PRO A N 1
ATOM 2882 C CA . PRO A 1 349 ? 91.207 25.779 24.933 1.00 12.65 346 PRO A CA 1
ATOM 2883 C C . PRO A 1 349 ? 90.613 26.219 23.639 1.00 11.19 346 PRO A C 1
ATOM 2884 O O . PRO A 1 349 ? 89.389 26.258 23.499 1.00 11.82 346 PRO A O 1
ATOM 2888 N N . LYS A 1 350 ? 91.483 26.580 22.700 1.00 11.28 347 LYS A N 1
ATOM 2889 C CA . LYS A 1 350 ? 91.050 26.835 21.327 1.00 10.92 347 LYS A CA 1
ATOM 2890 C C . LYS A 1 350 ? 90.296 25.552 21.008 1.00 11.49 347 LYS A C 1
ATOM 2891 O O . LYS A 1 350 ? 90.782 24.450 21.319 1.00 9.51 347 LYS A O 1
ATOM 2897 N N . THR A 1 351 ? 89.099 25.679 20.444 1.00 12.99 348 THR A N 1
ATOM 2898 C CA . THR A 1 351 ? 88.273 24.521 20.161 1.00 11.81 348 THR A CA 1
ATOM 2899 C C . THR A 1 351 ? 87.644 24.565 18.777 1.00 13.25 348 THR A C 1
ATOM 2900 O O . THR A 1 351 ? 87.211 25.629 18.322 1.00 13.55 348 THR A O 1
ATOM 2904 N N . ILE A 1 352 ? 87.613 23.420 18.095 1.00 12.20 349 ILE A N 1
ATOM 2905 C CA . ILE A 1 352 ? 86.933 23.314 16.800 1.00 11.27 349 ILE A CA 1
ATOM 2906 C C . ILE A 1 352 ? 85.853 22.236 16.990 1.00 10.64 349 ILE A C 1
ATOM 2907 O O . ILE A 1 352 ? 86.145 21.140 17.419 1.00 10.95 349 ILE A O 1
ATOM 2912 N N . LEU A 1 353 ? 84.623 22.556 16.651 1.00 10.76 350 LEU A N 1
ATOM 2913 C CA . LEU A 1 353 ? 83.496 21.626 16.786 1.00 11.20 350 LEU A CA 1
ATOM 2914 C C . LEU A 1 353 ? 83.037 21.166 15.420 1.00 11.44 350 LEU A C 1
ATOM 2915 O O . LEU A 1 353 ? 82.910 21.984 14.512 1.00 10.65 350 LEU A O 1
ATOM 2920 N N . TYR A 1 354 ? 82.793 19.857 15.273 1.00 11.73 351 TYR A N 1
ATOM 2921 C CA . TYR A 1 354 ? 82.288 19.292 14.031 1.00 12.19 351 TYR A CA 1
ATOM 2922 C C . TYR A 1 354 ? 81.060 18.454 14.346 1.00 12.11 351 TYR A C 1
ATOM 2923 O O . TYR A 1 354 ? 81.031 17.765 15.373 1.00 12.59 351 TYR A O 1
ATOM 2932 N N . CYS A 1 355 ? 80.063 18.491 13.459 1.00 12.31 352 CYS A N 1
ATOM 2933 C CA . CYS A 1 355 ? 78.850 17.680 13.620 1.00 12.99 352 CYS A CA 1
ATOM 2934 C C . CYS A 1 355 ? 78.696 16.802 12.411 1.00 13.55 352 CYS A C 1
ATOM 2935 O O . CYS A 1 355 ? 78.880 17.263 11.271 1.00 14.07 352 CYS A O 1
ATOM 2938 N N . LEU A 1 356 ? 78.360 15.533 12.633 1.00 12.84 353 LEU A N 1
ATOM 2939 C CA . LEU A 1 356 ? 78.185 14.626 11.514 1.00 13.05 353 LEU A CA 1
ATOM 2940 C C . LEU A 1 356 ? 76.780 14.813 10.913 1.00 13.15 353 LEU A C 1
ATOM 2941 O O . LEU A 1 356 ? 76.588 14.637 9.723 1.00 13.14 353 LEU A O 1
ATOM 2946 N N . ASN A 1 357 ? 75.815 15.201 11.744 1.00 13.26 354 ASN A N 1
ATOM 2947 C CA . ASN A 1 357 ? 74.436 15.428 11.276 1.00 12.43 354 ASN A CA 1
ATOM 2948 C C . ASN A 1 357 ? 74.246 16.940 10.986 1.00 12.08 354 ASN A C 1
ATOM 2949 O O . ASN A 1 357 ? 74.316 17.755 11.899 1.00 12.17 354 ASN A O 1
ATOM 2954 N N . PRO A 1 358 ? 74.027 17.306 9.707 1.00 12.44 355 PRO A N 1
ATOM 2955 C CA . PRO A 1 358 ? 73.863 18.697 9.318 1.00 13.88 355 PRO A CA 1
ATOM 2956 C C . PRO A 1 358 ? 72.668 19.381 9.960 1.00 14.22 355 PRO A C 1
ATOM 2957 O O . PRO A 1 358 ? 72.617 20.593 9.976 1.00 15.81 355 PRO A O 1
ATOM 2961 N N . ARG A 1 359 ? 71.735 18.619 10.518 1.00 14.66 356 ARG A N 1
ATOM 2962 C CA . ARG A 1 359 ? 70.613 19.222 11.219 1.00 15.64 356 ARG A CA 1
ATOM 2963 C C . ARG A 1 359 ? 71.153 20.045 12.401 1.00 15.45 356 ARG A C 1
ATOM 2964 O O . ARG A 1 359 ? 70.446 20.910 12.930 1.00 17.07 356 ARG A O 1
ATOM 2972 N N . ASP A 1 360 ? 72.381 19.739 12.834 1.00 14.50 357 ASP A N 1
ATOM 2973 C CA . ASP A 1 360 ? 73.021 20.429 13.960 1.00 15.67 357 ASP A CA 1
ATOM 2974 C C . ASP A 1 360 ? 73.892 21.610 13.548 1.00 14.61 357 ASP A C 1
ATOM 2975 O O . ASP A 1 360 ? 74.508 22.230 14.393 1.00 15.23 357 ASP A O 1
ATOM 2980 N N . ASN A 1 361 ? 73.945 21.936 12.260 1.00 13.54 358 ASN A N 1
ATOM 2981 C CA . ASN A 1 361 ? 74.777 23.055 11.813 1.00 11.76 358 ASN A CA 1
ATOM 2982 C C . ASN A 1 361 ? 74.566 24.359 12.580 1.00 12.17 358 ASN A C 1
ATOM 2983 O O . ASN A 1 361 ? 75.528 24.984 13.030 1.00 11.84 358 ASN A O 1
ATOM 2988 N N . GLU A 1 362 ? 73.306 24.773 12.717 1.00 12.73 359 GLU A N 1
ATOM 2989 C CA . GLU A 1 362 ? 72.993 26.023 13.384 1.00 12.57 359 GLU A CA 1
ATOM 2990 C C . GLU A 1 362 ? 73.248 25.928 14.888 1.00 12.72 359 GLU A C 1
ATOM 2991 O O . GLU A 1 362 ? 73.656 26.918 15.511 1.00 13.98 359 GLU A O 1
ATOM 2997 N N . VAL A 1 363 ? 73.026 24.746 15.467 1.00 12.39 360 VAL A N 1
ATOM 2998 C CA . VAL A 1 363 ? 73.322 24.523 16.895 1.00 11.97 360 VAL A CA 1
ATOM 2999 C C . VAL A 1 363 ? 74.810 24.809 17.131 1.00 12.51 360 VAL A C 1
ATOM 3000 O O . VAL A 1 363 ? 75.174 25.558 18.027 1.00 12.56 360 VAL A O 1
ATOM 3004 N N . LEU A 1 364 ? 75.671 24.224 16.308 1.00 13.10 361 LEU A N 1
ATOM 3005 C CA . LEU A 1 364 ? 77.129 24.469 16.442 1.00 13.26 361 LEU A CA 1
ATOM 3006 C C . LEU A 1 364 ? 77.569 25.894 16.098 1.00 12.64 361 LEU A C 1
ATOM 3007 O O . LEU A 1 364 ? 78.356 26.497 16.843 1.00 14.04 361 LEU A O 1
ATOM 3012 N N . ALA A 1 365 ? 77.086 26.434 14.975 1.00 13.15 362 ALA A N 1
ATOM 3013 C CA . ALA A 1 365 ? 77.468 27.799 14.566 1.00 12.94 362 ALA A CA 1
ATOM 3014 C C . ALA A 1 365 ? 77.127 28.812 15.663 1.00 12.76 362 ALA A C 1
ATOM 3015 O O . ALA A 1 365 ? 77.850 29.815 15.869 1.00 11.99 362 ALA A O 1
ATOM 3017 N N . THR A 1 366 ? 76.039 28.564 16.379 1.00 11.28 363 THR A N 1
ATOM 3018 C CA . THR A 1 366 ? 75.659 29.463 17.466 1.00 11.31 363 THR A CA 1
ATOM 3019 C C . THR A 1 366 ? 76.325 29.078 18.788 1.00 10.89 363 THR A C 1
ATOM 3020 O O . THR A 1 366 ? 76.589 29.940 19.620 1.00 10.84 363 THR A O 1
ATOM 3032 N N . ILE A 1 368 ? 79.372 28.123 19.328 1.00 13.07 365 ILE A N 1
ATOM 3033 C CA . ILE A 1 368 ? 80.740 28.696 19.381 1.00 13.50 365 ILE A CA 1
ATOM 3034 C C . ILE A 1 368 ? 80.749 30.144 19.899 1.00 13.28 365 ILE A C 1
ATOM 3035 O O . ILE A 1 368 ? 81.667 30.553 20.630 1.00 13.29 365 ILE A O 1
ATOM 3040 N N . GLY A 1 369 ? 79.699 30.894 19.563 1.00 12.79 366 GLY A N 1
ATOM 3041 C CA . GLY A 1 369 ? 79.576 32.281 19.981 1.00 12.43 366 GLY A CA 1
ATOM 3042 C C . GLY A 1 369 ? 79.468 32.493 21.481 1.00 12.31 366 GLY A C 1
ATOM 3043 O O . GLY A 1 369 ? 79.695 33.602 21.956 1.00 12.77 366 GLY A O 1
ATOM 3044 N N . ASN A 1 370 ? 79.104 31.442 22.220 1.00 12.02 367 ASN A N 1
ATOM 3045 C CA . ASN A 1 370 ? 78.979 31.514 23.682 1.00 12.57 367 ASN A CA 1
ATOM 3046 C C . ASN A 1 370 ? 80.321 31.474 24.407 1.00 11.69 367 ASN A C 1
ATOM 3047 O O . ASN A 1 370 ? 80.412 31.840 25.570 1.00 10.92 367 ASN A O 1
ATOM 3052 N N . PHE A 1 371 ? 81.364 31.006 23.742 1.00 13.01 368 PHE A N 1
ATOM 3053 C CA . PHE A 1 371 ? 82.638 30.823 24.433 1.00 12.32 368 PHE A CA 1
ATOM 3054 C C . PHE A 1 371 ? 83.891 31.430 23.800 1.00 12.91 368 PHE A C 1
ATOM 3055 O O . PHE A 1 371 ? 84.984 30.925 23.993 1.00 13.94 368 PHE A O 1
ATOM 3063 N N . GLN A 1 372 ? 83.753 32.524 23.071 1.00 13.85 369 GLN A N 1
ATOM 3064 C CA . GLN A 1 372 ? 84.916 33.156 22.440 1.00 14.67 369 GLN A CA 1
ATOM 3065 C C . GLN A 1 372 ? 85.810 33.787 23.491 1.00 15.39 369 GLN A C 1
ATOM 3066 O O . GLN A 1 372 ? 85.412 33.930 24.641 1.00 16.65 369 GLN A O 1
ATOM 3072 N N . GLY A 1 373 ? 87.029 34.146 23.106 1.00 16.46 370 GLY A N 1
ATOM 3073 C CA . GLY A 1 373 ? 87.976 34.726 24.055 1.00 16.73 370 GLY A CA 1
ATOM 3074 C C . GLY A 1 373 ? 88.845 35.792 23.443 1.00 16.77 370 GLY A C 1
ATOM 3075 O O . GLY A 1 373 ? 88.971 35.876 22.223 1.00 16.87 370 GLY A O 1
ATOM 3076 N N . PRO A 1 374 ? 89.461 36.608 24.291 1.00 17.19 371 PRO A N 1
ATOM 3077 C CA . PRO A 1 374 ? 90.305 37.713 23.860 1.00 18.54 371 PRO A CA 1
ATOM 3078 C C . PRO A 1 374 ? 91.688 37.307 23.369 1.00 19.49 371 PRO A C 1
ATOM 3079 O O . PRO A 1 374 ? 92.216 36.274 23.780 1.00 20.50 371 PRO A O 1
ATOM 3083 N N . GLY A 1 375 ? 92.252 38.123 22.480 1.00 20.78 372 GLY A N 1
ATOM 3084 C CA . GLY A 1 375 ? 93.598 37.908 21.951 1.00 22.07 372 GLY A CA 1
ATOM 3085 C C . GLY A 1 375 ? 93.784 36.870 20.855 1.00 23.42 372 GLY A C 1
ATOM 3086 O O . GLY A 1 375 ? 94.918 36.624 20.425 1.00 23.89 372 GLY A O 1
ATOM 3087 N N . ILE A 1 376 ? 92.694 36.243 20.419 1.00 24.92 373 ILE A N 1
ATOM 3088 C CA . ILE A 1 376 ? 92.752 35.259 19.338 1.00 25.47 373 ILE A CA 1
ATOM 3089 C C . ILE A 1 376 ? 91.558 35.446 18.409 1.00 24.71 373 ILE A C 1
ATOM 3090 O O . ILE A 1 376 ? 90.447 35.708 18.848 1.00 25.17 373 ILE A O 1
ATOM 3095 N N . ALA A 1 377 ? 91.806 35.323 17.116 1.00 24.20 374 ALA A N 1
ATOM 3096 C CA . ALA A 1 377 ? 90.764 35.473 16.124 1.00 23.08 374 ALA A CA 1
ATOM 3097 C C . ALA A 1 377 ? 89.961 34.173 16.009 1.00 21.74 374 ALA A C 1
ATOM 3098 O O . ALA A 1 377 ? 90.396 33.224 15.360 1.00 25.15 374 ALA A O 1
ATOM 3100 N N . GLY A 1 378 ? 88.793 34.128 16.639 1.00 19.46 375 GLY A N 1
ATOM 3101 C CA . GLY A 1 378 ? 87.919 32.944 16.568 1.00 17.20 375 GLY A CA 1
ATOM 3102 C C . GLY A 1 378 ? 88.433 31.760 17.352 1.00 15.64 375 GLY A C 1
ATOM 3103 O O . GLY A 1 378 ? 88.733 30.701 16.782 1.00 15.83 375 GLY A O 1
ATOM 3104 N N . LYS A 1 379 ? 88.531 31.948 18.664 1.00 13.60 376 LYS A N 1
ATOM 3105 C CA . LYS A 1 379 ? 88.983 30.912 19.574 1.00 12.58 376 LYS A CA 1
ATOM 3106 C C . LYS A 1 379 ? 88.224 29.619 19.338 1.00 12.26 376 LYS A C 1
ATOM 3107 O O . LYS A 1 379 ? 88.823 28.545 19.287 1.00 12.35 376 LYS A O 1
ATOM 3113 N N . VAL A 1 380 ? 86.904 29.714 19.247 1.00 11.72 377 VAL A N 1
ATOM 3114 C CA . VAL A 1 380 ? 86.088 28.535 19.032 1.00 11.55 377 VAL A CA 1
ATOM 3115 C C . VAL A 1 380 ? 85.591 28.617 17.603 1.00 13.12 377 VAL A C 1
ATOM 3116 O O . VAL A 1 380 ? 85.021 29.632 17.184 1.00 15.57 377 VAL A O 1
ATOM 3120 N N . GLN A 1 381 ? 85.825 27.548 16.859 1.00 13.09 378 GLN A N 1
ATOM 3121 C CA . GLN A 1 381 ? 85.486 27.454 15.449 1.00 12.10 378 GLN A CA 1
ATOM 3122 C C . GLN A 1 381 ? 84.429 26.380 15.173 1.00 13.32 378 GLN A C 1
ATOM 3123 O O . GLN A 1 381 ? 84.267 25.441 15.954 1.00 13.41 378 GLN A O 1
ATOM 3129 N N . PHE A 1 382 ? 83.702 26.558 14.070 1.00 12.44 379 PHE A N 1
ATOM 3130 C CA . PHE A 1 382 ? 82.743 25.588 13.563 1.00 13.00 379 PHE A CA 1
ATOM 3131 C C . PHE A 1 382 ? 83.480 25.009 12.361 1.00 14.01 379 PHE A C 1
ATOM 3132 O O . PHE A 1 382 ? 83.773 25.723 11.401 1.00 14.51 379 PHE A O 1
ATOM 3140 N N . GLY A 1 383 ? 83.832 23.725 12.451 1.00 13.99 380 GLY A N 1
ATOM 3141 C CA . GLY A 1 383 ? 84.597 23.058 11.423 1.00 14.31 380 GLY A CA 1
ATOM 3142 C C . GLY A 1 383 ? 83.918 22.805 10.094 1.00 14.45 380 GLY A C 1
ATOM 3143 O O . GLY A 1 383 ? 82.694 22.683 10.011 1.00 14.08 380 GLY A O 1
ATOM 3144 N N . SER A 1 384 ? 84.748 22.702 9.059 1.00 14.64 381 SER A N 1
ATOM 3145 C CA . SER A 1 384 ? 84.309 22.437 7.689 1.00 15.16 381 SER A CA 1
ATOM 3146 C C . SER A 1 384 ? 83.462 21.159 7.608 1.00 15.10 381 SER A C 1
ATOM 3147 O O . SER A 1 384 ? 83.653 20.217 8.396 1.00 13.96 381 SER A O 1
ATOM 3150 N N . GLY A 1 385 ? 82.525 21.129 6.673 1.00 15.11 382 GLY A N 1
ATOM 3151 C CA . GLY A 1 385 ? 81.672 19.947 6.491 1.00 15.93 382 GLY A CA 1
ATOM 3152 C C . GLY A 1 385 ? 82.494 18.672 6.667 1.00 16.15 382 GLY A C 1
ATOM 3153 O O . GLY A 1 385 ? 83.453 18.432 5.933 1.00 15.17 382 GLY A O 1
ATOM 3154 N N . TRP A 1 386 ? 82.084 17.853 7.630 1.00 15.78 383 TRP A N 1
ATOM 3155 C CA . TRP A 1 386 ? 82.792 16.651 7.986 1.00 15.90 383 TRP A CA 1
ATOM 3156 C C . TRP A 1 386 ? 82.289 15.342 7.371 1.00 16.33 383 TRP A C 1
ATOM 3157 O O . TRP A 1 386 ? 81.080 15.052 7.374 1.00 15.32 383 TRP A O 1
ATOM 3168 N N . TRP A 1 387 ? 83.250 14.585 6.828 1.00 13.98 384 TRP A N 1
ATOM 3169 C CA . TRP A 1 387 ? 83.016 13.272 6.328 1.00 14.32 384 TRP A CA 1
ATOM 3170 C C . TRP A 1 387 ? 81.914 13.288 5.246 1.00 14.64 384 TRP A C 1
ATOM 3171 O O . TRP A 1 387 ? 82.127 13.785 4.147 1.00 12.75 384 TRP A O 1
ATOM 3182 N N . PHE A 1 388 ? 80.740 12.745 5.564 1.00 14.20 385 PHE A N 1
ATOM 3183 C CA . PHE A 1 388 ? 79.627 12.708 4.606 1.00 15.06 385 PHE A CA 1
ATOM 3184 C C . PHE A 1 388 ? 79.241 14.095 4.088 1.00 13.97 385 PHE A C 1
ATOM 3185 O O . PHE A 1 388 ? 78.779 14.256 2.944 1.00 13.92 385 PHE A O 1
ATOM 3193 N N . ASN A 1 389 ? 79.477 15.093 4.928 1.00 13.23 386 ASN A N 1
ATOM 3194 C CA . ASN A 1 389 ? 79.149 16.473 4.617 1.00 13.31 386 ASN A CA 1
ATOM 3195 C C . ASN A 1 389 ? 80.249 17.176 3.860 1.00 13.27 386 ASN A C 1
ATOM 3196 O O . ASN A 1 389 ? 80.073 18.328 3.467 1.00 14.14 386 ASN A O 1
ATOM 3201 N N . ASP A 1 390 ? 81.387 16.493 3.668 1.00 12.14 387 ASP A N 1
ATOM 3202 C CA . ASP A 1 390 ? 82.493 17.054 2.890 1.00 13.01 387 ASP A CA 1
ATOM 3203 C C . ASP A 1 390 ? 82.219 16.858 1.392 1.00 12.73 387 ASP A C 1
ATOM 3204 O O . ASP A 1 390 ? 82.835 16.027 0.728 1.00 13.23 387 ASP A O 1
ATOM 3209 N N . GLN A 1 391 ? 81.268 17.623 0.890 1.00 12.41 388 GLN A N 1
ATOM 3210 C CA . GLN A 1 391 ? 80.883 17.630 -0.507 1.00 12.01 388 GLN A CA 1
ATOM 3211 C C . GLN A 1 391 ? 80.211 18.994 -0.759 1.00 12.36 388 GLN A C 1
ATOM 3212 O O . GLN A 1 391 ? 79.982 19.741 0.183 1.00 12.09 388 GLN A O 1
ATOM 3218 N N . LYS A 1 392 ? 79.914 19.317 -2.008 1.00 12.79 389 LYS A N 1
ATOM 3219 C CA . LYS A 1 392 ? 79.429 20.667 -2.347 1.00 14.29 389 LYS A CA 1
ATOM 3220 C C . LYS A 1 392 ? 78.235 21.199 -1.527 1.00 13.50 389 LYS A C 1
ATOM 3221 O O . LYS A 1 392 ? 78.302 22.310 -0.978 1.00 13.24 389 LYS A O 1
ATOM 3227 N N . ASP A 1 393 ? 77.163 20.418 -1.464 1.00 12.94 390 ASP A N 1
ATOM 3228 C CA . ASP A 1 393 ? 75.969 20.776 -0.729 1.00 13.53 390 ASP A CA 1
ATOM 3229 C C . ASP A 1 393 ? 76.303 20.966 0.748 1.00 13.72 390 ASP A C 1
ATOM 3230 O O . ASP A 1 393 ? 75.944 21.979 1.363 1.00 12.18 390 ASP A O 1
ATOM 3235 N N . GLY A 1 394 ? 76.987 19.975 1.307 1.00 13.37 391 GLY A N 1
ATOM 3236 C CA . GLY A 1 394 ? 77.372 19.991 2.721 1.00 12.64 391 GLY A CA 1
ATOM 3237 C C . GLY A 1 394 ? 78.245 21.160 3.079 1.00 12.25 391 GLY A C 1
ATOM 3238 O O . GLY A 1 394 ? 78.027 21.825 4.098 1.00 12.42 391 GLY A O 1
ATOM 3247 N N . LEU A 1 396 ? 78.534 23.996 1.313 1.00 11.13 393 LEU A N 1
ATOM 3248 C CA . LEU A 1 396 ? 77.823 25.255 1.112 1.00 12.07 393 LEU A CA 1
ATOM 3249 C C . LEU A 1 396 ? 76.921 25.542 2.304 1.00 12.39 393 LEU A C 1
ATOM 3250 O O . LEU A 1 396 ? 76.790 26.701 2.716 1.00 13.91 393 LEU A O 1
ATOM 3255 N N . ARG A 1 397 ? 76.332 24.496 2.877 1.00 11.57 394 ARG A N 1
ATOM 3256 C CA . ARG A 1 397 ? 75.476 24.661 4.051 1.00 12.14 394 ARG A CA 1
ATOM 3257 C C . ARG A 1 397 ? 76.288 25.012 5.287 1.00 12.74 394 ARG A C 1
ATOM 3258 O O . ARG A 1 397 ? 75.906 25.902 6.040 1.00 13.58 394 ARG A O 1
ATOM 3266 N N . GLN A 1 398 ? 77.418 24.344 5.489 1.00 13.11 395 GLN A N 1
ATOM 3267 C CA . GLN A 1 398 ? 78.266 24.648 6.639 1.00 14.06 395 GLN A CA 1
ATOM 3268 C C . GLN A 1 398 ? 78.796 26.072 6.547 1.00 13.56 395 GLN A C 1
ATOM 3269 O O . GLN A 1 398 ? 78.822 26.789 7.539 1.00 11.12 395 GLN A O 1
ATOM 3275 N N . LEU A 1 399 ? 79.216 26.469 5.347 1.00 14.31 396 LEU A N 1
ATOM 3276 C CA . LEU A 1 399 ? 79.762 27.814 5.131 1.00 14.70 396 LEU A CA 1
ATOM 3277 C C . LEU A 1 399 ? 78.712 28.882 5.344 1.00 14.54 396 LEU A C 1
ATOM 3278 O O . LEU A 1 399 ? 79.008 29.964 5.866 1.00 13.50 396 LEU A O 1
ATOM 3283 N N . GLU A 1 400 ? 77.483 28.573 4.952 1.00 14.63 397 GLU A N 1
ATOM 3284 C CA . GLU A 1 400 ? 76.386 29.530 5.079 1.00 14.87 397 GLU A CA 1
ATOM 3285 C C . GLU A 1 400 ? 76.087 29.801 6.555 1.00 15.01 397 GLU A C 1
ATOM 3286 O O . GLU A 1 400 ? 75.935 30.971 6.948 1.00 15.01 397 GLU A O 1
ATOM 3292 N N . GLN A 1 401 ? 76.031 28.747 7.377 1.00 13.79 398 GLN A N 1
ATOM 3293 C CA . GLN A 1 401 ? 75.714 28.928 8.816 1.00 13.41 398 GLN A CA 1
ATOM 3294 C C . GLN A 1 401 ? 76.858 29.584 9.560 1.00 13.27 398 GLN A C 1
ATOM 3295 O O . GLN A 1 401 ? 76.631 30.410 10.430 1.00 13.66 398 GLN A O 1
ATOM 3301 N N . LEU A 1 402 ? 78.090 29.229 9.216 1.00 13.05 399 LEU A N 1
ATOM 3302 C CA . LEU A 1 402 ? 79.245 29.881 9.827 1.00 14.39 399 LEU A CA 1
ATOM 3303 C C . LEU A 1 402 ? 79.224 31.379 9.454 1.00 14.35 399 LEU A C 1
ATOM 3304 O O . LEU A 1 402 ? 79.487 32.228 10.282 1.00 15.67 399 LEU A O 1
ATOM 3309 N N . SER A 1 403 ? 78.924 31.684 8.192 1.00 14.29 400 SER A N 1
ATOM 3310 C CA . SER A 1 403 ? 78.886 33.088 7.730 1.00 14.23 400 SER A CA 1
ATOM 3311 C C . SER A 1 403 ? 77.846 33.904 8.453 1.00 13.53 400 SER A C 1
ATOM 3312 O O . SER A 1 403 ? 78.128 35.008 8.909 1.00 12.81 400 SER A O 1
ATOM 3315 N N . GLN A 1 404 ? 76.657 33.335 8.580 1.00 13.18 401 GLN A N 1
ATOM 3316 C CA . GLN A 1 404 ? 75.522 34.012 9.186 1.00 14.71 401 GLN A CA 1
ATOM 3317 C C . GLN A 1 404 ? 75.575 34.135 10.715 1.00 15.16 401 GLN A C 1
ATOM 3318 O O . GLN A 1 404 ? 75.107 35.127 11.263 1.00 17.45 401 GLN A O 1
ATOM 3332 N N . GLY A 1 406 ? 78.567 33.382 12.620 1.00 14.08 403 GLY A N 1
ATOM 3333 C CA . GLY A 1 406 ? 79.908 33.685 13.081 1.00 14.94 403 GLY A CA 1
ATOM 3334 C C . GLY A 1 406 ? 80.660 34.570 12.112 1.00 15.07 403 GLY A C 1
ATOM 3335 O O . GLY A 1 406 ? 80.058 35.347 11.390 1.00 16.43 403 GLY A O 1
ATOM 3336 N N . LEU A 1 407 ? 81.982 34.436 12.091 1.00 14.35 404 LEU A N 1
ATOM 3337 C CA . LEU A 1 407 ? 82.807 35.233 11.210 1.00 13.87 404 LEU A CA 1
ATOM 3338 C C . LEU A 1 407 ? 83.594 34.362 10.241 1.00 13.05 404 LEU A C 1
ATOM 3339 O O . LEU A 1 407 ? 84.588 33.759 10.606 1.00 12.61 404 LEU A O 1
ATOM 3344 N N . LEU A 1 408 ? 83.140 34.311 8.990 1.00 13.84 405 LEU A N 1
ATOM 3345 C CA . LEU A 1 408 ? 83.816 33.542 7.965 1.00 14.47 405 LEU A CA 1
ATOM 3346 C C . LEU A 1 408 ? 85.283 33.947 7.805 1.00 15.73 405 LEU A C 1
ATOM 3347 O O . LEU A 1 408 ? 86.151 33.078 7.564 1.00 16.47 405 LEU A O 1
ATOM 3352 N N . SER A 1 409 ? 85.565 35.245 7.951 1.00 14.68 406 SER A N 1
ATOM 3353 C CA . SER A 1 409 ? 86.935 35.773 7.807 1.00 15.24 406 SER A CA 1
ATOM 3354 C C . SER A 1 409 ? 87.976 35.110 8.708 1.00 16.13 406 SER A C 1
ATOM 3355 O O . SER A 1 409 ? 89.158 35.104 8.385 1.00 15.29 406 SER A O 1
ATOM 3358 N N . GLN A 1 410 ? 87.535 34.564 9.838 1.00 17.38 407 GLN A N 1
ATOM 3359 C CA . GLN A 1 410 ? 88.444 33.922 10.794 1.00 18.25 407 GLN A CA 1
ATOM 3360 C C . GLN A 1 410 ? 88.449 32.421 10.700 1.00 17.38 407 GLN A C 1
ATOM 3361 O O . GLN A 1 410 ? 89.080 31.755 11.515 1.00 18.88 407 GLN A O 1
ATOM 3367 N N . PHE A 1 411 ? 87.766 31.885 9.696 1.00 16.24 408 PHE A N 1
ATOM 3368 C CA . PHE A 1 411 ? 87.645 30.452 9.537 1.00 15.71 408 PHE A CA 1
ATOM 3369 C C . PHE A 1 411 ? 88.998 29.793 9.253 1.00 15.49 408 PHE A C 1
ATOM 3370 O O . PHE A 1 411 ? 89.724 30.214 8.343 1.00 16.09 408 PHE A O 1
ATOM 3378 N N . VAL A 1 412 ? 89.344 28.791 10.064 1.00 14.74 409 VAL A N 1
ATOM 3379 C CA . VAL A 1 412 ? 90.603 28.054 9.885 1.00 15.71 409 VAL A CA 1
ATOM 3380 C C . VAL A 1 412 ? 90.607 27.300 8.554 1.00 16.21 409 VAL A C 1
ATOM 3381 O O . VAL A 1 412 ? 91.645 27.000 8.021 1.00 18.58 409 VAL A O 1
ATOM 3385 N N . GLY A 1 413 ? 89.431 26.970 8.043 1.00 17.34 410 GLY A N 1
ATOM 3386 C CA . GLY A 1 413 ? 89.318 26.328 6.747 1.00 16.77 410 GLY A CA 1
ATOM 3387 C C . GLY A 1 413 ? 89.198 24.811 6.650 1.00 16.75 410 GLY A C 1
ATOM 3388 O O . GLY A 1 413 ? 88.736 24.108 7.567 1.00 15.15 410 GLY A O 1
ATOM 3397 N N . LEU A 1 415 ? 90.354 20.770 5.767 1.00 14.45 412 LEU A N 1
ATOM 3398 C CA . LEU A 1 415 ? 91.271 19.711 6.186 1.00 16.02 412 LEU A CA 1
ATOM 3399 C C . LEU A 1 415 ? 90.759 18.482 5.440 1.00 15.08 412 LEU A C 1
ATOM 3400 O O . LEU A 1 415 ? 89.543 18.331 5.273 1.00 16.19 412 LEU A O 1
ATOM 3405 N N . THR A 1 416 ? 91.649 17.588 5.016 1.00 15.72 413 THR A N 1
ATOM 3406 C CA . THR A 1 416 ? 91.223 16.400 4.244 1.00 15.68 413 THR A CA 1
ATOM 3407 C C . THR A 1 416 ? 90.506 15.318 5.070 1.00 16.16 413 THR A C 1
ATOM 3408 O O . THR A 1 416 ? 89.608 14.647 4.560 1.00 16.93 413 THR A O 1
ATOM 3412 N N . ASP A 1 417 ? 90.902 15.170 6.338 1.00 16.07 414 ASP A N 1
ATOM 3413 C CA . ASP A 1 417 ? 90.382 14.147 7.237 1.00 16.71 414 ASP A CA 1
ATOM 3414 C C . ASP A 1 417 ? 90.538 12.769 6.567 1.00 17.64 414 ASP A C 1
ATOM 3415 O O . ASP A 1 417 ? 89.792 11.848 6.857 1.00 18.59 414 ASP A O 1
ATOM 3420 N N . SER A 1 418 ? 91.543 12.632 5.703 1.00 17.83 415 SER A N 1
ATOM 3421 C CA . SER A 1 418 ? 91.725 11.422 4.903 1.00 18.16 415 SER A CA 1
ATOM 3422 C C . SER A 1 418 ? 92.961 10.582 5.185 1.00 17.58 415 SER A C 1
ATOM 3423 O O . SER A 1 418 ? 93.937 11.052 5.719 1.00 17.40 415 SER A O 1
ATOM 3426 N N . ARG A 1 419 ? 92.893 9.322 4.812 1.00 19.29 416 ARG A N 1
ATOM 3427 C CA . ARG A 1 419 ? 94.036 8.428 4.939 1.00 22.26 416 ARG A CA 1
ATOM 3428 C C . ARG A 1 419 ? 94.734 8.257 3.571 1.00 20.96 416 ARG A C 1
ATOM 3429 O O . ARG A 1 419 ? 95.751 7.585 3.474 1.00 21.35 416 ARG A O 1
ATOM 3437 N N . SER A 1 420 ? 94.209 8.914 2.535 1.00 20.39 417 SER A N 1
ATOM 3438 C CA . SER A 1 420 ? 94.767 8.811 1.178 1.00 18.93 417 SER A CA 1
ATOM 3439 C C . SER A 1 420 ? 95.655 9.989 0.766 1.00 17.98 417 SER A C 1
ATOM 3440 O O . SER A 1 420 ? 95.318 11.148 0.999 1.00 16.92 417 SER A O 1
ATOM 3443 N N . PHE A 1 421 ? 96.782 9.678 0.130 1.00 16.26 418 PHE A N 1
ATOM 3444 C CA . PHE A 1 421 ? 97.684 10.710 -0.374 1.00 16.24 418 PHE A CA 1
ATOM 3445 C C . PHE A 1 421 ? 97.100 11.454 -1.575 1.00 15.17 418 PHE A C 1
ATOM 3446 O O . PHE A 1 421 ? 97.641 12.485 -1.966 1.00 14.76 418 PHE A O 1
ATOM 3454 N N . LEU A 1 422 ? 96.002 10.941 -2.144 1.00 13.56 419 LEU A N 1
ATOM 3455 C CA . LEU A 1 422 ? 95.337 11.604 -3.261 1.00 15.11 419 LEU A CA 1
ATOM 3456 C C . LEU A 1 422 ? 94.164 12.509 -2.805 1.00 16.19 419 LEU A C 1
ATOM 3457 O O . LEU A 1 422 ? 93.357 12.931 -3.625 1.00 16.65 419 LEU A O 1
ATOM 3462 N N . SER A 1 423 ? 94.104 12.831 -1.512 1.00 16.30 420 SER A N 1
ATOM 3463 C CA . SER A 1 423 ? 92.988 13.614 -0.961 1.00 17.08 420 SER A CA 1
ATOM 3464 C C . SER A 1 423 ? 93.144 15.117 -1.026 1.00 16.19 420 SER A C 1
ATOM 3465 O O . SER A 1 423 ? 92.182 15.844 -0.769 1.00 16.90 420 SER A O 1
ATOM 3468 N N . TYR A 1 424 ? 94.330 15.597 -1.386 1.00 16.80 421 TYR A N 1
ATOM 3469 C CA . TYR A 1 424 ? 94.579 17.035 -1.425 1.00 16.02 421 TYR A CA 1
ATOM 3470 C C . TYR A 1 424 ? 93.695 17.786 -2.429 1.00 16.55 421 TYR A C 1
ATOM 3471 O O . TYR A 1 424 ? 93.524 18.989 -2.308 1.00 16.98 421 TYR A O 1
ATOM 3480 N N . THR A 1 425 ? 93.121 17.076 -3.398 1.00 16.18 422 THR A N 1
ATOM 3481 C CA . THR A 1 425 ? 92.198 17.697 -4.323 1.00 15.63 422 THR A CA 1
ATOM 3482 C C . THR A 1 425 ? 90.911 18.101 -3.574 1.00 15.04 422 THR A C 1
ATOM 3483 O O . THR A 1 425 ? 90.131 18.886 -4.085 1.00 14.37 422 THR A O 1
ATOM 3487 N N . ARG A 1 426 ? 90.704 17.583 -2.355 1.00 15.24 423 ARG A N 1
ATOM 3488 C CA . ARG A 1 426 ? 89.557 18.006 -1.543 1.00 15.60 423 ARG A CA 1
ATOM 3489 C C . ARG A 1 426 ? 89.740 19.487 -1.154 1.00 15.59 423 ARG A C 1
ATOM 3490 O O . ARG A 1 426 ? 88.765 20.191 -0.938 1.00 16.97 423 ARG A O 1
ATOM 3498 N N . HIS A 1 427 ? 90.989 19.936 -1.039 1.00 15.46 424 HIS A N 1
ATOM 3499 C CA . HIS A 1 427 ? 91.269 21.351 -0.808 1.00 16.01 424 HIS A CA 1
ATOM 3500 C C . HIS A 1 427 ? 90.954 22.118 -2.071 1.00 16.37 424 HIS A C 1
ATOM 3501 O O . HIS A 1 427 ? 90.392 23.190 -2.004 1.00 16.97 424 HIS A O 1
ATOM 3508 N N . GLU A 1 428 ? 91.340 21.587 -3.231 1.00 16.07 425 GLU A N 1
ATOM 3509 C CA . GLU A 1 428 ? 91.005 22.271 -4.486 1.00 15.68 425 GLU A CA 1
ATOM 3510 C C . GLU A 1 428 ? 89.479 22.492 -4.561 1.00 15.89 425 GLU A C 1
ATOM 3511 O O . GLU A 1 428 ? 89.011 23.590 -4.862 1.00 14.93 425 GLU A O 1
ATOM 3517 N N . TYR A 1 429 ? 88.735 21.425 -4.261 1.00 15.84 426 TYR A N 1
ATOM 3518 C CA . TYR A 1 429 ? 87.276 21.408 -4.309 1.00 15.39 426 TYR A CA 1
ATOM 3519 C C . TYR A 1 429 ? 86.721 22.486 -3.371 1.00 15.54 426 TYR A C 1
ATOM 3520 O O . TYR A 1 429 ? 85.893 23.303 -3.766 1.00 15.66 426 TYR A O 1
ATOM 3529 N N . PHE A 1 430 ? 87.203 22.497 -2.136 1.00 15.87 427 PHE A N 1
ATOM 3530 C CA . PHE A 1 430 ? 86.802 23.498 -1.154 1.00 16.67 427 PHE A CA 1
ATOM 3531 C C . PHE A 1 430 ? 87.080 24.930 -1.630 1.00 16.60 427 PHE A C 1
ATOM 3532 O O . PHE A 1 430 ? 86.228 25.819 -1.540 1.00 15.48 427 PHE A O 1
ATOM 3540 N N . ARG A 1 431 ? 88.280 25.141 -2.140 1.00 16.27 428 ARG A N 1
ATOM 3541 C CA . ARG A 1 431 ? 88.689 26.463 -2.623 1.00 16.60 428 ARG A CA 1
ATOM 3542 C C . ARG A 1 431 ? 87.843 26.986 -3.781 1.00 15.29 428 ARG A C 1
ATOM 3543 O O . ARG A 1 431 ? 87.512 28.170 -3.813 1.00 15.03 428 ARG A O 1
ATOM 3551 N N . ARG A 1 432 ? 87.513 26.118 -4.729 1.00 14.47 429 ARG A N 1
ATOM 3552 C CA . ARG A 1 432 ? 86.668 26.510 -5.839 1.00 14.36 429 ARG A CA 1
ATOM 3553 C C . ARG A 1 432 ? 85.285 26.914 -5.314 1.00 15.41 429 ARG A C 1
ATOM 3554 O O . ARG A 1 432 ? 84.737 27.937 -5.702 1.00 14.70 429 ARG A O 1
ATOM 3562 N N . ILE A 1 433 ? 84.747 26.116 -4.399 1.00 16.91 430 ILE A N 1
ATOM 3563 C CA . ILE A 1 433 ? 83.428 26.376 -3.818 1.00 18.17 430 ILE A CA 1
ATOM 3564 C C . ILE A 1 433 ? 83.419 27.695 -3.055 1.00 18.41 430 ILE A C 1
ATOM 3565 O O . ILE A 1 433 ? 82.520 28.525 -3.246 1.00 18.73 430 ILE A O 1
ATOM 3570 N N . LEU A 1 434 ? 84.418 27.886 -2.203 1.00 17.70 431 LEU A N 1
ATOM 3571 C CA . LEU A 1 434 ? 84.546 29.129 -1.434 1.00 18.18 431 LEU A CA 1
ATOM 3572 C C . LEU A 1 434 ? 84.671 30.341 -2.356 1.00 17.24 431 LEU A C 1
ATOM 3573 O O . LEU A 1 434 ? 83.967 31.343 -2.184 1.00 15.42 431 LEU A O 1
ATOM 3578 N N . CYS A 1 435 ? 85.569 30.252 -3.325 1.00 17.60 432 CYS A N 1
ATOM 3579 C CA . CYS A 1 435 ? 85.776 31.359 -4.265 1.00 17.87 432 CYS A CA 1
ATOM 3580 C C . CYS A 1 435 ? 84.507 31.716 -5.044 1.00 18.14 432 CYS A C 1
ATOM 3581 O O . CYS A 1 435 ? 84.213 32.903 -5.262 1.00 16.39 432 CYS A O 1
ATOM 3584 N N . ASN A 1 436 ? 83.744 30.701 -5.437 1.00 18.00 433 ASN A N 1
ATOM 3585 C CA . ASN A 1 436 ? 82.502 30.944 -6.152 1.00 17.33 433 ASN A CA 1
ATOM 3586 C C . ASN A 1 436 ? 81.446 31.598 -5.249 1.00 17.37 433 ASN A C 1
ATOM 3587 O O . ASN A 1 436 ? 80.629 32.409 -5.711 1.00 17.84 433 ASN A O 1
ATOM 3592 N N . LEU A 1 437 ? 81.448 31.221 -3.969 1.00 16.42 434 LEU A N 1
ATOM 3593 C CA . LEU A 1 437 ? 80.512 31.779 -3.003 1.00 16.61 434 LEU A CA 1
ATOM 3594 C C . LEU A 1 437 ? 80.821 33.258 -2.818 1.00 16.78 434 LEU A C 1
ATOM 3595 O O . LEU A 1 437 ? 79.932 34.102 -2.947 1.00 17.68 434 LEU A O 1
ATOM 3600 N N . LEU A 1 438 ? 82.080 33.577 -2.531 1.00 16.43 435 LEU A N 1
ATOM 3601 C CA . LEU A 1 438 ? 82.483 34.968 -2.340 1.00 16.57 435 LEU A CA 1
ATOM 3602 C C . LEU A 1 438 ? 82.254 35.749 -3.613 1.00 17.51 435 LEU A C 1
ATOM 3603 O O . LEU A 1 438 ? 81.692 36.868 -3.588 1.00 17.37 435 LEU A O 1
ATOM 3608 N N . GLY A 1 439 ? 82.635 35.154 -4.739 1.00 17.75 436 GLY A N 1
ATOM 3609 C CA . GLY A 1 439 ? 82.444 35.804 -6.037 1.00 18.09 436 GLY A CA 1
ATOM 3610 C C . GLY A 1 439 ? 80.990 36.096 -6.336 1.00 17.76 436 GLY A C 1
ATOM 3611 O O . GLY A 1 439 ? 80.656 37.172 -6.796 1.00 19.19 436 GLY A O 1
ATOM 3612 N N . GLN A 1 440 ? 80.111 35.142 -6.072 1.00 17.93 437 GLN A N 1
ATOM 3613 C CA . GLN A 1 440 ? 78.703 35.364 -6.339 1.00 17.90 437 GLN A CA 1
ATOM 3614 C C . GLN A 1 440 ? 78.171 36.482 -5.424 1.00 17.47 437 GLN A C 1
ATOM 3615 O O . GLN A 1 440 ? 77.420 37.350 -5.876 1.00 16.21 437 GLN A O 1
ATOM 3621 N N . TRP A 1 441 ? 78.566 36.480 -4.150 1.00 15.97 438 TRP A N 1
ATOM 3622 C CA . TRP A 1 441 ? 78.108 37.539 -3.257 1.00 15.40 438 TRP A CA 1
ATOM 3623 C C . TRP A 1 441 ? 78.564 38.902 -3.767 1.00 14.98 438 TRP A C 1
ATOM 3624 O O . TRP A 1 441 ? 77.790 39.867 -3.759 1.00 14.52 438 TRP A O 1
ATOM 3635 N N . ALA A 1 442 ? 79.821 38.980 -4.211 1.00 14.65 439 ALA A N 1
ATOM 3636 C CA . ALA A 1 442 ? 80.386 40.224 -4.712 1.00 14.43 439 ALA A CA 1
ATOM 3637 C C . ALA A 1 442 ? 79.629 40.708 -5.942 1.00 15.28 439 ALA A C 1
ATOM 3638 O O . ALA A 1 442 ? 79.207 41.874 -6.015 1.00 14.55 439 ALA A O 1
ATOM 3640 N N . GLN A 1 443 ? 79.439 39.803 -6.888 1.00 15.54 440 GLN A N 1
ATOM 3641 C CA . GLN A 1 443 ? 78.762 40.132 -8.123 1.00 17.24 440 GLN A CA 1
ATOM 3642 C C . GLN A 1 443 ? 77.330 40.579 -7.923 1.00 16.47 440 GLN A C 1
ATOM 3643 O O . GLN A 1 443 ? 76.870 41.455 -8.629 1.00 16.16 440 GLN A O 1
ATOM 3649 N N . ASP A 1 444 ? 76.642 39.969 -6.960 1.00 16.29 441 ASP A N 1
ATOM 3650 C CA . ASP A 1 444 ? 75.261 40.309 -6.628 1.00 16.70 441 ASP A CA 1
ATOM 3651 C C . ASP A 1 444 ? 75.148 41.553 -5.706 1.00 16.92 441 ASP A C 1
ATOM 3652 O O . ASP A 1 444 ? 74.051 41.906 -5.269 1.00 16.99 441 ASP A O 1
ATOM 3657 N N . GLY A 1 445 ? 76.279 42.190 -5.396 1.00 17.04 442 GLY A N 1
ATOM 3658 C CA . GLY A 1 445 ? 76.294 43.386 -4.546 1.00 16.65 442 GLY A CA 1
ATOM 3659 C C . GLY A 1 445 ? 75.977 43.158 -3.076 1.00 15.82 442 GLY A C 1
ATOM 3660 O O . GLY A 1 445 ? 75.453 44.046 -2.411 1.00 15.03 442 GLY A O 1
ATOM 3661 N N . GLU A 1 446 ? 76.293 41.977 -2.568 1.00 15.90 443 GLU A N 1
ATOM 3662 C CA . GLU A 1 446 ? 76.030 41.646 -1.159 1.00 17.05 443 GLU A CA 1
ATOM 3663 C C . GLU A 1 446 ? 77.259 41.872 -0.280 1.00 17.29 443 GLU A C 1
ATOM 3664 O O . GLU A 1 446 ? 77.142 41.955 0.951 1.00 18.22 443 GLU A O 1
ATOM 3670 N N . ILE A 1 447 ? 78.436 41.890 -0.903 1.00 16.64 444 ILE A N 1
ATOM 3671 C CA . ILE A 1 447 ? 79.687 42.238 -0.216 1.00 16.46 444 ILE A CA 1
ATOM 3672 C C . ILE A 1 447 ? 80.433 43.145 -1.178 1.00 16.32 444 ILE A C 1
ATOM 3673 O O . ILE A 1 447 ? 80.202 43.083 -2.378 1.00 15.69 444 ILE A O 1
ATOM 3678 N N . PRO A 1 448 ? 81.327 43.987 -0.664 1.00 17.38 445 PRO A N 1
ATOM 3679 C CA . PRO A 1 448 ? 82.047 44.866 -1.579 1.00 17.37 445 PRO A CA 1
ATOM 3680 C C . PRO A 1 448 ? 82.919 44.089 -2.552 1.00 18.20 445 PRO A C 1
ATOM 3681 O O . PRO A 1 448 ? 83.539 43.087 -2.176 1.00 17.24 445 PRO A O 1
ATOM 3685 N N . ASP A 1 449 ? 82.939 44.536 -3.799 1.00 19.90 446 ASP A N 1
ATOM 3686 C CA . ASP A 1 449 ? 83.781 43.927 -4.821 1.00 22.06 446 ASP A CA 1
ATOM 3687 C C . ASP A 1 449 ? 85.123 44.674 -4.735 1.00 22.39 446 ASP A C 1
ATOM 3688 O O . ASP A 1 449 ? 85.430 45.516 -5.577 1.00 23.25 446 ASP A O 1
ATOM 3693 N N . ASP A 1 450 ? 85.874 44.394 -3.677 1.00 22.13 447 ASP A N 1
ATOM 3694 C CA . ASP A 1 450 ? 87.159 45.030 -3.411 1.00 22.21 447 ASP A CA 1
ATOM 3695 C C . ASP A 1 450 ? 88.178 43.914 -3.404 1.00 20.47 447 ASP A C 1
ATOM 3696 O O . ASP A 1 450 ? 88.233 43.127 -2.490 1.00 18.97 447 ASP A O 1
ATOM 3701 N N . GLU A 1 451 ? 88.981 43.862 -4.451 1.00 20.49 448 GLU A N 1
ATOM 3702 C CA . GLU A 1 451 ? 89.958 42.806 -4.618 1.00 20.92 448 GLU A CA 1
ATOM 3703 C C . GLU A 1 451 ? 90.959 42.697 -3.452 1.00 20.79 448 GLU A C 1
ATOM 3704 O O . GLU A 1 451 ? 91.370 41.601 -3.096 1.00 20.25 448 GLU A O 1
ATOM 3710 N N . ALA A 1 452 ? 91.334 43.828 -2.859 1.00 20.90 449 ALA A N 1
ATOM 3711 C CA . ALA A 1 452 ? 92.275 43.820 -1.736 1.00 20.63 449 ALA A CA 1
ATOM 3712 C C . ALA A 1 452 ? 91.653 43.095 -0.536 1.00 20.08 449 ALA A C 1
ATOM 3713 O O . ALA A 1 452 ? 92.277 42.206 0.036 1.00 20.31 449 ALA A O 1
ATOM 3723 N N . LEU A 1 454 ? 88.880 41.031 -0.520 1.00 17.31 451 LEU A N 1
ATOM 3724 C CA . LEU A 1 454 ? 88.487 39.654 -0.837 1.00 17.35 451 LEU A CA 1
ATOM 3725 C C . LEU A 1 454 ? 89.672 38.691 -0.958 1.00 16.66 451 LEU A C 1
ATOM 3726 O O . LEU A 1 454 ? 89.611 37.570 -0.452 1.00 17.04 451 LEU A O 1
ATOM 3731 N N . SER A 1 455 ? 90.751 39.132 -1.587 1.00 16.26 452 SER A N 1
ATOM 3732 C CA . SER A 1 455 ? 91.918 38.275 -1.757 1.00 16.76 452 SER A CA 1
ATOM 3733 C C . SER A 1 455 ? 92.540 37.936 -0.398 1.00 17.89 452 SER A C 1
ATOM 3734 O O . SER A 1 455 ? 92.929 36.807 -0.143 1.00 17.25 452 SER A O 1
ATOM 3737 N N . ARG A 1 456 ? 92.612 38.924 0.473 1.00 19.89 453 ARG A N 1
ATOM 3738 C CA . ARG A 1 456 ? 93.161 38.727 1.808 1.00 21.58 453 ARG A CA 1
ATOM 3739 C C . ARG A 1 456 ? 92.296 37.699 2.575 1.00 20.03 453 ARG A C 1
ATOM 3740 O O . ARG A 1 456 ? 92.798 36.826 3.270 1.00 18.09 453 ARG A O 1
ATOM 3756 N N . VAL A 1 458 ? 90.386 35.316 1.155 1.00 16.48 455 VAL A N 1
ATOM 3757 C CA . VAL A 1 458 ? 90.609 34.039 0.515 1.00 16.69 455 VAL A CA 1
ATOM 3758 C C . VAL A 1 458 ? 91.915 33.415 1.022 1.00 17.37 455 VAL A C 1
ATOM 3759 O O . VAL A 1 458 ? 91.936 32.269 1.430 1.00 18.54 455 VAL A O 1
ATOM 3763 N N . GLN A 1 459 ? 92.984 34.190 1.059 1.00 16.97 456 GLN A N 1
ATOM 3764 C CA . GLN A 1 459 ? 94.267 33.684 1.521 1.00 17.78 456 GLN A CA 1
ATOM 3765 C C . GLN A 1 459 ? 94.235 33.282 2.992 1.00 17.33 456 GLN A C 1
ATOM 3766 O O . GLN A 1 459 ? 94.895 32.289 3.400 1.00 15.48 456 GLN A O 1
ATOM 3772 N N . ASP A 1 460 ? 93.498 34.054 3.790 1.00 15.49 457 ASP A N 1
ATOM 3773 C CA . ASP A 1 460 ? 93.374 33.765 5.214 1.00 15.20 457 ASP A CA 1
ATOM 3774 C C . ASP A 1 460 ? 92.654 32.423 5.427 1.00 14.40 457 ASP A C 1
ATOM 3775 O O . ASP A 1 460 ? 93.123 31.578 6.188 1.00 14.73 457 ASP A O 1
ATOM 3780 N N . ILE A 1 461 ? 91.548 32.223 4.722 1.00 14.04 458 ILE A N 1
ATOM 3781 C CA . ILE A 1 461 ? 90.750 30.992 4.858 1.00 14.11 458 ILE A CA 1
ATOM 3782 C C . ILE A 1 461 ? 91.499 29.780 4.256 1.00 15.96 458 ILE A C 1
ATOM 3783 O O . ILE A 1 461 ? 91.412 28.678 4.758 1.00 14.55 458 ILE A O 1
ATOM 3788 N N . CYS A 1 462 ? 92.238 30.011 3.184 1.00 17.42 459 CYS A N 1
ATOM 3789 C CA . CYS A 1 462 ? 92.992 28.955 2.549 1.00 18.65 459 CYS A CA 1
ATOM 3790 C C . CYS A 1 462 ? 94.195 28.496 3.344 1.00 17.35 459 CYS A C 1
ATOM 3791 O O . CYS A 1 462 ? 94.611 27.365 3.196 1.00 17.72 459 CYS A O 1
ATOM 3794 N N . PHE A 1 463 ? 94.760 29.355 4.184 1.00 16.71 460 PHE A N 1
ATOM 3795 C CA . PHE A 1 463 ? 95.977 28.965 4.874 1.00 16.00 460 PHE A CA 1
ATOM 3796 C C . PHE A 1 463 ? 96.395 29.782 6.086 1.00 16.15 460 PHE A C 1
ATOM 3797 O O . PHE A 1 463 ? 96.723 29.201 7.111 1.00 17.04 460 PHE A O 1
ATOM 3805 N N . ASN A 1 464 ? 96.393 31.108 5.978 1.00 15.71 461 ASN A N 1
ATOM 3806 C CA . ASN A 1 464 ? 96.919 31.959 7.075 1.00 15.01 461 ASN A CA 1
ATOM 3807 C C . ASN A 1 464 ? 96.233 31.783 8.406 1.00 14.25 461 ASN A C 1
ATOM 3808 O O . ASN A 1 464 ? 96.910 31.720 9.426 1.00 14.32 461 ASN A O 1
ATOM 3813 N N . ASN A 1 465 ? 94.902 31.712 8.406 1.00 14.15 462 ASN A N 1
ATOM 3814 C CA . ASN A 1 465 ? 94.148 31.532 9.655 1.00 14.21 462 ASN A CA 1
ATOM 3815 C C . ASN A 1 465 ? 94.574 30.253 10.382 1.00 14.68 462 ASN A C 1
ATOM 3816 O O . ASN A 1 465 ? 94.868 30.286 11.577 1.00 14.07 462 ASN A O 1
ATOM 3821 N N . ALA A 1 466 ? 94.625 29.139 9.652 1.00 15.44 463 ALA A N 1
ATOM 3822 C CA . ALA A 1 466 ? 95.029 27.852 10.256 1.00 16.45 463 ALA A CA 1
ATOM 3823 C C . ALA A 1 466 ? 96.445 27.916 10.801 1.00 16.08 463 ALA A C 1
ATOM 3824 O O . ALA A 1 466 ? 96.713 27.473 11.933 1.00 14.49 463 ALA A O 1
ATOM 3826 N N . GLN A 1 467 ? 97.352 28.501 10.034 1.00 17.26 464 GLN A N 1
ATOM 3827 C CA . GLN A 1 467 ? 98.755 28.597 10.486 1.00 18.78 464 GLN A CA 1
ATOM 3828 C C . GLN A 1 467 ? 98.856 29.389 11.799 1.00 17.83 464 GLN A C 1
ATOM 3829 O O . GLN A 1 467 ? 99.612 29.020 12.691 1.00 17.97 464 GLN A O 1
ATOM 3835 N N . ARG A 1 468 ? 98.106 30.479 11.915 1.00 16.92 465 ARG A N 1
ATOM 3836 C CA . ARG A 1 468 ? 98.109 31.262 13.147 1.00 16.85 465 ARG A CA 1
ATOM 3837 C C . ARG A 1 468 ? 97.389 30.529 14.297 1.00 15.81 465 ARG A C 1
ATOM 3838 O O . ARG A 1 468 ? 97.890 30.468 15.406 1.00 14.87 465 ARG A O 1
ATOM 3846 N N . TYR A 1 469 ? 96.221 29.973 14.004 1.00 14.80 466 TYR A N 1
ATOM 3847 C CA . TYR A 1 469 ? 95.389 29.311 15.017 1.00 15.49 466 TYR A CA 1
ATOM 3848 C C . TYR A 1 469 ? 96.088 28.137 15.706 1.00 15.71 466 TYR A C 1
ATOM 3849 O O . TYR A 1 469 ? 95.976 27.968 16.926 1.00 12.56 466 TYR A O 1
ATOM 3858 N N . PHE A 1 470 ? 96.794 27.333 14.909 1.00 16.57 467 PHE A N 1
ATOM 3859 C CA . PHE A 1 470 ? 97.532 26.159 15.424 1.00 18.09 467 PHE A CA 1
ATOM 3860 C C . PHE A 1 470 ? 98.907 26.492 16.030 1.00 20.28 467 PHE A C 1
ATOM 3861 O O . PHE A 1 470 ? 99.589 25.607 16.531 1.00 21.57 467 PHE A O 1
ATOM 3869 N N . THR A 1 471 ? 99.304 27.763 15.992 1.00 22.97 468 THR A N 1
ATOM 3870 C CA . THR A 1 471 ? 100.552 28.190 16.614 1.00 25.59 468 THR A CA 1
ATOM 3871 C C . THR A 1 471 ? 100.339 28.240 18.121 1.00 28.17 468 THR A C 1
ATOM 3872 O O . THR A 1 471 ? 99.324 28.773 18.566 1.00 28.53 468 THR A O 1
ATOM 3876 N N . ILE A 1 472 ? 101.254 27.670 18.905 1.00 31.24 469 ILE A N 1
ATOM 3877 C CA . ILE A 1 472 ? 101.127 27.751 20.370 1.00 34.26 469 ILE A CA 1
ATOM 3878 C C . ILE A 1 472 ? 101.521 29.165 20.794 1.00 38.02 469 ILE A C 1
ATOM 3879 O O . ILE A 1 472 ? 102.676 29.580 20.614 1.00 38.47 469 ILE A O 1
ATOM 3884 N N . LYS A 1 473 ? 100.550 29.894 21.350 1.00 41.85 470 LYS A N 1
ATOM 3885 C CA . LYS A 1 473 ? 100.748 31.268 21.817 1.00 44.67 470 LYS A CA 1
ATOM 3886 C C . LYS A 1 473 ? 101.778 31.308 22.939 1.00 45.72 470 LYS A C 1
ATOM 3887 O O . LYS A 1 473 ? 102.971 31.566 22.708 1.00 46.33 470 LYS A O 1
ATOM 3894 N N . ALA B 1 5 ? 79.681 44.276 -8.794 1.00 32.71 2 ALA B N 1
ATOM 3895 C CA . ALA B 1 5 ? 80.484 45.540 -8.859 1.00 32.16 2 ALA B CA 1
ATOM 3896 C C . ALA B 1 5 ? 80.055 46.608 -7.818 1.00 30.91 2 ALA B C 1
ATOM 3897 O O . ALA B 1 5 ? 80.925 47.213 -7.192 1.00 32.21 2 ALA B O 1
ATOM 3899 N N . THR B 1 6 ? 78.746 46.852 -7.625 1.00 28.94 3 THR B N 1
ATOM 3900 C CA . THR B 1 6 ? 78.319 47.883 -6.636 1.00 26.20 3 THR B CA 1
ATOM 3901 C C . THR B 1 6 ? 77.597 47.312 -5.415 1.00 23.81 3 THR B C 1
ATOM 3902 O O . THR B 1 6 ? 76.531 46.686 -5.518 1.00 22.05 3 THR B O 1
ATOM 3906 N N . PHE B 1 7 ? 78.176 47.588 -4.254 1.00 21.80 4 PHE B N 1
ATOM 3907 C CA . PHE B 1 7 ? 77.650 47.117 -2.991 1.00 19.48 4 PHE B CA 1
ATOM 3908 C C . PHE B 1 7 ? 76.482 47.941 -2.438 1.00 18.78 4 PHE B C 1
ATOM 3909 O O . PHE B 1 7 ? 76.589 49.147 -2.221 1.00 16.33 4 PHE B O 1
ATOM 3925 N N . THR B 1 9 ? 73.174 48.913 -3.531 1.00 15.92 6 THR B N 1
ATOM 3926 C CA . THR B 1 9 ? 72.585 50.021 -4.234 1.00 16.28 6 THR B CA 1
ATOM 3927 C C . THR B 1 9 ? 71.148 50.030 -3.700 1.00 16.70 6 THR B C 1
ATOM 3928 O O . THR B 1 9 ? 70.815 49.274 -2.763 1.00 16.60 6 THR B O 1
ATOM 3932 N N . GLU B 1 10 ? 70.287 50.851 -4.287 1.00 17.04 7 GLU B N 1
ATOM 3933 C CA . GLU B 1 10 ? 68.899 50.890 -3.873 1.00 17.34 7 GLU B CA 1
ATOM 3934 C C . GLU B 1 10 ? 68.165 49.635 -4.353 1.00 16.22 7 GLU B C 1
ATOM 3935 O O . GLU B 1 10 ? 67.030 49.402 -3.954 1.00 15.30 7 GLU B O 1
ATOM 3941 N N . ASP B 1 11 ? 68.821 48.828 -5.203 1.00 15.49 8 ASP B N 1
ATOM 3942 C CA . ASP B 1 11 ? 68.253 47.555 -5.690 1.00 14.57 8 ASP B CA 1
ATOM 3943 C C . ASP B 1 11 ? 68.912 46.352 -4.970 1.00 13.97 8 ASP B C 1
ATOM 3944 O O . ASP B 1 11 ? 68.872 45.203 -5.442 1.00 12.31 8 ASP B O 1
ATOM 3949 N N . PHE B 1 12 ? 69.510 46.640 -3.813 1.00 13.04 9 PHE B N 1
ATOM 3950 C CA . PHE B 1 12 ? 70.123 45.627 -2.944 1.00 12.48 9 PHE B CA 1
ATOM 3951 C C . PHE B 1 12 ? 69.189 44.412 -2.749 1.00 11.42 9 PHE B C 1
ATOM 3952 O O . PHE B 1 12 ? 68.011 44.564 -2.371 1.00 9.55 9 PHE B O 1
ATOM 3960 N N . LEU B 1 13 ? 69.719 43.224 -3.069 1.00 10.16 10 LEU B N 1
ATOM 3961 C CA . LEU B 1 13 ? 69.006 41.943 -2.962 1.00 10.18 10 LEU B CA 1
ATOM 3962 C C . LEU B 1 13 ? 67.873 41.739 -3.976 1.00 10.75 10 LEU B C 1
ATOM 3963 O O . LEU B 1 13 ? 67.151 40.742 -3.899 1.00 12.32 10 LEU B O 1
ATOM 3968 N N . LEU B 1 14 ? 67.699 42.679 -4.911 1.00 11.23 11 LEU B N 1
ATOM 3969 C CA . LEU B 1 14 ? 66.652 42.594 -5.915 1.00 11.39 11 LEU B CA 1
ATOM 3970 C C . LEU B 1 14 ? 67.349 42.179 -7.201 1.00 12.50 11 LEU B C 1
ATOM 3971 O O . LEU B 1 14 ? 68.019 42.984 -7.827 1.00 12.99 11 LEU B O 1
ATOM 3976 N N . LYS B 1 15 ? 67.181 40.915 -7.599 1.00 13.86 12 LYS B N 1
ATOM 3977 C CA . LYS B 1 15 ? 67.925 40.366 -8.746 1.00 15.13 12 LYS B CA 1
ATOM 3978 C C . LYS B 1 15 ? 67.153 40.151 -10.041 1.00 15.00 12 LYS B C 1
ATOM 3979 O O . LYS B 1 15 ? 67.661 39.529 -10.963 1.00 13.92 12 LYS B O 1
ATOM 3985 N N . ASN B 1 16 ? 65.935 40.662 -10.117 1.00 14.58 13 ASN B N 1
ATOM 3986 C CA . ASN B 1 16 ? 65.136 40.533 -11.325 1.00 14.35 13 ASN B CA 1
ATOM 3987 C C . ASN B 1 16 ? 64.178 41.713 -11.369 1.00 14.19 13 ASN B C 1
ATOM 3988 O O . ASN B 1 16 ? 63.899 42.327 -10.331 1.00 13.03 13 ASN B O 1
ATOM 3993 N N . ASP B 1 17 ? 63.713 42.057 -12.569 1.00 14.53 14 ASP B N 1
ATOM 3994 C CA . ASP B 1 17 ? 62.815 43.210 -12.760 1.00 15.24 14 ASP B CA 1
ATOM 3995 C C . ASP B 1 17 ? 61.530 43.173 -11.938 1.00 13.57 14 ASP B C 1
ATOM 3996 O O . ASP B 1 17 ? 61.109 44.188 -11.387 1.00 11.96 14 ASP B O 1
ATOM 4001 N N . ILE B 1 18 ? 60.910 42.007 -11.850 1.00 12.59 15 ILE B N 1
ATOM 4002 C CA . ILE B 1 18 ? 59.674 41.893 -11.098 1.00 11.57 15 ILE B CA 1
ATOM 4003 C C . ILE B 1 18 ? 59.932 42.224 -9.631 1.00 11.48 15 ILE B C 1
ATOM 4004 O O . ILE B 1 18 ? 59.121 42.930 -8.995 1.00 10.04 15 ILE B O 1
ATOM 4009 N N . ALA B 1 19 ? 61.075 41.765 -9.116 1.00 10.13 16 ALA B N 1
ATOM 4010 C CA . ALA B 1 19 ? 61.448 42.012 -7.713 1.00 11.91 16 ALA B CA 1
ATOM 4011 C C . ALA B 1 19 ? 61.603 43.505 -7.438 1.00 11.43 16 ALA B C 1
ATOM 4012 O O . ALA B 1 19 ? 61.129 44.012 -6.416 1.00 11.55 16 ALA B O 1
ATOM 4014 N N . ARG B 1 20 ? 62.285 44.201 -8.342 1.00 11.99 17 ARG B N 1
ATOM 4015 C CA . ARG B 1 20 ? 62.485 45.644 -8.197 1.00 12.82 17 ARG B CA 1
ATOM 4016 C C . ARG B 1 20 ? 61.136 46.386 -8.182 1.00 12.39 17 ARG B C 1
ATOM 4017 O O . ARG B 1 20 ? 60.927 47.285 -7.363 1.00 12.04 17 ARG B O 1
ATOM 4025 N N . THR B 1 21 ? 60.219 46.004 -9.068 1.00 11.70 18 THR B N 1
ATOM 4026 C CA . THR B 1 21 ? 58.906 46.643 -9.086 1.00 12.38 18 THR B CA 1
ATOM 4027 C C . THR B 1 21 ? 58.142 46.347 -7.793 1.00 12.48 18 THR B C 1
ATOM 4028 O O . THR B 1 21 ? 57.593 47.254 -7.162 1.00 12.03 18 THR B O 1
ATOM 4032 N N . LEU B 1 22 ? 58.103 45.077 -7.393 1.00 12.79 19 LEU B N 1
ATOM 4033 C CA . LEU B 1 22 ? 57.376 44.709 -6.172 1.00 13.59 19 LEU B CA 1
ATOM 4034 C C . LEU B 1 22 ? 57.897 45.459 -4.967 1.00 13.96 19 LEU B C 1
ATOM 4035 O O . LEU B 1 22 ? 57.115 46.016 -4.181 1.00 13.37 19 LEU B O 1
ATOM 4040 N N . TYR B 1 23 ? 59.219 45.493 -4.825 1.00 13.91 20 TYR B N 1
ATOM 4041 C CA . TYR B 1 23 ? 59.805 46.170 -3.690 1.00 14.13 20 TYR B CA 1
ATOM 4042 C C . TYR B 1 23 ? 59.601 47.677 -3.693 1.00 14.14 20 TYR B C 1
ATOM 4043 O O . TYR B 1 23 ? 59.104 48.224 -2.723 1.00 14.77 20 TYR B O 1
ATOM 4052 N N . HIS B 1 24 ? 59.991 48.349 -4.770 1.00 14.40 21 HIS B N 1
ATOM 4053 C CA . HIS B 1 24 ? 59.899 49.812 -4.811 1.00 14.36 21 HIS B CA 1
ATOM 4054 C C . HIS B 1 24 ? 58.491 50.376 -4.906 1.00 14.73 21 HIS B C 1
ATOM 4055 O O . HIS B 1 24 ? 58.238 51.459 -4.407 1.00 12.97 21 HIS B O 1
ATOM 4062 N N . LYS B 1 25 ? 57.573 49.633 -5.518 1.00 15.66 22 LYS B N 1
ATOM 4063 C CA . LYS B 1 25 ? 56.203 50.111 -5.691 1.00 15.98 22 LYS B CA 1
ATOM 4064 C C . LYS B 1 25 ? 55.201 49.654 -4.615 1.00 15.09 22 LYS B C 1
ATOM 4065 O O . LYS B 1 25 ? 54.261 50.410 -4.292 1.00 12.07 22 LYS B O 1
ATOM 4071 N N . TYR B 1 26 ? 55.374 48.443 -4.072 1.00 12.18 23 TYR B N 1
ATOM 4072 C CA . TYR B 1 26 ? 54.385 47.929 -3.108 1.00 12.65 23 TYR B CA 1
ATOM 4073 C C . TYR B 1 26 ? 54.872 47.615 -1.706 1.00 14.03 23 TYR B C 1
ATOM 4074 O O . TYR B 1 26 ? 54.106 47.737 -0.768 1.00 15.46 23 TYR B O 1
ATOM 4083 N N . ALA B 1 27 ? 56.135 47.237 -1.547 1.00 15.09 24 ALA B N 1
ATOM 4084 C CA . ALA B 1 27 ? 56.653 46.895 -0.221 1.00 15.14 24 ALA B CA 1
ATOM 4085 C C . ALA B 1 27 ? 57.249 48.078 0.541 1.00 15.51 24 ALA B C 1
ATOM 4086 O O . ALA B 1 27 ? 56.842 48.356 1.656 1.00 15.67 24 ALA B O 1
ATOM 4088 N N . ALA B 1 28 ? 58.205 48.773 -0.080 1.00 15.99 25 ALA B N 1
ATOM 4089 C CA . ALA B 1 28 ? 58.937 49.881 0.559 1.00 16.78 25 ALA B CA 1
ATOM 4090 C C . ALA B 1 28 ? 58.086 50.971 1.233 1.00 18.19 25 ALA B C 1
ATOM 4091 O O . ALA B 1 28 ? 58.391 51.390 2.345 1.00 18.69 25 ALA B O 1
ATOM 4093 N N . PRO B 1 29 ? 57.023 51.427 0.567 1.00 18.73 26 PRO B N 1
ATOM 4094 C CA . PRO B 1 29 ? 56.189 52.483 1.142 1.00 19.45 26 PRO B CA 1
ATOM 4095 C C . PRO B 1 29 ? 55.195 52.072 2.247 1.00 19.48 26 PRO B C 1
ATOM 4096 O O . PRO B 1 29 ? 54.548 52.963 2.844 1.00 20.58 26 PRO B O 1
ATOM 4108 N N . PRO B 1 31 ? 53.775 51.083 5.828 1.00 17.13 28 PRO B N 1
ATOM 4109 C CA . PRO B 1 31 ? 54.240 51.356 7.170 1.00 16.41 28 PRO B CA 1
ATOM 4110 C C . PRO B 1 31 ? 54.614 50.047 7.868 1.00 16.01 28 PRO B C 1
ATOM 4111 O O . PRO B 1 31 ? 54.398 48.962 7.307 1.00 15.99 28 PRO B O 1
ATOM 4115 N N . ILE B 1 32 ? 55.167 50.166 9.076 1.00 15.70 29 ILE B N 1
ATOM 4116 C CA . ILE B 1 32 ? 55.609 49.028 9.881 1.00 15.57 29 ILE B CA 1
ATOM 4117 C C . ILE B 1 32 ? 54.711 48.768 11.099 1.00 15.59 29 ILE B C 1
ATOM 4118 O O . ILE B 1 32 ? 54.472 49.672 11.920 1.00 16.31 29 ILE B O 1
ATOM 4123 N N . TYR B 1 33 ? 54.203 47.541 11.200 1.00 13.76 30 TYR B N 1
ATOM 4124 C CA . TYR B 1 33 ? 53.405 47.104 12.351 1.00 13.78 30 TYR B CA 1
ATOM 4125 C C . TYR B 1 33 ? 54.365 46.135 13.070 1.00 12.42 30 TYR B C 1
ATOM 4126 O O . TYR B 1 33 ? 54.398 44.942 12.797 1.00 14.05 30 TYR B O 1
ATOM 4135 N N . ASP B 1 34 ? 55.193 46.675 13.949 1.00 12.13 31 ASP B N 1
ATOM 4136 C CA . ASP B 1 34 ? 56.195 45.881 14.637 1.00 11.18 31 ASP B CA 1
ATOM 4137 C C . ASP B 1 34 ? 55.520 45.260 15.848 1.00 10.79 31 ASP B C 1
ATOM 4138 O O . ASP B 1 34 ? 55.687 45.712 16.962 1.00 11.19 31 ASP B O 1
ATOM 4143 N N . PHE B 1 35 ? 54.772 44.179 15.611 1.00 10.79 32 PHE B N 1
ATOM 4144 C CA . PHE B 1 35 ? 53.979 43.527 16.679 1.00 11.09 32 PHE B CA 1
ATOM 4145 C C . PHE B 1 35 ? 54.757 42.864 17.839 1.00 11.63 32 PHE B C 1
ATOM 4146 O O . PHE B 1 35 ? 54.168 42.430 18.836 1.00 11.76 32 PHE B O 1
ATOM 4154 N N . HIS B 1 36 ? 56.066 42.793 17.724 1.00 10.33 33 HIS B N 1
ATOM 4155 C CA . HIS B 1 36 ? 56.830 42.199 18.784 1.00 11.07 33 HIS B CA 1
ATOM 4156 C C . HIS B 1 36 ? 58.237 42.736 18.794 1.00 10.23 33 HIS B C 1
ATOM 4157 O O . HIS B 1 36 ? 59.001 42.537 17.817 1.00 8.84 33 HIS B O 1
ATOM 4164 N N . CYS B 1 37 ? 58.568 43.439 19.881 1.00 8.35 34 CYS B N 1
ATOM 4165 C CA . CYS B 1 37 ? 59.891 44.019 20.052 1.00 9.38 34 CYS B CA 1
ATOM 4166 C C . CYS B 1 37 ? 60.262 44.092 21.520 1.00 10.17 34 CYS B C 1
ATOM 4167 O O . CYS B 1 37 ? 59.452 43.755 22.400 1.00 9.81 34 CYS B O 1
ATOM 4170 N N . HIS B 1 38 ? 61.496 44.534 21.780 1.00 11.72 35 HIS B N 1
ATOM 4171 C CA . HIS B 1 38 ? 62.010 44.677 23.140 1.00 13.12 35 HIS B CA 1
ATOM 4172 C C . HIS B 1 38 ? 62.477 46.087 23.438 1.00 13.38 35 HIS B C 1
ATOM 4173 O O . HIS B 1 38 ? 63.405 46.289 24.209 1.00 14.63 35 HIS B O 1
ATOM 4180 N N . LEU B 1 39 ? 61.838 47.068 22.816 1.00 13.60 36 LEU B N 1
ATOM 4181 C CA . LEU B 1 39 ? 62.162 48.459 23.074 1.00 13.17 36 LEU B CA 1
ATOM 4182 C C . LEU B 1 39 ? 61.771 48.827 24.503 1.00 13.18 36 LEU B C 1
ATOM 4183 O O . LEU B 1 39 ? 60.851 48.249 25.077 1.00 12.81 36 LEU B O 1
ATOM 4188 N N . SER B 1 40 ? 62.510 49.768 25.067 1.00 12.84 37 SER B N 1
ATOM 4189 C CA . SER B 1 40 ? 62.245 50.288 26.394 1.00 13.24 37 SER B CA 1
ATOM 4190 C C . SER B 1 40 ? 61.059 51.279 26.354 1.00 13.46 37 SER B C 1
ATOM 4191 O O . SER B 1 40 ? 61.141 52.319 25.700 1.00 12.26 37 SER B O 1
ATOM 4194 N N . PRO B 1 41 ? 59.965 50.965 27.058 1.00 14.97 38 PRO B N 1
ATOM 4195 C CA . PRO B 1 41 ? 58.809 51.875 27.067 1.00 15.66 38 PRO B CA 1
ATOM 4196 C C . PRO B 1 41 ? 59.139 53.260 27.632 1.00 16.47 38 PRO B C 1
ATOM 4197 O O . PRO B 1 41 ? 58.646 54.256 27.120 1.00 16.80 38 PRO B O 1
ATOM 4201 N N . GLN B 1 42 ? 59.983 53.326 28.667 1.00 17.87 39 GLN B N 1
ATOM 4202 C CA . GLN B 1 42 ? 60.332 54.610 29.246 1.00 18.72 39 GLN B CA 1
ATOM 4203 C C . GLN B 1 42 ? 61.099 55.443 28.201 1.00 17.46 39 GLN B C 1
ATOM 4204 O O . GLN B 1 42 ? 60.848 56.649 28.066 1.00 16.82 39 GLN B O 1
ATOM 4210 N N . GLU B 1 43 ? 61.976 54.804 27.423 1.00 15.86 40 GLU B N 1
ATOM 4211 C CA . GLU B 1 43 ? 62.716 55.536 26.380 1.00 16.26 40 GLU B CA 1
ATOM 4212 C C . GLU B 1 43 ? 61.778 56.132 25.318 1.00 16.07 40 GLU B C 1
ATOM 4213 O O . GLU B 1 43 ? 62.046 57.221 24.788 1.00 16.31 40 GLU B O 1
ATOM 4219 N N . ILE B 1 44 ? 60.685 55.427 25.023 1.00 15.81 41 ILE B N 1
ATOM 4220 C CA . ILE B 1 44 ? 59.698 55.920 24.074 1.00 15.77 41 ILE B CA 1
ATOM 4221 C C . ILE B 1 44 ? 58.918 57.083 24.732 1.00 15.29 41 ILE B C 1
ATOM 4222 O O . ILE B 1 44 ? 58.776 58.164 24.144 1.00 14.84 41 ILE B O 1
ATOM 4227 N N . ALA B 1 45 ? 58.453 56.864 25.961 1.00 14.68 42 ALA B N 1
ATOM 4228 C CA . ALA B 1 45 ? 57.686 57.884 26.706 1.00 13.94 42 ALA B CA 1
ATOM 4229 C C . ALA B 1 45 ? 58.472 59.197 26.955 1.00 13.77 42 ALA B C 1
ATOM 4230 O O . ALA B 1 45 ? 57.922 60.307 26.807 1.00 12.10 42 ALA B O 1
ATOM 4232 N N . ASP B 1 46 ? 59.740 59.062 27.328 1.00 13.34 43 ASP B N 1
ATOM 4233 C CA . ASP B 1 46 ? 60.599 60.214 27.590 1.00 14.70 43 ASP B CA 1
ATOM 4234 C C . ASP B 1 46 ? 61.260 60.755 26.321 1.00 14.73 43 ASP B C 1
ATOM 4235 O O . ASP B 1 46 ? 61.961 61.754 26.370 1.00 15.33 43 ASP B O 1
ATOM 4240 N N . ASP B 1 47 ? 61.025 60.090 25.195 1.00 15.33 44 ASP B N 1
ATOM 4241 C CA . ASP B 1 47 ? 61.576 60.489 23.904 1.00 15.72 44 ASP B CA 1
ATOM 4242 C C . ASP B 1 47 ? 63.082 60.699 24.032 1.00 15.95 44 ASP B C 1
ATOM 4243 O O . ASP B 1 47 ? 63.606 61.791 23.772 1.00 14.21 44 ASP B O 1
ATOM 4248 N N . ARG B 1 48 ? 63.774 59.631 24.420 1.00 15.92 45 ARG B N 1
ATOM 4249 C CA . ARG B 1 48 ? 65.211 59.693 24.645 1.00 15.64 45 ARG B CA 1
ATOM 4250 C C . ARG B 1 48 ? 66.021 60.329 23.519 1.00 15.33 45 ARG B C 1
ATOM 4251 O O . ARG B 1 48 ? 65.802 60.050 22.339 1.00 14.00 45 ARG B O 1
ATOM 4259 N N . ARG B 1 49 ? 66.950 61.190 23.928 1.00 15.92 46 ARG B N 1
ATOM 4260 C CA . ARG B 1 49 ? 67.893 61.840 23.048 1.00 17.35 46 ARG B CA 1
ATOM 4261 C C . ARG B 1 49 ? 69.217 61.113 23.325 1.00 16.55 46 ARG B C 1
ATOM 4262 O O . ARG B 1 49 ? 69.633 61.006 24.477 1.00 15.37 46 ARG B O 1
ATOM 4270 N N . PHE B 1 50 ? 69.853 60.580 22.286 1.00 16.43 47 PHE B N 1
ATOM 4271 C CA . PHE B 1 50 ? 71.125 59.871 22.441 1.00 16.41 47 PHE B CA 1
ATOM 4272 C C . PHE B 1 50 ? 72.304 60.817 22.277 1.00 16.99 47 PHE B C 1
ATOM 4273 O O . PHE B 1 50 ? 72.330 61.640 21.366 1.00 16.44 47 PHE B O 1
ATOM 4281 N N . ASP B 1 51 ? 73.273 60.686 23.178 1.00 18.04 48 ASP B N 1
ATOM 4282 C CA . ASP B 1 51 ? 74.467 61.526 23.184 1.00 18.99 48 ASP B CA 1
ATOM 4283 C C . ASP B 1 51 ? 75.403 61.237 22.012 1.00 18.28 48 ASP B C 1
ATOM 4284 O O . ASP B 1 51 ? 76.011 62.154 21.458 1.00 18.10 48 ASP B O 1
ATOM 4289 N N . ASN B 1 52 ? 75.527 59.968 21.642 1.00 17.24 49 ASN B N 1
ATOM 4290 C CA . ASN B 1 52 ? 76.417 59.596 20.562 1.00 16.44 49 ASN B CA 1
ATOM 4291 C C . ASN B 1 52 ? 76.008 58.294 19.893 1.00 16.54 49 ASN B C 1
ATOM 4292 O O . ASN B 1 52 ? 75.185 57.539 20.416 1.00 15.82 49 ASN B O 1
ATOM 4297 N N . LEU B 1 53 ? 76.618 58.045 18.739 1.00 16.96 50 LEU B N 1
ATOM 4298 C CA . LEU B 1 53 ? 76.336 56.876 17.910 1.00 16.64 50 LEU B CA 1
ATOM 4299 C C . LEU B 1 53 ? 76.619 55.547 18.602 1.00 17.61 50 LEU B C 1
ATOM 4300 O O . LEU B 1 53 ? 75.926 54.566 18.367 1.00 17.57 50 LEU B O 1
ATOM 4305 N N . GLY B 1 54 ? 77.644 55.511 19.444 1.00 19.20 51 GLY B N 1
ATOM 4306 C CA . GLY B 1 54 ? 77.985 54.290 20.168 1.00 19.62 51 GLY B CA 1
ATOM 4307 C C . GLY B 1 54 ? 76.864 53.944 21.133 1.00 20.52 51 GLY B C 1
ATOM 4308 O O . GLY B 1 54 ? 76.433 52.811 21.238 1.00 19.80 51 GLY B O 1
ATOM 4309 N N . GLN B 1 55 ? 76.362 54.960 21.796 1.00 21.36 52 GLN B N 1
ATOM 4310 C CA . GLN B 1 55 ? 75.314 54.805 22.780 1.00 22.44 52 GLN B CA 1
ATOM 4311 C C . GLN B 1 55 ? 74.006 54.217 22.195 1.00 22.98 52 GLN B C 1
ATOM 4312 O O . GLN B 1 55 ? 73.363 53.389 22.826 1.00 24.00 52 GLN B O 1
ATOM 4318 N N . ILE B 1 56 ? 73.614 54.639 20.997 1.00 22.06 53 ILE B N 1
ATOM 4319 C CA . ILE B 1 56 ? 72.361 54.157 20.408 1.00 20.82 53 ILE B CA 1
ATOM 4320 C C . ILE B 1 56 ? 72.522 52.842 19.638 1.00 21.74 53 ILE B C 1
ATOM 4321 O O . ILE B 1 56 ? 71.571 52.070 19.478 1.00 22.01 53 ILE B O 1
ATOM 4326 N N . TRP B 1 57 ? 73.741 52.562 19.228 1.00 21.81 54 TRP B N 1
ATOM 4327 C CA . TRP B 1 57 ? 73.995 51.454 18.340 1.00 23.25 54 TRP B CA 1
ATOM 4328 C C . TRP B 1 57 ? 74.710 50.264 18.909 1.00 24.05 54 TRP B C 1
ATOM 4329 O O . TRP B 1 57 ? 74.287 49.145 18.683 1.00 24.31 54 TRP B O 1
ATOM 4340 N N . LEU B 1 58 ? 75.773 50.507 19.664 1.00 25.19 55 LEU B N 1
ATOM 4341 C CA . LEU B 1 58 ? 76.603 49.423 20.164 1.00 27.53 55 LEU B CA 1
ATOM 4342 C C . LEU B 1 58 ? 75.906 48.249 20.834 1.00 29.50 55 LEU B C 1
ATOM 4343 O O . LEU B 1 58 ? 76.015 47.116 20.314 1.00 31.44 55 LEU B O 1
ATOM 4348 N N . GLU B 1 59 ? 75.208 48.454 21.951 1.00 30.34 56 GLU B N 1
ATOM 4349 C CA . GLU B 1 59 ? 74.526 47.303 22.583 1.00 31.55 56 GLU B CA 1
ATOM 4350 C C . GLU B 1 59 ? 73.601 46.536 21.593 1.00 31.48 56 GLU B C 1
ATOM 4351 O O . GLU B 1 59 ? 73.601 45.298 21.562 1.00 29.24 56 GLU B O 1
ATOM 4357 N N . GLY B 1 60 ? 72.836 47.284 20.784 1.00 31.71 57 GLY B N 1
ATOM 4358 C CA . GLY B 1 60 ? 71.904 46.680 19.818 1.00 31.62 57 GLY B CA 1
ATOM 4359 C C . GLY B 1 60 ? 71.212 45.464 20.429 1.00 30.72 57 GLY B C 1
ATOM 4360 O O . GLY B 1 60 ? 70.605 45.556 21.505 1.00 29.65 57 GLY B O 1
ATOM 4361 N N . ASP B 1 61 ? 71.322 44.320 19.755 1.00 30.20 58 ASP B N 1
ATOM 4362 C CA . ASP B 1 61 ? 70.725 43.063 20.255 1.00 29.08 58 ASP B CA 1
ATOM 4363 C C . ASP B 1 61 ? 71.814 42.031 20.594 1.00 27.93 58 ASP B C 1
ATOM 4364 O O . ASP B 1 61 ? 71.591 40.799 20.525 1.00 28.01 58 ASP B O 1
ATOM 4369 N N . HIS B 1 62 ? 72.990 42.558 20.989 1.00 25.44 59 HIS B N 1
ATOM 4370 C CA . HIS B 1 62 ? 74.133 41.738 21.417 1.00 24.31 59 HIS B CA 1
ATOM 4371 C C . HIS B 1 62 ? 74.797 40.934 20.286 1.00 21.82 59 HIS B C 1
ATOM 4372 O O . HIS B 1 62 ? 75.599 40.053 20.545 1.00 20.27 59 HIS B O 1
ATOM 4379 N N . TYR B 1 63 ? 74.464 41.259 19.038 1.00 19.85 60 TYR B N 1
ATOM 4380 C CA . TYR B 1 63 ? 75.088 40.622 17.898 1.00 19.37 60 TYR B CA 1
ATOM 4381 C C . TYR B 1 63 ? 76.461 41.221 17.730 1.00 18.84 60 TYR B C 1
ATOM 4382 O O . TYR B 1 63 ? 77.416 40.515 17.420 1.00 18.33 60 TYR B O 1
ATOM 4391 N N . LYS B 1 64 ? 76.566 42.535 17.912 1.00 18.38 61 LYS B N 1
ATOM 4392 C CA . LYS B 1 64 ? 77.860 43.174 17.775 1.00 18.48 61 LYS B CA 1
ATOM 4393 C C . LYS B 1 64 ? 78.778 42.608 18.840 1.00 18.21 61 LYS B C 1
ATOM 4394 O O . LYS B 1 64 ? 79.922 42.254 18.544 1.00 16.62 61 LYS B O 1
ATOM 4400 N N . TRP B 1 65 ? 78.255 42.486 20.068 1.00 17.79 62 TRP B N 1
ATOM 4401 C CA . TRP B 1 65 ? 79.050 41.985 21.169 1.00 17.58 62 TRP B CA 1
ATOM 4402 C C . TRP B 1 65 ? 79.613 40.614 20.871 1.00 16.30 62 TRP B C 1
ATOM 4403 O O . TRP B 1 65 ? 80.783 40.363 21.136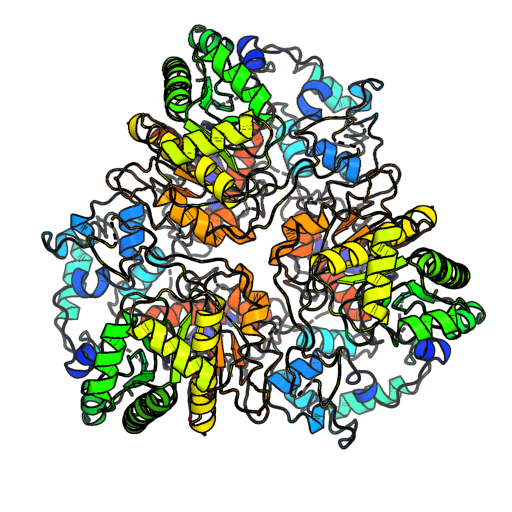 1.00 16.89 62 TRP B O 1
ATOM 4414 N N . ARG B 1 66 ? 78.772 39.737 20.329 1.00 15.22 63 ARG B N 1
ATOM 4415 C CA . ARG B 1 66 ? 79.194 38.396 19.970 1.00 15.19 63 ARG B CA 1
ATOM 4416 C C . ARG B 1 66 ? 80.282 38.449 18.881 1.00 14.27 63 ARG B C 1
ATOM 4417 O O . ARG B 1 66 ? 81.254 37.685 18.929 1.00 12.53 63 ARG B O 1
ATOM 4425 N N . ALA B 1 67 ? 80.124 39.372 17.929 1.00 14.01 64 ALA B N 1
ATOM 4426 C CA . ALA B 1 67 ? 81.101 39.551 16.840 1.00 13.31 64 ALA B CA 1
ATOM 4427 C C . ALA B 1 67 ? 82.437 40.065 17.402 1.00 12.65 64 ALA B C 1
ATOM 4428 O O . ALA B 1 67 ? 83.514 39.582 17.031 1.00 13.18 64 ALA B O 1
ATOM 4430 N N . LEU B 1 68 ? 82.359 41.038 18.304 1.00 12.70 65 LEU B N 1
ATOM 4431 C CA . LEU B 1 68 ? 83.557 41.584 18.945 1.00 13.47 65 LEU B CA 1
ATOM 4432 C C . LEU B 1 68 ? 84.333 40.493 19.694 1.00 13.14 65 LEU B C 1
ATOM 4433 O O . LEU B 1 68 ? 85.554 40.390 19.570 1.00 13.83 65 LEU B O 1
ATOM 4438 N N . ARG B 1 69 ? 83.615 39.682 20.469 1.00 13.05 66 ARG B N 1
ATOM 4439 C CA . ARG B 1 69 ? 84.230 38.598 21.227 1.00 13.46 66 ARG B CA 1
ATOM 4440 C C . ARG B 1 69 ? 84.849 37.576 20.288 1.00 13.02 66 ARG B C 1
ATOM 4441 O O . ARG B 1 69 ? 85.966 37.136 20.514 1.00 12.55 66 ARG B O 1
ATOM 4449 N N . SER B 1 70 ? 84.140 37.236 19.218 1.00 13.80 67 SER B N 1
ATOM 4450 C CA . SER B 1 70 ? 84.655 36.281 18.225 1.00 15.61 67 SER B CA 1
ATOM 4451 C C . SER B 1 70 ? 85.928 36.808 17.581 1.00 15.07 67 SER B C 1
ATOM 4452 O O . SER B 1 70 ? 86.835 36.029 17.281 1.00 15.95 67 SER B O 1
ATOM 4455 N N . ALA B 1 71 ? 85.994 38.130 17.380 1.00 14.46 68 ALA B N 1
ATOM 4456 C CA . ALA B 1 71 ? 87.175 38.769 16.790 1.00 13.43 68 ALA B CA 1
ATOM 4457 C C . ALA B 1 71 ? 88.323 38.896 17.797 1.00 13.60 68 ALA B C 1
ATOM 4458 O O . ALA B 1 71 ? 89.407 39.341 17.442 1.00 13.99 68 ALA B O 1
ATOM 4460 N N . GLY B 1 72 ? 88.085 38.517 19.054 1.00 12.79 69 GLY B N 1
ATOM 4461 C CA . GLY B 1 72 ? 89.125 38.555 20.080 1.00 12.10 69 GLY B CA 1
ATOM 4462 C C . GLY B 1 72 ? 89.291 39.882 20.802 1.00 12.73 69 GLY B C 1
ATOM 4463 O O . GLY B 1 72 ? 90.297 40.104 21.484 1.00 12.32 69 GLY B O 1
ATOM 4464 N N . VAL B 1 73 ? 88.308 40.765 20.668 1.00 12.36 70 VAL B N 1
ATOM 4465 C CA . VAL B 1 73 ? 88.357 42.053 21.348 1.00 12.49 70 VAL B CA 1
ATOM 4466 C C . VAL B 1 73 ? 88.124 41.840 22.841 1.00 13.15 70 VAL B C 1
ATOM 4467 O O . VAL B 1 73 ? 87.268 41.043 23.241 1.00 12.68 70 VAL B O 1
ATOM 4471 N N . ASP B 1 74 ? 88.906 42.529 23.663 1.00 14.25 71 ASP B N 1
ATOM 4472 C CA . ASP B 1 74 ? 88.768 42.412 25.102 1.00 15.51 71 ASP B CA 1
ATOM 4473 C C . ASP B 1 74 ? 87.385 42.894 25.520 1.00 15.01 71 ASP B C 1
ATOM 4474 O O . ASP B 1 74 ? 86.843 43.822 24.931 1.00 15.12 71 ASP B O 1
ATOM 4479 N N . GLU B 1 75 ? 86.835 42.276 26.557 1.00 15.55 72 GLU B N 1
ATOM 4480 C CA . GLU B 1 75 ? 85.508 42.605 27.051 1.00 16.25 72 GLU B CA 1
ATOM 4481 C C . GLU B 1 75 ? 85.414 44.055 27.570 1.00 17.42 72 GLU B C 1
ATOM 4482 O O . GLU B 1 75 ? 84.319 44.629 27.606 1.00 17.76 72 GLU B O 1
ATOM 4488 N N . SER B 1 76 ? 86.547 44.649 27.961 1.00 16.84 73 SER B N 1
ATOM 4489 C CA . SER B 1 76 ? 86.538 46.033 28.439 1.00 17.98 73 SER B CA 1
ATOM 4490 C C . SER B 1 76 ? 86.080 47.004 27.337 1.00 17.87 73 SER B C 1
ATOM 4491 O O . SER B 1 76 ? 85.535 48.064 27.630 1.00 19.80 73 SER B O 1
ATOM 4494 N N . LEU B 1 77 ? 86.310 46.630 26.081 1.00 17.85 74 LEU B N 1
ATOM 4495 C CA . LEU B 1 77 ? 85.921 47.435 24.924 1.00 17.16 74 LEU B CA 1
ATOM 4496 C C . LEU B 1 77 ? 84.551 47.064 24.379 1.00 17.13 74 LEU B C 1
ATOM 4497 O O . LEU B 1 77 ? 84.155 47.552 23.326 1.00 18.37 74 LEU B O 1
ATOM 4502 N N . ILE B 1 78 ? 83.816 46.229 25.107 1.00 17.30 75 ILE B N 1
ATOM 4503 C CA . ILE B 1 78 ? 82.499 45.752 24.665 1.00 16.43 75 ILE B CA 1
ATOM 4504 C C . ILE B 1 78 ? 81.413 46.162 25.653 1.00 17.21 75 ILE B C 1
ATOM 4505 O O . ILE B 1 78 ? 80.454 46.850 25.284 1.00 16.26 75 ILE B O 1
ATOM 4510 N N . THR B 1 79 ? 81.566 45.716 26.899 1.00 18.00 76 THR B N 1
ATOM 4511 C CA . THR B 1 79 ? 80.634 46.028 27.983 1.00 19.63 76 THR B CA 1
ATOM 4512 C C . THR B 1 79 ? 81.330 46.754 29.164 1.00 21.84 76 THR B C 1
ATOM 4513 O O . THR B 1 79 ? 80.678 47.162 30.122 1.00 23.19 76 THR B O 1
ATOM 4517 N N . GLY B 1 80 ? 82.643 46.924 29.083 1.00 24.25 77 GLY B N 1
ATOM 4518 C CA . GLY B 1 80 ? 83.413 47.562 30.149 1.00 26.68 77 GLY B CA 1
ATOM 4519 C C . GLY B 1 80 ? 83.050 49.001 30.494 1.00 28.59 77 GLY B C 1
ATOM 4520 O O . GLY B 1 80 ? 82.890 49.841 29.612 1.00 29.29 77 GLY B O 1
ATOM 4521 N N . LYS B 1 81 ? 82.930 49.272 31.794 1.00 30.50 78 LYS B N 1
ATOM 4522 C CA . LYS B 1 81 ? 82.618 50.609 32.303 1.00 32.11 78 LYS B CA 1
ATOM 4523 C C . LYS B 1 81 ? 83.873 51.475 32.311 1.00 31.07 78 LYS B C 1
ATOM 4524 O O . LYS B 1 81 ? 83.791 52.689 32.461 1.00 30.85 78 LYS B O 1
ATOM 4530 N N . GLU B 1 82 ? 85.030 50.841 32.148 1.00 30.55 79 GLU B N 1
ATOM 4531 C CA . GLU B 1 82 ? 86.306 51.545 32.157 1.00 30.86 79 GLU B CA 1
ATOM 4532 C C . GLU B 1 82 ? 86.781 52.029 30.771 1.00 28.69 79 GLU B C 1
ATOM 4533 O O . GLU B 1 82 ? 87.936 52.398 30.625 1.00 29.29 79 GLU B O 1
ATOM 4539 N N . THR B 1 83 ? 85.911 52.009 29.761 1.00 25.99 80 THR B N 1
ATOM 4540 C CA . THR B 1 83 ? 86.271 52.530 28.435 1.00 23.99 80 THR B CA 1
ATOM 4541 C C . THR B 1 83 ? 85.156 53.445 27.954 1.00 23.24 80 THR B C 1
ATOM 4542 O O . THR B 1 83 ? 83.998 53.237 28.286 1.00 23.14 80 THR B O 1
ATOM 4546 N N . SER B 1 84 ? 85.509 54.467 27.181 1.00 22.15 81 SER B N 1
ATOM 4547 C CA . SER B 1 84 ? 84.526 55.429 26.675 1.00 21.49 81 SER B CA 1
ATOM 4548 C C . SER B 1 84 ? 83.696 54.860 25.525 1.00 20.39 81 SER B C 1
ATOM 4549 O O . SER B 1 84 ? 84.062 53.858 24.918 1.00 19.32 81 SER B O 1
ATOM 4552 N N . ASP B 1 85 ? 82.578 55.519 25.235 1.00 19.29 82 ASP B N 1
ATOM 4553 C CA . ASP B 1 85 ? 81.721 55.122 24.124 1.00 19.07 82 ASP B CA 1
ATOM 4554 C C . ASP B 1 85 ? 82.508 55.163 22.827 1.00 17.41 82 ASP B C 1
ATOM 4555 O O . ASP B 1 85 ? 82.332 54.301 21.967 1.00 17.04 82 ASP B O 1
ATOM 4560 N N . TYR B 1 86 ? 83.360 56.176 22.678 1.00 16.11 83 TYR B N 1
ATOM 4561 C CA . TYR B 1 86 ? 84.143 56.332 21.458 1.00 15.20 83 TYR B CA 1
ATOM 4562 C C . TYR B 1 86 ? 85.112 55.176 21.265 1.00 15.23 83 TYR B C 1
ATOM 4563 O O . TYR B 1 86 ? 85.288 54.693 20.144 1.00 16.15 83 TYR B O 1
ATOM 4572 N N . GLU B 1 87 ? 85.737 54.736 22.354 1.00 15.12 84 GLU B N 1
ATOM 4573 C CA . GLU B 1 87 ? 86.662 53.601 22.309 1.00 15.70 84 GLU B CA 1
ATOM 4574 C C . GLU B 1 87 ? 85.921 52.311 21.907 1.00 14.97 84 GLU B C 1
ATOM 4575 O O . GLU B 1 87 ? 86.426 51.524 21.101 1.00 14.67 84 GLU B O 1
ATOM 4581 N N . LYS B 1 88 ? 84.729 52.098 22.460 1.00 14.28 85 LYS B N 1
ATOM 4582 C CA . LYS B 1 88 ? 83.946 50.903 22.109 1.00 14.37 85 LYS B CA 1
ATOM 4583 C C . LYS B 1 88 ? 83.572 50.993 20.628 1.00 13.82 85 LYS B C 1
ATOM 4584 O O . LYS B 1 88 ? 83.586 49.998 19.909 1.00 12.11 85 LYS B O 1
ATOM 4590 N N . TYR B 1 89 ? 83.281 52.219 20.187 1.00 13.37 86 TYR B N 1
ATOM 4591 C CA . TYR B 1 89 ? 82.933 52.497 18.811 1.00 13.45 86 TYR B CA 1
ATOM 4592 C C . TYR B 1 89 ? 84.101 52.201 17.847 1.00 13.95 86 TYR B C 1
ATOM 4593 O O . TYR B 1 89 ? 83.902 51.574 16.815 1.00 13.37 86 TYR B O 1
ATOM 4610 N N . ALA B 1 91 ? 86.556 50.171 18.403 1.00 17.70 88 ALA B N 1
ATOM 4611 C CA . ALA B 1 91 ? 86.763 48.719 18.429 1.00 17.94 88 ALA B CA 1
ATOM 4612 C C . ALA B 1 91 ? 85.799 48.065 17.436 1.00 17.33 88 ALA B C 1
ATOM 4613 O O . ALA B 1 91 ? 86.160 47.137 16.731 1.00 17.98 88 ALA B O 1
ATOM 4615 N N . TRP B 1 92 ? 84.578 48.571 17.374 1.00 17.13 89 TRP B N 1
ATOM 4616 C CA . TRP B 1 92 ? 83.582 48.027 16.449 1.00 17.15 89 TRP B CA 1
ATOM 4617 C C . TRP B 1 92 ? 83.939 48.404 15.020 1.00 16.82 89 TRP B C 1
ATOM 4618 O O . TRP B 1 92 ? 83.797 47.594 14.103 1.00 15.08 89 TRP B O 1
ATOM 4629 N N . ALA B 1 93 ? 84.454 49.619 14.843 1.00 17.40 90 ALA B N 1
ATOM 4630 C CA . ALA B 1 93 ? 84.869 50.077 13.527 1.00 17.14 90 ALA B CA 1
ATOM 4631 C C . ALA B 1 93 ? 86.009 49.180 13.007 1.00 17.19 90 ALA B C 1
ATOM 4632 O O . ALA B 1 93 ? 86.059 48.879 11.815 1.00 16.89 90 ALA B O 1
ATOM 4634 N N . ASN B 1 94 ? 86.917 48.760 13.895 1.00 17.74 91 ASN B N 1
ATOM 4635 C CA . ASN B 1 94 ? 88.027 47.858 13.501 1.00 18.82 91 ASN B CA 1
ATOM 4636 C C . ASN B 1 94 ? 87.527 46.432 13.203 1.00 18.50 91 ASN B C 1
ATOM 4637 O O . ASN B 1 94 ? 88.200 45.663 12.511 1.00 17.12 91 ASN B O 1
ATOM 4642 N N . THR B 1 95 ? 86.345 46.096 13.730 1.00 18.06 92 THR B N 1
ATOM 4643 C CA . THR B 1 95 ? 85.760 44.760 13.592 1.00 17.79 92 THR B CA 1
ATOM 4644 C C . THR B 1 95 ? 84.838 44.559 12.371 1.00 16.81 92 THR B C 1
ATOM 4645 O O . THR B 1 95 ? 84.791 43.467 11.787 1.00 15.97 92 THR B O 1
ATOM 4649 N N . VAL B 1 96 ? 84.108 45.598 11.982 1.00 16.90 93 VAL B N 1
ATOM 4650 C CA . VAL B 1 96 ? 83.177 45.469 10.871 1.00 16.36 93 VAL B CA 1
ATOM 4651 C C . VAL B 1 96 ? 83.813 44.916 9.570 1.00 16.65 93 VAL B C 1
ATOM 4652 O O . VAL B 1 96 ? 83.228 44.057 8.930 1.00 16.20 93 VAL B O 1
ATOM 4656 N N . PRO B 1 97 ? 85.020 45.380 9.198 1.00 16.63 94 PRO B N 1
ATOM 4657 C CA . PRO B 1 97 ? 85.615 44.824 7.968 1.00 17.75 94 PRO B CA 1
ATOM 4658 C C . PRO B 1 97 ? 85.816 43.299 8.037 1.00 17.75 94 PRO B C 1
ATOM 4659 O O . PRO B 1 97 ? 86.011 42.658 7.014 1.00 17.92 94 PRO B O 1
ATOM 4663 N N . LYS B 1 98 ? 85.771 42.746 9.250 1.00 17.69 95 LYS B N 1
ATOM 4664 C CA . LYS B 1 98 ? 85.935 41.312 9.479 1.00 17.63 95 LYS B CA 1
ATOM 4665 C C . LYS B 1 98 ? 84.622 40.543 9.466 1.00 15.72 95 LYS B C 1
ATOM 4666 O O . LYS B 1 98 ? 84.624 39.337 9.636 1.00 15.04 95 LYS B O 1
ATOM 4672 N N . THR B 1 99 ? 83.511 41.243 9.236 1.00 15.22 96 THR B N 1
ATOM 4673 C CA . THR B 1 99 ? 82.178 40.630 9.277 1.00 13.83 96 THR B CA 1
ATOM 4674 C C . THR B 1 99 ? 81.545 40.292 7.928 1.00 14.67 96 THR B C 1
ATOM 4675 O O . THR B 1 99 ? 80.367 39.943 7.883 1.00 15.25 96 THR B O 1
ATOM 4679 N N . LEU B 1 100 ? 82.302 40.371 6.831 1.00 15.16 97 LEU B N 1
ATOM 4680 C CA . LEU B 1 100 ? 81.743 40.031 5.510 1.00 16.20 97 LEU B CA 1
ATOM 4681 C C . LEU B 1 100 ? 81.067 38.652 5.558 1.00 16.03 97 LEU B C 1
ATOM 4682 O O . LEU B 1 100 ? 81.651 37.691 6.057 1.00 15.98 97 LEU B O 1
ATOM 4687 N N . GLY B 1 101 ? 79.829 38.586 5.072 1.00 15.53 98 GLY B N 1
ATOM 4688 C CA . GLY B 1 101 ? 79.045 37.345 5.058 1.00 15.53 98 GLY B CA 1
ATOM 4689 C C . GLY B 1 101 ? 78.078 37.243 6.226 1.00 14.79 98 GLY B C 1
ATOM 4690 O O . GLY B 1 101 ? 77.098 36.506 6.161 1.00 14.72 98 GLY B O 1
ATOM 4691 N N . ASN B 1 102 ? 78.366 37.974 7.301 1.00 13.86 99 ASN B N 1
ATOM 4692 C CA . ASN B 1 102 ? 77.513 38.001 8.480 1.00 13.38 99 ASN B CA 1
ATOM 4693 C C . ASN B 1 102 ? 76.504 39.118 8.254 1.00 13.65 99 ASN B C 1
ATOM 4694 O O . ASN B 1 102 ? 76.841 40.133 7.650 1.00 15.55 99 ASN B O 1
ATOM 4699 N N . PRO B 1 103 ? 75.251 38.930 8.690 1.00 14.20 100 PRO B N 1
ATOM 4700 C CA . PRO B 1 103 ? 74.245 39.979 8.482 1.00 14.88 100 PRO B CA 1
ATOM 4701 C C . PRO B 1 103 ? 74.646 41.307 9.105 1.00 15.72 100 PRO B C 1
ATOM 4702 O O . PRO B 1 103 ? 74.164 42.357 8.668 1.00 15.92 100 PRO B O 1
ATOM 4706 N N . LEU B 1 104 ? 75.509 41.268 10.124 1.00 15.85 101 LEU B N 1
ATOM 4707 C CA . LEU B 1 104 ? 76.012 42.505 10.717 1.00 16.17 101 LEU B CA 1
ATOM 4708 C C . LEU B 1 104 ? 76.546 43.477 9.657 1.00 15.15 101 LEU B C 1
ATOM 4709 O O . LEU B 1 104 ? 76.333 44.652 9.760 1.00 17.05 101 LEU B O 1
ATOM 4714 N N . TYR B 1 105 ? 77.216 42.984 8.629 1.00 15.87 102 TYR B N 1
ATOM 4715 C CA . TYR B 1 105 ? 77.767 43.882 7.597 1.00 16.15 102 TYR B CA 1
ATOM 4716 C C . TYR B 1 105 ? 76.618 44.564 6.823 1.00 15.26 102 TYR B C 1
ATOM 4717 O O . TYR B 1 105 ? 76.720 45.730 6.425 1.00 16.28 102 TYR B O 1
ATOM 4726 N N . HIS B 1 106 ? 75.520 43.843 6.636 1.00 15.11 103 HIS B N 1
ATOM 4727 C CA . HIS B 1 106 ? 74.372 44.408 5.962 1.00 14.08 103 HIS B CA 1
ATOM 4728 C C . HIS B 1 106 ? 73.638 45.384 6.866 1.00 14.14 103 HIS B C 1
ATOM 4729 O O . HIS B 1 106 ? 73.364 46.507 6.474 1.00 13.55 103 HIS B O 1
ATOM 4736 N N . TRP B 1 107 ? 73.333 44.958 8.088 1.00 15.44 104 TRP B N 1
ATOM 4737 C CA . TRP B 1 107 ? 72.623 45.823 9.024 1.00 16.01 104 TRP B CA 1
ATOM 4738 C C . TRP B 1 107 ? 73.359 47.139 9.242 1.00 14.91 104 TRP B C 1
ATOM 4739 O O . TRP B 1 107 ? 72.751 48.206 9.244 1.00 14.89 104 TRP B O 1
ATOM 4750 N N . THR B 1 108 ? 74.661 47.061 9.435 1.00 13.87 105 THR B N 1
ATOM 4751 C CA . THR B 1 108 ? 75.457 48.264 9.646 1.00 15.45 105 THR B CA 1
ATOM 4752 C C . THR B 1 108 ? 75.253 49.300 8.534 1.00 15.96 105 THR B C 1
ATOM 4753 O O . THR B 1 108 ? 75.008 50.471 8.804 1.00 14.88 105 THR B O 1
ATOM 4757 N N . HIS B 1 109 ? 75.367 48.860 7.286 1.00 15.85 106 HIS B N 1
ATOM 4758 C CA . HIS B 1 109 ? 75.234 49.766 6.151 1.00 15.21 106 HIS B CA 1
ATOM 4759 C C . HIS B 1 109 ? 73.782 50.177 5.850 1.00 15.67 106 HIS B C 1
ATOM 4760 O O . HIS B 1 109 ? 73.536 51.277 5.315 1.00 14.59 106 HIS B O 1
ATOM 4767 N N . LEU B 1 110 ? 72.832 49.311 6.205 1.00 14.90 107 LEU B N 1
ATOM 4768 C CA . LEU B 1 110 ? 71.426 49.633 6.050 1.00 14.93 107 LEU B CA 1
ATOM 4769 C C . LEU B 1 110 ? 71.057 50.741 7.044 1.00 14.70 107 LEU B C 1
ATOM 4770 O O . LEU B 1 110 ? 70.346 51.684 6.700 1.00 13.32 107 LEU B O 1
ATOM 4775 N N . GLU B 1 111 ? 71.563 50.593 8.265 1.00 15.06 108 GLU B N 1
ATOM 4776 C CA . GLU B 1 111 ? 71.324 51.508 9.365 1.00 15.68 108 GLU B CA 1
ATOM 4777 C C . GLU B 1 111 ? 71.993 52.859 9.138 1.00 17.19 108 GLU B C 1
ATOM 4778 O O . GLU B 1 111 ? 71.417 53.914 9.495 1.00 16.10 108 GLU B O 1
ATOM 4784 N N . LEU B 1 112 ? 73.180 52.852 8.533 1.00 16.14 109 LEU B N 1
ATOM 4785 C CA . LEU B 1 112 ? 73.850 54.122 8.214 1.00 17.31 109 LEU B CA 1
ATOM 4786 C C . LEU B 1 112 ? 73.101 54.841 7.071 1.00 18.16 109 LEU B C 1
ATOM 4787 O O . LEU B 1 112 ? 73.117 56.067 6.988 1.00 18.21 109 LEU B O 1
ATOM 4792 N N . ARG B 1 113 ? 72.427 54.072 6.210 1.00 18.22 110 ARG B N 1
ATOM 4793 C CA . ARG B 1 113 ? 71.664 54.652 5.104 1.00 18.63 110 ARG B CA 1
ATOM 4794 C C . ARG B 1 113 ? 70.343 55.215 5.621 1.00 18.97 110 ARG B C 1
ATOM 4795 O O . ARG B 1 113 ? 69.976 56.332 5.307 1.00 18.78 110 ARG B O 1
ATOM 4803 N N . ARG B 1 114 ? 69.630 54.423 6.416 1.00 19.22 111 ARG B N 1
ATOM 4804 C CA . ARG B 1 114 ? 68.363 54.845 6.992 1.00 19.50 111 ARG B CA 1
ATOM 4805 C C . ARG B 1 114 ? 68.426 54.543 8.486 1.00 19.45 111 ARG B C 1
ATOM 4806 O O . ARG B 1 114 ? 68.558 53.396 8.873 1.00 18.88 111 ARG B O 1
ATOM 4814 N N . PRO B 1 115 ? 68.218 55.561 9.332 1.00 19.73 112 PRO B N 1
ATOM 4815 C CA . PRO B 1 115 ? 67.855 56.942 9.039 1.00 19.23 112 PRO B CA 1
ATOM 4816 C C . PRO B 1 115 ? 68.980 57.989 8.876 1.00 18.81 112 PRO B C 1
ATOM 4817 O O . PRO B 1 115 ? 68.668 59.179 8.721 1.00 19.96 112 PRO B O 1
ATOM 4821 N N . PHE B 1 116 ? 70.244 57.592 8.896 1.00 18.14 113 PHE B N 1
ATOM 4822 C CA . PHE B 1 116 ? 71.340 58.582 8.853 1.00 18.95 113 PHE B CA 1
ATOM 4823 C C . PHE B 1 116 ? 71.725 59.185 7.502 1.00 19.32 113 PHE B C 1
ATOM 4824 O O . PHE B 1 116 ? 72.502 60.135 7.464 1.00 19.61 113 PHE B O 1
ATOM 4832 N N . GLY B 1 117 ? 71.192 58.649 6.413 1.00 19.20 114 GLY B N 1
ATOM 4833 C CA . GLY B 1 117 ? 71.482 59.167 5.089 1.00 19.60 114 GLY B CA 1
ATOM 4834 C C . GLY B 1 117 ? 72.928 59.049 4.620 1.00 20.27 114 GLY B C 1
ATOM 4835 O O . GLY B 1 117 ? 73.364 59.814 3.762 1.00 20.92 114 GLY B O 1
ATOM 4836 N N . ILE B 1 118 ? 73.680 58.112 5.185 1.00 20.31 115 ILE B N 1
ATOM 4837 C CA . ILE B 1 118 ? 75.059 57.900 4.764 1.00 20.95 115 ILE B CA 1
ATOM 4838 C C . ILE B 1 118 ? 75.091 56.748 3.759 1.00 21.05 115 ILE B C 1
ATOM 4839 O O . ILE B 1 118 ? 74.692 55.626 4.080 1.00 21.50 115 ILE B O 1
ATOM 4844 N N . THR B 1 119 ? 75.546 57.033 2.544 1.00 20.82 116 THR B N 1
ATOM 4845 C CA . THR B 1 119 ? 75.615 56.026 1.481 1.00 21.18 116 THR B CA 1
ATOM 4846 C C . THR B 1 119 ? 76.968 56.068 0.764 1.00 21.29 116 THR B C 1
ATOM 4847 O O . THR B 1 119 ? 77.764 56.982 0.975 1.00 22.27 116 THR B O 1
ATOM 4851 N N . GLY B 1 120 ? 77.216 55.076 -0.085 1.00 21.50 117 GLY B N 1
ATOM 4852 C CA . GLY B 1 120 ? 78.454 55.005 -0.880 1.00 22.43 117 GLY B CA 1
ATOM 4853 C C . GLY B 1 120 ? 79.763 55.037 -0.104 1.00 22.97 117 GLY B C 1
ATOM 4854 O O . GLY B 1 120 ? 80.783 55.468 -0.616 1.00 22.01 117 GLY B O 1
ATOM 4855 N N . THR B 1 121 ? 79.736 54.538 1.125 1.00 24.34 118 THR B N 1
ATOM 4856 C CA . THR B 1 121 ? 80.907 54.538 1.975 1.00 24.54 118 THR B CA 1
ATOM 4857 C C . THR B 1 121 ? 80.908 53.313 2.879 1.00 23.38 118 THR B C 1
ATOM 4858 O O . THR B 1 121 ? 79.906 53.014 3.512 1.00 25.30 118 THR B O 1
ATOM 4862 N N . LEU B 1 122 ? 82.033 52.601 2.934 1.00 21.61 119 LEU B N 1
ATOM 4863 C CA . LEU B 1 122 ? 82.140 51.412 3.779 1.00 19.62 119 LEU B CA 1
ATOM 4864 C C . LEU B 1 122 ? 82.568 51.812 5.190 1.00 19.45 119 LEU B C 1
ATOM 4865 O O . LEU B 1 122 ? 83.4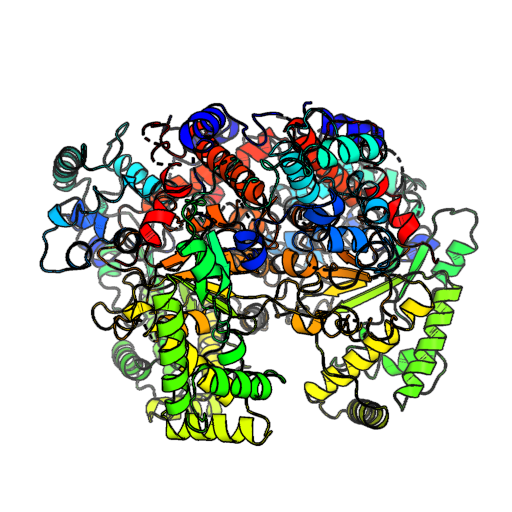96 52.606 5.370 1.00 17.60 119 LEU B O 1
ATOM 4870 N N . PHE B 1 123 ? 81.871 51.270 6.187 1.00 19.22 120 PHE B N 1
ATOM 4871 C CA . PHE B 1 123 ? 82.178 51.559 7.579 1.00 19.34 120 PHE B CA 1
ATOM 4872 C C . PHE B 1 123 ? 83.416 50.742 7.982 1.00 19.16 120 PHE B C 1
ATOM 4873 O O . PHE B 1 123 ? 83.465 49.521 7.791 1.00 19.72 120 PHE B O 1
ATOM 4881 N N . GLY B 1 124 ? 84.418 51.438 8.503 1.00 18.88 121 GLY B N 1
ATOM 4882 C CA . GLY B 1 124 ? 85.681 50.828 8.908 1.00 18.73 121 GLY B CA 1
ATOM 4883 C C . GLY B 1 124 ? 86.563 51.887 9.544 1.00 19.09 121 GLY B C 1
ATOM 4884 O O . GLY B 1 124 ? 86.147 53.031 9.684 1.00 19.59 121 GLY B O 1
ATOM 4885 N N . PRO B 1 125 ? 87.792 51.523 9.913 1.00 19.58 122 PRO B N 1
ATOM 4886 C CA . PRO B 1 125 ? 88.748 52.430 10.575 1.00 19.11 122 PRO B CA 1
ATOM 4887 C C . PRO B 1 125 ? 89.005 53.763 9.869 1.00 18.89 122 PRO B C 1
ATOM 4888 O O . PRO B 1 125 ? 89.201 54.777 10.533 1.00 18.20 122 PRO B O 1
ATOM 4892 N N . ASP B 1 126 ? 89.022 53.757 8.540 1.00 19.18 123 ASP B N 1
ATOM 4893 C CA . ASP B 1 126 ? 89.286 54.977 7.766 1.00 19.87 123 ASP B CA 1
ATOM 4894 C C . ASP B 1 126 ? 88.092 55.923 7.629 1.00 18.29 123 ASP B C 1
ATOM 4895 O O . ASP B 1 126 ? 88.270 57.066 7.266 1.00 17.82 123 ASP B O 1
ATOM 4900 N N . THR B 1 127 ? 86.882 55.438 7.897 1.00 17.45 124 THR B N 1
ATOM 4901 C CA . THR B 1 127 ? 85.652 56.254 7.763 1.00 16.05 124 THR B CA 1
ATOM 4902 C C . THR B 1 127 ? 84.911 56.511 9.085 1.00 15.27 124 THR B C 1
ATOM 4903 O O . THR B 1 127 ? 84.088 57.399 9.161 1.00 16.49 124 THR B O 1
ATOM 4907 N N . ALA B 1 128 ? 85.224 55.730 10.114 1.00 15.27 125 ALA B N 1
ATOM 4908 C CA . ALA B 1 128 ? 84.568 55.806 11.428 1.00 15.20 125 ALA B CA 1
ATOM 4909 C C . ALA B 1 128 ? 84.490 57.178 12.099 1.00 15.95 125 ALA B C 1
ATOM 4910 O O . ALA B 1 128 ? 83.467 57.518 12.678 1.00 16.23 125 ALA B O 1
ATOM 4912 N N . GLU B 1 129 ? 85.578 57.940 12.051 1.00 17.09 126 GLU B N 1
ATOM 4913 C CA . GLU B 1 129 ? 85.639 59.251 12.711 1.00 18.53 126 GLU B CA 1
ATOM 4914 C C . GLU B 1 129 ? 84.662 60.247 12.094 1.00 18.81 126 GLU B C 1
ATOM 4915 O O . GLU B 1 129 ? 83.937 60.962 12.804 1.00 17.95 126 GLU B O 1
ATOM 4921 N N . SER B 1 130 ? 84.652 60.280 10.768 1.00 19.14 127 SER B N 1
ATOM 4922 C CA . SER B 1 130 ? 83.758 61.135 10.030 1.00 19.27 127 SER B CA 1
ATOM 4923 C C . SER B 1 130 ? 82.305 60.685 10.285 1.00 19.03 127 SER B C 1
ATOM 4924 O O . SER B 1 130 ? 81.446 61.505 10.583 1.00 18.97 127 SER B O 1
ATOM 4927 N N . ILE B 1 131 ? 82.039 59.384 10.187 1.00 18.19 128 ILE B N 1
ATOM 4928 C CA . ILE B 1 131 ? 80.679 58.868 10.429 1.00 18.23 128 ILE B CA 1
ATOM 4929 C C . ILE B 1 131 ? 80.198 59.212 11.856 1.00 18.31 128 ILE B C 1
ATOM 4930 O O . ILE B 1 131 ? 79.045 59.584 12.054 1.00 18.39 128 ILE B O 1
ATOM 4935 N N . TRP B 1 132 ? 81.100 59.110 12.826 1.00 18.02 129 TRP B N 1
ATOM 4936 C CA . TRP B 1 132 ? 80.807 59.443 14.230 1.00 18.02 129 TRP B CA 1
ATOM 4937 C C . TRP B 1 132 ? 80.328 60.890 14.370 1.00 19.03 129 TRP B C 1
ATOM 4938 O O . TRP B 1 132 ? 79.275 61.162 14.981 1.00 19.23 129 TRP B O 1
ATOM 4949 N N . THR B 1 133 ? 81.095 61.817 13.790 1.00 18.52 130 THR B N 1
ATOM 4950 C CA . THR B 1 133 ? 80.760 63.223 13.862 1.00 18.45 130 THR B CA 1
ATOM 4951 C C . THR B 1 133 ? 79.440 63.549 13.188 1.00 18.57 130 THR B C 1
ATOM 4952 O O . THR B 1 133 ? 78.605 64.230 13.770 1.00 18.53 130 THR B O 1
ATOM 4956 N N . GLN B 1 134 ? 79.244 63.050 11.973 1.00 19.64 131 GLN B N 1
ATOM 4957 C CA . GLN B 1 134 ? 78.011 63.330 11.226 1.00 20.81 131 GLN B CA 1
ATOM 4958 C C . GLN B 1 134 ? 76.791 62.781 11.955 1.00 20.67 131 GLN B C 1
ATOM 4959 O O . GLN B 1 134 ? 75.783 63.471 12.078 1.00 20.33 131 GLN B O 1
ATOM 4965 N N . CYS B 1 135 ? 76.876 61.544 12.438 1.00 20.07 132 CYS B N 1
ATOM 4966 C CA . CYS B 1 135 ? 75.741 60.952 13.148 1.00 20.19 132 CYS B CA 1
ATOM 4967 C C . CYS B 1 135 ? 75.467 61.645 14.490 1.00 20.28 132 CYS B C 1
ATOM 4968 O O . CYS B 1 135 ? 74.311 61.823 14.865 1.00 19.76 132 CYS B O 1
ATOM 4971 N N . ASN B 1 136 ? 76.518 62.057 15.195 1.00 20.81 133 ASN B N 1
ATOM 4972 C CA . ASN B 1 136 ? 76.339 62.757 16.470 1.00 20.76 133 ASN B CA 1
ATOM 4973 C C . ASN B 1 136 ? 75.604 64.104 16.301 1.00 20.90 133 ASN B C 1
ATOM 4974 O O . ASN B 1 136 ? 74.846 64.508 17.177 1.00 19.19 133 ASN B O 1
ATOM 4979 N N . GLU B 1 137 ? 75.847 64.795 15.190 1.00 21.61 134 GLU B N 1
ATOM 4980 C CA . GLU B 1 137 ? 75.155 66.066 14.918 1.00 22.41 134 GLU B CA 1
ATOM 4981 C C . GLU B 1 137 ? 73.672 65.770 14.680 1.00 21.19 134 GLU B C 1
ATOM 4982 O O . GLU B 1 137 ? 72.797 66.474 15.203 1.00 21.16 134 GLU B O 1
ATOM 4988 N N A LYS B 1 138 ? 73.395 64.730 13.895 0.50 20.63 135 LYS B N 1
ATOM 4989 N N B LYS B 1 138 ? 73.401 64.725 13.902 0.50 20.38 135 LYS B N 1
ATOM 4990 C CA A LYS B 1 138 ? 72.017 64.325 13.612 0.50 20.68 135 LYS B CA 1
ATOM 4991 C CA B LYS B 1 138 ? 72.032 64.300 13.609 0.50 20.22 135 LYS B CA 1
ATOM 4992 C C A LYS B 1 138 ? 71.309 63.872 14.893 0.50 19.97 135 LYS B C 1
ATOM 4993 C C B LYS B 1 138 ? 71.314 63.867 14.888 0.50 19.71 135 LYS B C 1
ATOM 4994 O O A LYS B 1 138 ? 70.158 64.238 15.129 0.50 19.57 135 LYS B O 1
ATOM 4995 O O B LYS B 1 138 ? 70.163 64.241 15.116 0.50 19.33 135 LYS B O 1
ATOM 5006 N N . LEU B 1 139 ? 72.010 63.105 15.729 1.00 19.63 136 LEU B N 1
ATOM 5007 C CA . LEU B 1 139 ? 71.446 62.633 17.002 1.00 19.50 136 LEU B CA 1
ATOM 5008 C C . LEU B 1 139 ? 71.114 63.771 17.978 1.00 19.62 136 LEU B C 1
ATOM 5009 O O . LEU B 1 139 ? 70.299 63.602 18.879 1.00 19.93 136 LEU B O 1
ATOM 5014 N N . ALA B 1 140 ? 71.745 64.924 17.795 1.00 19.61 137 ALA B N 1
ATOM 5015 C CA . ALA B 1 140 ? 71.478 66.063 18.636 1.00 19.97 137 ALA B CA 1
ATOM 5016 C C . ALA B 1 140 ? 70.182 66.788 18.228 1.00 20.11 137 ALA B C 1
ATOM 5017 O O . ALA B 1 140 ? 69.737 67.686 18.952 1.00 20.47 137 ALA B O 1
ATOM 5019 N N . THR B 1 141 ? 69.582 66.412 17.088 1.00 19.67 138 THR B N 1
ATOM 5020 C CA . THR B 1 141 ? 68.329 67.050 16.613 1.00 18.83 138 THR B CA 1
ATOM 5021 C C . THR B 1 141 ? 67.096 66.196 16.974 1.00 19.58 138 THR B C 1
ATOM 5022 O O . THR B 1 141 ? 67.200 64.971 17.091 1.00 18.94 138 THR B O 1
ATOM 5026 N N . PRO B 1 142 ? 65.923 66.847 17.152 1.00 20.31 139 PRO B N 1
ATOM 5027 C CA . PRO B 1 142 ? 64.655 66.180 17.514 1.00 20.00 139 PRO B CA 1
ATOM 5028 C C . PRO B 1 142 ? 64.225 65.038 16.591 1.00 20.18 139 PRO B C 1
ATOM 5029 O O . PRO B 1 142 ? 63.710 64.028 17.071 1.00 19.41 139 PRO B O 1
ATOM 5033 N N . ALA B 1 143 ? 64.428 65.195 15.285 1.00 19.84 140 ALA B N 1
ATOM 5034 C CA . ALA B 1 143 ? 64.068 64.149 14.319 1.00 19.25 140 ALA B CA 1
ATOM 5035 C C . ALA B 1 143 ? 64.789 62.836 14.601 1.00 19.34 140 ALA B C 1
ATOM 5036 O O . ALA B 1 143 ? 64.321 61.776 14.186 1.00 19.49 140 ALA B O 1
ATOM 5038 N N . PHE B 1 144 ? 65.937 62.902 15.286 1.00 19.19 141 PHE B N 1
ATOM 5039 C CA . PHE B 1 144 ? 66.725 61.693 15.587 1.00 18.24 141 PHE B CA 1
ATOM 5040 C C . PHE B 1 144 ? 66.657 61.232 17.038 1.00 17.90 141 PHE B C 1
ATOM 5041 O O . PHE B 1 144 ? 67.561 60.546 17.530 1.00 16.84 141 PHE B O 1
ATOM 5049 N N . SER B 1 145 ? 65.587 61.610 17.723 1.00 16.56 142 SER B N 1
ATOM 5050 C CA . SER B 1 145 ? 65.369 61.131 19.082 1.00 17.17 142 SER B CA 1
ATOM 5051 C C . SER B 1 145 ? 64.690 59.756 18.914 1.00 16.53 142 SER B C 1
ATOM 5052 O O . SER B 1 145 ? 64.380 59.343 17.786 1.00 16.08 142 SER B O 1
ATOM 5055 N N . ALA B 1 146 ? 64.454 59.060 20.020 1.00 16.06 143 ALA B N 1
ATOM 5056 C CA . ALA B 1 146 ? 63.779 57.759 19.976 1.00 14.71 143 ALA B CA 1
ATOM 5057 C C . ALA B 1 146 ? 62.481 57.861 19.159 1.00 14.80 143 ALA B C 1
ATOM 5058 O O . ALA B 1 146 ? 62.293 57.124 18.199 1.00 14.11 143 ALA B O 1
ATOM 5060 N N . ARG B 1 147 ? 61.590 58.784 19.531 1.00 14.93 144 ARG B N 1
ATOM 5061 C CA . ARG B 1 147 ? 60.331 58.932 18.791 1.00 14.97 144 ARG B CA 1
ATOM 5062 C C . ARG B 1 147 ? 60.579 59.390 17.375 1.00 14.35 144 ARG B C 1
ATOM 5063 O O . ARG B 1 147 ? 59.939 58.897 16.437 1.00 13.40 144 ARG B O 1
ATOM 5071 N N . GLY B 1 148 ? 61.503 60.338 17.219 1.00 13.61 145 GLY B N 1
ATOM 5072 C CA . GLY B 1 148 ? 61.843 60.861 15.907 1.00 13.16 145 GLY B CA 1
ATOM 5073 C C . GLY B 1 148 ? 62.258 59.767 14.919 1.00 14.29 145 GLY B C 1
ATOM 5074 O O . GLY B 1 148 ? 61.836 59.778 13.764 1.00 14.63 145 GLY B O 1
ATOM 5075 N N . ILE B 1 149 ? 63.086 58.818 15.365 1.00 14.05 146 ILE B N 1
ATOM 5076 C CA . ILE B 1 149 ? 63.537 57.752 14.484 1.00 13.70 146 ILE B CA 1
ATOM 5077 C C . ILE B 1 149 ? 62.360 56.855 14.110 1.00 14.66 146 ILE B C 1
ATOM 5078 O O . ILE B 1 149 ? 62.217 56.468 12.954 1.00 15.21 146 ILE B O 1
ATOM 5091 N N . GLN B 1 151 ? 59.254 57.648 13.814 1.00 15.98 148 GLN B N 1
ATOM 5092 C CA . GLN B 1 151 ? 58.443 58.380 12.839 1.00 17.15 148 GLN B CA 1
ATOM 5093 C C . GLN B 1 151 ? 59.113 58.383 11.473 1.00 15.80 148 GLN B C 1
ATOM 5094 O O . GLN B 1 151 ? 58.452 58.163 10.479 1.00 14.71 148 GLN B O 1
ATOM 5100 N N . GLN B 1 152 ? 60.418 58.666 11.424 1.00 15.93 149 GLN B N 1
ATOM 5101 C CA . GLN B 1 152 ? 61.151 58.652 10.144 1.00 16.86 149 GLN B CA 1
ATOM 5102 C C . GLN B 1 152 ? 61.092 57.274 9.481 1.00 15.62 149 GLN B C 1
ATOM 5103 O O . GLN B 1 152 ? 61.076 57.174 8.264 1.00 15.19 149 GLN B O 1
ATOM 5117 N N . ASN B 1 154 ? 58.655 55.275 9.601 1.00 13.37 151 ASN B N 1
ATOM 5118 C CA . ASN B 1 154 ? 57.276 54.999 9.240 1.00 13.62 151 ASN B CA 1
ATOM 5119 C C . ASN B 1 154 ? 56.613 53.910 10.098 1.00 14.11 151 ASN B C 1
ATOM 5120 O O . ASN B 1 154 ? 55.762 53.130 9.618 1.00 13.71 151 ASN B O 1
ATOM 5125 N N . VAL B 1 155 ? 56.977 53.888 11.379 1.00 13.78 152 VAL B N 1
ATOM 5126 C CA . VAL B 1 155 ? 56.423 52.926 12.322 1.00 13.66 152 VAL B CA 1
ATOM 5127 C C . VAL B 1 155 ? 55.035 53.340 12.736 1.00 12.85 152 VAL B C 1
ATOM 5128 O O . VAL B 1 155 ? 54.818 54.470 13.129 1.00 14.82 152 VAL B O 1
ATOM 5132 N N . ARG B 1 156 ? 54.087 52.420 12.627 1.00 12.91 153 ARG B N 1
ATOM 5133 C CA . ARG B 1 156 ? 52.696 52.698 12.974 1.00 13.50 153 ARG B CA 1
ATOM 5134 C C . ARG B 1 156 ? 52.331 52.179 14.370 1.00 13.44 153 ARG B C 1
ATOM 5135 O O . ARG B 1 156 ? 51.567 52.811 15.095 1.00 11.95 153 ARG B O 1
ATOM 5151 N N . VAL B 1 158 ? 53.983 49.401 17.718 1.00 14.04 155 VAL B N 1
ATOM 5152 C CA . VAL B 1 158 ? 54.993 48.523 18.256 1.00 14.68 155 VAL B CA 1
ATOM 5153 C C . VAL B 1 158 ? 54.355 47.808 19.433 1.00 15.26 155 VAL B C 1
ATOM 5154 O O . VAL B 1 158 ? 53.471 48.359 20.122 1.00 14.02 155 VAL B O 1
ATOM 5158 N N . GLY B 1 159 ? 54.780 46.567 19.638 1.00 14.79 156 GLY B N 1
ATOM 5159 C CA . GLY B 1 159 ? 54.302 45.770 20.736 1.00 14.99 156 GLY B CA 1
ATOM 5160 C C . GLY B 1 159 ? 55.532 45.446 21.567 1.00 15.71 156 GLY B C 1
ATOM 5161 O O . GLY B 1 159 ? 56.425 44.734 21.103 1.00 15.21 156 GLY B O 1
ATOM 5162 N N . THR B 1 160 ? 55.590 45.982 22.780 1.00 15.32 157 THR B N 1
ATOM 5163 C CA . THR B 1 160 ? 56.721 45.751 23.663 1.00 15.10 157 THR B CA 1
ATOM 5164 C C . THR B 1 160 ? 56.517 44.423 24.379 1.00 14.99 157 THR B C 1
ATOM 5165 O O . THR B 1 160 ? 55.442 43.834 24.286 1.00 15.13 157 THR B O 1
ATOM 5169 N N . THR B 1 161 ? 57.549 43.949 25.070 1.00 13.64 158 THR B N 1
ATOM 5170 C CA . THR B 1 161 ? 57.477 42.668 25.786 1.00 15.42 158 THR B CA 1
ATOM 5171 C C . THR B 1 161 ? 57.592 42.972 27.268 1.00 14.17 158 THR B C 1
ATOM 5172 O O . THR B 1 161 ? 58.605 43.443 27.726 1.00 14.22 158 THR B O 1
ATOM 5176 N N . ASP B 1 162 ? 56.541 42.678 28.008 1.00 14.69 159 ASP B N 1
ATOM 5177 C CA . ASP B 1 162 ? 56.468 43.073 29.403 1.00 14.94 159 ASP B CA 1
ATOM 5178 C C . ASP B 1 162 ? 56.083 41.945 30.341 1.00 14.42 159 ASP B C 1
ATOM 5179 O O . ASP B 1 162 ? 55.506 40.933 29.926 1.00 14.35 159 ASP B O 1
ATOM 5184 N N . ASP B 1 163 ? 56.384 42.143 31.622 1.00 13.93 160 ASP B N 1
ATOM 5185 C CA . ASP B 1 163 ? 56.092 41.154 32.633 1.00 13.30 160 ASP B CA 1
ATOM 5186 C C . ASP B 1 163 ? 54.789 41.448 33.368 1.00 13.00 160 ASP B C 1
ATOM 5187 O O . ASP B 1 163 ? 54.468 42.605 33.609 1.00 11.99 160 ASP B O 1
ATOM 5192 N N . PRO B 1 164 ? 54.033 40.389 33.728 1.00 13.16 161 PRO B N 1
ATOM 5193 C CA . PRO B 1 164 ? 52.796 40.563 34.466 1.00 14.45 161 PRO B CA 1
ATOM 5194 C C . PRO B 1 164 ? 52.878 41.517 35.657 1.00 14.60 161 PRO B C 1
ATOM 5195 O O . PRO B 1 164 ? 51.906 42.220 35.930 1.00 14.69 161 PRO B O 1
ATOM 5199 N N . ILE B 1 165 ? 54.013 41.555 36.355 1.00 15.31 162 ILE B N 1
ATOM 5200 C CA . ILE B 1 165 ? 54.138 42.436 37.533 1.00 16.17 162 ILE B CA 1
ATOM 5201 C C . ILE B 1 165 ? 54.481 43.905 37.196 1.00 16.39 162 ILE B C 1
ATOM 5202 O O . ILE B 1 165 ? 54.564 44.725 38.091 1.00 16.94 162 ILE B O 1
ATOM 5207 N N . ASP B 1 166 ? 54.670 44.236 35.921 1.00 15.65 163 ASP B N 1
ATOM 5208 C CA . ASP B 1 166 ? 55.017 45.609 35.557 1.00 15.89 163 ASP B CA 1
ATOM 5209 C C . ASP B 1 166 ? 53.826 46.543 35.713 1.00 15.23 163 ASP B C 1
ATOM 5210 O O . ASP B 1 166 ? 52.677 46.132 35.589 1.00 16.16 163 ASP B O 1
ATOM 5215 N N . SER B 1 167 ? 54.114 47.809 35.975 1.00 15.03 164 SER B N 1
ATOM 5216 C CA . SER B 1 167 ? 53.067 48.813 36.171 1.00 15.35 164 SER B CA 1
ATOM 5217 C C . SER B 1 167 ? 52.457 49.275 34.839 1.00 15.51 164 SER B C 1
ATOM 5218 O O . SER B 1 167 ? 51.278 49.609 34.778 1.00 14.57 164 SER B O 1
ATOM 5221 N N . LEU B 1 168 ? 53.274 49.276 33.784 1.00 16.55 165 LEU B N 1
ATOM 5222 C CA . LEU B 1 168 ? 52.860 49.730 32.446 1.00 17.00 165 LEU B CA 1
ATOM 5223 C C . LEU B 1 168 ? 52.547 51.247 32.457 1.00 17.29 165 LEU B C 1
ATOM 5224 O O . LEU B 1 168 ? 51.792 51.740 31.615 1.00 16.77 165 LEU B O 1
ATOM 5229 N N . GLU B 1 169 ? 53.139 51.959 33.421 1.00 17.56 166 GLU B N 1
ATOM 5230 C CA . GLU B 1 169 ? 52.978 53.413 33.583 1.00 18.42 166 GLU B CA 1
ATOM 5231 C C . GLU B 1 169 ? 53.443 54.180 32.346 1.00 17.05 166 GLU B C 1
ATOM 5232 O O . GLU B 1 169 ? 52.817 55.160 31.952 1.00 16.40 166 GLU B O 1
ATOM 5238 N N . TYR B 1 170 ? 54.537 53.741 31.731 1.00 16.42 167 TYR B N 1
ATOM 5239 C CA . TYR B 1 170 ? 55.038 54.420 30.529 1.00 16.05 167 TYR B CA 1
ATOM 5240 C C . TYR B 1 170 ? 54.102 54.183 29.336 1.00 15.58 167 TYR B C 1
ATOM 5241 O O . TYR B 1 170 ? 53.982 55.033 28.457 1.00 14.75 167 TYR B O 1
ATOM 5250 N N . HIS B 1 171 ? 53.447 53.026 29.303 1.00 15.65 168 HIS B N 1
ATOM 5251 C CA . HIS B 1 171 ? 52.478 52.750 28.256 1.00 15.83 168 HIS B CA 1
ATOM 5252 C C . HIS B 1 171 ? 51.313 53.720 28.412 1.00 16.20 168 HIS B C 1
ATOM 5253 O O . HIS B 1 171 ? 50.874 54.339 27.432 1.00 14.41 168 HIS B O 1
ATOM 5260 N N . ARG B 1 172 ? 50.832 53.889 29.648 1.00 17.50 169 ARG B N 1
ATOM 5261 C CA . ARG B 1 172 ? 49.709 54.796 29.870 1.00 19.01 169 ARG B CA 1
ATOM 5262 C C . ARG B 1 172 ? 50.091 56.224 29.521 1.00 17.73 169 ARG B C 1
ATOM 5263 O O . ARG B 1 172 ? 49.293 56.973 28.939 1.00 17.89 169 ARG B O 1
ATOM 5271 N N . GLN B 1 173 ? 51.312 56.596 29.866 1.00 16.92 170 GLN B N 1
ATOM 5272 C CA . GLN B 1 173 ? 51.813 57.936 29.584 1.00 17.61 170 GLN B CA 1
ATOM 5273 C C . GLN B 1 173 ? 51.827 58.187 28.076 1.00 16.79 170 GLN B C 1
ATOM 5274 O O . GLN B 1 173 ? 51.438 59.260 27.611 1.00 14.93 170 GLN B O 1
ATOM 5280 N N . ILE B 1 174 ? 52.263 57.182 27.319 1.00 15.94 171 ILE B N 1
ATOM 5281 C CA . ILE B 1 174 ? 52.329 57.286 25.865 1.00 15.67 171 ILE B CA 1
ATOM 5282 C C . ILE B 1 174 ? 50.925 57.379 25.288 1.00 16.03 171 ILE B C 1
ATOM 5283 O O . ILE B 1 174 ? 50.659 58.214 24.418 1.00 15.88 171 ILE B O 1
ATOM 5288 N N . ALA B 1 175 ? 50.024 56.543 25.797 1.00 16.83 172 ALA B N 1
ATOM 5289 C CA . ALA B 1 175 ? 48.643 56.527 25.328 1.00 17.15 172 ALA B CA 1
ATOM 5290 C C . ALA B 1 175 ? 47.998 57.895 25.551 1.00 17.52 172 ALA B C 1
ATOM 5291 O O . ALA B 1 175 ? 47.308 58.400 24.674 1.00 19.05 172 ALA B O 1
ATOM 5293 N N . ALA B 1 176 ? 48.275 58.505 26.705 1.00 17.62 173 ALA B N 1
ATOM 5294 C CA . ALA B 1 176 ? 47.718 59.815 27.071 1.00 17.09 173 ALA B CA 1
ATOM 5295 C C . ALA B 1 176 ? 48.412 61.017 26.409 1.00 17.45 173 ALA B C 1
ATOM 5296 O O . ALA B 1 176 ? 47.946 62.133 26.525 1.00 17.03 173 ALA B O 1
ATOM 5298 N N . ASP B 1 177 ? 49.516 60.786 25.715 1.00 18.22 174 ASP B N 1
ATOM 5299 C CA . ASP B 1 177 ? 50.269 61.862 25.079 1.00 17.91 174 ASP B CA 1
ATOM 5300 C C . ASP B 1 177 ? 49.906 61.986 23.595 1.00 19.06 174 ASP B C 1
ATOM 5301 O O . ASP B 1 177 ? 50.304 61.160 22.775 1.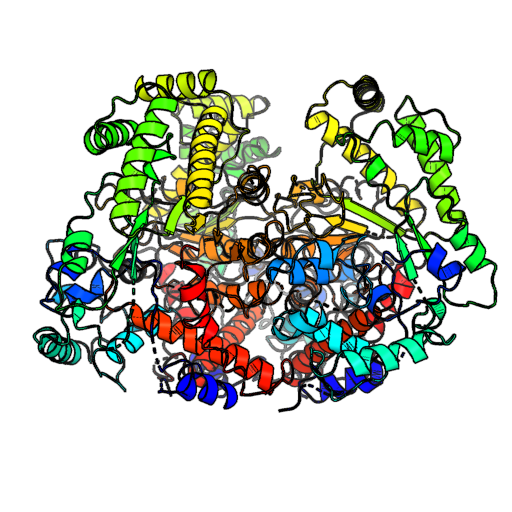00 19.63 174 ASP B O 1
ATOM 5306 N N . ASP B 1 178 ? 49.173 63.045 23.256 1.00 20.49 175 ASP B N 1
ATOM 5307 C CA . ASP B 1 178 ? 48.744 63.296 21.872 1.00 21.01 175 ASP B CA 1
ATOM 5308 C C . ASP B 1 178 ? 49.839 63.743 20.913 1.00 19.83 175 ASP B C 1
ATOM 5309 O O . ASP B 1 178 ? 49.576 63.876 19.724 1.00 20.30 175 ASP B O 1
ATOM 5314 N N . SER B 1 179 ? 51.046 64.000 21.409 1.00 18.63 176 SER B N 1
ATOM 5315 C CA . SER B 1 179 ? 52.146 64.395 20.537 1.00 19.11 176 SER B CA 1
ATOM 5316 C C . SER B 1 179 ? 52.769 63.149 19.837 1.00 19.49 176 SER B C 1
ATOM 5317 O O . SER B 1 179 ? 53.696 63.278 19.033 1.00 19.82 176 SER B O 1
ATOM 5320 N N . ILE B 1 180 ? 52.283 61.951 20.169 1.00 18.93 177 ILE B N 1
ATOM 5321 C CA . ILE B 1 180 ? 52.772 60.736 19.540 1.00 18.52 177 ILE B CA 1
ATOM 5322 C C . ILE B 1 180 ? 51.567 59.913 19.086 1.00 17.50 177 ILE B C 1
ATOM 5323 O O . ILE B 1 180 ? 50.742 59.532 19.894 1.00 17.71 177 ILE B O 1
ATOM 5328 N N . ASP B 1 181 ? 51.474 59.672 17.779 1.00 16.74 178 ASP B N 1
ATOM 5329 C CA . ASP B 1 181 ? 50.349 58.925 17.197 1.00 17.87 178 ASP B CA 1
ATOM 5330 C C . ASP B 1 181 ? 50.662 57.435 16.977 1.00 16.96 178 ASP B C 1
ATOM 5331 O O . ASP B 1 181 ? 49.811 56.679 16.504 1.00 16.76 178 ASP B O 1
ATOM 5336 N N . ILE B 1 182 ? 51.886 57.032 17.313 1.00 15.35 179 ILE B N 1
ATOM 5337 C CA . ILE B 1 182 ? 52.293 55.647 17.212 1.00 14.52 179 ILE B CA 1
ATOM 5338 C C . ILE B 1 182 ? 51.720 54.884 18.405 1.00 14.31 179 ILE B C 1
ATOM 5339 O O . ILE B 1 182 ? 51.861 55.299 19.544 1.00 14.15 179 ILE B O 1
ATOM 5344 N N . GLU B 1 183 ? 51.068 53.766 18.139 1.00 14.86 180 GLU B N 1
ATOM 5345 C CA . GLU B 1 183 ? 50.493 52.950 19.197 1.00 15.60 180 GLU B CA 1
ATOM 5346 C C . GLU B 1 183 ? 51.587 52.108 19.800 1.00 15.24 180 GLU B C 1
ATOM 5347 O O . GLU B 1 183 ? 52.314 51.439 19.072 1.00 15.84 180 GLU B O 1
ATOM 5353 N N . VAL B 1 184 ? 51.710 52.136 21.125 1.00 14.24 181 VAL B N 1
ATOM 5354 C CA . VAL B 1 184 ? 52.723 51.360 21.826 1.00 14.07 181 VAL B CA 1
ATOM 5355 C C . VAL B 1 184 ? 51.980 50.448 22.791 1.00 15.16 181 VAL B C 1
ATOM 5356 O O . VAL B 1 184 ? 51.602 50.862 23.885 1.00 16.64 181 VAL B O 1
ATOM 5360 N N . ALA B 1 185 ? 51.770 49.203 22.372 1.00 14.50 182 ALA B N 1
ATOM 5361 C CA . ALA B 1 185 ? 51.004 48.250 23.144 1.00 13.77 182 ALA B CA 1
ATOM 5362 C C . ALA B 1 185 ? 51.892 47.313 23.952 1.00 14.39 182 ALA B C 1
ATOM 5363 O O . ALA B 1 185 ? 52.927 46.855 23.468 1.00 12.97 182 ALA B O 1
ATOM 5365 N N . PRO B 1 186 ? 51.502 47.043 25.205 1.00 14.11 183 PRO B N 1
ATOM 5366 C CA . PRO B 1 186 ? 52.303 46.088 25.972 1.00 14.54 183 PRO B CA 1
ATOM 5367 C C . PRO B 1 186 ? 51.920 44.671 25.591 1.00 14.06 183 PRO B C 1
ATOM 5368 O O . PRO B 1 186 ? 50.805 44.456 25.144 1.00 14.04 183 PRO B O 1
ATOM 5372 N N . SER B 1 187 ? 52.849 43.730 25.757 1.00 13.72 184 SER B N 1
ATOM 5373 C CA . SER B 1 187 ? 52.596 42.318 25.500 1.00 14.34 184 SER B CA 1
ATOM 5374 C C . SER B 1 187 ? 52.906 41.523 26.783 1.00 13.72 184 SER B C 1
ATOM 5375 O O . SER B 1 187 ? 53.932 41.726 27.442 1.00 13.06 184 SER B O 1
ATOM 5378 N N . TRP B 1 188 ? 52.005 40.604 27.091 1.00 12.42 185 TRP B N 1
ATOM 5379 C CA . TRP B 1 188 ? 52.067 39.759 28.257 1.00 13.18 185 TRP B CA 1
ATOM 5380 C C . TRP B 1 188 ? 53.050 38.570 28.095 1.00 13.29 185 TRP B C 1
ATOM 5381 O O . TRP B 1 188 ? 52.800 37.664 27.314 1.00 13.98 185 TRP B O 1
ATOM 5392 N N A ARG B 1 189 ? 54.163 38.603 28.821 0.50 12.96 186 ARG B N 1
ATOM 5393 N N B ARG B 1 189 ? 54.160 38.615 28.829 0.50 12.80 186 ARG B N 1
ATOM 5394 C CA A ARG B 1 189 ? 55.151 37.515 28.773 0.50 14.07 186 ARG B CA 1
ATOM 5395 C CA B ARG B 1 189 ? 55.160 37.542 28.808 0.50 13.80 186 ARG B CA 1
ATOM 5396 C C A ARG B 1 189 ? 55.333 36.932 30.171 0.50 13.77 186 ARG B C 1
ATOM 5397 C C B ARG B 1 189 ? 55.299 36.962 30.207 0.50 13.67 186 ARG B C 1
ATOM 5398 O O A ARG B 1 189 ? 56.174 37.411 30.933 0.50 13.48 186 ARG B O 1
ATOM 5399 O O B ARG B 1 189 ? 56.080 37.477 31.010 0.50 13.41 186 ARG B O 1
ATOM 5414 N N . PRO B 1 190 ? 54.540 35.884 30.505 1.00 14.05 187 PRO B N 1
ATOM 5415 C CA . PRO B 1 190 ? 54.539 35.242 31.821 1.00 14.58 187 PRO B CA 1
ATOM 5416 C C . PRO B 1 190 ? 55.567 34.102 32.058 1.00 15.41 187 PRO B C 1
ATOM 5417 O O . PRO B 1 190 ? 55.328 33.244 32.920 1.00 15.76 187 PRO B O 1
ATOM 5421 N N . ASP B 1 191 ? 56.675 34.097 31.315 1.00 14.91 188 ASP B N 1
ATOM 5422 C CA . ASP B 1 191 ? 57.726 33.074 31.471 1.00 14.96 188 ASP B CA 1
ATOM 5423 C C . ASP B 1 191 ? 57.999 32.677 32.915 1.00 15.97 188 ASP B C 1
ATOM 5424 O O . ASP B 1 191 ? 57.949 31.500 33.251 1.00 17.02 188 ASP B O 1
ATOM 5429 N N . LYS B 1 192 ? 58.276 33.657 33.764 1.00 15.11 189 LYS B N 1
ATOM 5430 C CA . LYS B 1 192 ? 58.615 33.374 35.161 1.00 16.85 189 LYS B CA 1
ATOM 5431 C C . LYS B 1 192 ? 57.517 32.656 35.956 1.00 16.27 189 LYS B C 1
ATOM 5432 O O . LYS B 1 192 ? 57.806 31.912 36.893 1.00 15.92 189 LYS B O 1
ATOM 5438 N N . VAL B 1 193 ? 56.272 32.844 35.545 1.00 16.65 190 VAL B N 1
ATOM 5439 C CA . VAL B 1 193 ? 55.131 32.231 36.207 1.00 16.19 190 VAL B CA 1
ATOM 5440 C C . VAL B 1 193 ? 55.043 30.735 35.948 1.00 14.87 190 VAL B C 1
ATOM 5441 O O . VAL B 1 193 ? 54.719 29.996 36.858 1.00 12.92 190 VAL B O 1
ATOM 5445 N N . PHE B 1 194 ? 55.296 30.287 34.704 1.00 13.31 191 PHE B N 1
ATOM 5446 C CA . PHE B 1 194 ? 55.173 28.836 34.404 1.00 12.50 191 PHE B CA 1
ATOM 5447 C C . PHE B 1 194 ? 56.447 27.989 34.555 1.00 12.61 191 PHE B C 1
ATOM 5448 O O . PHE B 1 194 ? 56.354 26.748 34.621 1.00 12.07 191 PHE B O 1
ATOM 5456 N N . LYS B 1 195 ? 57.615 28.637 34.606 1.00 11.90 192 LYS B N 1
ATOM 5457 C CA . LYS B 1 195 ? 58.892 27.925 34.782 1.00 11.81 192 LYS B CA 1
ATOM 5458 C C . LYS B 1 195 ? 59.139 27.725 36.288 1.00 12.10 192 LYS B C 1
ATOM 5459 O O . LYS B 1 195 ? 60.021 28.338 36.897 1.00 10.10 192 LYS B O 1
ATOM 5465 N N . ILE B 1 196 ? 58.340 26.833 36.866 1.00 12.40 193 ILE B N 1
ATOM 5466 C CA . ILE B 1 196 ? 58.376 26.548 38.287 1.00 13.00 193 ILE B CA 1
ATOM 5467 C C . ILE B 1 196 ? 59.662 25.892 38.743 1.00 13.68 193 ILE B C 1
ATOM 5468 O O . ILE B 1 196 ? 60.001 25.955 39.930 1.00 14.23 193 ILE B O 1
ATOM 5473 N N . GLU B 1 197 ? 60.371 25.256 37.815 1.00 14.10 194 GLU B N 1
ATOM 5474 C CA . GLU B 1 197 ? 61.612 24.558 38.157 1.00 14.39 194 GLU B CA 1
ATOM 5475 C C . GLU B 1 197 ? 62.809 25.495 38.346 1.00 15.05 194 GLU B C 1
ATOM 5476 O O . GLU B 1 197 ? 63.828 25.075 38.860 1.00 15.05 194 GLU B O 1
ATOM 5482 N N . LEU B 1 198 ? 62.700 26.753 37.929 1.00 15.92 195 LEU B N 1
ATOM 5483 C CA . LEU B 1 198 ? 63.825 27.689 38.074 1.00 16.90 195 LEU B CA 1
ATOM 5484 C C . LEU B 1 198 ? 63.996 28.191 39.513 1.00 17.35 195 LEU B C 1
ATOM 5485 O O . LEU B 1 198 ? 63.021 28.373 40.246 1.00 17.12 195 LEU B O 1
ATOM 5490 N N . ASP B 1 199 ? 65.245 28.424 39.897 1.00 17.63 196 ASP B N 1
ATOM 5491 C CA . ASP B 1 199 ? 65.583 28.892 41.246 1.00 18.16 196 ASP B CA 1
ATOM 5492 C C . ASP B 1 199 ? 64.823 30.133 41.736 1.00 17.75 196 ASP B C 1
ATOM 5493 O O . ASP B 1 199 ? 64.439 30.191 42.913 1.00 17.63 196 ASP B O 1
ATOM 5498 N N . GLY B 1 200 ? 64.610 31.110 40.849 1.00 17.05 197 GLY B N 1
ATOM 5499 C CA . GLY B 1 200 ? 63.922 32.358 41.213 1.00 15.76 197 GLY B CA 1
ATOM 5500 C C . GLY B 1 200 ? 62.400 32.337 41.216 1.00 15.75 197 GLY B C 1
ATOM 5501 O O . GLY B 1 200 ? 61.762 33.384 41.407 1.00 15.54 197 GLY B O 1
ATOM 5502 N N . PHE B 1 201 ? 61.804 31.165 41.024 1.00 14.69 198 PHE B N 1
ATOM 5503 C CA . PHE B 1 201 ? 60.351 31.058 40.973 1.00 14.32 198 PHE B CA 1
ATOM 5504 C C . PHE B 1 201 ? 59.622 31.593 42.220 1.00 15.11 198 PHE B C 1
ATOM 5505 O O . PHE B 1 201 ? 58.649 32.339 42.094 1.00 15.30 198 PHE B O 1
ATOM 5513 N N . VAL B 1 202 ? 60.098 31.221 43.400 1.00 14.72 199 VAL B N 1
ATOM 5514 C CA . VAL B 1 202 ? 59.481 31.655 44.641 1.00 14.77 199 VAL B CA 1
ATOM 5515 C C . VAL B 1 202 ? 59.622 33.176 44.812 1.00 15.48 199 VAL B C 1
ATOM 5516 O O . VAL B 1 202 ? 58.644 33.853 45.166 1.00 14.35 199 VAL B O 1
ATOM 5520 N N . ASP B 1 203 ? 60.825 33.708 44.578 1.00 15.30 200 ASP B N 1
ATOM 5521 C CA . ASP B 1 203 ? 61.034 35.157 44.665 1.00 16.99 200 ASP B CA 1
ATOM 5522 C C . ASP B 1 203 ? 60.059 35.869 43.716 1.00 15.94 200 ASP B C 1
ATOM 5523 O O . ASP B 1 203 ? 59.421 36.844 44.088 1.00 15.86 200 ASP B O 1
ATOM 5528 N N . TYR B 1 204 ? 59.947 35.367 42.495 1.00 15.15 201 TYR B N 1
ATOM 5529 C CA . TYR B 1 204 ? 59.047 35.961 41.540 1.00 14.74 201 TYR B CA 1
ATOM 5530 C C . TYR B 1 204 ? 57.595 35.888 42.032 1.00 14.72 201 TYR B C 1
ATOM 5531 O O . TYR B 1 204 ? 56.863 36.873 41.952 1.00 14.01 201 TYR B O 1
ATOM 5540 N N . LEU B 1 205 ? 57.201 34.730 42.542 1.00 13.93 202 LEU B N 1
ATOM 5541 C CA . LEU B 1 205 ? 55.852 34.519 43.034 1.00 14.98 202 LEU B CA 1
ATOM 5542 C C . LEU B 1 205 ? 55.507 35.564 44.105 1.00 15.30 202 LEU B C 1
ATOM 5543 O O . LEU B 1 205 ? 54.402 36.120 44.115 1.00 13.59 202 LEU B O 1
ATOM 5548 N N . ARG B 1 206 ? 56.454 35.844 44.994 1.00 15.63 203 ARG B N 1
ATOM 5549 C CA . ARG B 1 206 ? 56.228 36.851 46.025 1.00 17.01 203 ARG B CA 1
ATOM 5550 C C . ARG B 1 206 ? 55.986 38.231 45.417 1.00 16.31 203 ARG B C 1
ATOM 5551 O O . ARG B 1 206 ? 55.174 39.010 45.942 1.00 15.85 203 ARG B O 1
ATOM 5559 N N . LYS B 1 207 ? 56.675 38.532 44.315 1.00 14.90 204 LYS B N 1
ATOM 5560 C CA . LYS B 1 207 ? 56.469 39.791 43.618 1.00 15.66 204 LYS B CA 1
ATOM 5561 C C . LYS B 1 207 ? 55.074 39.819 42.959 1.00 14.55 204 LYS B C 1
ATOM 5562 O O . LYS B 1 207 ? 54.426 40.861 42.924 1.00 13.59 204 LYS B O 1
ATOM 5568 N N . LEU B 1 208 ? 54.633 38.674 42.442 1.00 14.01 205 LEU B N 1
ATOM 5569 C CA . LEU B 1 208 ? 53.299 38.550 41.833 1.00 14.70 205 LEU B CA 1
ATOM 5570 C C . LEU B 1 208 ? 52.216 38.757 42.898 1.00 14.27 205 LEU B C 1
ATOM 5571 O O . LEU B 1 208 ? 51.220 39.400 42.644 1.00 14.39 205 LEU B O 1
ATOM 5576 N N . GLU B 1 209 ? 52.439 38.209 44.088 1.00 14.64 206 GLU B N 1
ATOM 5577 C CA . GLU B 1 209 ? 51.506 38.354 45.188 1.00 14.72 206 GLU B CA 1
ATOM 5578 C C . GLU B 1 209 ? 51.270 39.802 45.517 1.00 13.77 206 GLU B C 1
ATOM 5579 O O . GLU B 1 209 ? 50.126 40.219 45.682 1.00 13.92 206 GLU B O 1
ATOM 5585 N N . ALA B 1 210 ? 52.355 40.570 45.607 1.00 13.17 207 ALA B N 1
ATOM 5586 C CA . ALA B 1 210 ? 52.270 41.995 45.920 1.00 12.44 207 ALA B CA 1
ATOM 5587 C C . ALA B 1 210 ? 51.624 42.759 44.776 1.00 12.94 207 ALA B C 1
ATOM 5588 O O . ALA B 1 210 ? 50.869 43.686 45.009 1.00 13.43 207 ALA B O 1
ATOM 5590 N N . ALA B 1 211 ? 51.918 42.351 43.543 1.00 13.16 208 ALA B N 1
ATOM 5591 C CA . ALA B 1 211 ? 51.377 43.002 42.360 1.00 13.67 208 ALA B CA 1
ATOM 5592 C C . ALA B 1 211 ? 49.879 42.791 42.225 1.00 13.64 208 ALA B C 1
ATOM 5593 O O . ALA B 1 211 ? 49.157 43.706 41.831 1.00 15.18 208 ALA B O 1
ATOM 5595 N N . ALA B 1 212 ? 49.413 41.595 42.562 1.00 13.16 209 ALA B N 1
ATOM 5596 C CA . ALA B 1 212 ? 47.990 41.256 42.426 1.00 13.46 209 ALA B CA 1
ATOM 5597 C C . ALA B 1 212 ? 47.195 41.354 43.730 1.00 13.15 209 ALA B C 1
ATOM 5598 O O . ALA B 1 212 ? 45.982 41.208 43.721 1.00 12.01 209 ALA B O 1
ATOM 5600 N N . ASP B 1 213 ? 47.882 41.567 44.846 1.00 13.78 210 ASP B N 1
ATOM 5601 C CA . ASP B 1 213 ? 47.228 41.620 46.138 1.00 14.00 210 ASP B CA 1
ATOM 5602 C C . ASP B 1 213 ? 46.524 40.267 46.415 1.00 14.46 210 ASP B C 1
ATOM 5603 O O . ASP B 1 213 ? 45.378 40.227 46.840 1.00 13.23 210 ASP B O 1
ATOM 5608 N N . VAL B 1 214 ? 47.233 39.169 46.158 1.00 15.03 211 VAL B N 1
ATOM 5609 C CA . VAL B 1 214 ? 46.700 37.832 46.399 1.00 15.27 211 VAL B CA 1
ATOM 5610 C C . VAL B 1 214 ? 47.751 36.968 47.060 1.00 16.50 211 VAL B C 1
ATOM 5611 O O . VAL B 1 214 ? 48.911 36.944 46.633 1.00 18.75 211 VAL B O 1
ATOM 5615 N N . SER B 1 215 ? 47.351 36.272 48.112 1.00 16.88 212 SER B N 1
ATOM 5616 C CA . SER B 1 215 ? 48.235 35.363 48.810 1.00 17.58 212 SER B CA 1
ATOM 5617 C C . SER B 1 215 ? 48.169 34.057 48.010 1.00 18.20 212 SER B C 1
ATOM 5618 O O . SER B 1 215 ? 47.113 33.410 47.937 1.00 18.76 212 SER B O 1
ATOM 5621 N N . ILE B 1 216 ? 49.291 33.681 47.398 1.00 18.30 213 ILE B N 1
ATOM 5622 C CA . ILE B 1 216 ? 49.338 32.503 46.546 1.00 18.81 213 ILE B CA 1
ATOM 5623 C C . ILE B 1 216 ? 49.882 31.270 47.251 1.00 20.11 213 ILE B C 1
ATOM 5624 O O . ILE B 1 216 ? 51.085 31.149 47.463 1.00 21.06 213 ILE B O 1
ATOM 5629 N N . THR B 1 217 ? 48.978 30.372 47.641 1.00 21.50 214 THR B N 1
ATOM 5630 C CA . THR B 1 217 ? 49.354 29.105 48.291 1.00 22.10 214 THR B CA 1
ATOM 5631 C C . THR B 1 217 ? 48.678 27.894 47.609 1.00 22.75 214 THR B C 1
ATOM 5632 O O . THR B 1 217 ? 49.154 26.766 47.748 1.00 24.35 214 THR B O 1
ATOM 5636 N N . ARG B 1 218 ? 47.576 28.138 46.890 1.00 22.01 215 ARG B N 1
ATOM 5637 C CA . ARG B 1 218 ? 46.885 27.107 46.120 1.00 21.79 215 ARG B CA 1
ATOM 5638 C C . ARG B 1 218 ? 46.885 27.519 44.649 1.00 20.61 215 ARG B C 1
ATOM 5639 O O . ARG B 1 218 ? 47.070 28.692 44.314 1.00 19.60 215 ARG B O 1
ATOM 5647 N N . PHE B 1 219 ? 46.690 26.557 43.761 1.00 19.74 216 PHE B N 1
ATOM 5648 C CA . PHE B 1 219 ? 46.720 26.864 42.345 1.00 18.16 216 PHE B CA 1
ATOM 5649 C C . PHE B 1 219 ? 45.630 27.870 42.006 1.00 17.35 216 PHE B C 1
ATOM 5650 O O . PHE B 1 219 ? 45.846 28.810 41.233 1.00 16.03 216 PHE B O 1
ATOM 5658 N N . ASP B 1 220 ? 44.461 27.697 42.589 1.00 16.93 217 ASP B N 1
ATOM 5659 C CA . ASP B 1 220 ? 43.372 28.603 42.278 1.00 16.36 217 ASP B CA 1
ATOM 5660 C C . ASP B 1 220 ? 43.746 30.063 42.620 1.00 15.53 217 ASP B C 1
ATOM 5661 O O . ASP B 1 220 ? 43.303 30.974 41.959 1.00 15.30 217 ASP B O 1
ATOM 5666 N N . ASP B 1 221 ? 44.563 30.266 43.649 1.00 15.48 218 ASP B N 1
ATOM 5667 C CA . ASP B 1 221 ? 45.032 31.611 44.004 1.00 14.92 218 ASP B CA 1
ATOM 5668 C C . ASP B 1 221 ? 45.862 32.167 42.855 1.00 14.35 218 ASP B C 1
ATOM 5669 O O . ASP B 1 221 ? 45.812 33.361 42.557 1.00 13.81 218 ASP B O 1
ATOM 5674 N N . LEU B 1 222 ? 46.645 31.296 42.224 1.00 14.07 219 LEU B N 1
ATOM 5675 C CA . LEU B 1 222 ? 47.475 31.707 41.097 1.00 14.59 219 LEU B CA 1
ATOM 5676 C C . LEU B 1 222 ? 46.580 32.195 39.960 1.00 14.27 219 LEU B C 1
ATOM 5677 O O . LEU B 1 222 ? 46.873 33.219 39.340 1.00 14.16 219 LEU B O 1
ATOM 5682 N N . ARG B 1 223 ? 45.490 31.470 39.703 1.00 14.00 220 ARG B N 1
ATOM 5683 C CA . ARG B 1 223 ? 44.531 31.880 38.684 1.00 14.93 220 ARG B CA 1
ATOM 5684 C C . ARG B 1 223 ? 43.958 33.265 39.022 1.00 15.28 220 ARG B C 1
ATOM 5685 O O . ARG B 1 223 ? 43.793 34.096 38.137 1.00 14.06 220 ARG B O 1
ATOM 5693 N N . GLN B 1 224 ? 43.639 33.491 40.301 1.00 15.40 221 GLN B N 1
ATOM 5694 C CA . GLN B 1 224 ? 43.082 34.769 40.726 1.00 16.99 221 GLN B CA 1
ATOM 5695 C C . GLN B 1 224 ? 44.083 35.880 40.460 1.00 14.81 221 GLN B C 1
ATOM 5696 O O . GLN B 1 224 ? 43.733 36.891 39.861 1.00 13.96 221 GLN B O 1
ATOM 5702 N N . ALA B 1 225 ? 45.327 35.686 40.899 1.00 13.43 222 ALA B N 1
ATOM 5703 C CA . ALA B 1 225 ? 46.370 36.699 40.704 1.00 12.69 222 ALA B CA 1
ATOM 5704 C C . ALA B 1 225 ? 46.602 36.976 39.231 1.00 12.84 222 ALA B C 1
ATOM 5705 O O . ALA B 1 225 ? 46.681 38.130 38.824 1.00 13.50 222 ALA B O 1
ATOM 5707 N N . LEU B 1 226 ? 46.705 35.922 38.433 1.00 12.19 223 LEU B N 1
ATOM 5708 C CA . LEU B 1 226 ? 46.949 36.096 37.009 1.00 12.72 223 LEU B CA 1
ATOM 5709 C C . LEU B 1 226 ? 45.792 36.840 36.315 1.00 11.92 223 LEU B C 1
ATOM 5710 O O . LEU B 1 226 ? 46.032 37.642 35.438 1.00 12.46 223 LEU B O 1
ATOM 5715 N N . THR B 1 227 ? 44.555 36.577 36.730 1.00 11.99 224 THR B N 1
ATOM 5716 C CA . THR B 1 227 ? 43.382 37.247 36.167 1.00 12.13 224 THR B CA 1
ATOM 5717 C C . THR B 1 227 ? 43.472 38.743 36.445 1.00 11.76 224 THR B C 1
ATOM 5718 O O . THR B 1 227 ? 43.213 39.562 35.574 1.00 11.98 224 THR B O 1
ATOM 5722 N N . ARG B 1 228 ? 43.846 39.101 37.665 1.00 11.49 225 ARG B N 1
ATOM 5723 C CA . ARG B 1 228 ? 43.985 40.510 38.012 1.00 11.41 225 ARG B CA 1
ATOM 5724 C C . ARG B 1 228 ? 45.027 41.196 37.128 1.00 11.38 225 ARG B C 1
ATOM 5725 O O . ARG B 1 228 ? 44.766 42.273 36.595 1.00 10.65 225 ARG B O 1
ATOM 5733 N N . ARG B 1 229 ? 46.184 40.553 36.949 1.00 10.89 226 ARG B N 1
ATOM 5734 C CA . ARG B 1 229 ? 47.247 41.114 36.105 1.00 11.12 226 ARG B CA 1
ATOM 5735 C C . ARG B 1 229 ? 46.858 41.112 34.627 1.00 11.23 226 ARG B C 1
ATOM 5736 O O . ARG B 1 229 ? 47.176 42.051 33.916 1.00 11.54 226 ARG B O 1
ATOM 5744 N N . LEU B 1 230 ? 46.160 40.074 34.167 1.00 12.98 227 LEU B N 1
ATOM 5745 C CA . LEU B 1 230 ? 45.684 40.035 32.772 1.00 12.69 227 LEU B CA 1
ATOM 5746 C C . LEU B 1 230 ? 44.742 41.223 32.543 1.00 13.18 227 LEU B C 1
ATOM 5747 O O . LEU B 1 230 ? 44.784 41.869 31.485 1.00 14.28 227 LEU B O 1
ATOM 5752 N N . ASP B 1 231 ? 43.907 41.509 33.541 1.00 11.98 228 ASP B N 1
ATOM 5753 C CA . ASP B 1 231 ? 42.976 42.635 33.470 1.00 12.74 228 ASP B CA 1
ATOM 5754 C C . ASP B 1 231 ? 43.739 43.945 33.391 1.00 12.48 228 ASP B C 1
ATOM 5755 O O . ASP B 1 231 ? 43.333 44.843 32.675 1.00 14.04 228 ASP B O 1
ATOM 5760 N N . HIS B 1 232 ? 44.849 44.057 34.114 1.00 12.74 229 HIS B N 1
ATOM 5761 C CA . HIS B 1 232 ? 45.632 45.282 34.063 1.00 12.39 229 HIS B CA 1
ATOM 5762 C C . HIS B 1 232 ? 46.239 45.482 32.667 1.00 12.75 229 HIS B C 1
ATOM 5763 O O . HIS B 1 232 ? 46.219 46.597 32.131 1.00 13.13 229 HIS B O 1
ATOM 5770 N N . PHE B 1 233 ? 46.773 44.404 32.086 1.00 12.48 230 PHE B N 1
ATOM 5771 C CA . PHE B 1 233 ? 47.320 44.454 30.736 1.00 12.91 230 PHE B CA 1
ATOM 5772 C C . PHE B 1 233 ? 46.265 44.832 29.726 1.00 12.99 230 PHE B C 1
ATOM 5773 O O . PHE B 1 233 ? 46.516 45.669 28.863 1.00 14.68 230 PHE B O 1
ATOM 5781 N N . ALA B 1 234 ? 45.096 44.214 29.834 1.00 13.22 231 ALA B N 1
ATOM 5782 C CA . ALA B 1 234 ? 43.959 44.525 28.956 1.00 13.99 231 ALA B CA 1
ATOM 5783 C C . ALA B 1 234 ? 43.654 46.022 28.989 1.00 15.07 231 ALA B C 1
ATOM 5784 O O . ALA B 1 234 ? 43.564 46.673 27.941 1.00 16.62 231 ALA B O 1
ATOM 5786 N N . ALA B 1 235 ? 43.508 46.561 30.198 1.00 14.75 232 ALA B N 1
ATOM 5787 C CA . ALA B 1 235 ? 43.214 47.996 30.414 1.00 15.00 232 ALA B CA 1
ATOM 5788 C C . ALA B 1 235 ? 44.275 48.909 29.810 1.00 15.53 232 ALA B C 1
ATOM 5789 O O . ALA B 1 235 ? 43.985 50.047 29.489 1.00 16.32 232 ALA B O 1
ATOM 5791 N N . CYS B 1 236 ? 45.509 48.420 29.686 1.00 15.69 233 CYS B N 1
ATOM 5792 C CA . CYS B 1 236 ? 46.592 49.229 29.120 1.00 15.49 233 CYS B CA 1
ATOM 5793 C C . CYS B 1 236 ? 46.820 48.963 27.627 1.00 15.24 233 CYS B C 1
ATOM 5794 O O . CYS B 1 236 ? 47.844 49.342 27.090 1.00 14.75 233 CYS B O 1
ATOM 5797 N N . GLY B 1 237 ? 45.862 48.303 26.971 1.00 15.37 234 GLY B N 1
ATOM 5798 C CA . GLY B 1 237 ? 45.931 48.067 25.523 1.00 15.24 234 GLY B CA 1
ATOM 5799 C C . GLY B 1 237 ? 46.615 46.805 25.028 1.00 15.79 234 GLY B C 1
ATOM 5800 O O . GLY B 1 237 ? 46.951 46.704 23.855 1.00 15.97 234 GLY B O 1
ATOM 5801 N N . CYS B 1 238 ? 46.808 45.831 25.900 1.00 16.43 235 CYS B N 1
ATOM 5802 C CA . CYS B 1 238 ? 47.442 44.590 25.492 1.00 16.63 235 CYS B CA 1
ATOM 5803 C C . CYS B 1 238 ? 46.570 43.772 24.524 1.00 17.28 235 CYS B C 1
ATOM 5804 O O . CYS B 1 238 ? 45.384 43.595 24.740 1.00 18.59 235 CYS B O 1
ATOM 5807 N N . ARG B 1 239 ? 47.181 43.266 23.470 1.00 17.66 236 ARG B N 1
ATOM 5808 C CA . ARG B 1 239 ? 46.473 42.427 22.492 1.00 20.43 236 ARG B CA 1
ATOM 5809 C C . ARG B 1 239 ? 47.228 41.132 22.168 1.00 17.97 236 ARG B C 1
ATOM 5810 O O . ARG B 1 239 ? 46.781 40.336 21.347 1.00 17.55 236 ARG B O 1
ATOM 5818 N N . ALA B 1 240 ? 48.338 40.902 22.861 1.00 16.22 237 ALA B N 1
ATOM 5819 C CA . ALA B 1 240 ? 49.160 39.734 22.597 1.00 14.21 237 ALA B CA 1
ATOM 5820 C C . ALA B 1 240 ? 49.953 39.282 23.801 1.00 13.53 237 ALA B C 1
ATOM 5821 O O . ALA B 1 240 ? 50.218 40.061 24.733 1.00 12.56 237 ALA B O 1
ATOM 5823 N N . SER B 1 241 ? 50.325 38.003 23.771 1.00 13.08 238 SER B N 1
ATOM 5824 C CA . SER B 1 241 ? 51.129 37.404 24.795 1.00 13.82 238 SER B CA 1
ATOM 5825 C C . SER B 1 241 ? 52.302 36.718 24.109 1.00 14.64 238 SER B C 1
ATOM 5826 O O . SER B 1 241 ? 52.275 36.455 22.886 1.00 14.89 238 SER B O 1
ATOM 5829 N N . ASP B 1 242 ? 53.337 36.448 24.894 1.00 14.30 239 ASP B N 1
ATOM 5830 C CA . ASP B 1 242 ? 54.539 35.815 24.400 1.00 14.16 239 ASP B CA 1
ATOM 5831 C C . ASP B 1 242 ? 55.041 34.842 25.454 1.00 13.28 239 ASP B C 1
ATOM 5832 O O . ASP B 1 242 ? 54.879 35.065 26.645 1.00 14.02 239 ASP B O 1
ATOM 5837 N N . HIS B 1 243 ? 55.671 33.769 25.015 1.00 13.63 240 HIS B N 1
ATOM 5838 C CA . HIS B 1 243 ? 56.162 32.755 25.932 1.00 12.38 240 HIS B CA 1
ATOM 5839 C C . HIS B 1 243 ? 57.444 32.209 25.419 1.00 12.94 240 HIS B C 1
ATOM 5840 O O . HIS B 1 243 ? 57.470 31.611 24.323 1.00 12.77 240 HIS B O 1
ATOM 5847 N N . GLY B 1 244 ? 58.519 32.433 26.186 1.00 12.42 241 GLY B N 1
ATOM 5848 C CA . GLY B 1 244 ? 59.849 31.934 25.842 1.00 12.73 241 GLY B CA 1
ATOM 5849 C C . GLY B 1 244 ? 59.950 30.563 26.465 1.00 13.40 241 GLY B C 1
ATOM 5850 O O . GLY B 1 244 ? 60.048 30.457 27.684 1.00 14.20 241 GLY B O 1
ATOM 5851 N N . ILE B 1 245 ? 59.922 29.516 25.640 1.00 12.81 242 ILE B N 1
ATOM 5852 C CA . ILE B 1 245 ? 59.953 28.152 26.144 1.00 13.85 242 ILE B CA 1
ATOM 5853 C C . ILE B 1 245 ? 61.224 27.414 25.736 1.00 15.38 242 ILE B C 1
ATOM 5854 O O . ILE B 1 245 ? 61.390 27.024 24.576 1.00 15.43 242 ILE B O 1
ATOM 5859 N N . GLU B 1 246 ? 62.119 27.222 26.702 1.00 16.99 243 GLU B N 1
ATOM 5860 C CA . GLU B 1 246 ? 63.385 26.525 26.462 1.00 17.53 243 GLU B CA 1
ATOM 5861 C C . GLU B 1 246 ? 63.203 25.026 26.553 1.00 18.05 243 GLU B C 1
ATOM 5862 O O . GLU B 1 246 ? 63.845 24.284 25.819 1.00 20.88 243 GLU B O 1
ATOM 5868 N N . THR B 1 247 ? 62.335 24.575 27.454 1.00 17.89 244 THR B N 1
ATOM 5869 C CA . THR B 1 247 ? 62.073 23.147 27.616 1.00 17.62 244 THR B CA 1
ATOM 5870 C C . THR B 1 247 ? 60.566 22.949 27.495 1.00 17.10 244 THR B C 1
ATOM 5871 O O . THR B 1 247 ? 59.814 23.135 28.467 1.00 16.87 244 THR B O 1
ATOM 5875 N N . LEU B 1 248 ? 60.129 22.602 26.294 1.00 16.73 245 LEU B N 1
ATOM 5876 C CA . LEU B 1 248 ? 58.716 22.383 26.023 1.00 17.71 245 LEU B CA 1
ATOM 5877 C C . LEU B 1 248 ? 58.321 21.041 26.587 1.00 18.43 245 LEU B C 1
ATOM 5878 O O . LEU B 1 248 ? 58.841 19.995 26.173 1.00 19.69 245 LEU B O 1
ATOM 5883 N N . ARG B 1 249 ? 57.407 21.065 27.542 1.00 18.48 246 ARG B N 1
ATOM 5884 C CA . ARG B 1 249 ? 56.957 19.856 28.180 1.00 18.74 246 ARG B CA 1
ATOM 5885 C C . ARG B 1 249 ? 55.470 19.676 28.002 1.00 17.45 246 ARG B C 1
ATOM 5886 O O . ARG B 1 249 ? 54.771 20.578 27.536 1.00 17.41 246 ARG B O 1
ATOM 5894 N N . PHE B 1 250 ? 54.998 18.497 28.380 1.00 16.72 247 PHE B N 1
ATOM 5895 C CA . PHE B 1 250 ? 53.583 18.213 28.405 1.00 16.35 247 PHE B CA 1
ATOM 5896 C C . PHE B 1 250 ? 53.260 17.035 29.264 1.00 16.28 247 PHE B C 1
ATOM 5897 O O . PHE B 1 250 ? 53.922 16.009 29.185 1.00 16.67 247 PHE B O 1
ATOM 5905 N N . ALA B 1 251 ? 52.220 17.208 30.075 1.00 15.70 248 ALA B N 1
ATOM 5906 C CA . ALA B 1 251 ? 51.653 16.162 30.901 1.00 16.27 248 ALA B CA 1
ATOM 5907 C C . ALA B 1 251 ? 50.187 16.543 31.031 1.00 16.41 248 ALA B C 1
ATOM 5908 O O . ALA B 1 251 ? 49.864 17.728 31.219 1.00 14.87 248 ALA B O 1
ATOM 5910 N N . PRO B 1 252 ? 49.281 15.563 30.898 1.00 17.00 249 PRO B N 1
ATOM 5911 C CA . PRO B 1 252 ? 47.892 15.977 31.044 1.00 17.50 249 PRO B CA 1
ATOM 5912 C C . PRO B 1 252 ? 47.694 16.717 32.386 1.00 18.15 249 PRO B C 1
ATOM 5913 O O . PRO B 1 252 ? 48.325 16.366 33.402 1.00 17.01 249 PRO B O 1
ATOM 5917 N N . VAL B 1 253 ? 46.851 17.746 32.360 1.00 18.45 250 VAL B N 1
ATOM 5918 C CA . VAL B 1 253 ? 46.553 18.558 33.543 1.00 17.83 250 VAL B CA 1
ATOM 5919 C C . VAL B 1 253 ? 45.807 17.748 34.618 1.00 18.74 250 VAL B C 1
ATOM 5920 O O . VAL B 1 253 ? 44.714 17.251 34.385 1.00 18.87 250 VAL B O 1
ATOM 5924 N N . PRO B 1 254 ? 46.409 17.616 35.808 1.00 19.54 251 PRO B N 1
ATOM 5925 C CA . PRO B 1 254 ? 45.760 16.883 36.873 1.00 20.01 251 PRO B CA 1
ATOM 5926 C C . PRO B 1 254 ? 44.784 17.781 37.626 1.00 20.81 251 PRO B C 1
ATOM 5927 O O . PRO B 1 254 ? 44.666 18.972 37.302 1.00 21.16 251 PRO B O 1
ATOM 5931 N N . ASP B 1 255 ? 44.096 17.225 38.626 1.00 21.61 252 ASP B N 1
ATOM 5932 C CA . ASP B 1 255 ? 43.137 18.006 39.395 1.00 22.61 252 ASP B CA 1
ATOM 5933 C C . ASP B 1 255 ? 43.868 19.012 40.290 1.00 21.96 252 ASP B C 1
ATOM 5934 O O . ASP B 1 255 ? 45.098 18.939 40.464 1.00 20.60 252 ASP B O 1
ATOM 5939 N N . ASP B 1 256 ? 43.110 19.953 40.837 1.00 21.59 253 ASP B N 1
ATOM 5940 C CA . ASP B 1 256 ? 43.680 20.998 41.691 1.00 22.44 253 ASP B CA 1
ATOM 5941 C C . ASP B 1 256 ? 44.402 20.511 42.946 1.00 22.22 253 ASP B C 1
ATOM 5942 O O . ASP B 1 256 ? 45.373 21.142 43.368 1.00 22.36 253 ASP B O 1
ATOM 5947 N N . ALA B 1 257 ? 43.947 19.404 43.537 1.00 21.33 254 ALA B N 1
ATOM 5948 C CA . ALA B 1 257 ? 44.611 18.872 44.726 1.00 21.00 254 ALA B CA 1
ATOM 5949 C C . ALA B 1 257 ? 46.072 18.555 44.385 1.00 21.05 254 ALA B C 1
ATOM 5950 O O . ALA B 1 257 ? 46.977 18.833 45.178 1.00 22.45 254 ALA B O 1
ATOM 5952 N N . GLN B 1 258 ? 46.300 17.975 43.207 1.00 20.17 255 GLN B N 1
ATOM 5953 C CA . GLN B 1 258 ? 47.661 17.652 42.755 1.00 19.74 255 GLN B CA 1
ATOM 5954 C C . GLN B 1 258 ? 48.457 18.923 42.442 1.00 18.42 255 GLN B C 1
ATOM 5955 O O . GLN B 1 258 ? 49.628 19.016 42.781 1.00 17.91 255 GLN B O 1
ATOM 5961 N N . LEU B 1 259 ? 47.820 19.898 41.795 1.00 17.88 256 LEU B N 1
ATOM 5962 C CA . LEU B 1 259 ? 48.487 21.165 41.477 1.00 17.04 256 LEU B CA 1
ATOM 5963 C C . LEU B 1 259 ? 48.827 21.886 42.787 1.00 17.60 256 LEU B C 1
ATOM 5964 O O . LEU B 1 259 ? 49.917 22.446 42.929 1.00 16.99 256 LEU B O 1
ATOM 5969 N N . ASP B 1 260 ? 47.896 21.871 43.744 1.00 17.79 257 ASP B N 1
ATOM 5970 C CA . ASP B 1 260 ? 48.155 22.465 45.058 1.00 17.68 257 ASP B CA 1
ATOM 5971 C C . ASP B 1 260 ? 49.370 21.760 45.682 1.00 17.77 257 ASP B C 1
ATOM 5972 O O . ASP B 1 260 ? 50.304 22.412 46.155 1.00 18.32 257 ASP B O 1
ATOM 5977 N N . ALA B 1 261 ? 49.378 20.428 45.654 1.00 18.28 258 ALA B N 1
ATOM 5978 C CA . ALA B 1 261 ? 50.514 19.668 46.228 1.00 17.98 258 ALA B CA 1
ATOM 5979 C C . ALA B 1 261 ? 51.843 20.051 45.563 1.00 17.72 258 ALA B C 1
ATOM 5980 O O . ALA B 1 261 ? 52.843 20.195 46.239 1.00 17.40 258 ALA B O 1
ATOM 5982 N N . ILE B 1 262 ? 51.846 20.233 44.239 1.00 18.12 259 ILE B N 1
ATOM 5983 C CA . ILE B 1 262 ? 53.077 20.605 43.519 1.00 17.89 259 ILE B CA 1
ATOM 5984 C C . ILE B 1 262 ? 53.552 21.988 43.955 1.00 18.97 259 ILE B C 1
ATOM 5985 O O . ILE B 1 262 ? 54.717 22.187 44.270 1.00 19.23 259 ILE B O 1
ATOM 5990 N N . LEU B 1 263 ? 52.643 22.949 43.959 1.00 19.77 260 LEU B N 1
ATOM 5991 C CA . LEU B 1 263 ? 52.992 24.283 44.377 1.00 20.98 260 LEU B CA 1
ATOM 5992 C C . LEU B 1 263 ? 53.518 24.236 45.831 1.00 20.36 260 LEU B C 1
ATOM 5993 O O . LEU B 1 263 ? 54.523 24.870 46.161 1.00 20.05 260 LEU B O 1
ATOM 5998 N N . GLY B 1 264 ? 52.843 23.466 46.679 1.00 20.63 261 GLY B N 1
ATOM 5999 C CA . GLY B 1 264 ? 53.244 23.319 48.075 1.00 21.43 261 GLY B CA 1
ATOM 6000 C C . GLY B 1 264 ? 54.680 22.851 48.214 1.00 22.31 261 GLY B C 1
ATOM 6001 O O . GLY B 1 264 ? 55.447 23.431 48.980 1.00 23.54 261 GLY B O 1
ATOM 6002 N N . LYS B 1 265 ? 55.046 21.805 47.467 1.00 22.64 262 LYS B N 1
ATOM 6003 C CA . LYS B 1 265 ? 56.410 21.264 47.507 1.00 22.98 262 LYS B CA 1
ATOM 6004 C C . LYS B 1 265 ? 57.404 22.318 47.080 1.00 22.03 262 LYS B C 1
ATOM 6005 O O . LYS B 1 265 ? 58.424 22.514 47.731 1.00 22.10 262 LYS B O 1
ATOM 6011 N N . ARG B 1 266 ? 57.108 22.990 45.975 1.00 20.40 263 ARG B N 1
ATOM 6012 C CA . ARG B 1 266 ? 58.001 24.014 45.451 1.00 19.57 263 ARG B CA 1
ATOM 6013 C C . ARG B 1 266 ? 58.242 25.135 46.464 1.00 20.56 263 ARG B C 1
ATOM 6014 O O . ARG B 1 266 ? 59.375 25.597 46.632 1.00 19.75 263 ARG B O 1
ATOM 6022 N N . LEU B 1 267 ? 57.168 25.581 47.108 1.00 20.83 264 LEU B N 1
ATOM 6023 C CA . LEU B 1 267 ? 57.254 26.635 48.110 1.00 22.44 264 LEU B CA 1
ATOM 6024 C C . LEU B 1 267 ? 58.035 26.177 49.335 1.00 23.77 264 LEU B C 1
ATOM 6025 O O . LEU B 1 267 ? 58.671 26.991 50.011 1.00 24.23 264 LEU B O 1
ATOM 6030 N N . ALA B 1 268 ? 57.991 24.878 49.615 1.00 24.47 265 ALA B N 1
ATOM 6031 C CA . ALA B 1 268 ? 58.711 24.324 50.753 1.00 26.16 265 ALA B CA 1
ATOM 6032 C C . ALA B 1 268 ? 60.178 24.095 50.420 1.00 26.74 265 ALA B C 1
ATOM 6033 O O . ALA B 1 268 ? 60.968 23.885 51.303 1.00 28.83 265 ALA B O 1
ATOM 6035 N N . GLY B 1 269 ? 60.538 24.134 49.143 1.00 28.12 266 GLY B N 1
ATOM 6036 C CA . GLY B 1 269 ? 61.933 23.923 48.717 1.00 28.64 266 GLY B CA 1
ATOM 6037 C C . GLY B 1 269 ? 62.276 22.495 48.299 1.00 29.24 266 GLY B C 1
ATOM 6038 O O . GLY B 1 269 ? 63.439 22.180 48.056 1.00 29.35 266 GLY B O 1
ATOM 6039 N N . GLU B 1 270 ? 61.264 21.636 48.200 1.00 29.99 267 GLU B N 1
ATOM 6040 C CA . GLU B 1 270 ? 61.460 20.240 47.813 1.00 30.75 267 GLU B CA 1
ATOM 6041 C C . GLU B 1 270 ? 61.645 20.105 46.305 1.00 30.30 267 GLU B C 1
ATOM 6042 O O . GLU B 1 270 ? 61.017 20.817 45.531 1.00 30.90 267 GLU B O 1
ATOM 6048 N N . THR B 1 271 ? 62.501 19.178 45.888 1.00 30.24 268 THR B N 1
ATOM 6049 C CA . THR B 1 271 ? 62.748 18.964 44.470 1.00 29.67 268 THR B CA 1
ATOM 6050 C C . THR B 1 271 ? 61.512 18.345 43.812 1.00 28.73 268 THR B C 1
ATOM 6051 O O . THR B 1 271 ? 60.885 17.418 44.351 1.00 29.56 268 THR B O 1
ATOM 6055 N N . LEU B 1 272 ? 61.146 18.891 42.663 1.00 26.10 269 LEU B N 1
ATOM 6056 C CA . LEU B 1 272 ? 60.010 18.406 41.925 1.00 24.17 269 LEU B CA 1
ATOM 6057 C C . LEU B 1 272 ? 60.514 17.441 40.879 1.00 22.77 269 LEU B C 1
ATOM 6058 O O . LEU B 1 272 ? 61.617 17.612 40.364 1.00 22.59 269 LEU B O 1
ATOM 6063 N N . SER B 1 273 ? 59.718 16.425 40.574 1.00 21.34 270 SER B N 1
ATOM 6064 C CA . SER B 1 273 ? 60.058 15.465 39.523 1.00 20.68 270 SER B CA 1
ATOM 6065 C C . SER B 1 273 ? 59.690 16.084 38.181 1.00 21.09 270 SER B C 1
ATOM 6066 O O . SER B 1 273 ? 58.997 17.101 38.139 1.00 19.23 270 SER B O 1
ATOM 6069 N N . GLU B 1 274 ? 60.133 15.479 37.079 1.00 21.28 271 GLU B N 1
ATOM 6070 C CA . GLU B 1 274 ? 59.800 15.997 35.751 1.00 21.12 271 GLU B CA 1
ATOM 6071 C C . GLU B 1 274 ? 58.305 16.017 35.543 1.00 20.26 271 GLU B C 1
ATOM 6072 O O . GLU B 1 274 ? 57.765 16.982 35.000 1.00 20.55 271 GLU B O 1
ATOM 6078 N N . LEU B 1 275 ? 57.640 14.943 35.959 1.00 18.59 272 LEU B N 1
ATOM 6079 C CA . LEU B 1 275 ? 56.204 14.829 35.820 1.00 18.89 272 LEU B CA 1
ATOM 6080 C C . LEU B 1 275 ? 55.482 16.004 36.485 1.00 18.28 272 LEU B C 1
ATOM 6081 O O . LEU B 1 275 ? 54.606 16.614 35.888 1.00 16.91 272 LEU B O 1
ATOM 6086 N N . GLU B 1 276 ? 55.860 16.302 37.722 1.00 18.27 273 GLU B N 1
ATOM 6087 C CA . GLU B 1 276 ? 55.252 17.404 38.483 1.00 17.53 273 GLU B CA 1
ATOM 6088 C C . GLU B 1 276 ? 55.488 18.745 37.804 1.00 17.65 273 GLU B C 1
ATOM 6089 O O . GLU B 1 276 ? 54.571 19.592 37.745 1.00 17.40 273 GLU B O 1
ATOM 6095 N N . ILE B 1 277 ? 56.714 18.948 37.304 1.00 16.61 274 ILE B N 1
ATOM 6096 C CA . ILE B 1 277 ? 57.055 20.173 36.603 1.00 17.17 274 ILE B CA 1
ATOM 6097 C C . ILE B 1 277 ? 56.191 20.269 35.348 1.00 17.85 274 ILE B C 1
ATOM 6098 O O . ILE B 1 277 ? 55.587 21.312 35.085 1.00 17.65 274 ILE B O 1
ATOM 6103 N N . ALA B 1 278 ? 56.126 19.176 34.580 1.00 17.38 275 ALA B N 1
ATOM 6104 C CA . ALA B 1 278 ? 55.318 19.158 33.354 1.00 17.37 275 ALA B CA 1
ATOM 6105 C C . ALA B 1 278 ? 53.850 19.447 33.672 1.00 16.95 275 ALA B C 1
ATOM 6106 O O . ALA B 1 278 ? 53.183 20.202 32.962 1.00 17.79 275 ALA B O 1
ATOM 6108 N N . GLN B 1 279 ? 53.351 18.844 34.741 1.00 16.77 276 GLN B N 1
ATOM 6109 C CA . GLN B 1 279 ? 51.959 19.033 35.144 1.00 15.97 276 GLN B CA 1
ATOM 6110 C C . GLN B 1 279 ? 51.640 20.477 35.479 1.00 16.23 276 GLN B C 1
ATOM 6111 O O . GLN B 1 279 ? 50.644 21.018 35.006 1.00 17.42 276 GLN B O 1
ATOM 6117 N N . PHE B 1 280 ? 52.482 21.097 36.304 1.00 15.71 277 PHE B N 1
ATOM 6118 C CA . PHE B 1 280 ? 52.267 22.481 36.696 1.00 15.31 277 PHE B CA 1
ATOM 6119 C C . PHE B 1 280 ? 52.357 23.405 35.494 1.00 14.47 277 PHE B C 1
ATOM 6120 O O . PHE B 1 280 ? 51.461 24.222 35.255 1.00 13.89 277 PHE B O 1
ATOM 6128 N N . THR B 1 281 ? 53.453 23.289 34.759 1.00 13.12 278 THR B N 1
ATOM 6129 C CA . THR B 1 281 ? 53.678 24.122 33.580 1.00 12.87 278 THR B CA 1
ATOM 6130 C C . THR B 1 281 ? 52.536 24.013 32.583 1.00 12.91 278 THR B C 1
ATOM 6131 O O . THR B 1 281 ? 52.041 25.022 32.101 1.00 12.78 278 THR B O 1
ATOM 6135 N N . THR B 1 282 ? 52.112 22.789 32.290 1.00 12.88 279 THR B N 1
ATOM 6136 C CA . THR B 1 282 ? 51.019 22.576 31.351 1.00 13.47 279 THR B CA 1
ATOM 6137 C C . THR B 1 282 ? 49.711 23.180 31.906 1.00 13.50 279 THR B C 1
ATOM 6138 O O . THR B 1 282 ? 48.919 23.741 31.157 1.00 13.55 279 THR B O 1
ATOM 6142 N N . ALA B 1 283 ? 49.491 23.073 33.217 1.00 13.04 280 ALA B N 1
ATOM 6143 C CA . ALA B 1 283 ? 48.276 23.624 33.819 1.00 13.14 280 ALA B CA 1
ATOM 6144 C C . ALA B 1 283 ? 48.191 25.134 33.596 1.00 12.62 280 ALA B C 1
ATOM 6145 O O . ALA B 1 283 ? 47.134 25.660 33.224 1.00 13.71 280 ALA B O 1
ATOM 6147 N N . VAL B 1 284 ? 49.307 25.822 33.809 1.00 12.45 281 VAL B N 1
ATOM 6148 C CA . VAL B 1 284 ? 49.365 27.281 33.653 1.00 11.72 281 VAL B CA 1
ATOM 6149 C C . VAL B 1 284 ? 49.231 27.703 32.204 1.00 11.98 281 VAL B C 1
ATOM 6150 O O . VAL B 1 284 ? 48.456 28.604 31.884 1.00 12.02 281 VAL B O 1
ATOM 6154 N N . LEU B 1 285 ? 49.985 27.064 31.318 1.00 12.63 282 LEU B N 1
ATOM 6155 C CA . LEU B 1 285 ? 49.923 27.420 29.901 1.00 13.65 282 LEU B CA 1
ATOM 6156 C C . LEU B 1 285 ? 48.543 27.178 29.306 1.00 13.34 282 LEU B C 1
ATOM 6157 O O . LEU B 1 285 ? 48.090 27.965 28.486 1.00 14.69 282 LEU B O 1
ATOM 6162 N N . VAL B 1 286 ? 47.874 26.095 29.714 1.00 13.12 283 VAL B N 1
ATOM 6163 C CA . VAL B 1 286 ? 46.549 25.805 29.190 1.00 12.45 283 VAL B CA 1
ATOM 6164 C C . VAL B 1 286 ? 45.533 26.826 29.725 1.00 13.74 283 VAL B C 1
ATOM 6165 O O . VAL B 1 286 ? 44.699 27.328 28.972 1.00 12.07 283 VAL B O 1
ATOM 6169 N N . TRP B 1 287 ? 45.613 27.135 31.021 1.00 13.16 284 TRP B N 1
ATOM 6170 C CA . TRP B 1 287 ? 44.714 28.123 31.608 1.00 14.10 284 TRP B CA 1
ATOM 6171 C C . TRP B 1 287 ? 44.946 29.477 30.935 1.00 13.95 284 TRP B C 1
ATOM 6172 O O . TRP B 1 287 ? 44.006 30.168 30.596 1.00 15.16 284 TRP B O 1
ATOM 6183 N N . LEU B 1 288 ? 46.205 29.856 30.766 1.00 13.52 285 LEU B N 1
ATOM 6184 C CA . LEU B 1 288 ? 46.526 31.104 30.118 1.00 13.57 285 LEU B CA 1
ATOM 6185 C C . LEU B 1 288 ? 45.982 31.122 28.684 1.00 13.95 285 LEU B C 1
ATOM 6186 O O . LEU B 1 288 ? 45.406 32.111 28.253 1.00 14.41 285 LEU B O 1
ATOM 6191 N N . GLY B 1 289 ? 46.167 30.020 27.957 1.00 13.92 286 GLY B N 1
ATOM 6192 C CA . GLY B 1 289 ? 45.679 29.912 26.576 1.00 13.98 286 GLY B CA 1
ATOM 6193 C C . GLY B 1 289 ? 44.191 30.179 26.484 1.00 13.49 286 GLY B C 1
ATOM 6194 O O . GLY B 1 289 ? 43.721 30.871 25.569 1.00 11.51 286 GLY B O 1
ATOM 6195 N N . ARG B 1 290 ? 43.442 29.640 27.436 1.00 13.72 287 ARG B N 1
ATOM 6196 C CA . ARG B 1 290 ? 42.007 29.860 27.450 1.00 14.99 287 ARG B CA 1
ATOM 6197 C C . ARG B 1 290 ? 41.689 31.335 27.666 1.00 14.76 287 ARG B C 1
ATOM 6198 O O . ARG B 1 290 ? 40.775 31.861 27.041 1.00 13.84 287 ARG B O 1
ATOM 6206 N N A GLN B 1 291 ? 42.433 31.995 28.558 0.50 15.20 288 GLN B N 1
ATOM 6207 N N B GLN B 1 291 ? 42.449 31.998 28.538 0.50 14.55 288 GLN B N 1
ATOM 6208 C CA A GLN B 1 291 ? 42.225 33.423 28.815 0.50 14.71 288 GLN B CA 1
ATOM 6209 C CA B GLN B 1 291 ? 42.204 33.406 28.819 0.50 13.52 288 GLN B CA 1
ATOM 6210 C C A GLN B 1 291 ? 42.480 34.232 27.542 0.50 14.32 288 GLN B C 1
ATOM 6211 C C B GLN B 1 291 ? 42.482 34.235 27.551 0.50 13.67 288 GLN B C 1
ATOM 6212 O O A GLN B 1 291 ? 41.685 35.105 27.187 0.50 12.91 288 GLN B O 1
ATOM 6213 O O B GLN B 1 291 ? 41.701 35.126 27.209 0.50 12.25 288 GLN B O 1
ATOM 6224 N N . TYR B 1 292 ? 43.583 33.927 26.854 1.00 13.55 289 TYR B N 1
ATOM 6225 C CA . TYR B 1 292 ? 43.935 34.644 25.607 1.00 13.75 289 TYR B CA 1
ATOM 6226 C C . TYR B 1 292 ? 42.828 34.472 24.571 1.00 14.37 289 TYR B C 1
ATOM 6227 O O . TYR B 1 292 ? 42.456 35.425 23.894 1.00 14.62 289 TYR B O 1
ATOM 6236 N N . ALA B 1 293 ? 42.308 33.249 24.454 1.00 14.66 290 ALA B N 1
ATOM 6237 C CA . ALA B 1 293 ? 41.222 32.964 23.517 1.00 14.26 290 ALA B CA 1
ATOM 6238 C C . ALA B 1 293 ? 40.016 33.826 23.891 1.00 14.28 290 ALA B C 1
ATOM 6239 O O . ALA B 1 293 ? 39.474 34.531 23.044 1.00 15.55 290 ALA B O 1
ATOM 6241 N N . ALA B 1 294 ? 39.627 33.791 25.166 1.00 13.18 291 ALA B N 1
ATOM 6242 C CA . ALA B 1 294 ? 38.486 34.575 25.663 1.00 13.28 291 ALA B CA 1
ATOM 6243 C C . ALA B 1 294 ? 38.661 36.091 25.446 1.00 13.63 291 ALA B C 1
ATOM 6244 O O . ALA B 1 294 ? 37.701 36.796 25.194 1.00 14.07 291 ALA B O 1
ATOM 6246 N N . ARG B 1 295 ? 39.892 36.578 25.520 1.00 14.40 292 ARG B N 1
ATOM 6247 C CA . ARG B 1 295 ? 40.157 38.003 25.351 1.00 14.05 292 ARG B CA 1
ATOM 6248 C C . ARG B 1 295 ? 40.464 38.418 23.909 1.00 12.74 292 ARG B C 1
ATOM 6249 O O . ARG B 1 295 ? 40.608 39.610 23.621 1.00 12.72 292 ARG B O 1
ATOM 6257 N N . GLY B 1 296 ? 40.550 37.453 23.006 1.00 12.19 293 GLY B N 1
ATOM 6258 C CA . GLY B 1 296 ? 40.852 37.752 21.604 1.00 12.67 293 GLY B CA 1
ATOM 6259 C C . GLY B 1 296 ? 42.306 38.142 21.333 1.00 13.77 293 GLY B C 1
ATOM 6260 O O . GLY B 1 296 ? 42.602 38.753 20.306 1.00 14.02 293 GLY B O 1
ATOM 6261 N N . TRP B 1 297 ? 43.216 37.771 22.242 1.00 13.82 294 TRP B N 1
ATOM 6262 C CA . TRP B 1 297 ? 44.658 38.068 22.090 1.00 14.28 294 TRP B CA 1
ATOM 6263 C C . TRP B 1 297 ? 45.406 37.039 21.232 1.00 14.38 294 TRP B C 1
ATOM 6264 O O . TRP B 1 297 ? 44.971 35.891 21.087 1.00 13.48 294 TRP B O 1
ATOM 6275 N N . VAL B 1 298 ? 46.547 37.447 20.690 1.00 14.45 295 VAL B N 1
ATOM 6276 C CA . VAL B 1 298 ? 47.391 36.532 19.929 1.00 14.58 295 VAL B CA 1
ATOM 6277 C C . VAL B 1 298 ? 48.373 35.902 20.911 1.00 14.95 295 VAL B C 1
ATOM 6278 O O . VAL B 1 298 ? 48.974 36.605 21.719 1.00 14.83 295 VAL B O 1
ATOM 6290 N N . GLN B 1 300 ? 51.855 34.027 21.330 1.00 15.45 297 GLN B N 1
ATOM 6291 C CA . GLN B 1 300 ? 53.133 33.727 20.673 1.00 15.39 297 GLN B CA 1
ATOM 6292 C C . GLN B 1 300 ? 53.925 32.735 21.516 1.00 14.99 297 GLN B C 1
ATOM 6293 O O . GLN B 1 300 ? 54.032 32.910 22.732 1.00 16.44 297 GLN B O 1
ATOM 6299 N N . LEU B 1 301 ? 54.430 31.678 20.876 1.00 14.24 298 LEU B N 1
ATOM 6300 C CA . LEU B 1 301 ? 55.276 30.668 21.543 1.00 13.97 298 LEU B CA 1
ATOM 6301 C C . LEU B 1 301 ? 56.651 30.678 20.868 1.00 14.05 298 LEU B C 1
ATOM 6302 O O . LEU B 1 301 ? 56.781 30.287 19.702 1.00 14.30 298 LEU B O 1
ATOM 6307 N N . HIS B 1 302 ? 57.654 31.171 21.582 1.00 13.95 299 HIS B N 1
ATOM 6308 C CA . HIS B 1 302 ? 59.036 31.233 21.086 1.00 14.43 299 HIS B CA 1
ATOM 6309 C C . HIS B 1 302 ? 59.750 30.062 21.715 1.00 14.37 299 HIS B C 1
ATOM 6310 O O . HIS B 1 302 ? 60.110 30.090 22.882 1.00 15.62 299 HIS B O 1
ATOM 6317 N N . ILE B 1 303 ? 59.956 29.035 20.916 1.00 13.49 300 ILE B N 1
ATOM 6318 C CA . ILE B 1 303 ? 60.485 27.781 21.396 1.00 12.77 300 ILE B CA 1
ATOM 6319 C C . ILE B 1 303 ? 61.858 27.409 20.948 1.00 13.00 300 ILE B C 1
ATOM 6320 O O . ILE B 1 303 ? 62.199 27.590 19.777 1.00 12.83 300 ILE B O 1
ATOM 6325 N N . GLY B 1 304 ? 62.656 26.900 21.889 1.00 12.91 301 GLY B N 1
ATOM 6326 C CA . GLY B 1 304 ? 63.946 26.316 21.553 1.00 13.82 301 GLY B CA 1
ATOM 6327 C C . GLY B 1 304 ? 65.281 26.897 21.916 1.00 13.42 301 GLY B C 1
ATOM 6328 O O . GLY B 1 304 ? 66.290 26.364 21.487 1.00 13.79 301 GLY B O 1
ATOM 6329 N N . ALA B 1 305 ? 65.315 27.972 22.672 1.00 13.07 302 ALA B N 1
ATOM 6330 C CA . ALA B 1 305 ? 66.597 28.554 23.054 1.00 13.79 302 ALA B CA 1
ATOM 6331 C C . ALA B 1 305 ? 67.257 27.752 24.161 1.00 14.11 302 ALA B C 1
ATOM 6332 O O . ALA B 1 305 ? 66.592 27.025 24.899 1.00 14.62 302 ALA B O 1
ATOM 6334 N N . ILE B 1 306 ? 68.577 27.860 24.235 1.00 14.43 303 ILE B N 1
ATOM 6335 C CA . ILE B 1 306 ? 69.336 27.298 25.342 1.00 15.76 303 ILE B CA 1
ATOM 6336 C C . ILE B 1 306 ? 70.047 28.553 25.855 1.00 15.17 303 ILE B C 1
ATOM 6337 O O . ILE B 1 306 ? 70.826 29.167 25.130 1.00 16.35 303 ILE B O 1
ATOM 6342 N N . ARG B 1 307 ? 69.777 28.940 27.097 1.00 15.83 304 ARG B N 1
ATOM 6343 C CA . ARG B 1 307 ? 70.303 30.227 27.618 1.00 16.47 304 ARG B CA 1
ATOM 6344 C C . ARG B 1 307 ? 71.362 30.176 28.708 1.00 15.31 304 ARG B C 1
ATOM 6345 O O . ARG B 1 307 ? 71.508 29.188 29.390 1.00 14.20 304 ARG B O 1
ATOM 6353 N N . ASN B 1 308 ? 72.092 31.281 28.852 1.00 14.82 305 ASN B N 1
ATOM 6354 C CA . ASN B 1 308 ? 73.134 31.440 29.881 1.00 14.97 305 ASN B CA 1
ATOM 6355 C C . ASN B 1 308 ? 74.125 30.274 29.913 1.00 14.22 305 ASN B C 1
ATOM 6356 O O . ASN B 1 308 ? 74.398 29.677 30.950 1.00 13.63 305 ASN B O 1
ATOM 6361 N N . ASN B 1 309 ? 74.668 29.979 28.748 1.00 13.55 306 ASN B N 1
ATOM 6362 C CA . ASN B 1 309 ? 75.592 28.864 28.564 1.00 12.48 306 ASN B CA 1
ATOM 6363 C C . ASN B 1 309 ? 76.952 29.063 29.191 1.00 11.71 306 ASN B C 1
ATOM 6364 O O . ASN B 1 309 ? 77.663 28.086 29.461 1.00 10.92 306 ASN B O 1
ATOM 6369 N N . ASN B 1 310 ? 77.320 30.327 29.387 1.00 11.12 307 ASN B N 1
ATOM 6370 C CA . ASN B 1 310 ? 78.614 30.697 29.917 1.00 11.87 307 ASN B CA 1
ATOM 6371 C C . ASN B 1 310 ? 78.499 31.219 31.335 1.00 11.52 307 ASN B C 1
ATOM 6372 O O . ASN B 1 310 ? 78.116 32.358 31.566 1.00 12.86 307 ASN B O 1
ATOM 6377 N N . THR B 1 311 ? 78.856 30.371 32.282 1.00 12.52 308 THR B N 1
ATOM 6378 C CA . THR B 1 311 ? 78.762 30.690 33.705 1.00 12.12 308 THR B CA 1
ATOM 6379 C C . THR B 1 311 ? 79.687 31.807 34.147 1.00 12.89 308 THR B C 1
ATOM 6380 O O . THR B 1 311 ? 79.270 32.715 34.877 1.00 13.02 308 THR B O 1
ATOM 6384 N N . ARG B 1 312 ? 80.935 31.742 33.718 1.00 12.71 309 ARG B N 1
ATOM 6385 C CA . ARG B 1 312 ? 81.909 32.771 34.070 1.00 14.00 309 ARG B CA 1
ATOM 6386 C C . ARG B 1 312 ? 81.375 34.155 33.653 1.00 15.17 309 ARG B C 1
ATOM 6387 O O . ARG B 1 312 ? 81.381 35.098 34.450 1.00 15.04 309 ARG B O 1
ATOM 6403 N N . PHE B 1 314 ? 78.163 34.888 32.830 1.00 14.93 311 PHE B N 1
ATOM 6404 C CA . PHE B 1 314 ? 76.880 35.143 33.442 1.00 15.69 311 PHE B CA 1
ATOM 6405 C C . PHE B 1 314 ? 77.079 35.814 34.819 1.00 16.63 311 PHE B C 1
ATOM 6406 O O . PHE B 1 314 ? 76.366 36.759 35.177 1.00 16.51 311 PHE B O 1
ATOM 6414 N N . ARG B 1 315 ? 78.048 35.314 35.580 1.00 17.73 312 ARG B N 1
ATOM 6415 C CA . ARG B 1 315 ? 78.352 35.870 36.899 1.00 18.81 312 ARG B CA 1
ATOM 6416 C C . ARG B 1 315 ? 78.777 37.324 36.814 1.00 19.35 312 ARG B C 1
ATOM 6417 O O . ARG B 1 315 ? 78.533 38.089 37.727 1.00 20.05 312 ARG B O 1
ATOM 6425 N N . LEU B 1 316 ? 79.398 37.718 35.709 1.00 20.26 313 LEU B N 1
ATOM 6426 C CA . LEU B 1 316 ? 79.833 39.101 35.565 1.00 20.80 313 LEU B CA 1
ATOM 6427 C C . LEU B 1 316 ? 78.802 39.993 34.861 1.00 20.23 313 LEU B C 1
ATOM 6428 O O . LEU B 1 316 ? 78.664 41.143 35.219 1.00 21.08 313 LEU B O 1
ATOM 6433 N N . LEU B 1 317 ? 78.039 39.454 33.910 1.00 19.35 314 LEU B N 1
ATOM 6434 C CA . LEU B 1 317 ? 77.133 40.296 33.117 1.00 18.08 314 LEU B CA 1
ATOM 6435 C C . LEU B 1 317 ? 75.647 39.981 33.212 1.00 18.43 314 LEU B C 1
ATOM 6436 O O . LEU B 1 317 ? 74.818 40.798 32.817 1.00 18.30 314 LEU B O 1
ATOM 6441 N N . GLY B 1 318 ? 75.298 38.814 33.729 1.00 18.71 315 GLY B N 1
ATOM 6442 C CA . GLY B 1 318 ? 73.896 38.443 33.834 1.00 18.81 315 GLY B CA 1
ATOM 6443 C C . GLY B 1 318 ? 73.322 37.957 32.505 1.00 20.07 315 GLY B C 1
ATOM 6444 O O . GLY B 1 318 ? 74.056 37.749 31.535 1.00 19.74 315 GLY B O 1
ATOM 6445 N N . PRO B 1 319 ? 71.998 37.788 32.452 1.00 20.81 316 PRO B N 1
ATOM 6446 C CA . PRO B 1 319 ? 71.291 37.289 31.274 1.00 21.77 316 PRO B CA 1
ATOM 6447 C C . PRO B 1 319 ? 71.175 38.283 30.115 1.00 22.14 316 PRO B C 1
ATOM 6448 O O . PRO B 1 319 ? 71.422 39.471 30.285 1.00 22.10 316 PRO B O 1
ATOM 6452 N N . ASP B 1 320 ? 70.821 37.758 28.943 1.00 22.85 317 ASP B N 1
ATOM 6453 C CA . ASP B 1 320 ? 70.645 38.542 27.709 1.00 24.50 317 ASP B CA 1
ATOM 6454 C C . ASP B 1 320 ? 71.843 39.415 27.382 1.00 23.16 317 ASP B C 1
ATOM 6455 O O . ASP B 1 320 ? 71.693 40.609 27.073 1.00 23.04 317 ASP B O 1
ATOM 6460 N N . THR B 1 321 ? 73.027 38.824 27.431 1.00 20.75 318 THR B N 1
ATOM 6461 C CA . THR B 1 321 ? 74.245 39.561 27.143 1.00 19.18 318 THR B CA 1
ATOM 6462 C C . THR B 1 321 ? 75.082 38.910 26.027 1.00 18.58 318 THR B C 1
ATOM 6463 O O . THR B 1 321 ? 76.247 39.247 25.850 1.00 17.49 318 THR B O 1
ATOM 6467 N N . GLY B 1 322 ? 74.468 37.986 25.281 1.00 17.41 319 GLY B N 1
ATOM 6468 C CA . GLY B 1 322 ? 75.115 37.334 24.136 1.00 16.52 319 GLY B CA 1
ATOM 6469 C C . GLY B 1 322 ? 75.646 35.919 24.334 1.00 15.54 319 GLY B C 1
ATOM 6470 O O . GLY B 1 322 ? 76.454 35.452 23.528 1.00 15.81 319 GLY B O 1
ATOM 6471 N N . PHE B 1 323 ? 75.172 35.230 25.373 1.00 14.27 320 PHE B N 1
ATOM 6472 C CA . PHE B 1 323 ? 75.621 33.880 25.689 1.00 13.75 320 PHE B CA 1
ATOM 6473 C C . PHE B 1 323 ? 74.523 32.831 25.601 1.00 13.50 320 PHE B C 1
ATOM 6474 O O . PHE B 1 323 ? 74.590 31.787 26.242 1.00 12.95 320 PHE B O 1
ATOM 6482 N N . ASP B 1 324 ? 73.535 33.110 24.760 1.00 14.38 321 ASP B N 1
ATOM 6483 C CA . ASP B 1 324 ? 72.406 32.213 24.529 1.00 14.62 321 ASP B CA 1
ATOM 6484 C C . ASP B 1 324 ? 72.594 31.688 23.125 1.00 13.76 321 ASP B C 1
ATOM 6485 O O . ASP B 1 324 ? 73.203 32.365 22.301 1.00 14.36 321 ASP B O 1
ATOM 6490 N N . SER B 1 325 ? 72.087 30.489 22.847 1.00 13.41 322 SER B N 1
ATOM 6491 C CA . SER B 1 325 ? 72.224 29.883 21.517 1.00 12.97 322 SER B CA 1
ATOM 6492 C C . SER B 1 325 ? 71.037 28.964 21.205 1.00 12.53 322 SER B C 1
ATOM 6493 O O . SER B 1 325 ? 70.006 29.020 21.886 1.00 11.85 322 SER B O 1
ATOM 6496 N N . ILE B 1 326 ? 71.187 28.110 20.197 1.00 12.58 323 ILE B N 1
ATOM 6497 C CA . ILE B 1 326 ? 70.108 27.233 19.748 1.00 12.83 323 ILE B CA 1
ATOM 6498 C C . ILE B 1 326 ? 70.062 25.861 20.435 1.00 13.11 323 ILE B C 1
ATOM 6499 O O . ILE B 1 326 ? 71.042 25.108 20.452 1.00 13.67 323 ILE B O 1
ATOM 6504 N N . GLY B 1 327 ? 68.889 25.546 20.978 1.00 12.23 324 GLY B N 1
ATOM 6505 C CA . GLY B 1 327 ? 68.644 24.284 21.660 1.00 12.63 324 GLY B CA 1
ATOM 6506 C C . GLY B 1 327 ? 68.184 23.243 20.658 1.00 12.67 324 GLY B C 1
ATOM 6507 O O . GLY B 1 327 ? 67.951 23.568 19.492 1.00 10.83 324 GLY B O 1
ATOM 6508 N N . ASP B 1 328 ? 68.051 21.995 21.099 1.00 13.26 325 ASP B N 1
ATOM 6509 C CA . ASP B 1 328 ? 67.668 20.941 20.167 1.00 14.93 325 ASP B CA 1
ATOM 6510 C C . ASP B 1 328 ? 66.821 19.800 20.723 1.00 13.82 325 ASP B C 1
ATOM 6511 O O . ASP B 1 328 ? 66.981 18.656 20.288 1.00 13.14 325 ASP B O 1
ATOM 6516 N N . ASN B 1 329 ? 65.928 20.102 21.661 1.00 13.21 326 ASN B N 1
ATOM 6517 C CA . ASN B 1 329 ? 65.017 19.091 22.185 1.00 14.49 326 ASN B CA 1
ATOM 6518 C C . ASN B 1 329 ? 64.020 18.675 21.106 1.00 13.72 326 ASN B C 1
ATOM 6519 O O . ASN B 1 329 ? 63.796 19.390 20.150 1.00 13.86 326 ASN B O 1
ATOM 6524 N N . ASN B 1 330 ? 63.402 17.524 21.294 1.00 15.17 327 ASN B N 1
ATOM 6525 C CA . ASN B 1 330 ? 62.351 17.061 20.405 1.00 16.68 327 ASN B CA 1
ATOM 6526 C C . ASN B 1 330 ? 61.121 17.834 20.894 1.00 16.31 327 ASN B C 1
ATOM 6527 O O . ASN B 1 330 ? 60.960 18.022 22.095 1.00 17.26 327 ASN B O 1
ATOM 6532 N N . ILE B 1 331 ? 60.271 18.295 19.984 1.00 15.72 328 ILE B N 1
ATOM 6533 C CA . ILE B 1 331 ? 59.136 19.125 20.384 1.00 15.47 328 ILE B CA 1
ATOM 6534 C C . ILE B 1 331 ? 57.759 18.832 19.808 1.00 17.00 328 ILE B C 1
ATOM 6535 O O . ILE B 1 331 ? 56.768 19.317 20.368 1.00 17.97 328 ILE B O 1
ATOM 6540 N N . SER B 1 332 ? 57.671 18.079 18.702 1.00 17.41 329 SER B N 1
ATOM 6541 C CA . SER B 1 332 ? 56.357 17.854 18.042 1.00 18.00 329 SER B CA 1
ATOM 6542 C C . SER B 1 332 ? 55.278 17.254 18.940 1.00 16.42 329 SER B C 1
ATOM 6543 O O . SER B 1 332 ? 54.128 17.733 18.942 1.00 15.98 329 SER B O 1
ATOM 6546 N N . TRP B 1 333 ? 55.629 16.223 19.699 1.00 15.97 330 TRP B N 1
ATOM 6547 C CA . TRP B 1 333 ? 54.637 15.583 20.574 1.00 16.17 330 TRP B CA 1
ATOM 6548 C C . TRP B 1 333 ? 54.069 16.561 21.624 1.00 15.62 330 TRP B C 1
ATOM 6549 O O . TRP B 1 333 ? 52.850 16.720 21.733 1.00 15.03 330 TRP B O 1
ATOM 6560 N N . ALA B 1 334 ? 54.950 17.228 22.367 1.00 15.12 331 ALA B N 1
ATOM 6561 C CA . ALA B 1 334 ? 54.522 18.147 23.418 1.00 15.07 331 ALA B CA 1
ATOM 6562 C C . ALA B 1 334 ? 53.758 19.338 22.835 1.00 15.58 331 ALA B C 1
ATOM 6563 O O . ALA B 1 334 ? 52.744 19.765 23.386 1.00 15.90 331 ALA B O 1
ATOM 6565 N N . LEU B 1 335 ? 54.249 19.868 21.715 1.00 15.34 332 LEU B N 1
ATOM 6566 C CA . LEU B 1 335 ? 53.605 20.986 21.066 1.00 15.01 332 LEU B CA 1
ATOM 6567 C C . LEU B 1 335 ? 52.180 20.602 20.657 1.00 15.37 332 LEU B C 1
ATOM 6568 O O . LEU B 1 335 ? 51.214 21.351 20.907 1.00 14.09 332 LEU B O 1
ATOM 6573 N N . SER B 1 336 ? 52.053 19.438 20.027 1.00 14.38 333 SER B N 1
ATOM 6574 C CA . SER B 1 336 ? 50.761 18.958 19.592 1.00 14.79 333 SER B CA 1
ATOM 6575 C C . SER B 1 336 ? 49.798 18.798 20.763 1.00 15.13 333 SER B C 1
ATOM 6576 O O . SER B 1 336 ? 48.666 19.275 20.694 1.00 14.09 333 SER B O 1
ATOM 6579 N N . ARG B 1 337 ? 50.237 18.133 21.835 1.00 14.89 334 ARG B N 1
ATOM 6580 C CA . ARG B 1 337 ? 49.357 17.935 22.988 1.00 15.37 334 ARG B CA 1
ATOM 6581 C C . ARG B 1 337 ? 48.982 19.272 23.676 1.00 15.34 334 ARG B C 1
ATOM 6582 O O . ARG B 1 337 ? 47.863 19.432 24.146 1.00 13.68 334 ARG B O 1
ATOM 6590 N N . LEU B 1 338 ? 49.924 20.207 23.731 1.00 13.93 335 LEU B N 1
ATOM 6591 C CA . LEU B 1 338 ? 49.688 21.481 24.357 1.00 15.22 335 LEU B CA 1
ATOM 6592 C C . LEU B 1 338 ? 48.629 22.256 23.596 1.00 15.56 335 LEU B C 1
ATOM 6593 O O . LEU B 1 338 ? 47.661 22.735 24.195 1.00 14.64 335 LEU B O 1
ATOM 6598 N N . LEU B 1 339 ? 48.808 22.387 22.280 1.00 14.96 336 LEU B N 1
ATOM 6599 C CA . LEU B 1 339 ? 47.835 23.103 21.459 1.00 14.32 336 LEU B CA 1
ATOM 6600 C C . LEU B 1 339 ? 46.481 22.394 21.499 1.00 14.79 336 LEU B C 1
ATOM 6601 O O . LEU B 1 339 ? 45.438 23.021 21.690 1.00 12.61 336 LEU B O 1
ATOM 6606 N N . ASP B 1 340 ? 46.500 21.077 21.340 1.00 14.24 337 ASP B N 1
ATOM 6607 C CA . ASP B 1 340 ? 45.251 20.312 21.352 1.00 14.27 337 ASP B CA 1
ATOM 6608 C C . ASP B 1 340 ? 44.494 20.439 22.704 1.00 13.60 337 ASP B C 1
ATOM 6609 O O . ASP B 1 340 ? 43.282 20.403 22.722 1.00 11.27 337 ASP B O 1
ATOM 6614 N N . SER B 1 341 ? 45.222 20.569 23.817 1.00 13.10 338 SER B N 1
ATOM 6615 C CA . SER B 1 341 ? 44.586 20.716 25.149 1.00 14.35 338 SER B CA 1
ATOM 6616 C C . SER B 1 341 ? 43.709 21.975 25.222 1.00 14.53 338 SER B C 1
ATOM 6617 O O . SER B 1 341 ? 42.733 22.013 25.973 1.00 15.19 338 SER B O 1
ATOM 6628 N N . ASP B 1 343 ? 42.519 23.580 22.199 1.00 15.33 340 ASP B N 1
ATOM 6629 C CA . ASP B 1 343 ? 41.574 23.451 21.085 1.00 16.49 340 ASP B CA 1
ATOM 6630 C C . ASP B 1 343 ? 40.420 22.454 21.324 1.00 16.15 340 ASP B C 1
ATOM 6631 O O . ASP B 1 343 ? 39.357 22.604 20.741 1.00 15.06 340 ASP B O 1
ATOM 6636 N N . VAL B 1 344 ? 40.631 21.447 22.171 1.00 16.34 341 VAL B N 1
ATOM 6637 C CA . VAL B 1 344 ? 39.596 20.420 22.417 1.00 16.36 341 VAL B CA 1
ATOM 6638 C C . VAL B 1 344 ? 38.262 21.045 22.917 1.00 17.24 341 VAL B C 1
ATOM 6639 O O . VAL B 1 344 ? 37.188 20.515 22.633 1.00 17.34 341 VAL B O 1
ATOM 6643 N N . THR B 1 345 ? 38.344 22.168 23.642 1.00 16.71 342 THR B N 1
ATOM 6644 C CA . THR B 1 345 ? 37.150 22.874 24.120 1.00 16.50 342 THR B CA 1
ATOM 6645 C C . THR B 1 345 ? 36.898 24.120 23.277 1.00 16.11 342 THR B C 1
ATOM 6646 O O . THR B 1 345 ? 36.133 24.973 23.662 1.00 16.50 342 THR B O 1
ATOM 6650 N N . ASN B 1 346 ? 37.544 24.186 22.115 1.00 17.11 343 ASN B N 1
ATOM 6651 C CA . ASN B 1 346 ? 37.472 25.322 21.173 1.00 16.94 343 ASN B CA 1
ATOM 6652 C C . ASN B 1 346 ? 37.974 26.602 21.848 1.00 16.26 343 ASN B C 1
ATOM 6653 O O . ASN B 1 346 ? 37.413 27.677 21.680 1.00 15.22 343 ASN B O 1
ATOM 6658 N N . GLU B 1 347 ? 39.054 26.461 22.611 1.00 15.96 344 GLU B N 1
ATOM 6659 C CA . GLU B 1 347 ? 39.651 27.574 23.315 1.00 14.91 344 GLU B CA 1
ATOM 6660 C C . GLU B 1 347 ? 41.103 27.820 22.925 1.00 14.82 344 GLU B C 1
ATOM 6661 O O . GLU B 1 347 ? 41.916 28.259 23.744 1.00 14.29 344 GLU B O 1
ATOM 6667 N N . LEU B 1 348 ? 41.435 27.514 21.674 1.00 14.75 345 LEU B N 1
ATOM 6668 C CA . LEU B 1 348 ? 42.759 27.802 21.157 1.00 14.50 345 LEU B CA 1
ATOM 6669 C C . LEU B 1 348 ? 42.645 29.201 20.596 1.00 13.57 345 LEU B C 1
ATOM 6670 O O . LEU B 1 348 ? 41.752 29.460 19.783 1.00 13.13 345 LEU B O 1
ATOM 6675 N N . PRO B 1 349 ? 43.522 30.112 21.024 1.00 12.53 346 PRO B N 1
ATOM 6676 C CA . PRO B 1 349 ? 43.474 31.451 20.485 1.00 12.96 346 PRO B CA 1
ATOM 6677 C C . PRO B 1 349 ? 44.297 31.574 19.222 1.00 12.97 346 PRO B C 1
ATOM 6678 O O . PRO B 1 349 ? 45.004 30.634 18.843 1.00 11.95 346 PRO B O 1
ATOM 6682 N N . LYS B 1 350 ? 44.212 32.731 18.576 1.00 13.12 347 LYS B N 1
ATOM 6683 C CA . LYS B 1 350 ? 45.079 33.006 17.445 1.00 12.94 347 LYS B CA 1
ATOM 6684 C C . LYS B 1 350 ? 46.449 32.707 18.054 1.00 12.36 347 LYS B C 1
ATOM 6685 O O . LYS B 1 350 ? 46.730 33.091 19.201 1.00 12.09 347 LYS B O 1
ATOM 6691 N N . THR B 1 351 ? 47.279 31.985 17.314 1.00 13.04 348 THR B N 1
ATOM 6692 C CA . THR B 1 351 ? 48.590 31.544 17.808 1.00 12.41 348 THR B CA 1
ATOM 6693 C C . THR B 1 351 ? 49.678 31.665 16.766 1.00 12.66 348 THR B C 1
ATOM 6694 O O . THR B 1 351 ? 49.459 31.323 15.615 1.00 12.75 348 THR B O 1
ATOM 6698 N N . ILE B 1 352 ? 50.842 32.175 17.180 1.00 12.86 349 ILE B N 1
ATOM 6699 C CA . ILE B 1 352 ? 52.001 32.280 16.311 1.00 12.53 349 ILE B CA 1
ATOM 6700 C C . ILE B 1 352 ? 53.107 31.387 16.903 1.00 13.23 349 ILE B C 1
ATOM 6701 O O . ILE B 1 352 ? 53.486 31.555 18.078 1.00 12.85 349 ILE B O 1
ATOM 6706 N N . LEU B 1 353 ? 53.628 30.456 16.092 1.00 13.30 350 LEU B N 1
ATOM 6707 C CA . LEU B 1 353 ? 54.696 29.545 16.536 1.00 11.80 350 LEU B CA 1
ATOM 6708 C C . LEU B 1 353 ? 56.046 29.907 15.916 1.00 12.19 350 LEU B C 1
ATOM 6709 O O . LEU B 1 353 ? 56.146 30.055 14.695 1.00 12.86 350 LEU B O 1
ATOM 6714 N N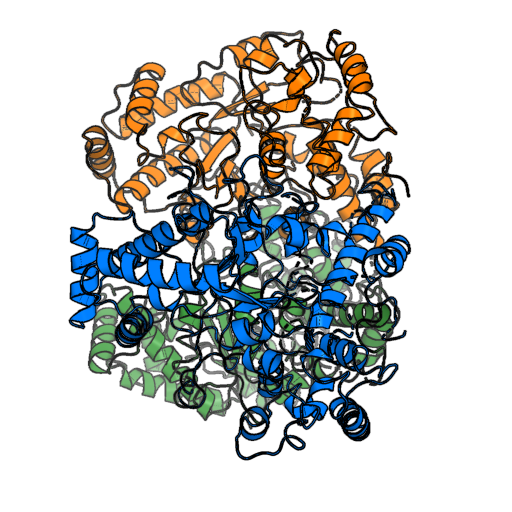 . TYR B 1 354 ? 57.079 30.045 16.765 1.00 11.00 351 TYR B N 1
ATOM 6715 C CA . TYR B 1 354 ? 58.428 30.329 16.318 1.00 11.28 351 TYR B CA 1
ATOM 6716 C C . TYR B 1 354 ? 59.353 29.224 16.861 1.00 11.70 351 TYR B C 1
ATOM 6717 O O . TYR B 1 354 ? 59.239 28.836 18.017 1.00 12.76 351 TYR B O 1
ATOM 6726 N N . CYS B 1 355 ? 60.257 28.735 16.026 1.00 12.49 352 CYS B N 1
ATOM 6727 C CA . CYS B 1 355 ? 61.261 27.731 16.437 1.00 13.11 352 CYS B CA 1
ATOM 6728 C C . CYS B 1 355 ? 62.655 28.355 16.286 1.00 12.21 352 CYS B C 1
ATOM 6729 O O . CYS B 1 355 ? 62.963 28.955 15.262 1.00 13.17 352 CYS B O 1
ATOM 6732 N N . LEU B 1 356 ? 63.493 28.226 17.300 1.00 12.09 353 LEU B N 1
ATOM 6733 C CA . LEU B 1 356 ? 64.833 28.809 17.230 1.00 12.49 353 LEU B CA 1
ATOM 6734 C C . LEU B 1 356 ? 65.797 27.885 16.455 1.00 12.71 353 LEU B C 1
ATOM 6735 O O . LEU B 1 356 ? 66.818 28.347 15.919 1.00 11.91 353 LEU B O 1
ATOM 6740 N N . ASN B 1 357 ? 65.470 26.594 16.386 1.00 11.74 354 ASN B N 1
ATOM 6741 C CA . ASN B 1 357 ? 66.303 25.634 15.653 1.00 12.09 354 ASN B CA 1
ATOM 6742 C C . ASN B 1 357 ? 65.606 25.407 14.319 1.00 12.63 354 ASN B C 1
ATOM 6743 O O . ASN B 1 357 ? 64.514 24.826 14.279 1.00 11.96 354 ASN B O 1
ATOM 6748 N N . PRO B 1 358 ? 66.228 25.860 13.216 1.00 13.41 355 PRO B N 1
ATOM 6749 C CA . PRO B 1 358 ? 65.569 25.743 11.902 1.00 14.90 355 PRO B CA 1
ATOM 6750 C C . PRO B 1 358 ? 65.343 24.304 11.410 1.00 15.46 355 PRO B C 1
ATOM 6751 O O . PRO B 1 358 ? 64.620 24.098 10.425 1.00 16.95 355 PRO B O 1
ATOM 6755 N N . ARG B 1 359 ? 65.919 23.320 12.087 1.00 15.22 356 ARG B N 1
ATOM 6756 C CA . ARG B 1 359 ? 65.683 21.925 11.710 1.00 15.40 356 ARG B CA 1
ATOM 6757 C C . ARG B 1 359 ? 64.180 21.626 11.962 1.00 15.06 356 ARG B C 1
ATOM 6758 O O . ARG B 1 359 ? 63.634 20.660 11.449 1.00 16.43 356 ARG B O 1
ATOM 6766 N N . ASP B 1 360 ? 63.538 22.443 12.803 1.00 15.44 357 ASP B N 1
ATOM 6767 C CA . ASP B 1 360 ? 62.107 22.274 13.128 1.00 15.32 357 ASP B CA 1
ATOM 6768 C C . ASP B 1 360 ? 61.165 23.052 12.205 1.00 14.90 357 ASP B C 1
ATOM 6769 O O . ASP B 1 360 ? 59.938 23.034 12.415 1.00 16.08 357 ASP B O 1
ATOM 6774 N N . ASN B 1 361 ? 61.700 23.704 11.168 1.00 13.59 358 ASN B N 1
ATOM 6775 C CA . ASN B 1 361 ? 60.847 24.501 10.263 1.00 12.89 358 ASN B CA 1
ATOM 6776 C C . ASN B 1 361 ? 59.635 23.744 9.719 1.00 13.56 358 ASN B C 1
ATOM 6777 O O . ASN B 1 361 ? 58.499 24.251 9.755 1.00 11.31 358 ASN B O 1
ATOM 6782 N N . GLU B 1 362 ? 59.866 22.535 9.233 1.00 12.13 359 GLU B N 1
ATOM 6783 C CA . GLU B 1 362 ? 58.796 21.769 8.639 1.00 12.41 359 GLU B CA 1
ATOM 6784 C C . GLU B 1 362 ? 57.829 21.240 9.693 1.00 12.92 359 GLU B C 1
ATOM 6785 O O . GLU B 1 362 ? 56.625 21.098 9.420 1.00 11.82 359 GLU B O 1
ATOM 6791 N N . VAL B 1 363 ? 58.343 20.957 10.895 1.00 13.01 360 VAL B N 1
ATOM 6792 C CA . VAL B 1 363 ? 57.476 20.516 11.987 1.00 12.12 360 VAL B CA 1
ATOM 6793 C C . VAL B 1 363 ? 56.435 21.614 12.286 1.00 12.87 360 VAL B C 1
ATOM 6794 O O . VAL B 1 363 ? 55.227 21.321 12.428 1.00 12.42 360 VAL B O 1
ATOM 6798 N N . LEU B 1 364 ? 56.900 22.858 12.394 1.00 11.87 361 LEU B N 1
ATOM 6799 C CA . LEU B 1 364 ? 56.011 23.955 12.673 1.00 13.68 361 LEU B CA 1
ATOM 6800 C C . LEU B 1 364 ? 55.091 24.265 11.522 1.00 14.42 361 LEU B C 1
ATOM 6801 O O . LEU B 1 364 ? 53.908 24.471 11.742 1.00 13.86 361 LEU B O 1
ATOM 6806 N N . ALA B 1 365 ? 55.632 24.290 10.300 1.00 14.40 362 ALA B N 1
ATOM 6807 C CA . ALA B 1 365 ? 54.832 24.627 9.118 1.00 13.01 362 ALA B CA 1
ATOM 6808 C C . ALA B 1 365 ? 53.648 23.670 8.946 1.00 12.97 362 ALA B C 1
ATOM 6809 O O . ALA B 1 365 ? 52.569 24.098 8.529 1.00 12.70 362 ALA B O 1
ATOM 6811 N N . THR B 1 366 ? 53.840 22.390 9.297 1.00 12.09 363 THR B N 1
ATOM 6812 C CA . THR B 1 366 ? 52.771 21.384 9.190 1.00 10.93 363 THR B CA 1
ATOM 6813 C C . THR B 1 366 ? 51.907 21.347 10.452 1.00 11.74 363 THR B C 1
ATOM 6814 O O . THR B 1 366 ? 50.702 21.097 10.370 1.00 11.28 363 THR B O 1
ATOM 6826 N N . ILE B 1 368 ? 50.861 23.858 12.326 1.00 12.93 365 ILE B N 1
ATOM 6827 C CA . ILE B 1 368 ? 49.799 24.912 12.275 1.00 12.90 365 ILE B CA 1
ATOM 6828 C C . ILE B 1 368 ? 48.536 24.478 11.514 1.00 13.77 365 ILE B C 1
ATOM 6829 O O . ILE B 1 368 ? 47.404 24.870 11.882 1.00 12.48 365 ILE B O 1
ATOM 6834 N N . GLY B 1 369 ? 48.724 23.635 10.488 1.00 14.32 366 GLY B N 1
ATOM 6835 C CA . GLY B 1 369 ? 47.608 23.126 9.676 1.00 13.25 366 GLY B CA 1
ATOM 6836 C C . GLY B 1 369 ? 46.646 22.192 10.404 1.00 13.98 366 GLY B C 1
ATOM 6837 O O . GLY B 1 369 ? 45.540 21.911 9.909 1.00 14.53 366 GLY B O 1
ATOM 6838 N N . ASN B 1 370 ? 47.050 21.694 11.569 1.00 13.55 367 ASN B N 1
ATOM 6839 C CA . ASN B 1 370 ? 46.190 20.811 12.349 1.00 14.06 367 ASN B CA 1
ATOM 6840 C C . ASN B 1 370 ? 45.147 21.572 13.158 1.00 14.03 367 ASN B C 1
ATOM 6841 O O . ASN B 1 370 ? 44.130 21.009 13.550 1.00 14.70 367 ASN B O 1
ATOM 6846 N N . PHE B 1 371 ? 45.397 22.856 13.398 1.00 13.85 368 PHE B N 1
ATOM 6847 C CA . PHE B 1 371 ? 44.554 23.647 14.281 1.00 13.98 368 PHE B CA 1
ATOM 6848 C C . PHE B 1 371 ? 43.991 24.959 13.743 1.00 14.70 368 PHE B C 1
ATOM 6849 O O . PHE B 1 371 ? 43.720 25.888 14.523 1.00 14.81 368 PHE B O 1
ATOM 6857 N N . GLN B 1 372 ? 43.775 25.041 12.439 1.00 15.71 369 GLN B N 1
ATOM 6858 C CA . GLN B 1 372 ? 43.250 26.262 11.847 1.00 16.27 369 GLN B CA 1
ATOM 6859 C C . GLN B 1 372 ? 41.791 26.474 12.228 1.00 17.86 369 GLN B C 1
ATOM 6860 O O . GLN B 1 372 ? 41.157 25.589 12.796 1.00 18.07 369 GLN B O 1
ATOM 6866 N N . GLY B 1 373 ? 41.248 27.654 11.937 1.00 18.86 370 GLY B N 1
ATOM 6867 C CA . GLY B 1 373 ? 39.874 27.934 12.345 1.00 18.93 370 GLY B CA 1
ATOM 6868 C C . GLY B 1 373 ? 39.043 28.727 11.373 1.00 19.20 370 GLY B C 1
ATOM 6869 O O . GLY B 1 373 ? 39.578 29.507 10.587 1.00 20.28 370 GLY B O 1
ATOM 6870 N N . PRO B 1 374 ? 37.713 28.551 11.443 1.00 19.02 371 PRO B N 1
ATOM 6871 C CA . PRO B 1 374 ? 36.797 29.251 10.540 1.00 19.98 371 PRO B CA 1
ATOM 6872 C C . PRO B 1 374 ? 36.645 30.741 10.857 1.00 19.78 371 PRO B C 1
ATOM 6873 O O . PRO B 1 374 ? 36.867 31.166 11.987 1.00 19.34 371 PRO B O 1
ATOM 6877 N N . GLY B 1 375 ? 36.286 31.517 9.844 1.00 20.94 372 GLY B N 1
ATOM 6878 C CA . GLY B 1 375 ? 36.057 32.965 10.000 1.00 21.80 372 GLY B CA 1
ATOM 6879 C C . GLY B 1 375 ? 37.287 33.843 10.138 1.00 21.65 372 GLY B C 1
ATOM 6880 O O . GLY B 1 375 ? 37.173 35.055 10.303 1.00 21.76 372 GLY B O 1
ATOM 6881 N N . ILE B 1 376 ? 38.461 33.235 10.093 1.00 21.77 373 ILE B N 1
ATOM 6882 C CA . ILE B 1 376 ? 39.703 33.973 10.186 1.00 22.33 373 ILE B CA 1
ATOM 6883 C C . ILE B 1 376 ? 40.732 33.338 9.278 1.00 22.36 373 ILE B C 1
ATOM 6884 O O . ILE B 1 376 ? 40.818 32.119 9.177 1.00 22.97 373 ILE B O 1
ATOM 6889 N N . ALA B 1 377 ? 41.498 34.188 8.608 1.00 22.15 374 ALA B N 1
ATOM 6890 C CA . ALA B 1 377 ? 42.536 33.767 7.697 1.00 22.47 374 ALA B CA 1
ATOM 6891 C C . ALA B 1 377 ? 43.828 33.464 8.449 1.00 21.22 374 ALA B C 1
ATOM 6892 O O . ALA B 1 377 ? 44.477 34.362 8.963 1.00 23.24 374 ALA B O 1
ATOM 6894 N N . GLY B 1 378 ? 44.198 32.200 8.515 1.00 19.55 375 GLY B N 1
ATOM 6895 C CA . GLY B 1 378 ? 45.431 31.809 9.170 1.00 16.84 375 GLY B CA 1
ATOM 6896 C C . GLY B 1 378 ? 45.451 32.069 10.659 1.00 14.78 375 GLY B C 1
ATOM 6897 O O . GLY B 1 378 ? 46.308 32.803 11.158 1.00 14.51 375 GLY B O 1
ATOM 6898 N N . LYS B 1 379 ? 44.530 31.434 11.369 1.00 12.68 376 LYS B N 1
ATOM 6899 C CA . LYS B 1 379 ? 44.432 31.570 12.814 1.00 12.59 376 LYS B CA 1
ATOM 6900 C C . LYS B 1 379 ? 45.734 31.218 13.502 1.00 12.27 376 LYS B C 1
ATOM 6901 O O . LYS B 1 379 ? 46.124 31.872 14.479 1.00 11.92 376 LYS B O 1
ATOM 6907 N N . VAL B 1 380 ? 46.385 30.171 13.006 1.00 12.22 377 VAL B N 1
ATOM 6908 C CA . VAL B 1 380 ? 47.657 29.704 13.554 1.00 13.13 377 VAL B CA 1
ATOM 6909 C C . VAL B 1 380 ? 48.758 30.007 12.519 1.00 14.04 377 VAL B C 1
ATOM 6910 O O . VAL B 1 380 ? 48.683 29.585 11.372 1.00 16.48 377 VAL B O 1
ATOM 6914 N N . GLN B 1 381 ? 49.757 30.765 12.943 1.00 14.18 378 GLN B N 1
ATOM 6915 C CA . GLN B 1 381 ? 50.841 31.210 12.089 1.00 13.29 378 GLN B CA 1
ATOM 6916 C C . GLN B 1 381 ? 52.186 30.577 12.441 1.00 13.77 378 GLN B C 1
ATOM 6917 O O . GLN B 1 381 ? 52.453 30.204 13.612 1.00 12.77 378 GLN B O 1
ATOM 6923 N N . PHE B 1 382 ? 53.018 30.460 11.413 1.00 13.85 379 PHE B N 1
ATOM 6924 C CA . PHE B 1 382 ? 54.381 30.006 11.547 1.00 14.70 379 PHE B CA 1
ATOM 6925 C C . PHE B 1 382 ? 55.161 31.307 11.405 1.00 15.64 379 PHE B C 1
ATOM 6926 O O . PHE B 1 382 ? 55.154 31.937 10.341 1.00 16.60 379 PHE B O 1
ATOM 6934 N N . GLY B 1 383 ? 55.799 31.716 12.501 1.00 14.84 380 GLY B N 1
ATOM 6935 C CA . GLY B 1 383 ? 56.516 32.977 12.557 1.00 15.69 380 GLY B CA 1
ATOM 6936 C C . GLY B 1 383 ? 57.779 33.149 11.743 1.00 15.93 380 GLY B C 1
ATOM 6937 O O . GLY B 1 383 ? 58.514 32.207 11.485 1.00 15.16 380 GLY B O 1
ATOM 6938 N N . SER B 1 384 ? 58.051 34.399 11.391 1.00 16.76 381 SER B N 1
ATOM 6939 C CA . SER B 1 384 ? 59.245 34.747 10.614 1.00 17.32 381 SER B CA 1
ATOM 6940 C C . SER B 1 384 ? 60.516 34.255 11.313 1.00 15.37 381 SER B C 1
ATOM 6941 O O . SER B 1 384 ? 60.535 34.135 12.530 1.00 15.58 381 SER B O 1
ATOM 6944 N N . GLY B 1 385 ? 61.561 33.964 10.532 1.00 15.93 382 GLY B N 1
ATOM 6945 C CA . GLY B 1 385 ? 62.851 33.493 11.066 1.00 15.01 382 GLY B CA 1
ATOM 6946 C C . GLY B 1 385 ? 63.193 34.256 12.340 1.00 15.49 382 GLY B C 1
ATOM 6947 O O . GLY B 1 385 ? 63.336 35.489 12.334 1.00 14.72 382 GLY B O 1
ATOM 6948 N N . TRP B 1 386 ? 63.328 33.529 13.436 1.00 14.91 383 TRP B N 1
ATOM 6949 C CA . TRP B 1 386 ? 63.564 34.157 14.723 1.00 15.05 383 TRP B CA 1
ATOM 6950 C C . TRP B 1 386 ? 65.031 34.248 15.210 1.00 14.47 383 TRP B C 1
ATOM 6951 O O . TRP B 1 386 ? 65.797 33.311 15.108 1.00 14.23 383 TRP B O 1
ATOM 6962 N N . TRP B 1 387 ? 65.391 35.436 15.693 1.00 14.11 384 TRP B N 1
ATOM 6963 C CA . TRP B 1 387 ? 66.687 35.681 16.329 1.00 14.12 384 TRP B CA 1
ATOM 6964 C C . TRP B 1 387 ? 67.832 35.302 15.377 1.00 13.85 384 TRP B C 1
ATOM 6965 O O . TRP B 1 387 ? 68.000 35.937 14.344 1.00 15.64 384 TRP B O 1
ATOM 6976 N N . PHE B 1 388 ? 68.579 34.247 15.689 1.00 11.87 385 PHE B N 1
ATOM 6977 C CA . PHE B 1 388 ? 69.707 33.817 14.841 1.00 12.12 385 PHE B CA 1
ATOM 6978 C C . PHE B 1 388 ? 69.292 33.526 13.408 1.00 12.62 385 PHE B C 1
ATOM 6979 O O . PHE B 1 388 ? 70.107 33.635 12.480 1.00 11.66 385 PHE B O 1
ATOM 6987 N N . ASN B 1 389 ? 68.020 33.152 13.247 1.00 12.11 386 ASN B N 1
ATOM 6988 C CA . ASN B 1 389 ? 67.442 32.837 11.957 1.00 13.27 386 ASN B CA 1
ATOM 6989 C C . ASN B 1 389 ? 66.921 34.084 11.230 1.00 14.40 386 ASN B C 1
ATOM 6990 O O . ASN B 1 389 ? 66.476 33.991 10.077 1.00 14.16 386 ASN B O 1
ATOM 6995 N N . ASP B 1 390 ? 66.967 35.246 11.897 1.00 14.64 387 ASP B N 1
ATOM 6996 C CA . ASP B 1 390 ? 66.527 36.488 11.269 1.00 14.77 387 ASP B CA 1
ATOM 6997 C C . ASP B 1 390 ? 67.659 37.031 10.430 1.00 13.80 387 ASP B C 1
ATOM 6998 O O . ASP B 1 390 ? 68.333 38.001 10.802 1.00 13.46 387 ASP B O 1
ATOM 7003 N N . GLN B 1 391 ? 67.871 36.362 9.306 1.00 13.92 388 GLN B N 1
ATOM 7004 C CA . GLN B 1 391 ? 68.869 36.733 8.303 1.00 13.18 388 GLN B CA 1
ATOM 7005 C C . GLN B 1 391 ? 68.459 36.100 6.956 1.00 12.94 388 GLN B C 1
ATOM 7006 O O . GLN B 1 391 ? 67.489 35.312 6.906 1.00 13.08 388 GLN B O 1
ATOM 7012 N N . LYS B 1 392 ? 69.154 36.444 5.881 1.00 12.45 389 LYS B N 1
ATOM 7013 C CA . LYS B 1 392 ? 68.743 36.015 4.530 1.00 13.82 389 LYS B CA 1
ATOM 7014 C C . LYS B 1 392 ? 68.510 34.517 4.373 1.00 14.17 389 LYS B C 1
ATOM 7015 O O . LYS B 1 392 ? 67.446 34.117 3.906 1.00 14.02 389 LYS B O 1
ATOM 7021 N N . ASP B 1 393 ? 69.479 33.691 4.776 1.00 13.86 390 ASP B N 1
ATOM 7022 C CA . ASP B 1 393 ? 69.328 32.253 4.661 1.00 13.93 390 ASP B CA 1
ATOM 7023 C C . ASP B 1 393 ? 68.171 31.770 5.528 1.00 14.13 390 ASP B C 1
ATOM 7024 O O . ASP B 1 393 ? 67.305 30.982 5.091 1.00 14.43 390 ASP B O 1
ATOM 7029 N N . GLY B 1 394 ? 68.180 32.216 6.771 1.00 12.96 391 GLY B N 1
ATOM 7030 C CA . GLY B 1 394 ? 67.151 31.839 7.709 1.00 13.90 391 GLY B CA 1
ATOM 7031 C C . GLY B 1 394 ? 65.756 32.207 7.247 1.00 13.35 391 GLY B C 1
ATOM 7032 O O . GLY B 1 394 ? 64.838 31.410 7.350 1.00 13.11 391 GLY B O 1
ATOM 7041 N N . LEU B 1 396 ? 64.748 32.857 4.104 1.00 12.65 393 LEU B N 1
ATOM 7042 C CA . LEU B 1 396 ? 64.401 32.150 2.889 1.00 12.77 393 LEU B CA 1
ATOM 7043 C C . LEU B 1 396 ? 63.928 30.742 3.197 1.00 12.82 393 LEU B C 1
ATOM 7044 O O . LEU B 1 396 ? 63.004 30.264 2.562 1.00 12.58 393 LEU B O 1
ATOM 7049 N N . ARG B 1 397 ? 64.534 30.096 4.197 1.00 12.34 394 ARG B N 1
ATOM 7050 C CA . ARG B 1 397 ? 64.141 28.751 4.553 1.00 12.40 394 ARG B CA 1
ATOM 7051 C C . ARG B 1 397 ? 62.781 28.738 5.247 1.00 12.60 394 ARG B C 1
ATOM 7052 O O . ARG B 1 397 ? 61.941 27.855 4.980 1.00 13.42 394 ARG B O 1
ATOM 7060 N N . GLN B 1 398 ? 62.548 29.712 6.120 1.00 12.40 395 GLN B N 1
ATOM 7061 C CA . GLN B 1 398 ? 61.248 29.832 6.805 1.00 12.31 395 GLN B CA 1
ATOM 7062 C C . GLN B 1 398 ? 60.152 30.127 5.782 1.00 11.29 395 GLN B C 1
ATOM 7063 O O . GLN B 1 398 ? 59.095 29.494 5.780 1.00 11.36 395 GLN B O 1
ATOM 7069 N N . LEU B 1 399 ? 60.409 31.088 4.905 1.00 12.15 396 LEU B N 1
ATOM 7070 C CA . LEU B 1 399 ? 59.446 31.446 3.864 1.00 11.76 396 LEU B CA 1
ATOM 7071 C C . LEU B 1 399 ? 59.139 30.257 2.941 1.00 12.18 396 LEU B C 1
ATOM 7072 O O . LEU B 1 399 ? 57.980 30.047 2.539 1.00 11.72 396 LEU B O 1
ATOM 7077 N N . GLU B 1 400 ? 60.167 29.475 2.617 1.00 12.09 397 GLU B N 1
ATOM 7078 C CA . GLU B 1 400 ? 59.995 28.335 1.740 1.00 11.66 397 GLU B CA 1
ATOM 7079 C C . GLU B 1 400 ? 59.049 27.315 2.385 1.00 12.01 397 GLU B C 1
ATOM 7080 O O . GLU B 1 400 ? 58.086 26.865 1.748 1.00 10.94 397 GLU B O 1
ATOM 7086 N N . GLN B 1 401 ? 59.298 26.962 3.648 1.00 12.07 398 GLN B N 1
ATOM 7087 C CA . GLN B 1 401 ? 58.438 25.966 4.324 1.00 11.07 398 GLN B CA 1
ATOM 7088 C C . GLN B 1 401 ? 57.007 26.479 4.562 1.00 12.06 398 GLN B C 1
ATOM 7089 O O . GLN B 1 401 ? 56.029 25.728 4.370 1.00 12.84 398 GLN B O 1
ATOM 7095 N N . LEU B 1 402 ? 56.860 27.740 4.955 1.00 11.67 399 LEU B N 1
ATOM 7096 C CA . LEU B 1 402 ? 55.513 28.298 5.122 1.00 12.26 399 LEU B CA 1
ATOM 7097 C C . LEU B 1 402 ? 54.776 28.243 3.785 1.00 11.74 399 LEU B C 1
ATOM 7098 O O . LEU B 1 402 ? 53.593 27.950 3.750 1.00 12.22 399 LEU B O 1
ATOM 7103 N N . SER B 1 403 ? 55.492 28.513 2.694 1.00 10.93 400 SER B N 1
ATOM 7104 C CA . SER B 1 403 ? 54.896 28.505 1.363 1.00 11.23 400 SER B CA 1
ATOM 7105 C C . SER B 1 403 ? 54.483 27.141 0.909 1.00 11.28 400 SER B C 1
ATOM 7106 O O . SER B 1 403 ? 53.411 26.991 0.337 1.00 11.64 400 SER B O 1
ATOM 7109 N N . GLN B 1 404 ? 55.329 26.142 1.169 1.00 12.22 401 GLN B N 1
ATOM 7110 C CA . GLN B 1 404 ? 55.060 24.760 0.770 1.00 11.87 401 GLN B CA 1
ATOM 7111 C C . GLN B 1 404 ? 54.013 24.066 1.638 1.00 12.11 401 GLN B C 1
ATOM 7112 O O . GLN B 1 404 ? 53.186 23.286 1.126 1.00 12.27 401 GLN B O 1
ATOM 7126 N N . GLY B 1 406 ? 51.908 25.767 4.018 1.00 13.37 403 GLY B N 1
ATOM 7127 C CA . GLY B 1 406 ? 50.783 26.627 4.375 1.00 13.64 403 GLY B CA 1
ATOM 7128 C C . GLY B 1 406 ? 50.457 27.654 3.317 1.00 13.08 403 GLY B C 1
ATOM 7129 O O . GLY B 1 406 ? 50.676 27.426 2.120 1.00 12.83 403 GLY B O 1
ATOM 7130 N N . LEU B 1 407 ? 49.926 28.787 3.766 1.00 12.62 404 LEU B N 1
ATOM 7131 C CA . LEU B 1 407 ? 49.542 29.862 2.865 1.00 13.03 404 LEU B CA 1
ATOM 7132 C C . LEU B 1 407 ? 50.357 31.123 3.116 1.00 12.05 404 LEU B C 1
ATOM 7133 O O . LEU B 1 407 ? 50.109 31.860 4.080 1.00 11.50 404 LEU B O 1
ATOM 7138 N N . LEU B 1 408 ? 51.307 31.384 2.232 1.00 11.88 405 LEU B N 1
ATOM 7139 C CA . LEU B 1 408 ? 52.159 32.571 2.347 1.00 12.24 405 LEU B CA 1
ATOM 7140 C C . LEU B 1 408 ? 51.310 33.836 2.320 1.00 12.56 405 LEU B C 1
ATOM 7141 O O . LEU B 1 408 ? 51.572 34.803 3.056 1.00 11.83 405 LEU B O 1
ATOM 7146 N N . SER B 1 409 ? 50.265 33.819 1.488 1.00 12.57 406 SER B N 1
ATOM 7147 C CA . SER B 1 409 ? 49.372 34.986 1.353 1.00 11.56 406 SER B CA 1
ATOM 7148 C C . SER B 1 409 ? 48.779 35.491 2.665 1.00 11.60 406 SER B C 1
ATOM 7149 O O . SER B 1 409 ? 48.461 36.671 2.770 1.00 11.50 406 SER B O 1
ATOM 7152 N N A GLN B 1 410 ? 48.649 34.610 3.656 0.50 11.77 407 GLN B N 1
ATOM 7153 N N B GLN B 1 410 ? 48.643 34.608 3.655 0.50 11.62 407 GLN B N 1
ATOM 7154 C CA A GLN B 1 410 ? 48.063 34.980 4.949 0.50 12.43 407 GLN B CA 1
ATOM 7155 C CA B GLN B 1 410 ? 48.072 34.980 4.960 0.50 12.17 407 GLN B CA 1
ATOM 7156 C C A GLN B 1 410 ? 49.103 35.207 6.051 0.50 12.43 407 GLN B C 1
ATOM 7157 C C B GLN B 1 410 ? 49.108 35.212 6.054 0.50 12.29 407 GLN B C 1
ATOM 7158 O O A GLN B 1 410 ? 48.748 35.386 7.207 0.50 12.69 407 GLN B O 1
ATOM 7159 O O B GLN B 1 410 ? 48.756 35.401 7.209 0.50 12.55 407 GLN B O 1
ATOM 7170 N N . PHE B 1 411 ? 50.379 35.214 5.681 1.00 12.84 408 PHE B N 1
ATOM 7171 C CA . PHE B 1 411 ? 51.487 35.417 6.637 1.00 13.08 408 PHE B CA 1
ATOM 7172 C C . PHE B 1 411 ? 51.466 36.816 7.294 1.00 12.91 408 PHE B C 1
ATOM 7173 O O . PHE B 1 411 ? 51.390 37.836 6.596 1.00 13.06 408 PHE B O 1
ATOM 7181 N N . VAL B 1 412 ? 51.513 36.850 8.628 1.00 12.73 409 VAL B N 1
ATOM 7182 C CA . VAL B 1 412 ? 51.504 38.130 9.386 1.00 13.08 409 VAL B CA 1
ATOM 7183 C C . VAL B 1 412 ? 52.792 38.888 9.150 1.00 13.10 409 VAL B C 1
ATOM 7184 O O . VAL B 1 412 ? 52.864 40.094 9.372 1.00 13.22 409 VAL B O 1
ATOM 7188 N N . GLY B 1 413 ? 53.819 38.164 8.731 1.00 13.19 410 GLY B N 1
ATOM 7189 C CA . GLY B 1 413 ? 55.082 38.771 8.386 1.00 13.32 410 GLY B CA 1
ATOM 7190 C C . GLY B 1 413 ? 56.141 39.022 9.439 1.00 13.48 410 GLY B C 1
ATOM 7191 O O . GLY B 1 413 ? 56.277 38.313 10.430 1.00 12.26 410 GLY B O 1
ATOM 7200 N N . LEU B 1 415 ? 58.772 41.094 12.164 1.00 12.48 412 LEU B N 1
ATOM 7201 C CA . LEU B 1 415 ? 58.823 41.817 13.442 1.00 13.37 412 LEU B CA 1
ATOM 7202 C C . LEU B 1 415 ? 60.310 41.937 13.754 1.00 12.66 412 LEU B C 1
ATOM 7203 O O . LEU B 1 415 ? 61.088 41.034 13.431 1.00 14.31 412 LEU B O 1
ATOM 7208 N N . THR B 1 416 ? 60.712 43.026 14.384 1.00 13.40 413 THR B N 1
ATOM 7209 C CA . THR B 1 416 ? 62.130 43.248 14.679 1.00 13.20 413 THR B CA 1
ATOM 7210 C C . THR B 1 416 ? 62.652 42.439 15.855 1.00 13.47 413 THR B C 1
ATOM 7211 O O . THR B 1 416 ? 63.818 42.073 15.869 1.00 14.24 413 THR B O 1
ATOM 7215 N N . ASP B 1 417 ? 61.805 42.199 16.848 1.00 13.51 414 ASP B N 1
ATOM 7216 C CA . ASP B 1 417 ? 62.197 41.471 18.068 1.00 14.17 414 ASP B CA 1
ATOM 7217 C C . ASP B 1 417 ? 63.406 42.159 18.687 1.00 14.30 414 ASP B C 1
ATOM 7218 O O . ASP B 1 417 ? 64.211 41.521 19.339 1.00 15.36 414 ASP B O 1
ATOM 7223 N N . SER B 1 418 ? 63.494 43.478 18.539 1.00 14.66 415 SER B N 1
ATOM 7224 C CA . SER B 1 418 ? 64.674 44.205 18.980 1.00 14.99 415 SER B CA 1
ATOM 7225 C C . SER B 1 418 ? 64.470 45.255 20.074 1.00 15.18 415 SER B C 1
ATOM 7226 O O . SER B 1 418 ? 63.380 45.804 20.252 1.00 14.68 415 SER B O 1
ATOM 7229 N N . ARG B 1 419 ? 65.552 45.537 20.785 1.00 15.56 416 ARG B N 1
ATOM 7230 C CA . ARG B 1 419 ? 65.560 46.574 21.800 1.00 17.39 416 ARG B CA 1
ATOM 7231 C C . ARG B 1 419 ? 66.199 47.859 21.223 1.00 16.81 416 ARG B C 1
ATOM 7232 O O . ARG B 1 419 ? 66.324 48.854 21.936 1.00 17.14 416 ARG B O 1
ATOM 7240 N N . SER B 1 420 ? 66.586 47.846 19.940 1.00 15.20 417 SER B N 1
ATOM 7241 C CA . SER B 1 420 ? 67.232 49.037 19.329 1.00 14.40 417 SER B CA 1
ATOM 7242 C C . SER B 1 420 ? 66.336 49.850 18.422 1.00 13.86 417 SER B C 1
ATOM 7243 O O . SER B 1 420 ? 65.590 49.292 17.594 1.00 12.72 417 SER B O 1
ATOM 7246 N N . PHE B 1 421 ? 66.441 51.177 18.542 1.00 12.94 418 PHE B N 1
ATOM 7247 C CA . PHE B 1 421 ? 65.660 52.069 17.677 1.00 13.55 418 PHE B CA 1
ATOM 7248 C C . PHE B 1 421 ? 66.169 52.083 16.232 1.00 13.47 418 PHE B C 1
ATOM 7249 O O . PHE B 1 421 ? 65.512 52.627 15.353 1.00 11.82 418 PHE B O 1
ATOM 7257 N N . LEU B 1 422 ? 67.326 51.462 15.989 1.00 14.44 419 LEU B N 1
ATOM 7258 C CA . LEU B 1 422 ? 67.871 51.376 14.638 1.00 14.27 419 LEU B CA 1
ATOM 7259 C C . LEU B 1 422 ? 67.534 50.012 14.004 1.00 14.50 419 LEU B C 1
ATOM 7260 O O . LEU B 1 422 ? 68.076 49.659 12.961 1.00 17.70 419 LEU B O 1
ATOM 7265 N N . SER B 1 423 ? 66.623 49.260 14.610 1.00 13.68 420 SER B N 1
ATOM 7266 C CA . SER B 1 423 ? 66.267 47.928 14.100 1.00 13.28 420 SER B CA 1
ATOM 7267 C C . SER B 1 423 ? 65.253 47.911 12.953 1.00 12.51 420 SER B C 1
ATOM 7268 O O . SER B 1 423 ? 65.062 46.872 12.335 1.00 11.39 420 SER B O 1
ATOM 7271 N N . TYR B 1 424 ? 64.609 49.037 12.662 1.00 12.61 421 TYR B N 1
ATOM 7272 C CA . TYR B 1 424 ? 63.551 49.065 11.631 1.00 12.34 421 TYR B CA 1
ATOM 7273 C C . TYR B 1 424 ? 64.027 48.717 10.224 1.00 13.61 421 TYR B C 1
ATOM 7274 O O . TYR B 1 424 ? 63.221 48.328 9.379 1.00 14.81 421 TYR B O 1
ATOM 7283 N N . THR B 1 425 ? 65.333 48.830 9.982 1.00 14.50 422 THR B N 1
ATOM 7284 C CA . THR B 1 425 ? 65.904 48.381 8.717 1.00 14.66 422 THR B CA 1
ATOM 7285 C C . THR B 1 425 ? 65.808 46.835 8.587 1.00 14.33 422 THR B C 1
ATOM 7286 O O . THR B 1 425 ? 66.041 46.288 7.507 1.00 14.57 422 THR B O 1
ATOM 7290 N N . ARG B 1 426 ? 65.478 46.130 9.668 1.00 13.29 423 ARG B N 1
ATOM 7291 C CA . ARG B 1 426 ? 65.273 44.678 9.558 1.00 13.52 423 ARG B CA 1
ATOM 7292 C C . ARG B 1 426 ? 64.021 44.388 8.721 1.00 12.07 423 ARG B C 1
ATOM 7293 O O . ARG B 1 426 ? 63.922 43.340 8.095 1.00 12.10 423 ARG B O 1
ATOM 7301 N N . HIS B 1 427 ? 63.067 45.318 8.730 1.00 11.29 424 HIS B N 1
ATOM 7302 C CA . HIS B 1 427 ? 61.863 45.193 7.904 1.00 11.13 424 HIS B CA 1
ATOM 7303 C C . HIS B 1 427 ? 62.237 45.441 6.458 1.00 11.14 424 HIS B C 1
ATOM 7304 O O . HIS B 1 427 ? 61.737 44.770 5.579 1.00 10.93 424 HIS B O 1
ATOM 7311 N N . GLU B 1 428 ? 63.113 46.413 6.213 1.00 10.13 425 GLU B N 1
ATOM 7312 C CA . GLU B 1 428 ? 63.561 46.662 4.863 1.00 10.08 425 GLU B CA 1
ATOM 7313 C C . GLU B 1 428 ? 64.269 45.401 4.326 1.00 9.86 425 GLU B C 1
ATOM 7314 O O . GLU B 1 428 ? 64.052 45.003 3.180 1.00 8.26 425 GLU B O 1
ATOM 7320 N N . TYR B 1 429 ? 65.102 44.785 5.170 1.00 10.25 426 TYR B N 1
ATOM 7321 C CA . TYR B 1 429 ? 65.886 43.592 4.783 1.00 11.45 426 TYR B CA 1
ATOM 7322 C C . TYR B 1 429 ? 64.921 42.483 4.389 1.00 11.84 426 TYR B C 1
ATOM 7323 O O . TYR B 1 429 ? 65.022 41.922 3.300 1.00 10.21 426 TYR B O 1
ATOM 7332 N N . PHE B 1 430 ? 63.957 42.212 5.271 1.00 12.43 427 PHE B N 1
ATOM 7333 C CA . PHE B 1 430 ? 62.914 41.203 5.025 1.00 13.23 427 PHE B CA 1
ATOM 7334 C C . PHE B 1 430 ? 62.130 41.467 3.733 1.00 13.59 427 PHE B C 1
ATOM 7335 O O . PHE B 1 430 ? 61.917 40.550 2.918 1.00 13.79 427 PHE B O 1
ATOM 7343 N N . ARG B 1 431 ? 61.720 42.716 3.534 1.00 12.98 428 ARG B N 1
ATOM 7344 C CA . ARG B 1 431 ? 60.907 43.071 2.360 1.00 13.62 428 ARG B CA 1
ATOM 7345 C C . ARG B 1 431 ? 61.635 42.856 1.036 1.00 13.86 428 ARG B C 1
ATOM 7346 O O . ARG B 1 431 ? 61.036 42.363 0.068 1.00 12.83 428 ARG B O 1
ATOM 7354 N N . ARG B 1 432 ? 62.916 43.220 1.009 1.00 13.13 429 ARG B N 1
ATOM 7355 C CA . ARG B 1 432 ? 63.736 43.018 -0.166 1.00 14.11 429 ARG B CA 1
ATOM 7356 C C . ARG B 1 432 ? 63.835 41.526 -0.478 1.00 13.46 429 ARG B C 1
ATOM 7357 O O . ARG B 1 432 ? 63.679 41.112 -1.630 1.00 13.59 429 ARG B O 1
ATOM 7365 N N . ILE B 1 433 ? 64.073 40.730 0.564 1.00 14.12 430 ILE B N 1
ATOM 7366 C CA . ILE B 1 433 ? 64.187 39.278 0.434 1.00 13.61 430 ILE B CA 1
ATOM 7367 C C . ILE B 1 433 ? 62.862 38.657 -0.085 1.00 13.72 430 ILE B C 1
ATOM 7368 O O . ILE B 1 433 ? 62.873 37.879 -1.032 1.00 13.43 430 ILE B O 1
ATOM 7373 N N . LEU B 1 434 ? 61.740 39.032 0.520 1.00 12.74 431 LEU B N 1
ATOM 7374 C CA . LEU B 1 434 ? 60.419 38.530 0.097 1.00 12.92 431 LEU B CA 1
ATOM 7375 C C . LEU B 1 434 ? 60.123 38.892 -1.365 1.00 12.53 431 LEU B C 1
ATOM 7376 O O . LEU B 1 434 ? 59.698 38.042 -2.148 1.00 12.59 431 LEU B O 1
ATOM 7381 N N . CYS B 1 435 ? 60.348 40.155 -1.724 1.00 11.77 432 CYS B N 1
ATOM 7382 C CA . CYS B 1 435 ? 60.088 40.610 -3.080 1.00 11.66 432 CYS B CA 1
ATOM 7383 C C . CYS B 1 435 ? 60.968 39.899 -4.087 1.00 11.63 432 CYS B C 1
ATOM 7384 O O . CYS B 1 435 ? 60.519 39.614 -5.208 1.00 9.72 432 CYS B O 1
ATOM 7387 N N . ASN B 1 436 ? 62.219 39.617 -3.707 1.00 12.11 433 ASN B N 1
ATOM 7388 C CA . ASN B 1 436 ? 63.108 38.896 -4.616 1.00 12.67 433 ASN B CA 1
ATOM 7389 C C . ASN B 1 436 ? 62.626 37.466 -4.787 1.00 11.68 433 ASN B C 1
ATOM 7390 O O . ASN B 1 436 ? 62.662 36.934 -5.880 1.00 11.64 433 ASN B O 1
ATOM 7395 N N . LEU B 1 437 ? 62.174 36.850 -3.700 1.00 11.86 434 LEU B N 1
ATOM 7396 C CA . LEU B 1 437 ? 61.666 35.487 -3.762 1.00 12.73 434 LEU B CA 1
ATOM 7397 C C . LEU B 1 437 ? 60.482 35.396 -4.731 1.00 13.02 434 LEU B C 1
ATOM 7398 O O . LEU B 1 437 ? 60.480 34.569 -5.637 1.00 12.48 434 LEU B O 1
ATOM 7403 N N . LEU B 1 438 ? 59.478 36.254 -4.521 1.00 13.68 435 LEU B N 1
ATOM 7404 C CA . LEU B 1 438 ? 58.281 36.280 -5.371 1.00 13.80 435 LEU B CA 1
ATOM 7405 C C . LEU B 1 438 ? 58.636 36.628 -6.806 1.00 14.59 435 LEU B C 1
ATOM 7406 O O . LEU B 1 438 ? 58.076 36.052 -7.758 1.00 14.31 435 LEU B O 1
ATOM 7411 N N . GLY B 1 439 ? 59.540 37.594 -6.962 1.00 14.42 436 GLY B N 1
ATOM 7412 C CA . GLY B 1 439 ? 59.986 38.009 -8.285 1.00 14.74 436 GLY B CA 1
ATOM 7413 C C . GLY B 1 439 ? 60.668 36.880 -9.030 1.00 14.34 436 GLY B C 1
ATOM 7414 O O . GLY B 1 439 ? 60.425 36.676 -10.223 1.00 14.98 436 GLY B O 1
ATOM 7415 N N . GLN B 1 440 ? 61.513 36.128 -8.334 1.00 14.22 437 GLN B N 1
ATOM 7416 C CA . GLN B 1 440 ? 62.219 35.027 -8.969 1.00 14.91 437 GLN B CA 1
ATOM 7417 C C . GLN B 1 440 ? 61.219 33.949 -9.397 1.00 13.92 437 GLN B C 1
ATOM 7418 O O . GLN B 1 440 ? 61.290 33.443 -10.520 1.00 12.73 437 GLN B O 1
ATOM 7424 N N . TRP B 1 441 ? 60.279 33.606 -8.509 1.00 13.26 438 TRP B N 1
ATOM 7425 C CA . TRP B 1 441 ? 59.278 32.598 -8.836 1.00 13.77 438 TRP B CA 1
ATOM 7426 C C . TRP B 1 441 ? 58.488 32.992 -10.079 1.00 14.49 438 TRP B C 1
ATOM 7427 O O . TRP B 1 441 ? 58.263 32.160 -10.961 1.00 14.29 438 TRP B O 1
ATOM 7438 N N . ALA B 1 442 ? 58.081 34.260 -10.155 1.00 14.66 439 ALA B N 1
ATOM 7439 C CA . ALA B 1 442 ? 57.296 34.732 -11.287 1.00 15.53 439 ALA B CA 1
ATOM 7440 C C . ALA B 1 442 ? 58.123 34.745 -12.561 1.00 16.55 439 ALA B C 1
ATOM 7441 O O . ALA B 1 442 ? 57.650 34.351 -13.631 1.00 16.52 439 ALA B O 1
ATOM 7443 N N . GLN B 1 443 ? 59.354 35.201 -12.451 1.00 18.29 440 GLN B N 1
ATOM 7444 C CA . GLN B 1 443 ? 60.228 35.239 -13.602 1.00 19.41 440 GLN B CA 1
ATOM 7445 C C . GLN B 1 443 ? 60.515 33.833 -14.120 1.00 18.33 440 GLN B C 1
ATOM 7446 O O . GLN B 1 443 ? 60.606 33.634 -15.307 1.00 16.95 440 GLN B O 1
ATOM 7452 N N . ASP B 1 444 ? 60.644 32.863 -13.225 1.00 18.31 441 ASP B N 1
ATOM 7453 C CA . ASP B 1 444 ? 60.896 31.486 -13.633 1.00 17.68 441 ASP B CA 1
ATOM 7454 C C . ASP B 1 444 ? 59.635 30.726 -14.058 1.00 16.91 441 ASP B C 1
ATOM 7455 O O . ASP B 1 444 ? 59.705 29.534 -14.338 1.00 16.88 441 ASP B O 1
ATOM 7460 N N . GLY B 1 445 ? 58.490 31.401 -14.089 1.00 16.21 442 GLY B N 1
ATOM 7461 C CA . GLY B 1 445 ? 57.236 30.776 -14.506 1.00 15.61 442 GLY B CA 1
ATOM 7462 C C . GLY B 1 445 ? 56.630 29.820 -13.485 1.00 15.61 442 GLY B C 1
ATOM 7463 O O . GLY B 1 445 ? 55.824 28.960 -13.839 1.00 14.80 442 GLY B O 1
ATOM 7464 N N . GLU B 1 446 ? 56.989 29.991 -12.217 1.00 15.74 443 GLU B N 1
ATOM 7465 C CA . GLU B 1 446 ? 56.504 29.115 -11.142 1.00 16.45 443 GLU B CA 1
ATOM 7466 C C . GLU B 1 446 ? 55.246 29.652 -10.491 1.00 16.58 443 GLU B C 1
ATOM 7467 O O . GLU B 1 446 ? 54.517 28.907 -9.828 1.00 17.81 443 GLU B O 1
ATOM 7473 N N . ILE B 1 447 ? 55.011 30.949 -10.663 1.00 16.74 444 ILE B N 1
ATOM 7474 C CA . ILE B 1 447 ? 53.752 31.598 -10.231 1.00 16.44 444 ILE B CA 1
ATOM 7475 C C . ILE B 1 447 ? 53.415 32.602 -11.336 1.00 17.09 444 ILE B C 1
ATOM 7476 O O . ILE B 1 447 ? 54.314 33.070 -12.055 1.00 16.22 444 ILE B O 1
ATOM 7481 N N . PRO B 1 448 ? 52.128 32.925 -11.497 1.00 17.69 445 PRO B N 1
ATOM 7482 C CA . PRO B 1 448 ? 51.775 33.899 -12.517 1.00 17.92 445 PRO B CA 1
ATOM 7483 C C . PRO B 1 448 ? 52.444 35.243 -12.252 1.00 18.68 445 PRO B C 1
ATOM 7484 O O . PRO B 1 448 ? 52.651 35.600 -11.097 1.00 17.71 445 PRO B O 1
ATOM 7488 N N . ASP B 1 449 ? 52.804 35.973 -13.304 1.00 20.22 446 ASP B N 1
ATOM 7489 C CA . ASP B 1 449 ? 53.374 37.309 -13.111 1.00 23.48 446 ASP B CA 1
ATOM 7490 C C . ASP B 1 449 ? 52.226 38.346 -13.141 1.00 23.03 446 ASP B C 1
ATOM 7491 O O . ASP B 1 449 ? 52.374 39.430 -13.671 1.00 24.99 446 ASP B O 1
ATOM 7496 N N . ASP B 1 450 ? 51.076 37.973 -12.594 1.00 23.12 447 ASP B N 1
ATOM 7497 C CA . ASP B 1 450 ? 49.924 38.869 -12.507 1.00 23.18 447 ASP B CA 1
ATOM 7498 C C . ASP B 1 450 ? 50.266 39.878 -11.402 1.00 21.54 447 ASP B C 1
ATOM 7499 O O . ASP B 1 450 ? 50.298 39.540 -10.207 1.00 20.20 447 ASP B O 1
ATOM 7504 N N . GLU B 1 451 ? 50.545 41.111 -11.802 1.00 19.92 448 GLU B N 1
ATOM 7505 C CA . GLU B 1 451 ? 50.960 42.123 -10.844 1.00 18.98 448 GLU B CA 1
ATOM 7506 C C . GLU B 1 451 ? 49.877 42.495 -9.816 1.00 17.92 448 GLU B C 1
ATOM 7507 O O . GLU B 1 451 ? 50.201 42.870 -8.670 1.00 17.06 448 GLU B O 1
ATOM 7513 N N . ALA B 1 452 ? 48.615 42.376 -10.204 1.00 15.73 449 ALA B N 1
ATOM 7514 C CA . ALA B 1 452 ? 47.525 42.673 -9.279 1.00 16.18 449 ALA B CA 1
ATOM 7515 C C . ALA B 1 452 ? 47.603 41.723 -8.083 1.00 16.36 449 ALA B C 1
ATOM 7516 O O . ALA B 1 452 ? 47.530 42.163 -6.914 1.00 15.08 449 ALA B O 1
ATOM 7526 N N . LEU B 1 454 ? 50.261 39.778 -7.077 1.00 16.19 451 LEU B N 1
ATOM 7527 C CA . LEU B 1 454 ? 51.525 39.929 -6.349 1.00 15.93 451 LEU B CA 1
ATOM 7528 C C . LEU B 1 454 ? 51.563 41.205 -5.485 1.00 15.76 451 LEU B C 1
ATOM 7529 O O . LEU B 1 454 ? 52.025 41.165 -4.346 1.00 16.29 451 LEU B O 1
ATOM 7534 N N . SER B 1 455 ? 51.088 42.327 -6.022 1.00 16.18 452 SER B N 1
ATOM 7535 C CA . SER B 1 455 ? 51.066 43.581 -5.255 1.00 16.29 452 SER B CA 1
ATOM 7536 C C . SER B 1 455 ? 50.216 43.407 -3.988 1.00 15.52 452 SER B C 1
ATOM 7537 O O . SER B 1 455 ? 50.632 43.792 -2.898 1.00 14.92 452 SER B O 1
ATOM 7540 N N . ARG B 1 456 ? 49.036 42.819 -4.131 1.00 16.14 453 ARG B N 1
ATOM 7541 C CA . ARG B 1 456 ? 48.176 42.574 -2.969 1.00 16.68 453 ARG B CA 1
ATOM 7542 C C . ARG B 1 456 ? 48.884 41.702 -1.924 1.00 14.92 453 ARG B C 1
ATOM 7543 O O . ARG B 1 456 ? 48.861 42.021 -0.732 1.00 12.02 453 ARG B O 1
ATOM 7559 N N . VAL B 1 458 ? 52.104 41.299 -1.440 1.00 11.59 455 VAL B N 1
ATOM 7560 C CA . VAL B 1 458 ? 53.203 42.039 -0.839 1.00 11.41 455 VAL B CA 1
ATOM 7561 C C . VAL B 1 458 ? 52.674 43.027 0.198 1.00 12.17 455 VAL B C 1
ATOM 7562 O O . VAL B 1 458 ? 53.200 43.098 1.318 1.00 12.31 455 VAL B O 1
ATOM 7566 N N . GLN B 1 459 ? 51.612 43.751 -0.148 1.00 12.01 456 GLN B N 1
ATOM 7567 C CA . GLN B 1 459 ? 51.034 44.722 0.792 1.00 13.65 456 GLN B CA 1
ATOM 7568 C C . GLN B 1 459 ? 50.542 43.994 2.051 1.00 13.70 456 GLN B C 1
ATOM 7569 O O . GLN B 1 459 ? 50.766 44.461 3.180 1.00 13.05 456 GLN B O 1
ATOM 7575 N N . ASP B 1 460 ? 49.885 42.849 1.847 1.00 13.80 457 ASP B N 1
ATOM 7576 C CA . ASP B 1 460 ? 49.359 42.052 2.962 1.00 14.86 457 ASP B CA 1
ATOM 7577 C C . ASP B 1 460 ? 50.443 41.488 3.892 1.00 13.97 457 ASP B C 1
ATOM 7578 O O . ASP B 1 460 ? 50.366 41.640 5.093 1.00 15.34 457 ASP B O 1
ATOM 7583 N N . ILE B 1 461 ? 51.440 40.841 3.326 1.00 13.73 458 ILE B N 1
ATOM 7584 C CA . ILE B 1 461 ? 52.517 40.271 4.111 1.00 13.24 458 ILE B CA 1
ATOM 7585 C C . ILE B 1 461 ? 53.344 41.359 4.817 1.00 13.16 458 ILE B C 1
ATOM 7586 O O . ILE B 1 461 ? 53.828 41.142 5.943 1.00 11.51 458 ILE B O 1
ATOM 7591 N N . CYS B 1 462 ? 53.485 42.521 4.169 1.00 12.37 459 CYS B N 1
ATOM 7592 C CA . CYS B 1 462 ? 54.284 43.620 4.728 1.00 13.68 459 CYS B CA 1
ATOM 7593 C C . CYS B 1 462 ? 53.580 44.415 5.803 1.00 13.32 459 CYS B C 1
ATOM 7594 O O . CYS B 1 462 ? 54.255 45.066 6.606 1.00 11.95 459 CYS B O 1
ATOM 7597 N N . PHE B 1 463 ? 52.243 44.359 5.852 1.00 12.71 460 PHE B N 1
ATOM 7598 C CA . PHE B 1 463 ? 51.518 45.136 6.856 1.00 11.43 460 PHE B CA 1
ATOM 7599 C C . PHE B 1 463 ? 50.053 44.757 7.121 1.00 11.93 460 PHE B C 1
ATOM 7600 O O . PHE B 1 463 ? 49.650 44.585 8.272 1.00 13.00 460 PHE B O 1
ATOM 7608 N N . ASN B 1 464 ? 49.246 44.643 6.075 1.00 11.68 461 ASN B N 1
ATOM 7609 C CA . ASN B 1 464 ? 47.803 44.417 6.271 1.00 10.60 461 ASN B CA 1
ATOM 7610 C C . ASN B 1 464 ? 47.439 43.163 7.074 1.00 10.02 461 ASN B C 1
ATOM 7611 O O . ASN B 1 464 ? 46.550 43.223 7.916 1.00 9.51 461 ASN B O 1
ATOM 7616 N N . ASN B 1 465 ? 48.122 42.041 6.823 1.00 10.24 462 ASN B N 1
ATOM 7617 C CA . ASN B 1 465 ? 47.826 40.806 7.543 1.00 9.77 462 ASN B CA 1
ATOM 7618 C C . ASN B 1 465 ? 48.045 40.995 9.036 1.00 10.43 462 ASN B C 1
ATOM 7619 O O . ASN B 1 465 ? 47.169 40.663 9.847 1.00 10.74 462 ASN B O 1
ATOM 7624 N N . ALA B 1 466 ? 49.201 41.557 9.389 1.00 10.58 463 ALA B N 1
ATOM 7625 C CA . ALA B 1 466 ? 49.553 41.817 10.791 1.00 10.92 463 ALA B CA 1
ATOM 7626 C C . ALA B 1 466 ? 48.535 42.742 11.462 1.00 11.62 463 ALA B C 1
ATOM 7627 O O . ALA B 1 466 ? 48.021 42.432 12.545 1.00 10.44 463 ALA B O 1
ATOM 7629 N N . GLN B 1 467 ? 48.222 43.868 10.814 1.00 12.45 464 GLN B N 1
ATOM 7630 C CA . GLN B 1 467 ? 47.297 44.823 11.406 1.00 13.67 464 GLN B CA 1
ATOM 7631 C C . GLN B 1 467 ? 45.920 44.216 11.644 1.00 14.03 464 GLN B C 1
ATOM 7632 O O . GLN B 1 467 ? 45.286 44.476 12.650 1.00 13.23 464 GLN B O 1
ATOM 7638 N N . ARG B 1 468 ? 45.474 43.393 10.709 1.00 15.15 465 ARG B N 1
ATOM 7639 C CA . ARG B 1 468 ? 44.182 42.740 10.828 1.00 15.05 465 ARG B CA 1
ATOM 7640 C C . ARG B 1 468 ? 44.184 41.666 11.911 1.00 13.18 465 ARG B C 1
ATOM 7641 O O . ARG B 1 468 ? 43.310 41.643 12.751 1.00 9.09 465 ARG B O 1
ATOM 7649 N N . TYR B 1 469 ? 45.214 40.817 11.888 1.00 12.29 466 TYR B N 1
ATOM 7650 C CA . TYR B 1 469 ? 45.364 39.703 12.807 1.00 10.93 466 TYR B CA 1
ATOM 7651 C C . TYR B 1 469 ? 45.411 40.110 14.285 1.00 11.19 466 TYR B C 1
ATOM 7652 O O . TYR B 1 469 ? 44.809 39.448 15.123 1.00 6.96 466 TYR B O 1
ATOM 7661 N N . PHE B 1 470 ? 46.115 41.209 14.581 1.00 13.08 467 PHE B N 1
ATOM 7662 C CA . PHE B 1 470 ? 46.261 41.700 15.943 1.00 15.63 467 PHE B CA 1
ATOM 7663 C C . PHE B 1 470 ? 45.079 42.512 16.470 1.00 19.80 467 PHE B C 1
ATOM 7664 O O . PHE B 1 470 ? 45.086 42.961 17.632 1.00 17.76 467 PHE B O 1
ATOM 7672 N N . THR B 1 471 ? 44.052 42.669 15.637 1.00 23.99 468 THR B N 1
ATOM 7673 C CA . THR B 1 471 ? 42.856 43.379 16.038 1.00 27.77 468 THR B CA 1
ATOM 7674 C C . THR B 1 471 ? 42.038 42.447 16.933 1.00 31.41 468 THR B C 1
ATOM 7675 O O . THR B 1 471 ? 41.839 41.279 16.593 1.00 33.16 468 THR B O 1
ATOM 7679 N N . ILE B 1 472 ? 41.601 42.950 18.088 1.00 35.18 469 ILE B N 1
ATOM 7680 C CA . ILE B 1 472 ? 40.789 42.154 19.026 1.00 38.29 469 ILE B CA 1
ATOM 7681 C C . ILE B 1 472 ? 39.371 42.082 18.431 1.00 41.40 469 ILE B C 1
ATOM 7682 O O . ILE B 1 472 ? 38.562 42.995 18.588 1.00 41.55 469 ILE B O 1
ATOM 7687 N N . LYS B 1 473 ? 39.104 40.961 17.755 1.00 45.14 470 LYS B N 1
ATOM 7688 C CA . LYS B 1 473 ? 37.867 40.736 16.986 1.00 47.35 470 LYS B CA 1
ATOM 7689 C C . LYS B 1 473 ? 36.626 40.330 17.793 1.00 48.55 470 LYS B C 1
ATOM 7690 O O . LYS B 1 473 ? 35.863 41.187 18.276 1.00 49.85 470 LYS B O 1
ATOM 7697 N N . THR C 1 6 ? 56.419 33.267 -18.516 1.00 26.22 3 THR C N 1
ATOM 7698 C CA . THR C 1 6 ? 54.981 32.858 -18.553 1.00 25.63 3 THR C CA 1
ATOM 7699 C C . THR C 1 6 ? 54.744 31.681 -17.612 1.00 24.30 3 THR C C 1
ATOM 7700 O O . THR C 1 6 ? 55.594 30.790 -17.473 1.00 23.16 3 THR C O 1
ATOM 7704 N N . PHE C 1 7 ? 53.570 31.678 -16.990 1.00 22.93 4 PHE C N 1
ATOM 7705 C CA . PHE C 1 7 ? 53.208 30.646 -16.043 1.00 22.00 4 PHE C CA 1
ATOM 7706 C C . PHE C 1 7 ? 52.847 29.305 -16.665 1.00 22.09 4 PHE C C 1
ATOM 7707 O O . PHE C 1 7 ? 51.975 29.197 -17.517 1.00 22.70 4 PHE C O 1
ATOM 7723 N N . THR C 1 9 ? 54.220 26.928 -18.895 1.00 21.71 6 THR C N 1
ATOM 7724 C CA . THR C 1 9 ? 54.252 26.682 -20.327 1.00 21.56 6 THR C CA 1
ATOM 7725 C C . THR C 1 9 ? 54.561 25.184 -20.434 1.00 21.12 6 THR C C 1
ATOM 7726 O O . THR C 1 9 ? 54.582 24.478 -19.410 1.00 20.39 6 THR C O 1
ATOM 7730 N N . GLU C 1 10 ? 54.807 24.677 -21.642 1.00 20.88 7 GLU C N 1
ATOM 7731 C CA . GLU C 1 10 ? 55.198 23.264 -21.760 1.00 20.55 7 GLU C CA 1
ATOM 7732 C C . GLU C 1 10 ? 56.600 23.069 -21.206 1.00 19.22 7 GLU C C 1
ATOM 7733 O O . GLU C 1 10 ? 56.986 21.943 -20.898 1.00 18.31 7 GLU C O 1
ATOM 7739 N N . ASP C 1 11 ? 57.354 24.169 -21.051 1.00 18.42 8 ASP C N 1
ATOM 7740 C CA . ASP C 1 11 ? 58.722 24.106 -20.486 1.00 18.37 8 ASP C CA 1
ATOM 7741 C C . ASP C 1 11 ? 58.758 24.430 -18.981 1.00 17.14 8 ASP C C 1
ATOM 7742 O O . ASP C 1 11 ? 59.788 24.842 -18.446 1.00 16.81 8 ASP C O 1
ATOM 7747 N N . PHE C 1 12 ? 57.625 24.198 -18.321 1.00 16.81 9 PHE C N 1
ATOM 7748 C CA . PHE C 1 12 ? 57.454 24.419 -16.885 1.00 16.15 9 PHE C CA 1
ATOM 7749 C C . PHE C 1 12 ? 58.544 23.720 -16.092 1.00 15.88 9 PHE C C 1
ATOM 7750 O O . PHE C 1 12 ? 58.756 22.516 -16.239 1.00 13.98 9 PHE C O 1
ATOM 7758 N N . LEU C 1 13 ? 59.255 24.508 -15.289 1.00 16.05 10 LEU C N 1
ATOM 7759 C CA . LEU C 1 13 ? 60.342 24.041 -14.426 1.00 16.71 10 LEU C CA 1
ATOM 7760 C C . LEU C 1 13 ? 61.622 23.630 -15.164 1.00 17.36 10 LEU C C 1
ATOM 7761 O O . LEU C 1 13 ? 62.579 23.239 -14.519 1.00 16.54 10 LEU C O 1
ATOM 7766 N N . LEU C 1 14 ? 61.631 23.728 -16.500 1.00 18.00 11 LEU C N 1
ATOM 7767 C CA . LEU C 1 14 ? 62.811 23.386 -17.320 1.00 18.90 11 LEU C CA 1
ATOM 7768 C C . LEU C 1 14 ? 63.508 24.724 -17.615 1.00 19.51 11 LEU C C 1
ATOM 7769 O O . LEU C 1 14 ? 63.039 25.506 -18.450 1.00 20.45 11 LEU C O 1
ATOM 7774 N N A LYS C 1 15 ? 64.630 24.975 -16.935 0.50 19.58 12 LYS C N 1
ATOM 7775 N N B LYS C 1 15 ? 64.633 24.982 -16.957 0.50 19.32 12 LYS C N 1
ATOM 7776 C CA A LYS C 1 15 ? 65.353 26.258 -17.045 0.50 20.31 12 LYS C CA 1
ATOM 7777 C CA B LYS C 1 15 ? 65.289 26.279 -17.114 0.50 19.87 12 LYS C CA 1
ATOM 7778 C C A LYS C 1 15 ? 66.532 26.299 -18.010 0.50 19.97 12 LYS C C 1
ATOM 7779 C C B LYS C 1 15 ? 66.550 26.289 -17.978 0.50 19.76 12 LYS C C 1
ATOM 7780 O O A LYS C 1 15 ? 67.209 27.313 -18.110 0.50 19.49 12 LYS C O 1
ATOM 7781 O O B LYS C 1 15 ? 67.304 27.253 -17.966 0.50 19.40 12 LYS C O 1
ATOM 7792 N N . ASN C 1 16 ? 66.770 25.218 -18.735 1.00 20.23 13 ASN C N 1
ATOM 7793 C CA . ASN C 1 16 ? 67.895 25.163 -19.640 1.00 19.37 13 ASN C CA 1
ATOM 7794 C C . ASN C 1 16 ? 67.610 24.179 -20.744 1.00 18.98 13 ASN C C 1
ATOM 7795 O O . ASN C 1 16 ? 66.740 23.311 -20.607 1.00 19.23 13 ASN C O 1
ATOM 7800 N N . ASP C 1 17 ? 68.340 24.320 -21.840 1.00 18.26 14 ASP C N 1
ATOM 7801 C CA . ASP C 1 17 ? 68.148 23.474 -23.014 1.00 18.77 14 ASP C CA 1
ATOM 7802 C C . ASP C 1 17 ? 68.380 21.979 -22.793 1.00 17.31 14 ASP C C 1
ATOM 7803 O O . ASP C 1 17 ? 67.639 21.159 -23.324 1.00 15.64 14 ASP C O 1
ATOM 7808 N N . ILE C 1 18 ? 69.386 21.617 -22.011 1.00 16.54 15 ILE C N 1
ATOM 7809 C CA . ILE C 1 18 ? 69.632 20.200 -21.757 1.00 16.65 15 ILE C CA 1
ATOM 7810 C C . ILE C 1 18 ? 68.381 19.610 -21.076 1.00 17.00 15 ILE C C 1
ATOM 7811 O O . ILE C 1 18 ? 67.885 18.551 -21.485 1.00 16.93 15 ILE C O 1
ATOM 7816 N N . ALA C 1 19 ? 67.855 20.326 -20.078 1.00 16.58 16 ALA C N 1
ATOM 7817 C CA . ALA C 1 19 ? 66.651 19.910 -19.351 1.00 17.16 16 ALA C CA 1
ATOM 7818 C C . ALA C 1 19 ? 65.475 19.729 -20.296 1.00 18.01 16 ALA C C 1
ATOM 7819 O O . ALA C 1 19 ? 64.718 18.760 -20.182 1.00 17.92 16 ALA C O 1
ATOM 7821 N N . ARG C 1 20 ? 65.309 20.684 -21.209 1.00 18.93 17 ARG C N 1
ATOM 7822 C CA . ARG C 1 20 ? 64.236 20.624 -22.190 1.00 19.56 17 ARG C CA 1
ATOM 7823 C C . ARG C 1 20 ? 64.351 19.354 -23.019 1.00 18.79 17 ARG C C 1
ATOM 7824 O O . ARG C 1 20 ? 63.369 18.637 -23.187 1.00 19.13 17 ARG C O 1
ATOM 7832 N N . THR C 1 21 ? 65.553 19.057 -23.517 1.00 19.25 18 THR C N 1
ATOM 7833 C CA . THR C 1 21 ? 65.769 17.831 -24.302 1.00 18.45 18 THR C CA 1
ATOM 7834 C C . THR C 1 21 ? 65.504 16.578 -23.435 1.00 18.01 18 THR C C 1
ATOM 7835 O O . THR C 1 21 ? 64.741 15.688 -23.838 1.00 17.88 18 THR C O 1
ATOM 7839 N N . LEU C 1 22 ? 66.111 16.514 -22.248 1.00 16.72 19 LEU C N 1
ATOM 7840 C CA . LEU C 1 22 ? 65.917 15.343 -21.380 1.00 17.31 19 LEU C CA 1
ATOM 7841 C C . LEU C 1 22 ? 64.460 15.090 -21.081 1.00 17.18 19 LEU C C 1
ATOM 7842 O O . LEU C 1 22 ? 64.007 13.948 -21.127 1.00 17.79 19 LEU C O 1
ATOM 7847 N N . TYR C 1 23 ? 63.714 16.153 -20.788 1.00 18.42 20 TYR C N 1
ATOM 7848 C CA . TYR C 1 23 ? 62.303 15.993 -20.455 1.00 18.11 20 TYR C CA 1
ATOM 7849 C C . TYR C 1 23 ? 61.411 15.642 -21.655 1.00 17.73 20 TYR C C 1
ATOM 7850 O O . TYR C 1 23 ? 60.728 14.633 -21.645 1.00 17.87 20 TYR C O 1
ATOM 7859 N N . HIS C 1 24 ? 61.417 16.477 -22.675 1.00 18.04 21 HIS C N 1
ATOM 7860 C CA . HIS C 1 24 ? 60.533 16.256 -23.818 1.00 18.84 21 HIS C CA 1
ATOM 7861 C C . HIS C 1 24 ? 60.863 15.031 -24.671 1.00 19.34 21 HIS C C 1
ATOM 7862 O O . HIS C 1 24 ? 59.958 14.369 -25.182 1.00 20.10 21 HIS C O 1
ATOM 7869 N N . LYS C 1 25 ? 62.143 14.714 -24.801 1.00 19.80 22 LYS C N 1
ATOM 7870 C CA . LYS C 1 25 ? 62.549 13.603 -25.643 1.00 20.06 22 LYS C CA 1
ATOM 7871 C C . LYS C 1 25 ? 62.619 12.266 -24.900 1.00 19.57 22 LYS C C 1
ATOM 7872 O O . LYS C 1 25 ? 62.304 11.240 -25.481 1.00 19.50 22 LYS C O 1
ATOM 7878 N N . TYR C 1 26 ? 62.987 12.270 -23.614 1.00 19.72 23 TYR C N 1
ATOM 7879 C CA . TYR C 1 26 ? 63.136 11.005 -22.892 1.00 18.95 23 TYR C CA 1
ATOM 7880 C C . TYR C 1 26 ? 62.245 10.753 -21.692 1.00 18.62 23 TYR C C 1
ATOM 7881 O O . TYR C 1 26 ? 61.762 9.644 -21.529 1.00 18.89 23 TYR C O 1
ATOM 7890 N N . ALA C 1 27 ? 62.008 11.758 -20.857 1.00 19.23 24 ALA C N 1
ATOM 7891 C CA . ALA C 1 27 ? 61.195 11.541 -19.649 1.00 19.65 24 ALA C CA 1
ATOM 7892 C C . ALA C 1 27 ? 59.699 11.422 -19.914 1.00 20.50 24 ALA C C 1
ATOM 7893 O O . ALA C 1 27 ? 59.064 10.426 -19.537 1.00 22.56 24 ALA C O 1
ATOM 7895 N N . ALA C 1 28 ? 59.144 12.435 -20.566 1.00 20.65 25 ALA C N 1
ATOM 7896 C CA . ALA C 1 28 ? 57.707 12.502 -20.842 1.00 20.31 25 ALA C CA 1
ATOM 7897 C C . ALA C 1 28 ? 57.100 11.261 -21.522 1.00 21.40 25 ALA C C 1
ATOM 7898 O O . ALA C 1 28 ? 55.995 10.850 -21.178 1.00 21.07 25 ALA C O 1
ATOM 7900 N N . PRO C 1 29 ? 57.811 10.662 -22.496 1.00 22.25 26 PRO C N 1
ATOM 7901 C CA . PRO C 1 29 ? 57.229 9.480 -23.144 1.00 22.51 26 PRO C CA 1
ATOM 7902 C C . PRO C 1 29 ? 57.243 8.207 -22.293 1.00 23.34 26 PRO C C 1
ATOM 7903 O O . PRO C 1 29 ? 56.495 7.281 -22.590 1.00 24.40 26 PRO C O 1
ATOM 7915 N N . PRO C 1 31 ?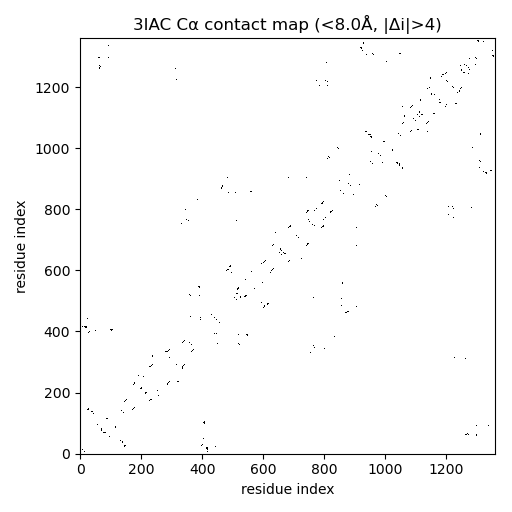 56.401 5.392 -19.621 1.00 19.11 28 PRO C N 1
ATOM 7916 C CA . PRO C 1 31 ? 55.191 5.044 -18.901 1.00 18.04 28 PRO C CA 1
ATOM 7917 C C . PRO C 1 31 ? 55.397 5.160 -17.393 1.00 17.88 28 PRO C C 1
ATOM 7918 O O . PRO C 1 31 ? 56.532 5.354 -16.927 1.00 16.79 28 PRO C O 1
ATOM 7922 N N . ILE C 1 32 ? 54.302 5.039 -16.647 1.00 16.78 29 ILE C N 1
ATOM 7923 C CA . ILE C 1 32 ? 54.327 5.142 -15.202 1.00 17.49 29 ILE C CA 1
ATOM 7924 C C . ILE C 1 32 ? 54.143 3.822 -14.476 1.00 17.32 29 ILE C C 1
ATOM 7925 O O . ILE C 1 32 ? 53.259 3.031 -14.814 1.00 16.69 29 ILE C O 1
ATOM 7930 N N . TYR C 1 33 ? 55.032 3.573 -13.513 1.00 17.91 30 TYR C N 1
ATOM 7931 C CA . TYR C 1 33 ? 54.932 2.419 -12.629 1.00 18.43 30 TYR C CA 1
ATOM 7932 C C . TYR C 1 33 ? 54.735 3.004 -11.239 1.00 18.49 30 TYR C C 1
ATOM 7933 O O . TYR C 1 33 ? 55.690 3.274 -10.517 1.00 18.66 30 TYR C O 1
ATOM 7942 N N . ASP C 1 34 ? 53.473 3.211 -10.888 1.00 18.54 31 ASP C N 1
ATOM 7943 C CA . ASP C 1 34 ? 53.116 3.809 -9.608 1.00 18.90 31 ASP C CA 1
ATOM 7944 C C . ASP C 1 34 ? 53.113 2.688 -8.592 1.00 18.21 31 ASP C C 1
ATOM 7945 O O . ASP C 1 34 ? 52.067 2.180 -8.205 1.00 19.79 31 ASP C O 1
ATOM 7950 N N . PHE C 1 35 ? 54.307 2.325 -8.155 1.00 18.00 32 PHE C N 1
ATOM 7951 C CA . PHE C 1 35 ? 54.504 1.199 -7.235 1.00 17.44 32 PHE C CA 1
ATOM 7952 C C . PHE C 1 35 ? 53.917 1.313 -5.831 1.00 16.95 32 PHE C C 1
ATOM 7953 O O . PHE C 1 35 ? 53.895 0.337 -5.087 1.00 16.77 32 PHE C O 1
ATOM 7961 N N . HIS C 1 36 ? 53.468 2.501 -5.456 1.00 17.12 33 HIS C N 1
ATOM 7962 C CA . HIS C 1 36 ? 52.826 2.681 -4.163 1.00 17.22 33 HIS C CA 1
ATOM 7963 C C . HIS C 1 36 ? 51.799 3.805 -4.237 1.00 17.23 33 HIS C C 1
ATOM 7964 O O . HIS C 1 36 ? 52.132 4.960 -4.503 1.00 17.95 33 HIS C O 1
ATOM 7971 N N . CYS C 1 37 ? 50.544 3.438 -4.031 1.00 17.05 34 CYS C N 1
ATOM 7972 C CA . CYS C 1 37 ? 49.453 4.378 -4.058 1.00 17.02 34 CYS C CA 1
ATOM 7973 C C . CYS C 1 37 ? 48.355 3.886 -3.128 1.00 16.07 34 CYS C C 1
ATOM 7974 O O . CYS C 1 37 ? 48.459 2.808 -2.529 1.00 13.74 34 CYS C O 1
ATOM 7977 N N . HIS C 1 38 ? 47.309 4.693 -3.003 1.00 17.03 35 HIS C N 1
ATOM 7978 C CA . HIS C 1 38 ? 46.158 4.358 -2.162 1.00 17.40 35 HIS C CA 1
ATOM 7979 C C . HIS C 1 38 ? 44.837 4.353 -2.955 1.00 17.27 35 HIS C C 1
ATOM 7980 O O . HIS C 1 38 ? 43.772 4.600 -2.397 1.00 19.04 35 HIS C O 1
ATOM 7987 N N . LEU C 1 39 ? 44.906 4.055 -4.252 1.00 16.99 36 LEU C N 1
ATOM 7988 C CA . LEU C 1 39 ? 43.704 4.011 -5.079 1.00 16.58 36 LEU C CA 1
ATOM 7989 C C . LEU C 1 39 ? 42.786 2.898 -4.611 1.00 16.89 36 LEU C C 1
ATOM 7990 O O . LEU C 1 39 ? 43.255 1.870 -4.106 1.00 17.40 36 LEU C O 1
ATOM 7995 N N . SER C 1 40 ? 41.485 3.110 -4.785 1.00 16.66 37 SER C N 1
ATOM 7996 C CA . SER C 1 40 ? 40.475 2.126 -4.425 1.00 17.74 37 SER C CA 1
ATOM 7997 C C . SER C 1 40 ? 40.416 1.051 -5.505 1.00 18.38 37 SER C C 1
ATOM 7998 O O . SER C 1 40 ? 40.087 1.347 -6.653 1.00 18.93 37 SER C O 1
ATOM 8001 N N . PRO C 1 41 ? 40.739 -0.199 -5.150 1.00 18.37 38 PRO C N 1
ATOM 8002 C CA . PRO C 1 41 ? 40.688 -1.250 -6.169 1.00 19.14 38 PRO C CA 1
ATOM 8003 C C . PRO C 1 41 ? 39.276 -1.457 -6.756 1.00 20.10 38 PRO C C 1
ATOM 8004 O O . PRO C 1 41 ? 39.141 -1.810 -7.931 1.00 19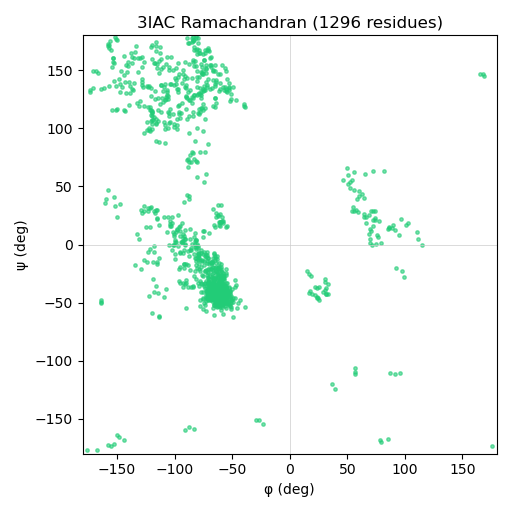.96 38 PRO C O 1
ATOM 8008 N N . GLN C 1 42 ? 38.242 -1.230 -5.947 1.00 21.41 39 GLN C N 1
ATOM 8009 C CA . GLN C 1 42 ? 36.871 -1.409 -6.408 1.00 22.30 39 GLN C CA 1
ATOM 8010 C C . GLN C 1 42 ? 36.559 -0.331 -7.462 1.00 21.75 39 GLN C C 1
ATOM 8011 O O . GLN C 1 42 ? 35.878 -0.609 -8.464 1.00 21.79 39 GLN C O 1
ATOM 8017 N N . GLU C 1 43 ? 37.075 0.885 -7.256 1.00 20.53 40 GLU C N 1
ATOM 8018 C CA . GLU C 1 43 ? 36.865 1.959 -8.232 1.00 20.50 40 GLU C CA 1
ATOM 8019 C C . GLU C 1 43 ? 37.534 1.615 -9.566 1.00 20.15 40 GLU C C 1
ATOM 8020 O O . GLU C 1 43 ? 36.994 1.935 -10.631 1.00 19.68 40 GLU C O 1
ATOM 8026 N N . ILE C 1 44 ? 38.690 0.944 -9.504 1.00 19.96 41 ILE C N 1
ATOM 8027 C CA . ILE C 1 44 ? 39.400 0.510 -10.711 1.00 19.62 41 ILE C CA 1
ATOM 8028 C C . ILE C 1 44 ? 38.654 -0.667 -11.362 1.00 20.12 41 ILE C C 1
ATOM 8029 O O . ILE C 1 44 ? 38.458 -0.688 -12.577 1.00 19.89 41 ILE C O 1
ATOM 8034 N N . ALA C 1 45 ? 38.239 -1.634 -10.541 1.00 20.40 42 ALA C N 1
ATOM 8035 C CA . ALA C 1 45 ? 37.513 -2.813 -11.023 1.00 21.10 42 ALA C CA 1
ATOM 8036 C C . ALA C 1 45 ? 36.191 -2.448 -11.693 1.00 21.48 42 ALA C C 1
ATOM 8037 O O . ALA C 1 45 ? 35.919 -2.889 -12.806 1.00 21.80 42 ALA C O 1
ATOM 8039 N N . ASP C 1 46 ? 35.380 -1.636 -11.014 1.00 21.83 43 ASP C N 1
ATOM 8040 C CA . ASP C 1 46 ? 34.079 -1.201 -11.539 1.00 21.31 43 ASP C CA 1
ATOM 8041 C C . ASP C 1 46 ? 34.190 -0.020 -12.502 1.00 20.60 43 ASP C C 1
ATOM 8042 O O . ASP C 1 46 ? 33.176 0.464 -12.993 1.00 20.69 43 ASP C O 1
ATOM 8047 N N . ASP C 1 47 ? 35.413 0.451 -12.749 1.00 19.94 44 ASP C N 1
ATOM 8048 C CA . ASP C 1 47 ? 35.667 1.581 -13.652 1.00 20.30 44 ASP C CA 1
ATOM 8049 C C . ASP C 1 47 ? 34.755 2.755 -13.301 1.00 20.36 44 ASP C C 1
ATOM 8050 O O . ASP C 1 47 ? 33.903 3.148 -14.090 1.00 19.12 44 ASP C O 1
ATOM 8055 N N . ARG C 1 48 ? 34.960 3.315 -12.112 1.00 20.94 45 ARG C N 1
ATOM 8056 C CA . ARG C 1 48 ? 34.129 4.412 -11.623 1.00 21.14 45 ARG C CA 1
ATOM 8057 C C . ARG C 1 48 ? 34.002 5.609 -12.562 1.00 21.85 45 ARG C C 1
ATOM 8058 O O . ARG C 1 48 ? 34.972 6.093 -13.133 1.00 19.69 45 ARG C O 1
ATOM 8066 N N . ARG C 1 49 ? 32.770 6.081 -12.681 1.00 23.51 46 ARG C N 1
ATOM 8067 C CA . ARG C 1 49 ? 32.440 7.227 -13.489 1.00 25.56 46 ARG C CA 1
ATOM 8068 C C . ARG C 1 49 ? 32.174 8.359 -12.495 1.00 24.93 46 ARG C C 1
ATOM 8069 O O . ARG C 1 49 ? 31.367 8.197 -11.575 1.00 25.38 46 ARG C O 1
ATOM 8077 N N . PHE C 1 50 ? 32.829 9.498 -12.666 1.00 24.25 47 PHE C N 1
ATOM 8078 C CA . PHE C 1 50 ? 32.616 10.626 -11.751 1.00 24.73 47 PHE C CA 1
ATOM 8079 C C . PHE C 1 50 ? 31.490 11.567 -12.219 1.00 24.48 47 PHE C C 1
ATOM 8080 O O . PHE C 1 50 ? 31.377 11.881 -13.398 1.00 24.83 47 PHE C O 1
ATOM 8088 N N . ASP C 1 51 ? 30.649 11.989 -11.280 1.00 24.88 48 ASP C N 1
ATOM 8089 C CA . ASP C 1 51 ? 29.534 12.877 -11.593 1.00 25.07 48 ASP C CA 1
ATOM 8090 C C . ASP C 1 51 ? 29.980 14.287 -11.932 1.00 22.93 48 ASP C C 1
ATOM 8091 O O . ASP C 1 51 ? 29.427 14.909 -12.842 1.00 22.50 48 ASP C O 1
ATOM 8096 N N . ASN C 1 52 ? 30.970 14.799 -11.208 1.00 20.55 49 ASN C N 1
ATOM 8097 C CA . ASN C 1 52 ? 31.409 16.161 -11.446 1.00 19.55 49 ASN C CA 1
ATOM 8098 C C . ASN C 1 52 ? 32.832 16.429 -10.992 1.00 19.28 49 ASN C C 1
ATOM 8099 O O . ASN C 1 52 ? 33.441 15.614 -10.311 1.00 19.17 49 ASN C O 1
ATOM 8104 N N . LEU C 1 53 ? 33.355 17.584 -11.387 1.00 19.68 50 LEU C N 1
ATOM 8105 C CA . LEU C 1 53 ? 34.727 17.969 -11.068 1.00 20.36 50 LEU C CA 1
ATOM 8106 C C . LEU C 1 53 ? 34.942 18.001 -9.547 1.00 21.80 50 LEU C C 1
ATOM 8107 O O . LEU C 1 53 ? 35.846 17.358 -9.023 1.00 20.92 50 LEU C O 1
ATOM 8112 N N . GLY C 1 54 ? 34.076 18.711 -8.836 1.00 23.45 51 GLY C N 1
ATOM 8113 C CA . GLY C 1 54 ? 34.180 18.780 -7.387 1.00 24.81 51 GLY C CA 1
ATOM 8114 C C . GLY C 1 54 ? 34.380 17.404 -6.763 1.00 26.03 51 GLY C C 1
ATOM 8115 O O . GLY C 1 54 ? 35.265 17.206 -5.938 1.00 26.05 51 GLY C O 1
ATOM 8116 N N . GLN C 1 55 ? 33.585 16.443 -7.207 1.00 26.78 52 GLN C N 1
ATOM 8117 C CA . GLN C 1 55 ? 33.618 15.090 -6.667 1.00 27.63 52 GLN C CA 1
ATOM 8118 C C . GLN C 1 55 ? 34.984 14.434 -6.789 1.00 28.49 52 GLN C C 1
ATOM 8119 O O . GLN C 1 55 ? 35.604 14.084 -5.776 1.00 29.62 52 GLN C O 1
ATOM 8125 N N . ILE C 1 56 ? 35.463 14.292 -8.022 1.00 28.08 53 ILE C N 1
ATOM 8126 C CA . ILE C 1 56 ? 36.756 13.642 -8.292 1.00 28.12 53 ILE C CA 1
ATOM 8127 C C . ILE C 1 56 ? 37.979 14.375 -7.719 1.00 28.53 53 ILE C C 1
ATOM 8128 O O . ILE C 1 56 ? 39.003 13.761 -7.439 1.00 29.87 53 ILE C O 1
ATOM 8133 N N . TRP C 1 57 ? 37.831 15.662 -7.474 1.00 28.80 54 TRP C N 1
ATOM 8134 C CA . TRP C 1 57 ? 38.941 16.511 -7.121 1.00 29.74 54 TRP C CA 1
ATOM 8135 C C . TRP C 1 57 ? 39.058 16.989 -5.685 1.00 30.31 54 TRP C C 1
ATO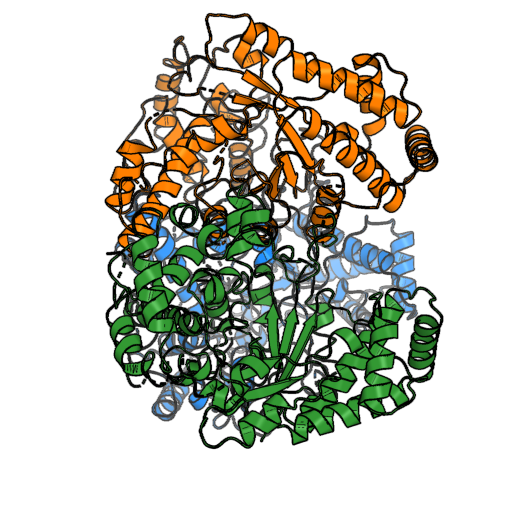M 8136 O O . TRP C 1 57 ? 40.163 17.041 -5.133 1.00 29.68 54 TRP C O 1
ATOM 8147 N N . LEU C 1 58 ? 37.937 17.310 -5.063 1.00 30.06 55 LEU C N 1
ATOM 8148 C CA . LEU C 1 58 ? 37.995 17.891 -3.740 1.00 31.87 55 LEU C CA 1
ATOM 8149 C C . LEU C 1 58 ? 38.643 17.095 -2.630 1.00 33.71 55 LEU C C 1
ATOM 8150 O O . LEU C 1 58 ? 39.585 17.605 -2.001 1.00 34.84 55 LEU C O 1
ATOM 8155 N N . GLU C 1 59 ? 38.188 15.871 -2.363 1.00 34.49 56 GLU C N 1
ATOM 8156 C CA . GLU C 1 59 ? 38.834 15.083 -1.287 1.00 34.47 56 GLU C CA 1
ATOM 8157 C C . GLU C 1 59 ? 40.334 14.857 -1.531 1.00 33.12 56 GLU C C 1
ATOM 8158 O O . GLU C 1 59 ? 41.148 15.026 -0.620 1.00 29.62 56 GLU C O 1
ATOM 8164 N N . GLY C 1 60 ? 40.676 14.484 -2.768 1.00 33.85 57 GLY C N 1
ATOM 8165 C CA . GLY C 1 60 ? 42.070 14.217 -3.154 1.00 33.95 57 GLY C CA 1
ATOM 8166 C C . GLY C 1 60 ? 42.820 13.542 -2.021 1.00 33.55 57 GLY C C 1
ATOM 8167 O O . GLY C 1 60 ? 42.412 12.484 -1.549 1.00 33.57 57 GLY C O 1
ATOM 8168 N N . ASP C 1 61 ? 43.890 14.188 -1.548 1.00 32.98 58 ASP C N 1
ATOM 8169 C CA . ASP C 1 61 ? 44.696 13.653 -0.444 1.00 31.30 58 ASP C CA 1
ATOM 8170 C C . ASP C 1 61 ? 44.655 14.538 0.827 1.00 30.46 58 ASP C C 1
ATOM 8171 O O . ASP C 1 61 ? 45.560 14.459 1.695 1.00 31.01 58 ASP C O 1
ATOM 8176 N N . HIS C 1 62 ? 43.579 15.356 0.937 1.00 27.87 59 HIS C N 1
ATOM 8177 C CA . HIS C 1 62 ? 43.333 16.230 2.092 1.00 25.54 59 HIS C CA 1
ATOM 8178 C C . HIS C 1 62 ? 44.197 17.495 2.119 1.00 22.63 59 HIS C C 1
ATOM 8179 O O . HIS C 1 62 ? 44.169 18.245 3.103 1.00 20.23 59 HIS C O 1
ATOM 8186 N N . TYR C 1 63 ? 44.964 17.729 1.055 1.00 19.58 60 TYR C N 1
ATOM 8187 C CA . TYR C 1 63 ? 45.758 18.946 0.961 1.00 19.51 60 TYR C CA 1
ATOM 8188 C C . TYR C 1 63 ? 44.804 20.124 0.766 1.00 17.90 60 TYR C C 1
ATOM 8189 O O . TYR C 1 63 ? 44.962 21.158 1.387 1.00 18.28 60 TYR C O 1
ATOM 8198 N N . LYS C 1 64 ? 43.816 19.971 -0.112 1.00 17.97 61 LYS C N 1
ATOM 8199 C CA . LYS C 1 64 ? 42.863 21.048 -0.317 1.00 17.77 61 LYS C CA 1
ATOM 8200 C C . LYS C 1 64 ? 42.124 21.363 0.999 1.00 17.29 61 LYS C C 1
ATOM 8201 O O . LYS C 1 64 ? 41.950 22.540 1.349 1.00 16.14 61 LYS C O 1
ATOM 8207 N N . TRP C 1 65 ? 41.718 20.330 1.748 1.00 16.73 62 TRP C N 1
ATOM 8208 C CA . TRP C 1 65 ? 40.980 20.585 3.004 1.00 17.34 62 TRP C CA 1
ATOM 8209 C C . TRP C 1 65 ? 41.784 21.438 3.979 1.00 17.19 62 TRP C C 1
ATOM 8210 O O . TRP C 1 65 ? 41.255 22.341 4.610 1.00 16.82 62 TRP C O 1
ATOM 8221 N N . ARG C 1 66 ? 43.072 21.150 4.073 1.00 18.04 63 ARG C N 1
ATOM 8222 C CA . ARG C 1 66 ? 43.963 21.893 4.947 1.00 17.82 63 ARG C CA 1
ATOM 8223 C C . ARG C 1 66 ? 44.103 23.359 4.494 1.00 16.93 63 ARG C C 1
ATOM 8224 O O . ARG C 1 66 ? 44.117 24.265 5.329 1.00 16.53 63 ARG C O 1
ATOM 8232 N N . ALA C 1 67 ? 44.196 23.592 3.186 1.00 16.09 64 ALA C N 1
ATOM 8233 C CA . ALA C 1 67 ? 44.305 24.969 2.662 1.00 16.22 64 ALA C CA 1
ATOM 8234 C C . ALA C 1 67 ? 43.007 25.747 2.953 1.00 16.46 64 ALA C C 1
ATOM 8235 O O . ALA C 1 67 ? 43.046 26.915 3.371 1.00 18.17 64 ALA C O 1
ATOM 8237 N N . LEU C 1 68 ? 41.864 25.091 2.722 1.00 16.17 65 LEU C N 1
ATOM 8238 C CA . LEU C 1 68 ? 40.545 25.684 2.976 1.00 15.55 65 LEU C CA 1
ATOM 8239 C C . LEU C 1 68 ? 40.397 26.110 4.431 1.00 15.36 65 LEU C C 1
ATOM 8240 O O . LEU C 1 68 ? 39.928 27.219 4.728 1.00 13.72 65 LEU C O 1
ATOM 8245 N N . ARG C 1 69 ? 40.795 25.233 5.343 1.00 15.36 66 ARG C N 1
ATOM 8246 C CA . ARG C 1 69 ? 40.723 25.542 6.765 1.00 15.01 66 ARG C CA 1
ATOM 8247 C C . ARG C 1 69 ? 41.671 26.702 7.095 1.00 15.52 66 ARG C C 1
ATOM 8248 O O . ARG C 1 69 ? 41.310 27.615 7.864 1.00 12.56 66 ARG C O 1
ATOM 8256 N N . SER C 1 70 ? 42.869 26.679 6.507 1.00 15.06 67 SER C N 1
ATOM 8257 C CA . SER C 1 70 ? 43.838 27.757 6.740 1.00 15.71 67 SER C CA 1
ATOM 8258 C C . SER C 1 70 ? 43.246 29.081 6.263 1.00 16.18 67 SER C C 1
ATOM 8259 O O . SER C 1 70 ? 43.428 30.095 6.911 1.00 17.34 67 SER C O 1
ATOM 8262 N N . ALA C 1 71 ? 42.489 29.057 5.158 1.00 15.54 68 ALA C N 1
ATOM 8263 C CA . ALA C 1 71 ? 41.863 30.283 4.632 1.00 15.61 68 ALA C CA 1
ATOM 8264 C C . ALA C 1 71 ? 40.666 30.751 5.449 1.00 15.23 68 ALA C C 1
ATOM 8265 O O . ALA C 1 71 ? 40.133 31.808 5.184 1.00 15.24 68 ALA C O 1
ATOM 8267 N N . GLY C 1 72 ? 40.248 29.962 6.433 1.00 15.99 69 GLY C N 1
ATOM 8268 C CA . GLY C 1 72 ? 39.123 30.318 7.299 1.00 16.11 69 GLY C CA 1
ATOM 8269 C C . GLY C 1 72 ? 37.759 29.861 6.793 1.00 16.75 69 GLY C C 1
ATOM 8270 O O . GLY C 1 72 ? 36.724 30.316 7.290 1.00 16.65 69 GLY C O 1
ATOM 8271 N N . VAL C 1 73 ? 37.752 28.967 5.811 1.00 16.42 70 VAL C N 1
ATOM 8272 C CA . VAL C 1 73 ? 36.498 28.452 5.253 1.00 16.74 70 VAL C CA 1
ATOM 8273 C C . VAL C 1 73 ? 35.795 27.511 6.244 1.00 16.20 70 VAL C C 1
ATOM 8274 O O . VAL C 1 73 ? 36.431 26.665 6.863 1.00 17.65 70 VAL C O 1
ATOM 8278 N N . ASP C 1 74 ? 34.488 27.680 6.383 1.00 16.25 71 ASP C N 1
ATOM 8279 C CA . ASP C 1 74 ? 33.675 26.876 7.292 1.00 16.93 71 ASP C CA 1
ATOM 8280 C C . ASP C 1 74 ? 33.753 25.395 6.908 1.00 16.59 71 ASP C C 1
ATOM 8281 O O . ASP C 1 74 ? 33.685 25.050 5.719 1.00 16.62 71 ASP C O 1
ATOM 8286 N N . GLU C 1 75 ? 33.851 24.525 7.913 1.00 16.40 72 GLU C N 1
ATOM 8287 C CA . GLU C 1 75 ? 33.973 23.065 7.690 1.00 16.47 72 GLU C CA 1
ATOM 8288 C C . GLU C 1 75 ? 32.805 22.473 6.879 1.00 16.13 72 GLU C C 1
ATOM 8289 O O . GLU C 1 75 ? 32.985 21.494 6.147 1.00 14.96 72 GLU C O 1
ATOM 8295 N N . SER C 1 76 ? 31.620 23.065 6.979 1.00 16.24 73 SER C N 1
ATOM 8296 C CA . SER C 1 76 ? 30.469 22.555 6.218 1.00 17.43 73 SER C CA 1
ATOM 8297 C C . SER C 1 76 ? 30.734 22.592 4.703 1.00 17.14 73 SER C C 1
ATOM 8298 O O . SER C 1 76 ? 30.184 21.784 3.957 1.00 17.88 73 SER C O 1
ATOM 8301 N N . LEU C 1 77 ? 31.577 23.535 4.265 1.00 17.03 74 LEU C N 1
ATOM 8302 C CA . LEU C 1 77 ? 31.934 23.686 2.847 1.00 17.16 74 LEU C CA 1
ATOM 8303 C C . LEU C 1 77 ? 33.174 22.874 2.452 1.00 17.25 74 LEU C C 1
ATOM 8304 O O . LEU C 1 77 ? 33.645 22.964 1.310 1.00 17.61 74 LEU C O 1
ATOM 8309 N N . ILE C 1 78 ? 33.686 22.080 3.391 1.00 17.73 75 ILE C N 1
ATOM 8310 C CA . ILE C 1 78 ? 34.875 21.246 3.181 1.00 17.59 75 ILE C CA 1
ATOM 8311 C C . ILE C 1 78 ? 34.496 19.750 3.222 1.00 17.96 75 ILE C C 1
ATOM 8312 O O . ILE C 1 78 ? 34.646 19.037 2.224 1.00 17.99 75 ILE C O 1
ATOM 8317 N N . THR C 1 79 ? 33.987 19.298 4.368 1.00 18.45 76 THR C N 1
ATOM 8318 C CA . THR C 1 79 ? 33.594 17.901 4.570 1.00 20.33 76 THR C CA 1
ATOM 8319 C C . THR C 1 79 ? 32.095 17.684 4.864 1.00 22.14 76 THR C C 1
ATOM 8320 O O . THR C 1 79 ? 31.646 16.545 4.942 1.00 22.69 76 THR C O 1
ATOM 8324 N N . GLY C 1 80 ? 31.333 18.757 5.046 1.00 24.94 77 GLY C N 1
ATOM 8325 C CA . GLY C 1 80 ? 29.901 18.633 5.359 1.00 27.06 77 GLY C CA 1
ATOM 8326 C C . GLY C 1 80 ? 29.115 17.805 4.354 1.00 29.18 77 GLY C C 1
ATOM 8327 O O . GLY C 1 80 ? 29.269 17.983 3.153 1.00 28.88 77 GLY C O 1
ATOM 8328 N N . LYS C 1 81 ? 28.270 16.893 4.847 1.00 32.36 78 LYS C N 1
ATOM 8329 C CA . LYS C 1 81 ? 27.429 16.047 3.962 1.00 34.35 78 LYS C CA 1
ATOM 8330 C C . LYS C 1 81 ? 26.239 16.905 3.514 1.00 34.38 78 LYS C C 1
ATOM 8331 O O . LYS C 1 81 ? 25.494 16.555 2.617 1.00 34.88 78 LYS C O 1
ATOM 8337 N N . GLU C 1 82 ? 26.101 18.037 4.180 1.00 34.66 79 GLU C N 1
ATOM 8338 C CA . GLU C 1 82 ? 25.038 19.015 3.975 1.00 35.51 79 GLU C CA 1
ATOM 8339 C C . GLU C 1 82 ? 25.160 19.901 2.720 1.00 33.80 79 GLU C C 1
ATOM 8340 O O . GLU C 1 82 ? 24.161 20.159 2.053 1.00 34.92 79 GLU C O 1
ATOM 8346 N N . THR C 1 83 ? 26.365 20.367 2.395 1.00 31.37 80 THR C N 1
ATOM 8347 C CA . THR C 1 83 ? 26.541 21.236 1.223 1.00 28.28 80 THR C CA 1
ATOM 8348 C C . THR C 1 83 ? 26.770 20.416 -0.051 1.00 26.13 80 THR C C 1
ATOM 8349 O O . THR C 1 83 ? 27.228 19.275 0.010 1.00 25.40 80 THR C O 1
ATOM 8353 N N . SER C 1 84 ? 26.450 21.009 -1.201 1.00 24.00 81 SER C N 1
ATOM 8354 C CA . SER C 1 84 ? 26.595 20.333 -2.487 1.00 22.80 81 SER C CA 1
ATOM 8355 C C . SER C 1 84 ? 28.033 20.378 -3.020 1.00 22.79 81 SER C C 1
ATOM 8356 O O . SER C 1 84 ? 28.883 21.136 -2.526 1.00 20.97 81 SER C O 1
ATOM 8359 N N . ASP C 1 85 ? 28.282 19.565 -4.043 1.00 21.85 82 ASP C N 1
ATOM 8360 C CA . ASP C 1 85 ? 29.588 19.504 -4.666 1.00 22.02 82 ASP C CA 1
ATOM 8361 C C . ASP C 1 85 ? 29.953 20.839 -5.289 1.00 21.23 82 ASP C C 1
ATOM 8362 O O . ASP C 1 85 ? 31.098 21.268 -5.207 1.00 20.55 82 ASP C O 1
ATOM 8367 N N . TYR C 1 86 ? 28.978 21.505 -5.904 1.00 20.98 83 TYR C N 1
ATOM 8368 C CA . TYR C 1 86 ? 29.253 22.785 -6.532 1.00 19.98 83 TYR C CA 1
ATOM 8369 C C . TYR C 1 86 ? 29.597 23.855 -5.483 1.00 19.57 83 TYR C C 1
ATOM 8370 O O . TYR C 1 86 ? 30.512 24.632 -5.684 1.00 19.05 83 TYR C O 1
ATOM 8379 N N . GLU C 1 87 ? 28.895 23.865 -4.355 1.00 19.03 84 GLU C N 1
ATOM 8380 C CA . GLU C 1 87 ? 29.180 24.846 -3.295 1.00 19.64 84 GLU C CA 1
ATOM 8381 C C . GLU C 1 87 ? 30.610 24.634 -2.811 1.00 18.20 84 GLU C C 1
ATOM 8382 O O . GLU C 1 87 ? 31.377 25.588 -2.686 1.00 17.38 84 GLU C O 1
ATOM 8388 N N . LYS C 1 88 ? 30.962 23.381 -2.541 1.00 16.93 85 LYS C N 1
ATOM 8389 C CA . LYS C 1 88 ? 32.320 23.051 -2.108 1.00 17.39 85 LYS C CA 1
ATOM 8390 C C . LYS C 1 88 ? 33.358 23.471 -3.150 1.00 17.36 85 LYS C C 1
ATOM 8391 O O . LYS C 1 88 ? 34.431 23.972 -2.802 1.00 18.23 85 LYS C O 1
ATOM 8397 N N . TYR C 1 89 ? 33.030 23.251 -4.423 1.00 16.75 86 TYR C N 1
ATOM 8398 C CA . TYR C 1 89 ? 33.887 23.635 -5.536 1.00 16.79 86 TYR C CA 1
ATOM 8399 C C . TYR C 1 89 ? 34.109 25.146 -5.593 1.00 16.43 86 TYR C C 1
ATOM 8400 O O . TYR C 1 89 ? 35.224 25.610 -5.831 1.00 16.79 86 TYR C O 1
ATOM 8417 N N . ALA C 1 91 ? 33.894 27.199 -3.105 1.00 16.76 88 ALA C N 1
ATOM 8418 C CA . ALA C 1 91 ? 34.695 27.549 -1.946 1.00 16.32 88 ALA C CA 1
ATOM 8419 C C . ALA C 1 91 ? 36.164 27.370 -2.316 1.00 16.61 88 ALA C C 1
ATOM 8420 O O . ALA C 1 91 ? 37.007 28.206 -1.988 1.00 15.18 88 ALA C O 1
ATOM 8422 N N . TRP C 1 92 ? 36.454 26.273 -3.014 1.00 16.84 89 TRP C N 1
ATOM 8423 C CA . TRP C 1 92 ? 37.806 25.975 -3.462 1.00 18.65 89 TRP C CA 1
ATOM 8424 C C . TRP C 1 92 ? 38.289 26.993 -4.517 1.00 19.05 89 TRP C C 1
ATOM 8425 O O . TRP C 1 92 ? 39.446 27.429 -4.468 1.00 19.45 89 TRP C O 1
ATOM 8436 N N . ALA C 1 93 ? 37.399 27.388 -5.436 1.00 19.28 90 ALA C N 1
ATOM 8437 C CA . ALA C 1 93 ? 37.730 28.381 -6.470 1.00 18.90 90 ALA C CA 1
ATOM 8438 C C . ALA C 1 93 ? 38.097 29.718 -5.822 1.00 19.02 90 ALA C C 1
ATOM 8439 O O . ALA C 1 93 ? 38.975 30.425 -6.305 1.00 18.23 90 ALA C O 1
ATOM 8441 N N . ASN C 1 94 ? 37.400 30.057 -4.739 1.00 19.30 91 ASN C N 1
ATOM 8442 C CA . ASN C 1 94 ? 37.669 31.283 -4.000 1.00 20.75 91 ASN C CA 1
ATOM 8443 C C . ASN C 1 94 ? 38.981 31.195 -3.238 1.00 20.40 91 ASN C C 1
ATOM 8444 O O . ASN C 1 94 ? 39.593 32.213 -2.950 1.00 22.26 91 ASN C O 1
ATOM 8449 N N . THR C 1 95 ? 39.417 29.978 -2.914 1.00 19.31 92 THR C N 1
ATOM 8450 C CA . THR C 1 95 ? 40.640 29.783 -2.152 1.00 18.04 92 THR C CA 1
ATOM 8451 C C . THR C 1 95 ? 41.909 29.636 -2.988 1.00 18.12 92 THR C C 1
ATOM 8452 O O . THR C 1 95 ? 43.000 30.029 -2.534 1.00 17.01 92 THR C O 1
ATOM 8456 N N . VAL C 1 96 ? 41.797 29.081 -4.198 1.00 17.44 93 VAL C N 1
ATOM 8457 C CA . VAL C 1 96 ? 42.995 28.857 -5.012 1.00 17.16 93 VAL C CA 1
ATOM 8458 C C . VAL C 1 96 ? 43.867 30.097 -5.216 1.00 16.64 93 VAL C C 1
ATOM 8459 O O . VAL C 1 96 ? 45.079 29.987 -5.144 1.00 15.54 93 VAL C O 1
ATOM 8463 N N . PRO C 1 97 ? 43.260 31.282 -5.450 1.00 16.82 94 PRO C N 1
ATOM 8464 C CA . PRO C 1 97 ? 44.107 32.477 -5.628 1.00 16.71 94 PRO C CA 1
ATOM 8465 C C . PRO C 1 97 ? 44.939 32.844 -4.384 1.00 16.59 94 PRO C C 1
ATOM 8466 O O . PRO C 1 97 ? 45.858 33.651 -4.483 1.00 16.74 94 PRO C O 1
ATOM 8470 N N . LYS C 1 98 ? 44.628 32.245 -3.237 1.00 17.04 95 LYS C N 1
ATOM 8471 C CA . LYS C 1 98 ? 45.363 32.497 -1.994 1.00 17.45 95 LYS C CA 1
ATOM 8472 C C . LYS C 1 98 ? 46.486 31.485 -1.766 1.00 17.22 95 LYS C C 1
ATOM 8473 O O . LYS C 1 98 ? 47.177 31.551 -0.759 1.00 16.79 95 LYS C O 1
ATOM 8479 N N . THR C 1 99 ? 46.683 30.563 -2.710 1.00 17.63 96 THR C N 1
ATOM 8480 C CA . THR C 1 99 ? 47.666 29.492 -2.537 1.00 16.06 96 THR C CA 1
ATOM 8481 C C . THR C 1 99 ? 48.982 29.627 -3.302 1.00 17.00 96 THR C C 1
ATOM 8482 O O . THR C 1 99 ? 49.703 28.634 -3.458 1.00 17.18 96 THR C O 1
ATOM 8486 N N . LEU C 1 100 ? 49.308 30.831 -3.772 1.00 15.82 97 LEU C N 1
ATOM 8487 C CA . LEU C 1 100 ? 50.571 31.038 -4.474 1.00 16.34 97 LEU C CA 1
ATOM 8488 C C . LEU C 1 100 ? 51.731 30.643 -3.563 1.00 15.81 97 LEU C C 1
ATOM 8489 O O . LEU C 1 100 ? 51.761 30.982 -2.376 1.00 16.20 97 LEU C O 1
ATOM 8494 N N . GLY C 1 101 ? 52.685 29.923 -4.134 1.00 15.76 98 GLY C N 1
ATOM 8495 C CA . GLY C 1 101 ? 53.831 29.428 -3.405 1.00 16.06 98 GLY C CA 1
ATOM 8496 C C . GLY C 1 101 ? 53.581 28.017 -2.868 1.00 15.65 98 GLY C C 1
ATOM 8497 O O . GLY C 1 101 ? 54.513 27.311 -2.532 1.00 16.32 98 GLY C O 1
ATOM 8498 N N . ASN C 1 102 ? 52.320 27.626 -2.761 1.00 15.38 99 ASN C N 1
ATOM 8499 C CA . ASN C 1 102 ? 51.955 26.306 -2.271 1.00 15.61 99 ASN C CA 1
ATOM 8500 C C . ASN C 1 102 ? 51.801 25.395 -3.491 1.00 16.38 99 ASN C C 1
ATOM 8501 O O . ASN C 1 102 ? 51.266 25.821 -4.527 1.00 16.39 99 ASN C O 1
ATOM 8506 N N . PRO C 1 103 ? 52.295 24.146 -3.391 1.00 16.10 100 PRO C N 1
ATOM 8507 C CA . PRO C 1 103 ? 52.202 23.212 -4.511 1.00 15.85 100 PRO C CA 1
ATOM 8508 C C . PRO C 1 103 ? 50.755 23.029 -5.010 1.00 16.28 100 PRO C C 1
ATOM 8509 O O . PRO C 1 103 ? 50.541 22.600 -6.133 1.00 16.10 100 PRO C O 1
ATOM 8513 N N . LEU C 1 104 ? 49.770 23.333 -4.177 1.00 16.10 101 LEU C N 1
ATOM 8514 C CA . LEU C 1 104 ? 48.375 23.238 -4.625 1.00 16.23 101 LEU C CA 1
ATOM 8515 C C . LEU C 1 104 ? 48.145 24.063 -5.890 1.00 15.72 101 LEU C C 1
ATOM 8516 O O . LEU C 1 104 ? 47.346 23.675 -6.753 1.00 14.78 101 LEU C O 1
ATOM 8521 N N . TYR C 1 105 ? 48.865 25.178 -6.021 1.00 14.68 102 TYR C N 1
ATOM 8522 C CA . TYR C 1 105 ? 48.691 26.024 -7.178 1.00 14.84 102 TYR C CA 1
ATOM 8523 C C . TYR C 1 105 ? 49.225 25.327 -8.409 1.00 16.50 102 TYR C C 1
ATOM 8524 O O . TYR C 1 105 ? 48.684 25.492 -9.518 1.00 17.29 102 TYR C O 1
ATOM 8533 N N . HIS C 1 106 ? 50.285 24.542 -8.232 1.00 16.91 103 HIS C N 1
ATOM 8534 C CA . HIS C 1 106 ? 50.832 23.794 -9.345 1.00 16.59 103 HIS C CA 1
ATOM 8535 C C . HIS C 1 106 ? 49.952 22.603 -9.682 1.00 15.93 103 HIS C C 1
ATOM 8536 O O . HIS C 1 106 ? 49.662 22.370 -10.848 1.00 16.94 103 HIS C O 1
ATOM 8543 N N . TRP C 1 107 ? 49.520 21.847 -8.674 1.00 16.19 104 TRP C N 1
ATOM 8544 C CA . TRP C 1 107 ? 48.685 20.674 -8.942 1.00 16.57 104 TRP C CA 1
ATOM 8545 C C . TRP C 1 107 ? 47.406 21.071 -9.661 1.00 16.33 104 TRP C C 1
ATOM 8546 O O . TRP C 1 107 ? 47.046 20.494 -10.693 1.00 15.98 104 TRP C O 1
ATOM 8557 N N . THR C 1 108 ? 46.725 22.066 -9.119 1.00 16.95 105 THR C N 1
ATOM 8558 C CA . THR C 1 108 ? 45.494 22.553 -9.714 1.00 16.32 105 THR C CA 1
ATOM 8559 C C . THR C 1 108 ? 45.642 22.732 -11.223 1.00 16.94 105 THR C C 1
ATOM 8560 O O . THR C 1 108 ? 44.893 22.150 -12.004 1.00 17.04 105 THR C O 1
ATOM 8564 N N . HIS C 1 109 ? 46.644 23.501 -11.626 1.00 17.48 106 HIS C N 1
ATOM 8565 C CA . HIS C 1 109 ? 46.839 23.799 -13.034 1.00 17.85 106 HIS C CA 1
ATOM 8566 C C . HIS C 1 109 ? 47.404 22.630 -13.849 1.00 18.84 106 HIS C C 1
ATOM 8567 O O . HIS C 1 109 ? 47.047 22.463 -15.027 1.00 18.37 106 HIS C O 1
ATOM 8574 N N . LEU C 1 110 ? 48.263 21.819 -13.228 1.00 19.06 107 LEU C N 1
ATOM 8575 C CA . LEU C 1 110 ? 48.791 20.628 -13.885 1.00 18.65 107 LEU C CA 1
ATOM 8576 C C . LEU C 1 110 ? 47.623 19.685 -14.224 1.00 19.19 107 LEU C C 1
ATOM 8577 O O . LEU C 1 110 ? 47.521 19.182 -15.346 1.00 18.11 107 LEU C O 1
ATOM 8582 N N . GLU C 1 111 ? 46.752 19.466 -13.239 1.00 19.55 108 GLU C N 1
ATOM 8583 C CA . GLU C 1 111 ? 45.596 18.579 -13.375 1.00 20.41 108 GLU C CA 1
ATOM 8584 C C . GLU C 1 111 ? 44.606 19.096 -14.427 1.00 21.88 108 GLU C C 1
ATOM 8585 O O . GLU C 1 111 ? 44.033 18.311 -15.188 1.00 23.24 108 GLU C O 1
ATOM 8591 N N . LEU C 1 112 ? 44.425 20.411 -14.496 1.00 22.13 109 LEU C N 1
ATOM 8592 C CA . LEU C 1 112 ? 43.536 20.988 -15.504 1.00 22.27 109 LEU C CA 1
ATOM 8593 C C . LEU C 1 112 ? 44.109 20.799 -16.904 1.00 21.52 109 LEU C C 1
ATOM 8594 O O . LEU C 1 112 ? 43.348 20.661 -17.876 1.00 21.79 109 LEU C O 1
ATOM 8599 N N . ARG C 1 113 ? 45.439 20.806 -17.016 1.00 20.03 110 ARG C N 1
ATOM 8600 C CA . ARG C 1 113 ? 46.089 20.624 -18.310 1.00 19.94 110 ARG C CA 1
ATOM 8601 C C . ARG C 1 113 ? 46.011 19.145 -18.734 1.00 19.26 110 ARG C C 1
ATOM 8602 O O . ARG C 1 113 ? 45.639 18.841 -19.847 1.00 17.96 110 ARG C O 1
ATOM 8610 N N . ARG C 1 114 ? 46.338 18.241 -17.819 1.00 19.82 111 ARG C N 1
ATOM 8611 C CA . ARG C 1 114 ? 46.303 16.799 -18.079 1.00 20.58 111 ARG C CA 1
ATOM 8612 C C . ARG C 1 114 ? 45.589 16.127 -16.908 1.00 20.27 111 ARG C C 1
ATOM 8613 O O . ARG C 1 114 ? 46.093 16.156 -15.782 1.00 18.68 111 ARG C O 1
ATOM 8621 N N . PRO C 1 115 ? 44.493 15.402 -17.186 1.00 20.19 112 PRO C N 1
ATOM 8622 C CA . PRO C 1 115 ? 43.919 15.083 -18.492 1.00 20.20 112 PRO C CA 1
ATOM 8623 C C . PRO C 1 115 ? 42.867 16.001 -19.111 1.00 20.14 112 PRO C C 1
ATOM 8624 O O . PRO C 1 115 ? 42.429 15.718 -20.221 1.00 19.70 112 PRO C O 1
ATOM 8628 N N . PHE C 1 116 ? 42.472 17.080 -18.445 1.00 20.95 113 PHE C N 1
ATOM 8629 C CA . PHE C 1 116 ? 41.356 17.914 -18.964 1.00 21.59 113 PHE C CA 1
ATOM 8630 C C . PHE C 1 116 ? 41.589 18.831 -20.172 1.00 21.69 113 PHE C C 1
ATOM 8631 O O . PHE C 1 116 ? 40.629 19.325 -20.734 1.00 21.92 113 PHE C O 1
ATOM 8639 N N . GLY C 1 117 ? 42.836 19.075 -20.548 1.00 22.63 114 GLY C N 1
ATOM 8640 C CA . GLY C 1 117 ? 43.147 19.923 -21.718 1.00 23.23 114 GLY C CA 1
ATOM 8641 C C . GLY C 1 117 ? 42.920 21.426 -21.570 1.00 23.70 114 GLY C C 1
ATOM 8642 O O . GLY C 1 117 ? 42.871 22.161 -22.563 1.00 23.99 114 GLY C O 1
ATOM 8643 N N . ILE C 1 118 ? 42.780 21.886 -20.338 1.00 23.52 115 ILE C N 1
ATOM 8644 C CA . ILE C 1 118 ? 42.559 23.297 -20.074 1.00 23.49 115 ILE C CA 1
ATOM 8645 C C . ILE C 1 118 ? 43.887 23.971 -19.814 1.00 22.31 115 ILE C C 1
ATOM 8646 O O . ILE C 1 118 ? 44.604 23.587 -18.894 1.00 22.54 115 ILE C O 1
ATOM 8651 N N . THR C 1 119 ? 44.200 24.982 -20.623 1.00 20.40 116 THR C N 1
ATOM 8652 C CA . THR C 1 119 ? 45.448 25.703 -20.508 1.00 19.78 116 THR C CA 1
ATOM 8653 C C . THR C 1 119 ? 45.254 27.195 -20.673 1.00 19.95 116 THR C C 1
ATOM 8654 O O . THR C 1 119 ? 44.202 27.651 -21.134 1.00 20.42 116 THR C O 1
ATOM 8658 N N . GLY C 1 120 ? 46.270 27.953 -20.276 1.00 19.90 117 GLY C N 1
ATOM 8659 C CA . GLY C 1 120 ? 46.264 29.401 -20.422 1.00 20.88 117 GLY C CA 1
ATOM 8660 C C . GLY C 1 120 ? 45.209 30.159 -19.633 1.00 21.62 117 GLY C C 1
ATOM 8661 O O . GLY C 1 120 ? 44.801 31.259 -20.034 1.00 20.64 117 GLY C O 1
ATOM 8662 N N . THR C 1 121 ? 44.757 29.582 -18.523 1.00 21.56 118 THR C N 1
ATOM 8663 C CA . THR C 1 121 ? 43.769 30.237 -17.697 1.00 23.32 118 THR C CA 1
ATOM 8664 C C . THR C 1 121 ? 44.025 29.893 -16.227 1.00 22.45 118 THR C C 1
ATOM 8665 O O . THR C 1 121 ? 44.295 28.756 -15.885 1.00 24.41 118 THR C O 1
ATOM 8669 N N . LEU C 1 122 ? 43.956 30.893 -15.368 1.00 21.79 119 LEU C N 1
ATOM 8670 C CA . LEU C 1 122 ? 44.166 30.697 -13.942 1.00 21.35 119 LEU C CA 1
ATOM 8671 C C . LEU C 1 122 ? 42.833 30.336 -13.293 1.00 20.94 119 LEU C C 1
ATOM 8672 O O . LEU C 1 122 ? 41.821 30.999 -13.535 1.00 21.19 119 LEU C O 1
ATOM 8677 N N . PHE C 1 123 ? 42.839 29.282 -12.481 1.00 19.95 120 PHE C N 1
ATOM 8678 C CA . PHE C 1 123 ? 41.646 28.818 -11.785 1.00 19.33 120 PHE C CA 1
ATOM 8679 C C . PHE C 1 123 ? 41.320 29.749 -10.620 1.00 19.95 120 PHE C C 1
ATOM 8680 O O . PHE C 1 123 ? 42.137 29.951 -9.708 1.00 19.28 120 PHE C O 1
ATOM 8688 N N . GLY C 1 124 ? 40.122 30.325 -10.679 1.00 20.44 121 GLY C N 1
ATOM 8689 C CA . GLY C 1 124 ? 39.637 31.251 -9.673 1.00 20.50 121 GLY C CA 1
ATOM 8690 C C . GLY C 1 124 ? 38.144 31.507 -9.837 1.00 20.70 121 GLY C C 1
ATOM 8691 O O . GLY C 1 124 ? 37.492 30.916 -10.707 1.00 21.38 121 GLY C O 1
ATOM 8692 N N . PRO C 1 125 ? 37.588 32.398 -9.007 1.00 20.38 122 PRO C N 1
ATOM 8693 C CA . PRO C 1 125 ? 36.150 32.697 -9.085 1.00 20.14 122 PRO C CA 1
ATOM 8694 C C . PRO C 1 125 ? 35.670 33.095 -10.495 1.00 20.49 122 PRO C C 1
ATOM 8695 O O . PRO C 1 125 ? 34.614 32.645 -10.933 1.00 19.20 122 PRO C O 1
ATOM 8699 N N . ASP C 1 126 ? 36.455 33.902 -11.200 1.00 20.81 123 ASP C N 1
ATOM 8700 C CA . ASP C 1 126 ? 36.078 34.364 -12.552 1.00 21.73 123 ASP C CA 1
ATOM 8701 C C . ASP C 1 126 ? 36.136 33.299 -13.669 1.00 21.19 123 ASP C C 1
ATOM 8702 O O . ASP C 1 126 ? 35.600 33.524 -14.750 1.00 22.36 123 ASP C O 1
ATOM 8707 N N . THR C 1 127 ? 36.775 32.159 -13.419 1.00 20.48 124 THR C N 1
ATOM 8708 C CA . THR C 1 127 ? 36.899 31.098 -14.439 1.00 20.10 124 THR C CA 1
ATOM 8709 C C . THR C 1 127 ? 36.340 29.739 -14.019 1.00 20.07 124 THR C C 1
ATOM 8710 O O . THR C 1 127 ? 36.265 28.819 -14.822 1.00 18.72 124 THR C O 1
ATOM 8714 N N . ALA C 1 128 ? 35.936 29.633 -12.768 1.00 20.59 125 ALA C N 1
ATOM 8715 C CA . ALA C 1 128 ? 35.469 28.377 -12.207 1.00 21.29 125 ALA C CA 1
ATOM 8716 C C . ALA C 1 128 ? 34.216 27.768 -12.844 1.00 21.16 125 ALA C C 1
ATOM 8717 O O . ALA C 1 128 ? 34.170 26.562 -13.059 1.00 20.02 125 ALA C O 1
ATOM 8719 N N . GLU C 1 129 ? 33.203 28.581 -13.129 1.00 21.82 126 GLU C N 1
ATOM 8720 C CA . GLU C 1 129 ? 31.961 28.051 -13.713 1.00 22.50 126 GLU C CA 1
ATOM 8721 C C . GLU C 1 129 ? 32.209 27.415 -15.074 1.00 22.07 126 GLU C C 1
ATOM 8722 O O . GLU C 1 129 ? 31.711 26.331 -15.372 1.00 21.81 126 GLU C O 1
ATOM 8728 N N . SER C 1 130 ? 32.964 28.104 -15.907 1.00 22.70 127 SER C N 1
ATOM 8729 C CA . SER C 1 130 ? 33.300 27.588 -17.229 1.00 23.34 127 SER C CA 1
ATOM 8730 C C . SER C 1 130 ? 34.085 26.265 -17.115 1.00 22.54 127 SER C C 1
ATOM 8731 O O . SER C 1 130 ? 33.773 25.289 -17.788 1.00 20.79 127 SER C O 1
ATOM 8734 N N . ILE C 1 131 ? 35.084 26.244 -16.236 1.00 21.92 128 ILE C N 1
ATOM 8735 C CA . ILE C 1 131 ? 35.924 25.051 -16.031 1.00 21.60 128 ILE C CA 1
ATOM 8736 C C . ILE C 1 131 ? 35.087 23.858 -15.550 1.00 21.66 128 ILE C C 1
ATOM 8737 O O . ILE C 1 131 ? 35.282 22.726 -15.993 1.00 21.88 128 ILE C O 1
ATOM 8742 N N . TRP C 1 132 ? 34.160 24.136 -14.646 1.00 21.65 129 TRP C N 1
ATOM 8743 C CA . TRP C 1 132 ? 33.228 23.143 -14.112 1.00 21.71 129 TRP C CA 1
ATOM 8744 C C . TRP C 1 132 ? 32.409 22.507 -15.244 1.00 22.02 129 TRP C C 1
ATOM 8745 O O . TRP C 1 132 ? 32.306 21.286 -15.341 1.00 21.24 129 TRP C O 1
ATOM 8756 N N . THR C 1 133 ? 31.839 23.346 -16.102 1.00 22.81 130 THR C N 1
ATOM 8757 C CA . THR C 1 133 ? 31.022 22.850 -17.225 1.00 23.50 130 THR C CA 1
ATOM 8758 C C . THR C 1 133 ? 31.850 22.012 -18.216 1.00 23.21 130 THR C C 1
ATOM 8759 O O . THR C 1 133 ? 31.434 20.912 -18.593 1.00 22.27 130 THR C O 1
ATOM 8763 N N . GLN C 1 134 ? 33.017 22.526 -18.614 1.00 23.47 131 GLN C N 1
ATOM 8764 C CA . GLN C 1 134 ? 33.886 21.825 -19.569 1.00 24.13 131 GLN C CA 1
ATOM 8765 C C . GLN C 1 134 ? 34.341 20.496 -18.995 1.00 23.38 131 GLN C C 1
ATOM 8766 O O . GLN C 1 134 ? 34.217 19.460 -19.647 1.00 22.53 131 GLN C O 1
ATOM 8772 N N . CYS C 1 135 ? 34.861 20.525 -17.766 1.00 22.44 132 CYS C N 1
ATOM 8773 C CA . CYS C 1 135 ? 35.345 19.301 -17.140 1.00 22.60 132 CYS C CA 1
ATOM 8774 C C . CYS C 1 135 ? 34.229 18.282 -16.954 1.00 22.09 132 CYS C C 1
ATOM 8775 O O . CYS C 1 135 ? 34.433 17.093 -17.203 1.00 21.16 132 CYS C O 1
ATOM 8778 N N . ASN C 1 136 ? 33.054 18.740 -16.536 1.00 21.72 133 ASN C N 1
ATOM 8779 C CA . ASN C 1 136 ? 31.917 17.829 -16.365 1.00 22.07 133 ASN C CA 1
ATOM 8780 C C . ASN C 1 136 ? 31.527 17.099 -17.665 1.00 22.73 133 ASN C C 1
ATOM 8781 O O . ASN C 1 136 ? 31.159 15.928 -17.620 1.00 22.80 133 ASN C O 1
ATOM 8786 N N . GLU C 1 137 ? 31.603 17.784 -18.808 1.00 23.41 134 GLU C N 1
ATOM 8787 C CA . GLU C 1 137 ? 31.276 17.146 -20.095 1.00 24.71 134 GLU C CA 1
ATOM 8788 C C . GLU C 1 137 ? 32.279 16.028 -20.369 1.00 24.52 134 GLU C C 1
ATOM 8789 O O . GLU C 1 137 ? 31.918 14.943 -20.839 1.00 23.51 134 GLU C O 1
ATOM 8795 N N . LYS C 1 138 ? 33.543 16.307 -20.064 1.00 24.94 135 LYS C N 1
ATOM 8796 C CA . LYS C 1 138 ? 34.603 15.335 -20.239 1.00 24.75 135 LYS C CA 1
ATOM 8797 C C . LYS C 1 138 ? 34.408 14.149 -19.295 1.00 24.44 135 LYS C C 1
ATOM 8798 O O . LYS C 1 138 ? 34.503 13.000 -19.728 1.00 24.14 135 LYS C O 1
ATOM 8804 N N . LEU C 1 139 ? 34.089 14.422 -18.024 1.00 23.86 136 LEU C N 1
ATOM 8805 C CA . LEU C 1 139 ? 33.864 13.345 -17.039 1.00 23.34 136 LEU C CA 1
ATOM 8806 C C . LEU C 1 139 ? 32.723 12.410 -17.428 1.00 22.92 136 LEU C C 1
ATOM 8807 O O . LEU C 1 139 ? 32.654 11.278 -16.949 1.00 22.54 136 LEU C O 1
ATOM 8812 N N . ALA C 1 140 ? 31.836 12.886 -18.297 1.00 22.96 137 ALA C N 1
ATOM 8813 C CA . ALA C 1 140 ? 30.713 12.092 -18.769 1.00 23.55 137 ALA C CA 1
ATOM 8814 C C . ALA C 1 140 ? 31.131 11.040 -19.810 1.00 23.78 137 ALA C C 1
ATOM 8815 O O . ALA C 1 140 ? 30.355 10.144 -20.110 1.00 24.38 137 ALA C O 1
ATOM 8817 N N . THR C 1 141 ? 32.346 11.146 -20.357 1.00 23.28 138 THR C N 1
ATOM 8818 C CA . THR C 1 141 ? 32.800 10.207 -21.384 1.00 23.35 138 THR C CA 1
ATOM 8819 C C . THR C 1 141 ? 33.656 9.061 -20.816 1.00 24.05 138 THR C C 1
ATOM 8820 O O . THR C 1 141 ? 34.251 9.197 -19.747 1.00 25.06 138 THR C O 1
ATOM 8824 N N . PRO C 1 142 ? 33.707 7.922 -21.533 1.00 24.43 139 PRO C N 1
ATOM 8825 C CA . PRO C 1 142 ? 34.495 6.740 -21.135 1.00 24.38 139 PRO C CA 1
ATOM 8826 C C . PRO C 1 142 ? 35.990 7.021 -20.917 1.00 23.75 139 PRO C C 1
ATOM 8827 O O . PRO C 1 142 ? 36.603 6.445 -20.009 1.00 23.70 139 PRO C O 1
ATOM 8831 N N . ALA C 1 143 ? 36.555 7.906 -21.743 1.00 22.95 140 ALA C N 1
ATOM 8832 C CA . ALA C 1 143 ? 37.967 8.280 -21.659 1.00 22.20 140 ALA C CA 1
ATOM 8833 C C . ALA C 1 143 ? 38.329 8.915 -20.322 1.00 21.95 140 ALA C C 1
ATOM 8834 O O . ALA C 1 143 ? 39.505 8.911 -19.933 1.00 22.69 140 ALA C O 1
ATOM 8836 N N . PHE C 1 144 ? 37.334 9.470 -19.625 1.00 20.52 141 PHE C N 1
ATOM 8837 C CA . PHE C 1 144 ? 37.560 10.117 -18.322 1.00 19.34 141 PHE C CA 1
ATOM 8838 C C . PHE C 1 144 ? 36.994 9.359 -17.113 1.00 18.71 141 PHE C C 1
ATOM 8839 O O . PHE C 1 144 ? 36.724 9.948 -16.066 1.00 18.96 141 PHE C O 1
ATOM 8847 N N . SER C 1 145 ? 36.817 8.050 -17.261 1.00 18.25 142 SER C N 1
ATOM 8848 C CA . SER C 1 145 ? 36.404 7.218 -16.146 1.00 18.26 142 SER C CA 1
ATOM 8849 C C . SER C 1 145 ? 37.707 6.925 -15.399 1.00 18.42 142 SER C C 1
ATOM 8850 O O . SER C 1 145 ? 38.796 7.294 -15.864 1.00 18.13 142 SER C O 1
ATOM 8853 N N . ALA C 1 146 ? 37.617 6.244 -14.266 1.00 18.22 143 ALA C N 1
ATOM 8854 C CA . ALA C 1 146 ? 38.811 5.914 -13.507 1.00 17.87 143 ALA C CA 1
ATOM 8855 C C . ALA C 1 146 ? 39.876 5.208 -14.398 1.00 17.84 143 ALA C C 1
ATOM 8856 O O . ALA C 1 146 ? 41.043 5.615 -14.409 1.00 17.12 143 ALA C O 1
ATOM 8858 N N . ARG C 1 147 ? 39.481 4.178 -15.150 1.00 17.79 144 ARG C N 1
ATOM 8859 C CA . ARG C 1 147 ? 40.438 3.468 -16.032 1.00 18.71 144 ARG C CA 1
ATOM 8860 C C . ARG C 1 147 ? 40.893 4.327 -17.206 1.00 19.30 144 ARG C C 1
ATOM 8861 O O . ARG C 1 147 ? 42.058 4.274 -17.613 1.00 20.19 144 ARG C O 1
ATOM 8869 N N . GLY C 1 148 ? 39.963 5.091 -17.767 1.00 19.65 145 GLY C N 1
ATOM 8870 C CA . GLY C 1 148 ? 40.258 5.964 -18.893 1.00 19.33 145 GLY C CA 1
ATOM 8871 C C . GLY C 1 148 ? 41.369 6.940 -18.575 1.00 18.87 145 GLY C C 1
ATOM 8872 O O . GLY C 1 148 ? 42.270 7.150 -19.385 1.00 19.65 145 GLY C O 1
ATOM 8873 N N . ILE C 1 149 ? 41.307 7.541 -17.394 1.00 18.03 146 ILE C N 1
ATOM 8874 C CA . ILE C 1 149 ? 42.326 8.499 -16.985 1.00 17.74 146 ILE C CA 1
ATOM 8875 C C . ILE C 1 149 ? 43.663 7.781 -16.838 1.00 18.74 146 ILE C C 1
ATOM 8876 O O . ILE C 1 149 ? 44.691 8.305 -17.258 1.00 18.83 146 ILE C O 1
ATOM 8889 N N A GLN C 1 151 ? 44.718 5.157 -18.456 0.60 20.74 148 GLN C N 1
ATOM 8890 N N B GLN C 1 151 ? 44.699 5.190 -18.452 0.40 20.27 148 GLN C N 1
ATOM 8891 C CA A GLN C 1 151 ? 45.246 4.906 -19.804 0.60 21.72 148 GLN C CA 1
ATOM 8892 C CA B GLN C 1 151 ? 45.185 4.940 -19.807 0.40 20.69 148 GLN C CA 1
ATOM 8893 C C A GLN C 1 151 ? 45.758 6.214 -20.425 0.60 21.12 148 GLN C C 1
ATOM 8894 C C B GLN C 1 151 ? 45.759 6.216 -20.399 0.40 20.65 148 GLN C C 1
ATOM 8895 O O A GLN C 1 151 ? 46.790 6.212 -21.083 0.60 21.50 148 GLN C O 1
ATOM 8896 O O B GLN C 1 151 ? 46.823 6.197 -21.009 0.40 20.92 148 GLN C O 1
ATOM 8907 N N . GLN C 1 152 ? 45.044 7.322 -20.217 1.00 21.09 149 GLN C N 1
ATOM 8908 C CA . GLN C 1 152 ? 45.481 8.629 -20.753 1.00 21.39 149 GLN C CA 1
ATOM 8909 C C . GLN C 1 152 ? 46.831 9.085 -20.214 1.00 20.80 149 GLN C C 1
ATOM 8910 O O . GLN C 1 152 ? 47.599 9.705 -20.939 1.00 20.77 149 GLN C O 1
ATOM 8924 N N . ASN C 1 154 ? 49.203 7.150 -19.278 1.00 18.09 151 ASN C N 1
ATOM 8925 C CA . ASN C 1 154 ? 50.161 6.108 -19.633 1.00 17.75 151 ASN C CA 1
ATOM 8926 C C . ASN C 1 154 ? 50.644 5.318 -18.414 1.00 18.52 151 ASN C C 1
ATOM 8927 O O . ASN C 1 154 ? 51.846 5.075 -18.227 1.00 18.09 151 ASN C O 1
ATOM 8932 N N . VAL C 1 155 ? 49.686 4.923 -17.584 1.00 19.31 152 VAL C N 1
ATOM 8933 C CA . VAL C 1 155 ? 49.966 4.155 -16.379 1.00 19.40 152 VAL C CA 1
ATOM 8934 C C . VAL C 1 155 ? 49.995 2.672 -16.771 1.00 20.77 152 VAL C C 1
ATOM 8935 O O . VAL C 1 155 ? 49.039 2.167 -17.349 1.00 20.86 152 VAL C O 1
ATOM 8939 N N . ARG C 1 156 ? 51.097 1.994 -16.469 1.00 22.22 153 ARG C N 1
ATOM 8940 C CA . ARG C 1 156 ? 51.265 0.565 -16.798 1.00 23.47 153 ARG C CA 1
ATOM 8941 C C . ARG C 1 156 ? 51.069 -0.387 -15.627 1.00 22.96 153 ARG C C 1
ATOM 8942 O O . ARG C 1 156 ? 50.588 -1.500 -15.809 1.00 23.23 153 ARG C O 1
ATOM 8958 N N . VAL C 1 158 ? 50.303 -0.427 -11.110 1.00 22.03 155 VAL C N 1
ATOM 8959 C CA . VAL C 1 158 ? 50.077 0.262 -9.864 1.00 22.32 155 VAL C CA 1
ATOM 8960 C C . VAL C 1 158 ? 50.149 -0.758 -8.750 1.00 21.63 155 VAL C C 1
ATOM 8961 O O . VAL C 1 158 ? 49.848 -1.941 -8.943 1.00 20.49 155 VAL C O 1
ATOM 8965 N N . GLY C 1 159 ? 50.595 -0.292 -7.598 1.00 21.64 156 GLY C N 1
ATOM 8966 C CA . GLY C 1 159 ? 50.686 -1.106 -6.401 1.00 21.45 156 GLY C CA 1
ATOM 8967 C C . GLY C 1 159 ? 49.784 -0.436 -5.373 1.00 21.43 156 GLY C C 1
ATOM 8968 O O . GLY C 1 159 ? 50.074 0.665 -4.900 1.00 21.28 156 GLY C O 1
ATOM 8969 N N . THR C 1 160 ? 48.674 -1.082 -5.056 1.00 20.58 157 THR C N 1
ATOM 8970 C CA . THR C 1 160 ? 47.738 -0.550 -4.079 1.00 20.90 157 THR C CA 1
ATOM 8971 C C . THR C 1 160 ? 48.263 -0.856 -2.676 1.00 20.52 157 THR C C 1
ATOM 8972 O O . THR C 1 160 ? 49.253 -1.554 -2.525 1.00 22.16 157 THR C O 1
ATOM 8976 N N . THR C 1 161 ? 47.603 -0.324 -1.660 1.00 19.69 158 THR C N 1
ATOM 8977 C CA . THR C 1 161 ? 48.014 -0.531 -0.281 1.00 20.43 158 THR C CA 1
ATOM 8978 C C . THR C 1 161 ? 46.863 -1.187 0.415 1.00 21.24 158 THR C C 1
ATOM 8979 O O . THR C 1 161 ? 45.825 -0.544 0.631 1.00 22.31 158 THR C O 1
ATOM 8983 N N . ASP C 1 162 ? 47.047 -2.459 0.786 1.00 21.66 159 ASP C N 1
ATOM 8984 C CA . ASP C 1 162 ? 45.971 -3.245 1.368 1.00 22.45 159 ASP C CA 1
ATOM 8985 C C . ASP C 1 162 ? 46.286 -3.904 2.707 1.00 23.30 159 ASP C C 1
ATOM 8986 O O . ASP C 1 162 ? 47.435 -4.175 3.032 1.00 23.67 159 ASP C O 1
ATOM 8991 N N . ASP C 1 163 ? 45.231 -4.200 3.459 1.00 24.13 160 ASP C N 1
ATOM 8992 C CA . ASP C 1 163 ? 45.373 -4.786 4.780 1.00 24.41 160 ASP C CA 1
ATOM 8993 C C . ASP C 1 163 ? 45.341 -6.311 4.712 1.00 24.94 160 ASP C C 1
ATOM 8994 O O . ASP C 1 163 ? 44.603 -6.868 3.923 1.00 26.59 160 ASP C O 1
ATOM 8999 N N . PRO C 1 164 ? 46.152 -6.985 5.541 1.00 24.36 161 PRO C N 1
ATOM 9000 C CA . PRO C 1 164 ? 46.199 -8.444 5.555 1.00 24.85 161 PRO C CA 1
ATOM 9001 C C . PRO C 1 164 ? 44.838 -9.149 5.588 1.00 25.17 161 PRO C C 1
ATOM 9002 O O . PRO C 1 164 ? 44.686 -10.191 4.949 1.00 25.85 161 PRO C O 1
ATOM 9006 N N . ILE C 1 165 ? 43.857 -8.596 6.302 1.00 24.79 162 ILE C N 1
ATOM 9007 C CA . ILE C 1 165 ? 42.540 -9.239 6.368 1.00 24.48 162 ILE C CA 1
ATOM 9008 C C . ILE C 1 165 ? 41.685 -9.041 5.107 1.00 24.82 162 ILE C C 1
ATOM 9009 O O . ILE C 1 165 ? 40.620 -9.649 4.996 1.00 25.63 162 ILE C O 1
ATOM 9014 N N . ASP C 1 166 ? 42.134 -8.210 4.163 1.00 24.69 163 ASP C N 1
ATOM 9015 C CA . ASP C 1 166 ? 41.349 -7.959 2.934 1.00 24.66 163 ASP C CA 1
ATOM 9016 C C . ASP C 1 166 ? 41.247 -9.205 2.038 1.00 24.84 163 ASP C C 1
ATOM 9017 O O . ASP C 1 166 ? 42.148 -10.055 2.015 1.00 24.34 163 ASP C O 1
ATOM 9022 N N . SER C 1 167 ? 40.137 -9.307 1.310 1.00 24.08 164 SER C N 1
ATOM 9023 C CA . SER C 1 167 ? 39.911 -10.432 0.405 1.00 23.88 164 SER C CA 1
ATOM 9024 C C . SER C 1 167 ? 40.724 -10.287 -0.875 1.00 23.50 164 SER C C 1
ATOM 9025 O O . SER C 1 167 ? 41.154 -11.278 -1.438 1.00 23.70 164 SER C O 1
ATOM 9028 N N . LEU C 1 168 ? 40.916 -9.045 -1.326 1.00 23.39 165 LEU C N 1
ATOM 9029 C CA . LEU C 1 168 ? 41.647 -8.742 -2.572 1.00 23.62 165 LEU C CA 1
ATOM 9030 C C . LEU C 1 168 ? 40.824 -9.222 -3.794 1.00 24.11 165 LEU C C 1
ATOM 9031 O O . LEU C 1 168 ? 41.366 -9.480 -4.869 1.00 23.32 165 LEU C O 1
ATOM 9036 N N . GLU C 1 169 ? 39.507 -9.300 -3.604 1.00 24.95 166 GLU C N 1
ATOM 9037 C CA . GLU C 1 169 ? 38.556 -9.757 -4.632 1.00 26.03 166 GLU C CA 1
ATOM 9038 C C . GLU C 1 169 ? 38.546 -8.886 -5.899 1.00 25.03 166 GLU C C 1
ATOM 9039 O O . GLU C 1 169 ? 38.326 -9.392 -7.009 1.00 23.46 166 GLU C O 1
ATOM 9045 N N . TYR C 1 170 ? 38.783 -7.585 -5.734 1.00 24.46 167 TYR C N 1
ATOM 9046 C CA . TYR C 1 170 ? 38.810 -6.666 -6.875 1.00 24.02 167 TYR C CA 1
ATOM 9047 C C . TYR C 1 170 ? 40.108 -6.828 -7.643 1.00 24.97 167 TYR C C 1
ATOM 9048 O O . TYR C 1 170 ? 40.159 -6.554 -8.841 1.00 25.19 167 TYR C O 1
ATOM 9057 N N . HIS C 1 171 ? 41.158 -7.271 -6.952 1.00 25.07 168 HIS C N 1
ATOM 9058 C CA . HIS C 1 171 ? 42.427 -7.522 -7.604 1.00 25.21 168 HIS C CA 1
ATOM 9059 C C . HIS C 1 171 ? 42.246 -8.733 -8.497 1.00 25.80 168 HIS C C 1
ATOM 9060 O O . HIS C 1 171 ? 42.630 -8.704 -9.663 1.00 25.59 168 HIS C O 1
ATOM 9067 N N . ARG C 1 172 ? 41.618 -9.782 -7.961 1.00 26.66 169 ARG C N 1
ATOM 9068 C CA . ARG C 1 172 ? 41.373 -11.003 -8.739 1.00 27.47 169 ARG C CA 1
ATOM 9069 C C . ARG C 1 172 ? 40.436 -10.723 -9.925 1.00 26.23 169 ARG C C 1
ATOM 9070 O O . ARG C 1 172 ? 40.564 -11.342 -10.977 1.00 26.52 169 ARG C O 1
ATOM 9078 N N . GLN C 1 173 ? 39.516 -9.776 -9.748 1.00 25.25 170 GLN C N 1
ATOM 9079 C CA . GLN C 1 173 ? 38.569 -9.391 -10.796 1.00 24.59 170 GLN C CA 1
ATOM 9080 C C . GLN C 1 173 ? 39.283 -8.634 -11.928 1.00 23.55 170 GLN C C 1
ATOM 9081 O O . GLN C 1 173 ? 39.051 -8.903 -13.104 1.00 21.47 170 GLN C O 1
ATOM 9087 N N . ILE C 1 174 ? 40.145 -7.682 -11.563 1.00 23.40 171 ILE C N 1
ATOM 9088 C CA . ILE C 1 174 ? 40.904 -6.907 -12.552 1.00 22.77 171 ILE C CA 1
ATOM 9089 C C . ILE C 1 174 ? 41.830 -7.824 -13.342 1.00 22.67 171 ILE C C 1
ATOM 9090 O O . ILE C 1 174 ? 41.953 -7.706 -14.562 1.00 22.46 171 ILE C O 1
ATOM 9095 N N . ALA C 1 175 ? 42.478 -8.739 -12.635 1.00 23.28 172 ALA C N 1
ATOM 9096 C CA . ALA C 1 175 ? 43.398 -9.693 -13.255 1.00 23.80 172 ALA C CA 1
ATOM 9097 C C . ALA C 1 175 ? 42.687 -10.585 -14.277 1.00 24.70 172 ALA C C 1
ATOM 9098 O O . ALA C 1 175 ? 43.240 -10.902 -15.330 1.00 25.05 172 ALA C O 1
ATOM 9100 N N . ALA C 1 176 ? 41.455 -10.970 -13.960 1.00 25.53 173 ALA C N 1
ATOM 9101 C CA . ALA C 1 176 ? 40.656 -11.816 -14.826 1.00 25.54 173 ALA C CA 1
ATOM 9102 C C . ALA C 1 176 ? 39.994 -11.047 -15.972 1.00 25.81 173 ALA C C 1
ATOM 9103 O O . ALA C 1 176 ? 39.464 -11.656 -16.897 1.00 25.99 173 ALA C O 1
ATOM 9105 N N . ASP C 1 177 ? 40.035 -9.720 -15.921 1.00 26.36 174 ASP C N 1
ATOM 9106 C CA . ASP C 1 177 ? 39.395 -8.882 -16.946 1.00 26.83 174 ASP C CA 1
ATOM 9107 C C . ASP C 1 177 ? 40.346 -8.452 -18.085 1.00 27.58 174 ASP C C 1
ATOM 9108 O O . ASP C 1 177 ? 41.264 -7.657 -17.873 1.00 28.42 174 ASP C O 1
ATOM 9113 N N . ASP C 1 178 ? 40.091 -8.960 -19.291 1.00 28.61 175 ASP C N 1
ATOM 9114 C CA . ASP C 1 178 ? 40.906 -8.646 -20.491 1.00 29.12 175 ASP C CA 1
ATOM 9115 C C . ASP C 1 178 ? 40.765 -7.208 -21.021 1.00 28.14 175 ASP C C 1
ATOM 9116 O O . ASP C 1 178 ? 41.634 -6.730 -21.754 1.00 27.38 175 ASP C O 1
ATOM 9121 N N . SER C 1 179 ? 39.674 -6.529 -20.673 1.00 27.07 176 SER C N 1
ATOM 9122 C CA . SER C 1 179 ? 39.462 -5.158 -21.138 1.00 26.38 176 SER C CA 1
ATOM 9123 C C . SER C 1 179 ? 40.491 -4.179 -20.528 1.00 25.51 176 SER C C 1
ATOM 9124 O O . SER C 1 179 ? 40.715 -3.094 -21.070 1.00 25.17 176 SER C O 1
ATOM 9127 N N . ILE C 1 180 ? 41.126 -4.575 -19.421 1.00 24.41 177 ILE C N 1
ATOM 9128 C CA . ILE C 1 180 ? 42.138 -3.737 -18.764 1.00 23.63 177 ILE C CA 1
ATOM 9129 C C . ILE C 1 180 ? 43.489 -4.467 -18.692 1.00 23.34 177 ILE C C 1
ATOM 9130 O O . ILE C 1 180 ? 43.600 -5.535 -18.070 1.00 22.62 177 ILE C O 1
ATOM 9135 N N . ASP C 1 181 ? 44.505 -3.884 -19.342 1.00 22.85 178 ASP C N 1
ATOM 9136 C CA . ASP C 1 181 ? 45.862 -4.468 -19.377 1.00 23.57 178 ASP C CA 1
ATOM 9137 C C . ASP C 1 181 ? 46.821 -3.847 -18.355 1.00 22.86 178 ASP C C 1
ATOM 9138 O O . ASP C 1 181 ? 47.991 -4.202 -18.305 1.00 22.93 178 ASP C O 1
ATOM 9143 N N . ILE C 1 182 ? 46.318 -2.920 -17.551 1.00 22.27 179 ILE C N 1
ATOM 9144 C CA . ILE C 1 182 ? 47.114 -2.297 -16.505 1.00 21.27 179 ILE C CA 1
ATOM 9145 C C . ILE C 1 182 ? 47.161 -3.291 -15.359 1.00 20.79 179 ILE C C 1
ATOM 9146 O O . ILE C 1 182 ? 46.137 -3.832 -14.958 1.00 20.76 179 ILE C O 1
ATOM 9151 N N . GLU C 1 183 ? 48.347 -3.551 -14.851 1.00 20.06 180 GLU C N 1
ATOM 9152 C CA . GLU C 1 183 ? 48.501 -4.468 -13.744 1.00 20.76 180 GLU C CA 1
ATOM 9153 C C . GLU C 1 183 ? 48.229 -3.746 -12.436 1.00 20.12 180 GLU C C 1
ATOM 9154 O O . GLU C 1 183 ? 48.817 -2.700 -12.160 1.00 19.56 180 GLU C O 1
ATOM 9160 N N . VAL C 1 184 ? 47.355 -4.322 -11.627 1.00 19.40 181 VAL C N 1
ATOM 9161 C CA . VAL C 1 184 ? 47.012 -3.755 -10.344 1.00 19.67 181 VAL C CA 1
ATOM 9162 C C . VAL C 1 184 ? 47.334 -4.805 -9.281 1.00 20.79 181 VAL C C 1
ATOM 9163 O O . VAL C 1 184 ? 46.552 -5.740 -9.050 1.00 21.89 181 VAL C O 1
ATOM 9167 N N . ALA C 1 185 ? 48.497 -4.642 -8.649 1.00 20.85 182 ALA C N 1
ATOM 9168 C CA . ALA C 1 185 ? 48.987 -5.561 -7.624 1.00 20.79 182 ALA C CA 1
ATOM 9169 C C . ALA C 1 185 ? 48.723 -5.022 -6.230 1.00 20.80 182 ALA C C 1
ATOM 9170 O O . ALA C 1 185 ? 48.797 -3.823 -5.999 1.00 20.10 182 ALA C O 1
ATOM 9172 N N . PRO C 1 186 ? 48.396 -5.911 -5.296 1.00 20.99 183 PRO C N 1
ATOM 9173 C CA . PRO C 1 186 ? 48.159 -5.462 -3.940 1.00 20.89 183 PRO C CA 1
ATOM 9174 C C . PRO C 1 186 ? 49.479 -5.358 -3.194 1.00 21.58 183 PRO C C 1
ATOM 9175 O O . PRO C 1 186 ? 50.463 -5.966 -3.622 1.00 22.89 183 PRO C O 1
ATOM 9179 N N . SER C 1 187 ? 49.514 -4.547 -2.133 1.00 21.75 184 SER C N 1
ATOM 9180 C CA . SER C 1 187 ? 50.711 -4.404 -1.295 1.00 21.85 184 SER C CA 1
ATOM 9181 C C . SER C 1 187 ? 50.245 -4.631 0.121 1.00 21.05 184 SER C C 1
ATOM 9182 O O . SER C 1 187 ? 49.179 -4.176 0.518 1.00 20.91 184 SER C O 1
ATOM 9185 N N . TRP C 1 188 ? 51.070 -5.337 0.866 1.00 20.43 185 TRP C N 1
ATOM 9186 C CA . TRP C 1 188 ? 50.808 -5.734 2.238 1.00 20.16 185 TRP C CA 1
ATOM 9187 C C . TRP C 1 188 ? 51.198 -4.663 3.275 1.00 20.11 185 TRP C C 1
ATOM 9188 O O . TRP C 1 188 ? 52.372 -4.396 3.470 1.00 18.25 185 TRP C O 1
ATOM 9199 N N A ARG C 1 189 ? 50.194 -4.033 3.904 0.50 20.41 186 ARG C N 1
ATOM 9200 N N B ARG C 1 189 ? 50.195 -4.072 3.920 0.50 20.60 186 ARG C N 1
ATOM 9201 C CA A ARG C 1 189 ? 50.437 -3.021 4.946 0.50 21.34 186 ARG C CA 1
ATOM 9202 C CA B ARG C 1 189 ? 50.399 -3.044 4.940 0.50 21.72 186 ARG C CA 1
ATOM 9203 C C A ARG C 1 189 ? 49.804 -3.553 6.231 0.50 21.84 186 ARG C C 1
ATOM 9204 C C B ARG C 1 189 ? 49.788 -3.521 6.254 0.50 22.06 186 ARG C C 1
ATOM 9205 O O A ARG C 1 189 ? 48.600 -3.391 6.445 0.50 22.82 186 ARG C O 1
ATOM 9206 O O B ARG C 1 189 ? 48.604 -3.290 6.518 0.50 23.05 186 ARG C O 1
ATOM 9221 N N . PRO C 1 190 ? 50.611 -4.203 7.085 1.00 22.00 187 PRO C N 1
ATOM 9222 C CA . PRO C 1 190 ? 50.178 -4.783 8.344 1.00 22.13 187 PRO C CA 1
ATOM 9223 C C . PRO C 1 190 ? 50.317 -3.905 9.593 1.00 22.17 187 PRO C C 1
ATOM 9224 O O . PRO C 1 190 ? 50.523 -4.430 10.701 1.00 19.75 187 PRO C O 1
ATOM 9228 N N . ASP C 1 191 ? 50.172 -2.590 9.432 1.00 22.97 188 ASP C N 1
ATOM 9229 C CA . ASP C 1 191 ? 50.272 -1.661 10.558 1.00 22.55 188 ASP C CA 1
ATOM 9230 C C . ASP C 1 191 ? 49.527 -2.079 11.832 1.00 23.72 188 ASP C C 1
ATOM 9231 O O . ASP C 1 191 ? 50.095 -2.076 12.923 1.00 22.90 188 ASP C O 1
ATOM 9236 N N . LYS C 1 192 ? 48.256 -2.435 11.691 1.00 25.19 189 LYS C N 1
ATOM 9237 C CA . LYS C 1 192 ? 47.437 -2.811 12.845 1.00 25.96 189 LYS C CA 1
ATOM 9238 C C . LYS C 1 192 ? 47.960 -4.028 13.622 1.00 25.72 189 LYS C C 1
ATOM 9239 O O . LYS C 1 192 ? 47.705 -4.153 14.829 1.00 25.67 189 LYS C O 1
ATOM 9245 N N . VAL C 1 193 ? 48.682 -4.906 12.928 1.00 24.73 190 VAL C N 1
ATOM 9246 C CA . VAL C 1 193 ? 49.259 -6.114 13.520 1.00 24.35 190 VAL C CA 1
ATOM 9247 C C . VAL C 1 193 ? 50.410 -5.836 14.489 1.00 23.69 190 VAL C C 1
ATOM 9248 O O . VAL C 1 193 ? 50.496 -6.467 15.551 1.00 22.88 190 VAL C O 1
ATOM 9252 N N . PHE C 1 194 ? 51.313 -4.924 14.123 1.00 22.71 191 PHE C N 1
ATOM 9253 C CA . PHE C 1 194 ? 52.469 -4.656 14.993 1.00 22.44 191 PHE C CA 1
ATOM 9254 C C . PHE C 1 194 ? 52.302 -3.541 16.006 1.00 22.49 191 PHE C C 1
ATOM 9255 O O . PHE C 1 194 ? 53.081 -3.469 16.964 1.00 23.42 191 PHE C O 1
ATOM 9263 N N . LYS C 1 195 ? 51.298 -2.685 15.800 1.00 21.76 192 LYS C N 1
ATOM 9264 C CA . LYS C 1 195 ? 51.008 -1.563 16.694 1.00 21.37 192 LYS C CA 1
ATOM 9265 C C . LYS C 1 195 ? 50.081 -2.054 17.816 1.00 21.94 192 LYS C C 1
ATOM 9266 O O . LYS C 1 195 ? 48.880 -1.705 17.883 1.00 18.95 192 LYS C O 1
ATOM 9272 N N . ILE C 1 196 ? 50.671 -2.866 18.696 1.00 22.10 193 ILE C N 1
ATOM 9273 C CA . ILE C 1 196 ? 49.962 -3.487 19.796 1.00 22.50 193 ILE C CA 1
ATOM 9274 C C . ILE C 1 196 ? 49.414 -2.488 20.815 1.00 23.06 193 ILE C C 1
ATOM 9275 O O . ILE C 1 196 ? 48.392 -2.749 21.449 1.00 22.58 193 ILE C O 1
ATOM 9280 N N . GLU C 1 197 ? 50.076 -1.340 20.953 1.00 23.46 194 GLU C N 1
ATOM 9281 C CA . GLU C 1 197 ? 49.650 -0.333 21.919 1.00 22.92 194 GLU C CA 1
ATOM 9282 C C . GLU C 1 197 ? 48.342 0.372 21.579 1.00 23.45 194 GLU C C 1
ATOM 9283 O O . GLU C 1 197 ? 47.768 1.014 22.442 1.00 22.23 194 GLU C O 1
ATOM 9289 N N . LEU C 1 198 ? 47.870 0.265 20.338 1.00 24.18 195 LEU C N 1
ATOM 9290 C CA . LEU C 1 198 ? 46.627 0.950 19.945 1.00 24.83 195 LEU C CA 1
ATOM 9291 C C . LEU C 1 198 ? 45.386 0.248 20.503 1.00 25.98 195 LEU C C 1
ATOM 9292 O O . LEU C 1 198 ? 45.360 -0.977 20.646 1.00 24.72 195 LEU C O 1
ATOM 9297 N N . ASP C 1 199 ? 44.362 1.042 20.815 1.00 27.71 196 ASP C N 1
ATOM 9298 C CA . ASP C 1 199 ? 43.110 0.528 21.384 1.00 29.17 196 ASP C CA 1
ATOM 9299 C C . ASP C 1 199 ? 42.450 -0.558 20.548 1.00 29.51 196 ASP C C 1
ATOM 9300 O O . ASP C 1 199 ? 42.007 -1.579 21.092 1.00 30.49 196 ASP C O 1
ATOM 9305 N N . GLY C 1 200 ? 42.394 -0.348 19.234 1.00 28.70 197 GLY C N 1
ATOM 9306 C CA . GLY C 1 200 ? 41.746 -1.295 18.332 1.00 28.46 197 GLY C CA 1
ATOM 9307 C C . GLY C 1 200 ? 42.490 -2.586 18.017 1.00 28.14 197 GLY C C 1
ATOM 9308 O O . GLY C 1 200 ? 42.030 -3.363 17.182 1.00 28.63 197 GLY C O 1
ATOM 9309 N N . PHE C 1 201 ? 43.619 -2.836 18.683 1.00 27.28 198 PHE C N 1
ATOM 9310 C CA . PHE C 1 201 ? 44.419 -4.052 18.416 1.00 26.66 198 PHE C CA 1
ATOM 9311 C C . PHE C 1 201 ? 43.689 -5.389 18.627 1.00 26.34 198 PHE C C 1
ATOM 9312 O O . PHE C 1 201 ? 43.809 -6.293 17.792 1.00 25.74 198 PHE C O 1
ATOM 9320 N N . VAL C 1 202 ? 42.957 -5.522 19.731 1.00 25.80 199 VAL C N 1
ATOM 9321 C CA . VAL C 1 202 ? 42.253 -6.772 20.017 1.00 25.71 199 VAL C CA 1
ATOM 9322 C C . VAL C 1 202 ? 41.162 -7.033 18.987 1.00 26.76 199 VAL C C 1
ATOM 9323 O O . VAL C 1 202 ? 41.059 -8.134 18.461 1.00 26.71 199 VAL C O 1
ATOM 9327 N N . ASP C 1 203 ? 40.354 -6.015 18.702 1.00 27.87 200 ASP C N 1
ATOM 9328 C CA . ASP C 1 203 ? 39.285 -6.134 17.712 1.00 28.94 200 ASP C CA 1
ATOM 9329 C C . ASP C 1 203 ? 39.877 -6.522 16.357 1.00 28.78 200 ASP C C 1
ATOM 9330 O O . ASP C 1 203 ? 39.336 -7.396 15.662 1.00 28.59 200 ASP C O 1
ATOM 9335 N N . TYR C 1 204 ? 40.992 -5.893 15.986 1.00 28.05 201 TYR C N 1
ATOM 9336 C CA . TYR C 1 204 ? 41.644 -6.219 14.717 1.00 28.22 201 TYR C CA 1
ATOM 9337 C C . TYR C 1 204 ? 42.110 -7.677 14.695 1.00 28.06 201 TYR C C 1
ATOM 9338 O O . TYR C 1 204 ? 41.936 -8.376 13.704 1.00 27.87 201 TYR C O 1
ATOM 9347 N N . LEU C 1 205 ? 42.691 -8.124 15.804 1.00 28.44 202 LEU C N 1
ATOM 9348 C CA . LEU C 1 205 ? 43.212 -9.480 15.927 1.00 28.37 202 LEU C CA 1
ATOM 9349 C C . LEU C 1 205 ? 42.125 -10.527 15.675 1.00 28.71 202 LEU C C 1
ATOM 9350 O O . LEU C 1 205 ? 42.393 -11.586 15.110 1.00 27.44 202 LEU C O 1
ATOM 9355 N N . ARG C 1 206 ? 40.903 -10.222 16.108 1.00 28.99 203 ARG C N 1
ATOM 9356 C CA . ARG C 1 206 ? 39.761 -11.124 15.920 1.00 29.78 203 ARG C CA 1
ATOM 9357 C C . ARG C 1 206 ? 39.364 -11.172 14.449 1.00 28.75 203 ARG C C 1
ATOM 9358 O O . ARG C 1 206 ? 38.914 -12.202 13.959 1.00 27.69 203 ARG C O 1
ATOM 9366 N N . LYS C 1 207 ? 39.539 -10.060 13.745 1.00 28.24 204 LYS C N 1
ATOM 9367 C CA . LYS C 1 207 ? 39.257 -10.032 12.317 1.00 28.34 204 LYS C CA 1
ATOM 9368 C C . LYS C 1 207 ? 40.300 -10.883 11.588 1.00 27.96 204 LYS C C 1
ATOM 9369 O O . LYS C 1 207 ? 39.977 -11.589 10.625 1.00 28.04 204 LYS C O 1
ATOM 9375 N N . LEU C 1 208 ? 41.548 -10.824 12.060 1.00 27.48 205 LEU C N 1
ATOM 9376 C CA . LEU C 1 208 ? 42.623 -11.626 11.479 1.00 26.94 205 LEU C CA 1
ATOM 9377 C C . LEU C 1 208 ? 42.325 -13.101 11.744 1.00 26.26 205 LEU C C 1
ATOM 9378 O O . LEU C 1 208 ? 42.483 -13.934 10.860 1.00 26.58 205 LEU C O 1
ATOM 9383 N N . GLU C 1 209 ? 41.892 -13.413 12.966 1.00 25.34 206 GLU C N 1
ATOM 9384 C CA . GLU C 1 209 ? 41.532 -14.786 13.323 1.00 25.19 206 GLU C CA 1
ATOM 9385 C C . GLU C 1 209 ? 40.503 -15.350 12.355 1.00 24.90 206 GLU C C 1
ATOM 9386 O O . GLU C 1 209 ? 40.600 -16.506 11.944 1.00 24.03 206 GLU C O 1
ATOM 9392 N N . ALA C 1 210 ? 39.509 -14.530 12.014 1.00 24.53 207 ALA C N 1
ATOM 9393 C CA . ALA C 1 210 ? 38.446 -14.936 11.098 1.00 24.51 207 ALA C CA 1
ATOM 9394 C C . ALA C 1 210 ? 38.948 -14.979 9.656 1.00 24.44 207 ALA C C 1
ATOM 9395 O O . ALA C 1 210 ? 38.534 -15.836 8.871 1.00 25.27 207 ALA C O 1
ATOM 9397 N N . ALA C 1 211 ? 39.840 -14.063 9.308 1.00 24.56 208 ALA C N 1
ATOM 9398 C CA . ALA C 1 211 ? 40.376 -14.019 7.950 1.00 25.15 208 ALA C CA 1
ATOM 9399 C C . ALA C 1 211 ? 41.330 -15.191 7.679 1.00 24.83 208 ALA C C 1
ATOM 9400 O O . ALA C 1 211 ? 41.309 -15.770 6.611 1.00 24.90 208 ALA C O 1
ATOM 9402 N N . ALA C 1 212 ? 42.157 -15.536 8.654 1.00 25.45 209 ALA C N 1
ATOM 9403 C CA . ALA C 1 212 ? 43.107 -16.640 8.495 1.00 25.97 209 ALA C CA 1
ATOM 9404 C C . ALA C 1 212 ? 42.541 -17.947 9.049 1.00 26.33 209 ALA C C 1
ATOM 9405 O O . ALA C 1 212 ? 43.145 -19.016 8.877 1.00 27.07 209 ALA C O 1
ATOM 9407 N N . ASP C 1 213 ? 41.382 -17.859 9.701 1.00 26.11 210 ASP C N 1
ATOM 9408 C CA . ASP C 1 213 ? 40.732 -19.015 10.322 1.00 26.29 210 ASP C CA 1
ATOM 9409 C C . ASP C 1 213 ? 41.736 -19.670 11.263 1.00 25.82 210 ASP C C 1
ATOM 9410 O O . ASP C 1 213 ? 42.047 -20.843 11.140 1.00 24.89 210 ASP C O 1
ATOM 9415 N N . VAL C 1 214 ? 42.264 -18.871 12.184 1.00 26.53 211 VAL C N 1
ATOM 9416 C CA . VAL C 1 214 ? 43.242 -19.336 13.159 1.00 26.83 211 VAL C CA 1
ATOM 9417 C C . VAL C 1 214 ? 42.994 -18.662 14.499 1.00 26.75 211 VAL C C 1
ATOM 9418 O O . VAL C 1 214 ? 42.862 -17.450 14.577 1.00 27.43 211 VAL C O 1
ATOM 9422 N N . SER C 1 215 ? 42.934 -19.465 15.548 1.00 27.10 212 SER C N 1
ATOM 9423 C CA . SER C 1 215 ? 42.738 -18.975 16.901 1.00 26.95 212 SER C CA 1
ATOM 9424 C C . SER C 1 215 ? 44.085 -18.462 17.415 1.00 26.78 212 SER C C 1
ATOM 9425 O O . SER C 1 215 ? 45.002 -19.250 17.622 1.00 26.74 212 SER C O 1
ATOM 9428 N N . ILE C 1 216 ? 44.197 -17.151 17.635 1.00 26.91 213 ILE C N 1
ATOM 9429 C CA . ILE C 1 216 ? 45.469 -16.539 18.067 1.00 26.59 213 ILE C CA 1
ATOM 9430 C C . ILE C 1 216 ? 45.588 -16.278 19.580 1.00 27.52 213 ILE C C 1
ATOM 9431 O O . ILE C 1 216 ? 45.085 -15.282 20.085 1.00 28.00 213 ILE C O 1
ATOM 9436 N N . THR C 1 217 ? 46.279 -17.170 20.286 1.00 28.69 214 THR C N 1
ATOM 9437 C CA . THR C 1 217 ? 46.489 -17.032 21.740 1.00 29.64 214 THR C CA 1
ATOM 9438 C C . THR C 1 217 ? 47.974 -16.845 22.088 1.00 29.87 214 THR C C 1
ATOM 9439 O O . THR C 1 217 ? 48.310 -16.126 23.037 1.00 30.16 214 THR C O 1
ATOM 9443 N N . ARG C 1 218 ? 48.849 -17.518 21.336 1.00 29.58 215 ARG C N 1
ATOM 9444 C CA . ARG C 1 218 ? 50.283 -17.425 21.544 1.00 29.57 215 ARG C CA 1
ATOM 9445 C C . ARG C 1 218 ? 50.902 -16.727 20.334 1.00 28.71 215 ARG C C 1
ATOM 9446 O O . ARG C 1 218 ? 50.259 -16.589 19.292 1.00 27.87 215 ARG C O 1
ATOM 9454 N N . PHE C 1 219 ? 52.146 -16.282 20.472 1.00 28.16 216 PHE C N 1
ATOM 9455 C CA . PHE C 1 219 ? 52.812 -15.575 19.388 1.00 26.86 216 PHE C CA 1
ATOM 9456 C C . PHE C 1 219 ? 52.992 -16.441 18.144 1.00 27.28 216 PHE C C 1
ATOM 9457 O O . PHE C 1 219 ? 52.920 -15.939 17.022 1.00 27.96 216 PHE C O 1
ATOM 9465 N N . ASP C 1 220 ? 53.219 -17.737 18.335 1.00 27.32 217 ASP C N 1
ATOM 9466 C CA . ASP C 1 220 ? 53.404 -18.634 17.206 1.00 26.92 217 ASP C CA 1
ATOM 9467 C C . ASP C 1 220 ? 52.109 -18.749 16.381 1.00 26.64 217 ASP C C 1
ATOM 9468 O O . ASP C 1 220 ? 52.164 -19.004 15.179 1.00 26.45 217 ASP C O 1
ATOM 9473 N N . ASP C 1 221 ? 50.953 -18.582 17.032 1.00 25.76 218 ASP C N 1
ATOM 9474 C CA . ASP C 1 221 ? 49.660 -18.624 16.327 1.00 25.81 218 ASP C CA 1
ATOM 9475 C C . ASP C 1 221 ? 49.576 -17.436 15.365 1.00 25.62 218 ASP C C 1
ATOM 9476 O O . ASP C 1 221 ? 49.013 -17.531 14.267 1.00 24.90 218 ASP C O 1
ATOM 9481 N N . LEU C 1 222 ? 50.141 -16.313 15.796 1.00 25.06 219 LEU C N 1
ATOM 9482 C CA . LEU C 1 222 ? 50.150 -15.107 14.993 1.00 25.10 219 LEU C CA 1
ATOM 9483 C C . LEU C 1 222 ? 50.963 -15.369 13.721 1.00 24.95 219 LEU C C 1
ATOM 9484 O O . LEU C 1 222 ? 50.567 -14.953 12.623 1.00 24.08 219 LEU C O 1
ATOM 9489 N N . ARG C 1 223 ? 52.085 -16.075 13.871 1.00 24.49 220 ARG C N 1
ATOM 9490 C CA . ARG C 1 223 ? 52.918 -16.413 12.728 1.00 24.68 220 ARG C CA 1
ATOM 9491 C C . ARG C 1 223 ? 52.118 -17.222 11.710 1.00 24.28 220 ARG C C 1
ATOM 9492 O O . ARG C 1 223 ? 52.159 -16.945 10.514 1.00 23.77 220 ARG C O 1
ATOM 9500 N N . GLN C 1 224 ? 51.389 -18.221 12.195 1.00 24.86 221 GLN C N 1
ATOM 9501 C CA . GLN C 1 224 ? 50.582 -19.066 11.325 1.00 25.03 221 GLN C CA 1
ATOM 9502 C C . GLN C 1 224 ? 49.560 -18.215 10.591 1.00 24.22 221 GLN C C 1
ATOM 9503 O O . GLN C 1 224 ? 49.439 -18.300 9.371 1.00 24.20 221 GLN C O 1
ATOM 9509 N N . ALA C 1 225 ? 48.842 -17.377 11.341 1.00 23.20 222 ALA C N 1
ATOM 9510 C CA . ALA C 1 225 ? 47.805 -16.522 10.766 1.00 22.28 222 ALA C CA 1
ATOM 9511 C C . ALA C 1 225 ? 48.368 -15.608 9.681 1.00 21.88 222 ALA C C 1
ATOM 9512 O O . ALA C 1 225 ? 47.808 -15.499 8.584 1.00 21.60 222 ALA C O 1
ATOM 9514 N N . LEU C 1 226 ? 49.483 -14.957 9.987 1.00 21.55 223 LEU C N 1
ATOM 9515 C CA . LEU C 1 226 ? 50.111 -14.054 9.032 1.00 21.03 223 LEU C CA 1
ATOM 9516 C C . LEU C 1 226 ? 50.667 -14.839 7.838 1.00 20.72 223 LEU C C 1
ATOM 9517 O O . LEU C 1 226 ? 50.569 -14.388 6.702 1.00 21.22 223 LEU C O 1
ATOM 9522 N N . THR C 1 227 ? 51.223 -16.018 8.091 1.00 19.51 224 THR C N 1
ATOM 9523 C CA . THR C 1 227 ? 51.738 -16.844 7.005 1.00 19.91 224 THR C CA 1
ATOM 9524 C C . THR C 1 227 ? 50.624 -17.174 5.998 1.00 19.54 224 THR C C 1
ATOM 9525 O O . THR C 1 227 ? 50.826 -17.090 4.790 1.00 20.35 224 THR C O 1
ATOM 9529 N N . ARG C 1 228 ? 49.454 -17.537 6.491 1.00 19.31 225 ARG C N 1
ATOM 9530 C CA . ARG C 1 228 ? 48.336 -17.841 5.600 1.00 19.80 225 ARG C CA 1
ATOM 9531 C C . ARG C 1 228 ? 47.930 -16.623 4.792 1.00 20.31 225 ARG C C 1
ATOM 9532 O O . ARG C 1 228 ? 47.657 -16.730 3.605 1.00 17.84 225 ARG C O 1
ATOM 9540 N N . ARG C 1 229 ? 47.904 -15.458 5.448 1.00 21.95 226 ARG C N 1
ATOM 9541 C CA . ARG C 1 229 ? 47.526 -14.212 4.782 1.00 23.51 226 ARG C CA 1
ATOM 9542 C C . ARG C 1 229 ? 48.605 -13.800 3.763 1.00 22.55 226 ARG C C 1
ATOM 9543 O O . ARG C 1 229 ? 48.287 -13.378 2.658 1.00 22.96 226 ARG C O 1
ATOM 9551 N N . LEU C 1 230 ? 49.873 -13.930 4.134 1.00 22.84 227 LEU C N 1
ATOM 9552 C CA . LEU C 1 230 ? 50.966 -13.618 3.202 1.00 21.97 227 LEU C CA 1
ATOM 9553 C C . LEU C 1 230 ? 50.815 -14.476 1.944 1.00 21.81 227 LEU C C 1
ATOM 9554 O O . LEU C 1 230 ? 50.981 -13.976 0.831 1.00 20.64 227 LEU C O 1
ATOM 9559 N N . ASP C 1 231 ? 50.495 -15.763 2.134 1.00 21.36 228 ASP C N 1
ATOM 9560 C CA . ASP C 1 231 ? 50.287 -16.697 1.005 1.00 21.70 228 ASP C CA 1
ATOM 9561 C C . ASP C 1 231 ? 49.129 -16.246 0.121 1.00 20.79 228 ASP C C 1
ATOM 9562 O O . ASP C 1 231 ? 49.200 -16.343 -1.106 1.00 20.50 228 ASP C O 1
ATOM 9567 N N . HIS C 1 232 ? 48.065 -15.763 0.749 1.00 20.23 229 HIS C N 1
ATOM 9568 C CA . HIS C 1 232 ? 46.913 -15.280 0.013 1.00 20.20 229 HIS C CA 1
ATOM 9569 C C . HIS C 1 232 ? 47.356 -14.106 -0.840 1.00 20.17 229 HIS C C 1
ATOM 9570 O O . HIS C 1 232 ? 47.124 -14.084 -2.050 1.00 19.86 229 HIS C O 1
ATOM 9577 N N . PHE C 1 233 ? 47.999 -13.133 -0.198 1.00 20.38 230 PHE C N 1
ATOM 9578 C CA . PHE C 1 233 ? 48.536 -11.974 -0.899 1.00 20.37 230 PHE C CA 1
ATOM 9579 C C . PHE C 1 233 ? 49.475 -12.387 -2.044 1.00 20.36 230 PHE C C 1
ATOM 9580 O O . PHE C 1 233 ? 49.415 -11.811 -3.133 1.00 20.61 230 PHE C O 1
ATOM 9588 N N . ALA C 1 234 ? 50.324 -13.387 -1.799 1.00 19.78 231 ALA C N 1
ATOM 9589 C CA . ALA C 1 234 ? 51.255 -13.878 -2.817 1.00 19.96 231 ALA C CA 1
ATOM 9590 C C . ALA C 1 234 ? 50.499 -14.430 -4.020 1.00 20.51 231 ALA C C 1
ATOM 9591 O O . ALA C 1 234 ? 50.799 -14.087 -5.171 1.00 20.64 231 ALA C O 1
ATOM 9593 N N . ALA C 1 235 ? 49.512 -15.281 -3.750 1.00 20.66 232 ALA C N 1
ATOM 9594 C CA . ALA C 1 235 ? 48.723 -15.893 -4.812 1.00 20.98 232 ALA C CA 1
ATOM 9595 C C . ALA C 1 235 ? 47.962 -14.825 -5.605 1.00 21.22 232 ALA C C 1
ATOM 9596 O O . ALA C 1 235 ? 47.645 -15.041 -6.775 1.00 20.49 232 ALA C O 1
ATOM 9598 N N . CYS C 1 236 ? 47.694 -13.675 -4.969 1.00 21.42 233 CYS C N 1
ATOM 9599 C CA . CYS C 1 236 ? 46.993 -12.559 -5.628 1.00 22.06 233 CYS C CA 1
ATOM 9600 C C . CYS C 1 236 ? 47.953 -11.518 -6.253 1.00 22.05 233 CYS C C 1
ATOM 9601 O O . CYS C 1 236 ? 47.558 -10.384 -6.512 1.00 23.45 233 CYS C O 1
ATOM 9604 N N . GLY C 1 237 ? 49.210 -11.904 -6.467 1.00 20.83 234 GLY C N 1
ATOM 9605 C CA . GLY C 1 237 ? 50.190 -11.046 -7.132 1.00 21.07 234 GLY C CA 1
ATOM 9606 C C . GLY C 1 237 ? 50.983 -10.020 -6.331 1.00 20.73 234 GLY C C 1
ATOM 9607 O O . GLY C 1 237 ? 51.623 -9.163 -6.918 1.00 20.55 234 GLY C O 1
ATOM 9608 N N . CYS C 1 238 ? 50.964 -10.107 -5.009 1.00 20.74 235 CYS C N 1
ATOM 9609 C CA . CYS C 1 238 ? 51.696 -9.143 -4.188 1.00 21.79 235 CYS C CA 1
ATOM 9610 C C . CYS C 1 238 ? 53.193 -9.338 -4.274 1.00 23.21 235 CYS C C 1
ATOM 9611 O O . CYS C 1 238 ? 53.689 -10.476 -4.359 1.00 22.30 235 CYS C O 1
ATOM 9614 N N . ARG C 1 239 ? 53.920 -8.221 -4.283 1.00 24.56 236 ARG C N 1
ATOM 9615 C CA . ARG C 1 239 ? 55.376 -8.286 -4.273 1.00 25.80 236 ARG C CA 1
ATOM 9616 C C . ARG C 1 239 ? 56.029 -7.099 -3.577 1.00 24.92 236 ARG C C 1
ATOM 9617 O O . ARG C 1 239 ? 57.198 -6.793 -3.797 1.00 25.29 236 ARG C O 1
ATOM 9625 N N . ALA C 1 240 ? 55.265 -6.476 -2.687 1.00 23.93 237 ALA C N 1
ATOM 9626 C CA . ALA C 1 240 ? 55.728 -5.329 -1.922 1.00 23.30 237 ALA C CA 1
ATOM 9627 C C . ALA C 1 240 ? 54.949 -5.224 -0.611 1.00 21.87 237 ALA C C 1
ATOM 9628 O O . ALA C 1 240 ? 53.811 -5.686 -0.508 1.00 19.95 237 ALA C O 1
ATOM 9630 N N . SER C 1 241 ? 55.584 -4.637 0.391 1.00 21.31 238 SER C N 1
ATOM 9631 C CA . SER C 1 241 ? 54.955 -4.421 1.676 1.00 20.93 238 SER C CA 1
ATOM 9632 C C . SER C 1 241 ? 55.211 -2.981 2.076 1.00 21.11 238 SER C C 1
ATOM 9633 O O . SER C 1 241 ? 56.122 -2.333 1.540 1.00 20.31 238 SER C O 1
ATOM 9636 N N . ASP C 1 242 ? 54.396 -2.471 2.999 1.00 21.34 239 ASP C N 1
ATOM 9637 C CA . ASP C 1 242 ? 54.539 -1.101 3.479 1.00 21.16 239 ASP C CA 1
ATOM 9638 C C . ASP C 1 242 ? 54.210 -1.046 4.946 1.00 20.92 239 ASP C C 1
ATOM 9639 O O . ASP C 1 242 ? 53.324 -1.745 5.411 1.00 22.06 239 ASP C O 1
ATOM 9644 N N . HIS C 1 243 ? 54.902 -0.180 5.670 1.00 20.26 240 HIS C N 1
ATOM 9645 C CA . HIS C 1 243 ? 54.710 -0.055 7.105 1.00 19.71 240 HIS C CA 1
ATOM 9646 C C . HIS C 1 243 ? 54.738 1.388 7.508 1.00 19.95 240 HIS C C 1
ATOM 9647 O O . HIS C 1 243 ? 55.734 2.082 7.264 1.00 20.64 240 HIS C O 1
ATOM 9654 N N . GLY C 1 244 ? 53.640 1.855 8.096 1.00 18.48 241 GLY C N 1
ATOM 9655 C CA . GLY C 1 244 ? 53.550 3.220 8.587 1.00 17.38 241 GLY C CA 1
ATOM 9656 C C . GLY C 1 244 ? 54.031 3.166 10.020 1.00 17.38 241 GLY C C 1
ATOM 9657 O O . GLY C 1 244 ? 53.415 2.516 10.839 1.00 17.71 241 GLY C O 1
ATOM 9658 N N . ILE C 1 245 ? 55.137 3.839 10.325 1.00 17.65 242 ILE C N 1
ATOM 9659 C CA . ILE C 1 245 ? 55.699 3.794 11.674 1.00 16.76 242 ILE C CA 1
ATOM 9660 C C . ILE C 1 245 ? 55.841 5.178 12.233 1.00 16.62 242 ILE C C 1
ATOM 9661 O O . ILE C 1 245 ? 56.750 5.920 11.855 1.00 16.82 242 ILE C O 1
ATOM 9666 N N . GLU C 1 246 ? 54.943 5.512 13.157 1.00 16.44 243 GLU C N 1
ATOM 9667 C CA . GLU C 1 246 ? 54.937 6.798 13.788 1.00 16.59 243 GLU C CA 1
ATOM 9668 C C . GLU C 1 246 ? 55.906 6.851 14.964 1.00 15.95 243 GLU C C 1
ATOM 9669 O O . GLU C 1 246 ? 56.510 7.889 15.220 1.00 17.12 243 GLU C O 1
ATOM 9675 N N . THR C 1 247 ? 56.024 5.750 15.695 1.00 15.38 244 THR C N 1
ATOM 9676 C CA . THR C 1 247 ? 56.940 5.663 16.837 1.00 15.64 244 THR C CA 1
ATOM 9677 C C . THR C 1 247 ? 57.854 4.505 16.518 1.00 15.94 244 THR C C 1
ATOM 9678 O O . THR C 1 247 ? 57.461 3.345 16.663 1.00 16.40 244 THR C O 1
ATOM 9682 N N . LEU C 1 248 ? 59.054 4.816 16.035 1.00 15.58 245 LEU C N 1
ATOM 9683 C CA . LEU C 1 248 ? 60.025 3.783 15.662 1.00 16.64 245 LEU C CA 1
ATOM 9684 C C . LEU C 1 248 ? 60.691 3.259 16.933 1.00 17.22 245 LEU C C 1
ATOM 9685 O O . LEU C 1 248 ? 61.429 3.975 17.599 1.00 18.36 245 LEU C O 1
ATOM 9690 N N . ARG C 1 249 ? 60.417 2.012 17.265 1.00 17.03 246 ARG C N 1
ATOM 9691 C CA . ARG C 1 249 ? 60.952 1.420 18.471 1.00 17.89 246 ARG C CA 1
ATOM 9692 C C . ARG C 1 249 ? 61.946 0.324 18.166 1.00 16.65 246 ARG C C 1
ATOM 9693 O O . ARG C 1 249 ? 62.101 -0.099 17.030 1.00 16.78 246 ARG C O 1
ATOM 9701 N N . PHE C 1 250 ? 62.622 -0.112 19.207 1.00 16.12 247 PHE C N 1
ATOM 9702 C CA . PHE C 1 250 ? 63.482 -1.273 19.136 1.00 16.39 247 PHE C CA 1
ATOM 9703 C C . PHE C 1 250 ? 63.836 -1.801 20.506 1.00 15.72 247 PHE C C 1
ATOM 9704 O O . PHE C 1 250 ? 64.170 -1.046 21.404 1.00 15.97 247 PHE C O 1
ATOM 9712 N N . ALA C 1 251 ? 63.728 -3.109 20.630 1.00 15.22 248 ALA C N 1
ATOM 9713 C CA . ALA C 1 251 ? 64.143 -3.850 21.805 1.00 16.24 248 ALA C CA 1
ATOM 9714 C C . ALA C 1 251 ? 64.581 -5.209 21.241 1.00 15.88 248 ALA C C 1
ATOM 9715 O O . ALA C 1 251 ? 63.981 -5.695 20.267 1.00 14.41 248 ALA C O 1
ATOM 9717 N N . PRO C 1 252 ? 65.643 -5.807 21.802 1.00 15.39 249 PRO C N 1
ATOM 9718 C CA . PRO C 1 252 ? 66.043 -7.126 21.311 1.00 16.28 249 PRO C CA 1
ATOM 9719 C C . PRO C 1 252 ? 64.862 -8.113 21.421 1.00 17.08 249 PRO C C 1
ATOM 9720 O O . PRO C 1 252 ? 64.167 -8.127 22.440 1.00 15.87 249 PRO C O 1
ATOM 9724 N N . VAL C 1 253 ? 64.630 -8.906 20.377 1.00 18.40 250 VAL C N 1
ATOM 9725 C CA . VAL C 1 253 ? 63.518 -9.849 20.376 1.00 20.08 250 VAL C CA 1
ATOM 9726 C C . VAL C 1 253 ? 63.703 -10.914 21.453 1.00 20.81 250 VAL C C 1
ATOM 9727 O O . VAL C 1 253 ? 64.697 -11.624 21.446 1.00 21.62 250 VAL C O 1
ATOM 9731 N N . PRO C 1 254 ? 62.740 -11.031 22.379 1.00 21.86 251 PRO C N 1
ATOM 9732 C CA . PRO C 1 254 ? 62.840 -12.041 23.428 1.00 23.30 251 PRO C CA 1
ATOM 9733 C C . PRO C 1 254 ? 62.302 -13.385 22.941 1.00 23.88 251 PRO C C 1
ATOM 9734 O O . PRO C 1 254 ? 61.834 -13.481 21.808 1.00 24.60 251 PRO C O 1
ATOM 9738 N N . ASP C 1 255 ? 62.370 -14.414 23.786 1.00 24.68 252 ASP C N 1
ATOM 9739 C CA . ASP C 1 255 ? 61.866 -15.739 23.406 1.00 24.71 252 ASP C CA 1
ATOM 9740 C C . ASP C 1 255 ? 60.337 -15.748 23.371 1.00 24.24 252 ASP C C 1
ATOM 9741 O O . ASP C 1 255 ? 59.693 -14.818 23.858 1.00 23.64 252 ASP C O 1
ATOM 9746 N N . ASP C 1 256 ? 59.765 -16.799 22.794 1.00 24.22 253 ASP C N 1
ATOM 9747 C CA . ASP C 1 256 ? 58.308 -16.923 22.691 1.00 24.47 253 ASP C CA 1
ATOM 9748 C C . ASP C 1 256 ? 57.569 -16.894 24.027 1.00 24.58 253 ASP C C 1
ATOM 9749 O O . ASP C 1 256 ? 56.416 -16.499 24.058 1.00 25.95 253 ASP C O 1
ATOM 9754 N N . ALA C 1 257 ? 58.211 -17.313 25.120 1.00 24.71 254 ALA C N 1
ATOM 9755 C CA . ALA C 1 257 ? 57.564 -17.277 26.448 1.00 24.35 254 ALA C CA 1
ATOM 9756 C C . ALA C 1 257 ? 57.237 -15.824 26.813 1.00 24.82 254 ALA C C 1
ATOM 9757 O O . ALA C 1 257 ? 56.149 -15.526 27.300 1.00 24.57 254 ALA C O 1
ATOM 9759 N N . GLN C 1 258 ? 58.188 -14.924 26.568 1.00 25.11 255 GLN C N 1
ATOM 9760 C CA . GLN C 1 258 ? 57.985 -13.512 26.846 1.00 25.81 255 GLN C CA 1
ATOM 9761 C C . GLN C 1 258 ? 56.989 -12.917 25.855 1.00 25.03 255 GLN C C 1
ATOM 9762 O O . GLN C 1 258 ? 56.112 -12.156 26.246 1.00 25.32 255 GLN C O 1
ATOM 9768 N N . LEU C 1 259 ? 57.127 -13.258 24.575 1.00 24.52 256 LEU C N 1
ATOM 9769 C CA . LEU C 1 259 ? 56.201 -12.760 23.554 1.00 24.12 256 LEU C CA 1
ATOM 9770 C C . LEU C 1 259 ? 54.772 -13.243 23.864 1.00 23.76 256 LEU C C 1
ATOM 9771 O O . LEU C 1 259 ? 53.814 -12.500 23.681 1.00 23.04 256 LEU C O 1
ATOM 9776 N N . ASP C 1 260 ? 54.641 -14.488 24.335 1.00 23.54 257 ASP C N 1
ATOM 9777 C CA . ASP C 1 260 ? 53.328 -15.039 24.711 1.00 23.22 257 ASP C CA 1
ATOM 9778 C C . ASP C 1 260 ? 52.752 -14.270 25.907 1.00 22.92 257 ASP C C 1
ATOM 9779 O O . ASP C 1 260 ? 51.568 -13.934 25.921 1.00 22.96 257 ASP C O 1
ATOM 9784 N N . ALA C 1 261 ? 53.589 -14.014 26.915 1.00 22.37 258 ALA C N 1
ATOM 9785 C CA . ALA C 1 261 ? 53.156 -13.280 28.109 1.00 22.26 258 ALA C CA 1
ATOM 9786 C C . ALA C 1 261 ? 52.649 -11.886 27.718 1.00 22.88 258 ALA C C 1
ATOM 9787 O O . ALA C 1 261 ? 51.574 -11.471 28.150 1.00 23.37 258 ALA C O 1
ATOM 9789 N N . ILE C 1 262 ? 53.416 -11.177 26.886 1.00 23.41 259 ILE C N 1
ATOM 9790 C CA . ILE C 1 262 ? 53.022 -9.841 26.408 1.00 23.71 259 ILE C CA 1
ATOM 9791 C C . ILE C 1 262 ? 51.653 -9.870 25.717 1.00 24.50 259 ILE C C 1
ATOM 9792 O O . ILE C 1 262 ? 50.758 -9.104 26.059 1.00 24.52 259 ILE C O 1
ATOM 9797 N N . LEU C 1 263 ? 51.505 -10.755 24.740 1.00 25.39 260 LEU C N 1
ATOM 9798 C CA . LEU C 1 263 ? 50.255 -10.878 23.995 1.00 26.26 260 LEU C CA 1
ATOM 9799 C C . LEU C 1 263 ? 49.099 -11.187 24.942 1.00 26.70 260 LEU C C 1
ATOM 9800 O O . LEU C 1 263 ? 47.979 -10.693 24.763 1.00 26.31 260 LEU C O 1
ATOM 9805 N N . GLY C 1 264 ? 49.387 -11.987 25.965 1.00 27.45 261 GLY C N 1
ATOM 9806 C CA . GLY C 1 264 ? 48.389 -12.361 26.959 1.00 27.43 261 GLY C CA 1
ATOM 9807 C C . GLY C 1 264 ? 47.926 -11.157 27.755 1.00 27.36 261 GLY C C 1
ATOM 9808 O O . GLY C 1 264 ? 46.729 -10.992 27.992 1.00 27.49 261 GLY C O 1
ATOM 9809 N N . LYS C 1 265 ? 48.866 -10.303 28.159 1.00 27.00 262 LYS C N 1
ATOM 9810 C CA . LYS C 1 265 ? 48.500 -9.126 28.928 1.00 27.00 262 LYS C CA 1
ATOM 9811 C C . LYS C 1 265 ? 47.650 -8.191 28.080 1.00 26.59 262 LYS C C 1
ATOM 9812 O O . LYS C 1 265 ? 46.734 -7.550 28.588 1.00 26.80 262 LYS C O 1
ATOM 9818 N N . ARG C 1 266 ? 47.955 -8.113 26.787 1.00 26.04 263 ARG C N 1
ATOM 9819 C CA . ARG C 1 266 ? 47.214 -7.235 25.897 1.00 25.43 263 ARG C CA 1
ATOM 9820 C C . ARG C 1 266 ? 45.778 -7.712 25.743 1.00 25.80 263 ARG C C 1
ATOM 9821 O O . ARG C 1 266 ? 44.843 -6.928 25.886 1.00 26.09 263 ARG C O 1
ATOM 9829 N N . LEU C 1 267 ? 45.611 -9.000 25.457 1.00 26.49 264 LEU C N 1
ATOM 9830 C CA . LEU C 1 267 ? 44.276 -9.586 25.287 1.00 27.08 264 LEU C CA 1
ATOM 9831 C C . LEU C 1 267 ? 43.430 -9.457 26.574 1.00 27.16 264 LEU C C 1
ATOM 9832 O O . LEU C 1 267 ? 42.208 -9.333 26.503 1.00 26.78 264 LEU C O 1
ATOM 9837 N N . ALA C 1 268 ? 44.096 -9.466 27.735 1.00 27.39 265 ALA C N 1
ATOM 9838 C CA . ALA C 1 268 ? 43.426 -9.336 29.036 1.00 27.47 265 ALA C CA 1
ATOM 9839 C C . ALA C 1 268 ? 43.235 -7.870 29.447 1.00 28.00 265 ALA C C 1
ATOM 9840 O O . ALA C 1 268 ? 42.943 -7.587 30.602 1.00 28.81 265 ALA C O 1
ATOM 9842 N N . GLY C 1 269 ? 43.424 -6.943 28.510 1.00 28.64 266 GLY C N 1
ATOM 9843 C CA . GLY C 1 269 ? 43.241 -5.513 28.780 1.00 28.86 266 GLY C CA 1
ATOM 9844 C C . GLY C 1 269 ? 44.246 -4.848 29.708 1.00 29.27 266 GLY C C 1
ATOM 9845 O O . GLY C 1 269 ? 44.052 -3.697 30.106 1.00 29.52 266 GLY C O 1
ATOM 9846 N N . GLU C 1 270 ? 45.322 -5.551 30.059 1.00 29.55 267 GLU C N 1
ATOM 9847 C CA . GLU C 1 270 ? 46.342 -4.983 30.946 1.00 29.77 267 GLU C CA 1
ATOM 9848 C C . GLU C 1 270 ? 47.212 -4.012 30.154 1.00 29.45 267 GLU C C 1
ATOM 9849 O O . GLU C 1 270 ? 47.414 -4.189 28.950 1.00 30.16 267 GLU C O 1
ATOM 9855 N N . THR C 1 271 ? 47.718 -2.983 30.821 1.00 28.81 268 THR C N 1
ATOM 9856 C CA . THR C 1 271 ? 48.554 -1.991 30.151 1.00 28.48 268 THR C CA 1
ATOM 9857 C C . THR C 1 271 ? 49.977 -2.518 30.011 1.00 27.42 268 THR C C 1
ATOM 9858 O O . THR C 1 271 ? 50.536 -3.090 30.948 1.00 28.02 268 THR C O 1
ATOM 9862 N N . LEU C 1 272 ? 50.551 -2.329 28.829 1.00 25.88 269 LEU C N 1
ATOM 9863 C CA . LEU C 1 272 ? 51.904 -2.786 28.541 1.00 23.91 269 LEU C CA 1
ATOM 9864 C C . LEU C 1 272 ? 52.943 -1.698 28.809 1.00 22.89 269 LEU C C 1
ATOM 9865 O O . LEU C 1 272 ? 52.656 -0.511 28.669 1.00 22.21 269 LEU C O 1
ATOM 9870 N N . SER C 1 273 ? 54.151 -2.110 29.184 1.00 22.21 270 SER C N 1
ATOM 9871 C CA . SER C 1 273 ? 55.252 -1.174 29.414 1.00 22.35 270 SER C CA 1
ATOM 9872 C C . SER C 1 273 ? 55.887 -0.849 28.068 1.00 22.59 270 SER C C 1
ATOM 9873 O O . SER C 1 273 ? 55.614 -1.518 27.085 1.00 22.09 270 SER C O 1
ATOM 9876 N N . GLU C 1 274 ? 56.730 0.178 28.021 1.00 24.12 271 GLU C N 1
ATOM 9877 C CA . GLU C 1 274 ? 57.414 0.546 26.771 1.00 25.05 271 GLU C CA 1
ATOM 9878 C C . GLU C 1 274 ? 58.280 -0.580 26.237 1.00 24.12 271 GLU C C 1
ATOM 9879 O O . GLU C 1 274 ? 58.305 -0.836 25.035 1.00 24.94 271 GLU C O 1
ATOM 9885 N N . LEU C 1 275 ? 58.987 -1.252 27.131 1.00 22.96 272 LEU C N 1
ATOM 9886 C CA . LEU C 1 275 ? 59.830 -2.359 26.733 1.00 22.26 272 LEU C CA 1
ATOM 9887 C C . LEU C 1 275 ? 58.987 -3.452 26.080 1.00 22.31 272 LEU C C 1
ATOM 9888 O O . LEU C 1 275 ? 59.337 -3.973 25.012 1.00 21.20 272 LEU C O 1
ATOM 9893 N N . GLU C 1 276 ? 57.873 -3.788 26.732 1.00 22.61 273 GLU C N 1
ATOM 9894 C CA . GLU C 1 276 ? 56.966 -4.824 26.241 1.00 22.84 273 GLU C CA 1
ATOM 9895 C C . GLU C 1 276 ? 56.440 -4.516 24.849 1.00 21.51 273 GLU C C 1
ATOM 9896 O O . GLU C 1 276 ? 56.385 -5.404 24.001 1.00 21.05 273 GLU C O 1
ATOM 9902 N N . ILE C 1 277 ? 56.086 -3.256 24.611 1.00 21.33 274 ILE C N 1
ATOM 9903 C CA . ILE C 1 277 ? 55.586 -2.833 23.297 1.00 21.28 274 ILE C CA 1
ATOM 9904 C C . ILE C 1 277 ? 56.706 -2.960 22.253 1.00 20.50 274 ILE C C 1
ATOM 9905 O O . ILE C 1 277 ? 56.494 -3.508 21.168 1.00 19.81 274 ILE C O 1
ATOM 9910 N N . ALA C 1 278 ? 57.899 -2.481 22.610 1.00 20.25 275 ALA C N 1
ATOM 9911 C CA . ALA C 1 278 ? 59.059 -2.539 21.719 1.00 20.02 275 ALA C CA 1
ATOM 9912 C C . ALA C 1 278 ? 59.412 -3.980 21.366 1.00 19.75 275 ALA C C 1
ATOM 9913 O O . ALA C 1 278 ? 59.738 -4.287 20.209 1.00 18.51 275 ALA C O 1
ATOM 9915 N N . GLN C 1 279 ? 59.357 -4.862 22.361 1.00 20.10 276 GLN C N 1
ATOM 9916 C CA . GLN C 1 279 ? 59.652 -6.278 22.134 1.00 20.31 276 GLN C CA 1
ATOM 9917 C C . GLN C 1 279 ? 58.674 -6.908 21.147 1.00 20.29 276 GLN C C 1
ATOM 9918 O O . GLN C 1 279 ? 59.088 -7.552 20.170 1.00 21.56 276 GLN C O 1
ATOM 9924 N N . PHE C 1 280 ? 57.383 -6.718 21.393 1.00 19.23 277 PHE C N 1
ATOM 9925 C CA . PHE C 1 280 ? 56.378 -7.294 20.527 1.00 19.43 277 PHE C CA 1
ATOM 9926 C C . PHE C 1 280 ? 56.461 -6.708 19.125 1.00 19.65 277 PHE C C 1
ATOM 9927 O O . PHE C 1 280 ? 56.457 -7.451 18.132 1.00 19.43 277 PHE C O 1
ATOM 9935 N N . THR C 1 281 ? 56.522 -5.378 19.047 1.00 19.47 278 THR C N 1
ATOM 9936 C CA . THR C 1 281 ? 56.615 -4.688 17.761 1.00 19.70 278 THR C CA 1
ATOM 9937 C C . THR C 1 281 ? 57.856 -5.138 16.959 1.00 19.75 278 THR C C 1
ATOM 9938 O O . THR C 1 281 ? 57.756 -5.430 15.770 1.00 19.45 278 THR C O 1
ATOM 9942 N N . THR C 1 282 ? 59.003 -5.235 17.621 1.00 20.11 279 THR C N 1
ATOM 9943 C CA . THR C 1 282 ? 60.232 -5.637 16.935 1.00 20.61 279 THR C CA 1
ATOM 9944 C C . THR C 1 282 ? 60.147 -7.085 16.461 1.00 20.87 279 THR C C 1
ATOM 9945 O O . THR C 1 282 ? 60.564 -7.392 15.342 1.00 21.84 279 THR C O 1
ATOM 9949 N N . ALA C 1 283 ? 59.596 -7.965 17.301 1.00 20.42 280 ALA C N 1
ATOM 9950 C CA . ALA C 1 283 ? 59.458 -9.379 16.943 1.00 19.85 280 ALA C CA 1
ATOM 9951 C C . ALA C 1 283 ? 58.570 -9.561 15.713 1.00 18.92 280 ALA C C 1
ATOM 9952 O O . ALA C 1 283 ? 58.839 -10.416 14.878 1.00 19.87 280 ALA C O 1
ATOM 9954 N N . VAL C 1 284 ? 57.507 -8.765 15.604 1.00 18.19 281 VAL C N 1
ATOM 9955 C CA . VAL C 1 284 ? 56.595 -8.862 14.456 1.00 17.29 281 VAL C CA 1
ATOM 9956 C C . VAL C 1 284 ? 57.269 -8.300 13.208 1.00 17.79 281 VAL C C 1
ATOM 9957 O O . VAL C 1 284 ? 57.174 -8.896 12.132 1.00 19.00 281 VAL C O 1
ATOM 9961 N N . LEU C 1 285 ? 57.945 -7.159 13.341 1.00 17.29 282 LEU C N 1
ATOM 9962 C CA . LEU C 1 285 ? 58.624 -6.546 12.199 1.00 16.72 282 LEU C CA 1
ATOM 9963 C C . LEU C 1 285 ? 59.790 -7.397 11.705 1.00 17.75 282 LEU C C 1
ATOM 9964 O O . LEU C 1 285 ? 59.968 -7.559 10.489 1.00 19.19 282 LEU C O 1
ATOM 9969 N N . VAL C 1 286 ? 60.577 -7.958 12.625 1.00 17.81 283 VAL C N 1
ATOM 9970 C CA . VAL C 1 286 ? 61.707 -8.808 12.214 1.00 17.78 283 VAL C CA 1
ATOM 9971 C C . VAL C 1 286 ? 61.183 -10.086 11.534 1.00 17.66 283 VAL C C 1
ATOM 9972 O O . VAL C 1 286 ? 61.655 -10.464 10.467 1.00 17.84 283 VAL C O 1
ATOM 9976 N N . TRP C 1 287 ? 60.193 -10.730 12.139 1.00 17.07 284 TRP C N 1
ATOM 9977 C CA . TRP C 1 287 ? 59.610 -11.917 11.530 1.00 17.97 284 TRP C CA 1
ATOM 9978 C C . TRP C 1 287 ? 59.110 -11.598 10.099 1.00 16.90 284 TRP C C 1
ATOM 9979 O O . TRP C 1 287 ? 59.446 -12.308 9.160 1.00 18.15 284 TRP C O 1
ATOM 9990 N N . LEU C 1 288 ? 58.332 -10.524 9.953 1.00 16.17 285 LEU C N 1
ATOM 9991 C CA . LEU C 1 288 ? 57.795 -10.113 8.648 1.00 16.12 285 LEU C CA 1
ATOM 9992 C C . LEU C 1 288 ? 58.910 -9.820 7.657 1.00 16.30 285 LEU C C 1
ATOM 9993 O O . LEU C 1 288 ? 58.834 -10.226 6.492 1.00 16.61 285 LEU C O 1
ATOM 9998 N N . GLY C 1 289 ? 59.936 -9.101 8.113 1.00 16.84 286 GLY C N 1
ATOM 9999 C CA . GLY C 1 289 ? 61.085 -8.779 7.262 1.00 16.48 286 GLY C CA 1
ATOM 10000 C C . GLY C 1 289 ? 61.723 -10.032 6.674 1.00 16.86 286 GLY C C 1
ATOM 10001 O O . GLY C 1 289 ? 62.084 -10.064 5.486 1.00 17.43 286 GLY C O 1
ATOM 10002 N N . ARG C 1 290 ? 61.881 -11.063 7.507 1.00 16.58 287 ARG C N 1
ATOM 10003 C CA . ARG C 1 290 ? 62.452 -12.341 7.043 1.00 17.15 287 ARG C CA 1
ATOM 10004 C C . ARG C 1 290 ? 61.546 -12.959 6.005 1.00 17.28 287 ARG C C 1
ATOM 10005 O O . ARG C 1 290 ? 62.018 -13.534 5.023 1.00 16.87 287 ARG C O 1
ATOM 10013 N N . GLN C 1 291 ? 60.233 -12.835 6.221 1.00 17.45 288 GLN C N 1
ATOM 10014 C CA . GLN C 1 291 ? 59.270 -13.350 5.267 1.00 17.62 288 GLN C CA 1
ATOM 10015 C C . GLN C 1 291 ? 59.419 -12.615 3.937 1.00 17.32 288 GLN C C 1
ATOM 10016 O O . GLN C 1 291 ? 59.460 -13.247 2.886 1.00 16.77 288 GLN C O 1
ATOM 10022 N N . TYR C 1 292 ? 59.538 -11.285 3.982 1.00 16.93 289 TYR C N 1
ATOM 10023 C CA . TYR C 1 292 ? 59.680 -10.515 2.740 1.00 17.04 289 TYR C CA 1
ATOM 10024 C C . TYR C 1 292 ? 60.951 -10.939 1.996 1.00 17.00 289 TYR C C 1
ATOM 10025 O O . TYR C 1 292 ? 60.945 -11.098 0.772 1.00 16.97 289 TYR C O 1
ATOM 10034 N N . ALA C 1 293 ? 62.028 -11.127 2.752 1.00 17.53 290 ALA C N 1
ATOM 10035 C CA . ALA C 1 293 ? 63.304 -11.540 2.200 1.00 17.70 290 ALA C CA 1
ATOM 10036 C C . ALA C 1 293 ? 63.174 -12.883 1.489 1.00 17.97 290 ALA C C 1
ATOM 10037 O O . ALA C 1 293 ? 63.634 -13.038 0.363 1.00 19.34 290 ALA C O 1
ATOM 10039 N N . ALA C 1 294 ? 62.533 -13.846 2.141 1.00 18.25 291 ALA C N 1
ATOM 10040 C CA . ALA C 1 294 ? 62.366 -15.181 1.562 1.00 17.83 291 ALA C CA 1
ATOM 10041 C C . ALA C 1 294 ? 61.494 -15.175 0.310 1.00 17.88 291 ALA C C 1
ATOM 10042 O O . ALA C 1 294 ? 61.680 -15.991 -0.581 1.00 17.80 291 ALA C O 1
ATOM 10044 N N . ARG C 1 295 ? 60.553 -14.243 0.235 1.00 17.33 292 ARG C N 1
ATOM 10045 C CA . ARG C 1 295 ? 59.630 -14.192 -0.905 1.00 17.08 292 ARG C CA 1
ATOM 10046 C C . ARG C 1 295 ? 60.073 -13.220 -1.995 1.00 16.59 292 ARG C C 1
ATOM 10047 O O . ARG C 1 295 ? 59.453 -13.153 -3.050 1.00 15.47 292 ARG C O 1
ATOM 10055 N N . GLY C 1 296 ? 61.129 -12.456 -1.728 1.00 16.51 293 GLY C N 1
ATOM 10056 C CA . GLY C 1 296 ? 61.653 -11.501 -2.707 1.00 17.08 293 GLY C CA 1
ATOM 10057 C C . GLY C 1 296 ? 60.846 -10.220 -2.835 1.00 16.63 293 GLY C C 1
ATOM 10058 O O . GLY C 1 296 ? 60.940 -9.525 -3.834 1.00 18.04 293 GLY C O 1
ATOM 10059 N N . TRP C 1 297 ? 60.062 -9.910 -1.820 1.00 15.89 294 TRP C N 1
ATOM 10060 C CA . TRP C 1 297 ? 59.230 -8.701 -1.820 1.00 16.61 294 TRP C CA 1
ATOM 10061 C C . TRP C 1 297 ? 60.021 -7.475 -1.389 1.00 15.40 294 TRP C C 1
ATOM 10062 O O . TRP C 1 297 ? 60.993 -7.590 -0.647 1.00 16.08 294 TRP C O 1
ATOM 10073 N N . VAL C 1 298 ? 59.586 -6.302 -1.841 1.00 15.51 295 VAL C N 1
ATOM 10074 C CA . VAL C 1 298 ? 60.180 -5.044 -1.410 1.00 14.35 295 VAL C CA 1
ATOM 10075 C C . VAL C 1 298 ? 59.538 -4.657 -0.070 1.00 15.19 295 VAL C C 1
ATOM 10076 O O . VAL C 1 298 ? 58.318 -4.750 0.087 1.00 14.58 295 VAL C O 1
ATOM 10088 N N . GLN C 1 300 ? 58.807 -1.595 2.428 1.00 16.47 297 GLN C N 1
ATOM 10089 C CA . GLN C 1 300 ? 58.775 -0.147 2.560 1.00 16.77 297 GLN C CA 1
ATOM 10090 C C . GLN C 1 300 ? 58.509 0.252 3.999 1.00 16.39 297 GLN C C 1
ATOM 10091 O O . GLN C 1 300 ? 57.633 -0.315 4.647 1.00 16.82 297 GLN C O 1
ATOM 10097 N N . LEU C 1 301 ? 59.297 1.204 4.498 1.00 16.67 298 LEU C N 1
ATOM 10098 C CA . LEU C 1 301 ? 59.112 1.745 5.838 1.00 16.77 298 LEU C CA 1
ATOM 10099 C C . LEU C 1 301 ? 58.885 3.247 5.694 1.00 17.65 298 LEU C C 1
ATOM 10100 O O . LEU C 1 301 ? 59.769 3.976 5.210 1.00 18.13 298 LEU C O 1
ATOM 10105 N N . HIS C 1 302 ? 57.685 3.694 6.081 1.00 17.73 299 HIS C N 1
ATOM 10106 C CA . HIS C 1 302 ? 57.297 5.106 6.051 1.00 16.44 299 HIS C CA 1
ATOM 10107 C C . HIS C 1 302 ? 57.333 5.609 7.482 1.00 17.14 299 HIS C C 1
ATOM 10108 O O . HIS C 1 302 ? 56.402 5.350 8.274 1.00 16.19 299 HIS C O 1
ATOM 10115 N N . ILE C 1 303 ? 58.382 6.376 7.797 1.00 17.24 300 ILE C N 1
ATOM 10116 C CA . ILE C 1 303 ? 58.623 6.808 9.171 1.00 18.01 300 ILE C CA 1
ATOM 10117 C C . ILE C 1 303 ? 58.480 8.286 9.521 1.00 18.45 300 ILE C C 1
ATOM 10118 O O . ILE C 1 303 ? 58.941 9.158 8.773 1.00 17.40 300 ILE C O 1
ATOM 10123 N N . GLY C 1 304 ? 57.842 8.549 10.673 1.00 18.35 301 GLY C N 1
ATOM 10124 C CA . GLY C 1 304 ? 57.795 9.907 11.237 1.00 18.74 301 GLY C CA 1
ATOM 10125 C C . GLY C 1 304 ? 56.545 10.754 11.306 1.00 18.35 301 GLY C C 1
ATOM 10126 O O . GLY C 1 304 ? 56.645 11.930 11.629 1.00 17.79 301 GLY C O 1
ATOM 10127 N N . ALA C 1 305 ? 55.377 10.179 11.041 1.00 17.88 302 ALA C N 1
ATOM 10128 C CA . ALA C 1 305 ? 54.149 10.953 11.100 1.00 17.36 302 ALA C CA 1
ATOM 10129 C C . ALA C 1 305 ? 53.681 11.090 12.537 1.00 16.87 302 ALA C C 1
ATOM 10130 O O . ALA C 1 305 ? 53.971 10.246 13.365 1.00 14.87 302 ALA C O 1
ATOM 10132 N N . ILE C 1 306 ? 53.016 12.197 12.837 1.00 17.33 303 ILE C N 1
ATOM 10133 C CA . ILE C 1 306 ? 52.387 12.372 14.140 1.00 18.60 303 ILE C CA 1
ATOM 10134 C C . ILE C 1 306 ? 50.917 12.541 13.717 1.00 18.30 303 ILE C C 1
ATOM 10135 O O . ILE C 1 306 ? 50.562 13.479 13.021 1.00 16.49 303 ILE C O 1
ATOM 10140 N N . ARG C 1 307 ? 50.076 11.585 14.102 1.00 19.58 304 ARG C N 1
ATOM 10141 C CA . ARG C 1 307 ? 48.685 11.583 13.641 1.00 20.27 304 ARG C CA 1
ATOM 10142 C C . ARG C 1 307 ? 47.599 11.969 14.631 1.00 18.92 304 ARG C C 1
ATOM 10143 O O . ARG C 1 307 ? 47.791 11.945 15.836 1.00 18.45 304 ARG C O 1
ATOM 10151 N N . ASN C 1 308 ? 46.451 12.322 14.061 1.00 17.83 305 ASN C N 1
ATOM 10152 C CA . ASN C 1 308 ? 45.255 12.703 14.800 1.00 17.69 305 ASN C CA 1
ATOM 10153 C C . ASN C 1 308 ? 45.550 13.687 15.919 1.00 16.74 305 ASN C C 1
ATOM 10154 O O . ASN C 1 308 ? 45.218 13.460 17.067 1.00 16.60 305 ASN C O 1
ATOM 10159 N N . ASN C 1 309 ? 46.176 14.790 15.553 1.00 15.81 306 ASN C N 1
ATOM 10160 C CA . ASN C 1 309 ? 46.557 15.835 16.507 1.00 15.14 306 ASN C CA 1
ATOM 10161 C C . ASN C 1 309 ? 45.404 16.683 17.051 1.00 13.74 306 ASN C C 1
ATOM 10162 O O . ASN C 1 309 ? 45.535 17.311 18.099 1.00 13.15 306 ASN C O 1
ATOM 10167 N N . ASN C 1 310 ? 44.292 16.716 16.325 1.00 13.66 307 ASN C N 1
ATOM 10168 C CA . ASN C 1 310 ? 43.141 17.540 16.714 1.00 13.67 307 ASN C CA 1
ATOM 10169 C C . ASN C 1 310 ? 42.032 16.660 17.202 1.00 14.12 307 ASN C C 1
ATOM 10170 O O . ASN C 1 310 ? 41.278 16.104 16.416 1.00 14.34 307 ASN C O 1
ATOM 10175 N N . THR C 1 311 ? 41.926 16.554 18.522 1.00 15.08 308 THR C N 1
ATOM 10176 C CA . THR C 1 311 ? 40.930 15.705 19.154 1.00 15.06 308 THR C CA 1
ATOM 10177 C C . THR C 1 311 ? 39.508 16.108 18.794 1.00 15.44 308 THR C C 1
ATOM 10178 O O . THR C 1 311 ? 38.685 15.256 18.453 1.00 14.69 308 THR C O 1
ATOM 10182 N N . ARG C 1 312 ? 39.224 17.403 18.858 1.00 15.58 309 ARG C N 1
ATOM 10183 C CA . ARG C 1 312 ? 37.888 17.895 18.553 1.00 15.73 309 ARG C CA 1
ATOM 10184 C C . ARG C 1 312 ? 37.467 17.497 17.122 1.00 15.97 309 ARG C C 1
ATOM 10185 O O . ARG C 1 312 ? 36.347 17.027 16.903 1.00 16.56 309 ARG C O 1
ATOM 10201 N N . PHE C 1 314 ? 38.924 15.033 15.288 1.00 16.22 311 PHE C N 1
ATOM 10202 C CA . PHE C 1 314 ? 38.964 13.577 15.189 1.00 16.72 311 PHE C CA 1
ATOM 10203 C C . PHE C 1 314 ? 37.599 13.001 15.577 1.00 18.10 311 PHE C C 1
ATOM 10204 O O . PHE C 1 314 ? 37.105 12.080 14.937 1.00 19.88 311 PHE C O 1
ATOM 10212 N N . ARG C 1 315 ? 37.007 13.545 16.634 1.00 18.57 312 ARG C N 1
ATOM 10213 C CA . ARG C 1 315 ? 35.696 13.096 17.108 1.00 20.24 312 ARG C CA 1
ATOM 10214 C C . ARG C 1 315 ? 34.580 13.283 16.088 1.00 20.39 312 ARG C C 1
ATOM 10215 O O . ARG C 1 315 ? 33.635 12.486 16.045 1.00 21.69 312 ARG C O 1
ATOM 10223 N N A LEU C 1 316 ? 34.683 14.327 15.269 0.50 20.25 313 LEU C N 1
ATOM 10224 N N B LEU C 1 316 ? 34.699 14.321 15.266 0.50 20.17 313 LEU C N 1
ATOM 10225 C CA A LEU C 1 316 ? 33.671 14.606 14.245 0.50 20.44 313 LEU C CA 1
ATOM 10226 C CA B LEU C 1 316 ? 33.705 14.627 14.239 0.50 20.26 313 LEU C CA 1
ATOM 10227 C C A LEU C 1 316 ? 33.958 13.939 12.896 0.50 20.28 313 LEU C C 1
ATOM 10228 C C B LEU C 1 316 ? 33.966 13.914 12.917 0.50 20.17 313 LEU C C 1
ATOM 10229 O O A LEU C 1 316 ? 33.034 13.497 12.226 0.50 21.61 313 LEU C O 1
ATOM 10230 O O B LEU C 1 316 ? 33.041 13.409 12.294 0.50 21.46 313 LEU C O 1
ATOM 10239 N N . LEU C 1 317 ? 35.229 13.860 12.509 1.00 19.72 314 LEU C N 1
ATOM 10240 C CA . LEU C 1 317 ? 35.607 13.303 11.205 1.00 19.13 314 LEU C CA 1
ATOM 10241 C C . LEU C 1 317 ? 36.403 12.000 11.153 1.00 19.66 314 LEU C C 1
ATOM 10242 O O . LEU C 1 317 ? 36.420 11.338 10.112 1.00 19.55 314 LEU C O 1
ATOM 10247 N N . GLY C 1 318 ? 37.096 11.646 12.232 1.00 20.34 315 GLY C N 1
ATOM 10248 C CA . GLY C 1 318 ? 37.899 10.417 12.244 1.00 19.95 315 GLY C CA 1
ATOM 10249 C C . GLY C 1 318 ? 39.291 10.644 11.669 1.00 20.33 315 GLY C C 1
ATOM 10250 O O . GLY C 1 318 ? 39.706 11.780 11.481 1.00 18.61 315 GLY C O 1
ATOM 10251 N N . PRO C 1 319 ? 40.022 9.553 11.376 1.00 20.75 316 PRO C N 1
ATOM 10252 C CA . PRO C 1 319 ? 41.393 9.661 10.854 1.00 21.81 316 PRO C CA 1
ATOM 10253 C C . PRO C 1 319 ? 41.500 10.006 9.354 1.00 22.49 316 PRO C C 1
ATOM 10254 O O . PRO C 1 319 ? 40.515 9.899 8.625 1.00 22.33 316 PRO C O 1
ATOM 10258 N N . ASP C 1 320 ? 42.705 10.417 8.933 1.00 22.98 317 ASP C N 1
ATOM 10259 C CA . ASP C 1 320 ? 43.013 10.791 7.537 1.00 23.50 317 ASP C CA 1
ATOM 10260 C C . ASP C 1 320 ? 42.102 11.877 7.018 1.00 22.06 317 ASP C C 1
ATOM 10261 O O . ASP C 1 320 ? 41.560 11.781 5.899 1.00 22.85 317 ASP C O 1
ATOM 10266 N N . THR C 1 321 ? 41.927 12.917 7.812 1.00 19.09 318 THR C N 1
ATOM 10267 C CA . THR C 1 321 ? 41.060 13.998 7.407 1.00 17.30 318 THR C CA 1
ATOM 10268 C C . THR C 1 321 ? 41.762 15.339 7.358 1.00 16.31 318 THR C C 1
ATOM 10269 O O . THR C 1 321 ? 41.117 16.366 7.256 1.00 15.86 318 THR C O 1
ATOM 10273 N N . GLY C 1 322 ? 43.094 15.305 7.382 1.00 16.59 319 GLY C N 1
ATOM 10274 C CA . GLY C 1 322 ? 43.911 16.500 7.294 1.00 16.64 319 GLY C CA 1
ATOM 10275 C C . GLY C 1 322 ? 44.477 16.998 8.606 1.00 16.37 319 GLY C C 1
ATOM 10276 O O . GLY C 1 322 ? 44.944 18.144 8.676 1.00 16.07 319 GLY C O 1
ATOM 10277 N N . PHE C 1 323 ? 44.485 16.150 9.639 1.00 15.72 320 PHE C N 1
ATOM 10278 C CA . PHE C 1 323 ? 44.989 16.591 10.963 1.00 15.68 320 PHE C CA 1
ATOM 10279 C C . PHE C 1 323 ? 46.232 15.864 11.445 1.00 14.96 320 PHE C C 1
ATOM 10280 O O . PHE C 1 323 ? 46.456 15.718 12.643 1.00 15.67 320 PHE C O 1
ATOM 10288 N N . ASP C 1 324 ? 47.043 15.436 10.488 1.00 14.88 321 ASP C N 1
ATOM 10289 C CA . ASP C 1 324 ? 48.288 14.738 10.744 1.00 14.81 321 ASP C CA 1
ATOM 10290 C C . ASP C 1 324 ? 49.425 15.644 10.270 1.00 15.00 321 ASP C C 1
ATOM 10291 O O . ASP C 1 324 ? 49.264 16.408 9.312 1.00 14.89 321 ASP C O 1
ATOM 10296 N N . SER C 1 325 ? 50.569 15.568 10.939 1.00 15.32 322 SER C N 1
ATOM 10297 C CA . SER C 1 325 ? 51.718 16.397 10.579 1.00 15.11 322 SER C CA 1
ATOM 10298 C C . SER C 1 325 ? 53.043 15.649 10.778 1.00 15.31 322 SER C C 1
ATOM 10299 O O . SER C 1 325 ? 53.064 14.429 10.970 1.00 15.42 322 SER C O 1
ATOM 10302 N N . ILE C 1 326 ? 54.138 16.397 10.710 1.00 14.87 323 ILE C N 1
ATOM 10303 C CA . ILE C 1 326 ? 55.460 15.850 10.808 1.00 14.86 323 ILE C CA 1
ATOM 10304 C C . ILE C 1 326 ? 55.940 15.671 12.253 1.00 15.05 323 ILE C C 1
ATOM 10305 O O . ILE C 1 326 ? 55.998 16.627 13.026 1.00 15.97 323 ILE C O 1
ATOM 10310 N N . GLY C 1 327 ? 56.278 14.435 12.604 1.00 13.96 324 GLY C N 1
ATOM 10311 C CA . GLY C 1 327 ? 56.836 14.131 13.923 1.00 14.37 324 GLY C CA 1
ATOM 10312 C C . GLY C 1 327 ? 58.336 14.438 13.960 1.00 13.82 324 GLY C C 1
ATOM 10313 O O . GLY C 1 327 ? 58.917 14.850 12.952 1.00 14.40 324 GLY C O 1
ATOM 10314 N N . ASP C 1 328 ? 58.976 14.218 15.102 1.00 13.90 325 ASP C N 1
ATOM 10315 C CA . ASP C 1 328 ? 60.390 14.518 15.221 1.00 15.46 325 ASP C CA 1
ATOM 10316 C C . ASP C 1 328 ? 61.188 13.675 16.240 1.00 15.47 325 ASP C C 1
ATOM 10317 O O . ASP C 1 328 ? 62.096 14.197 16.872 1.00 14.50 325 ASP C O 1
ATOM 10322 N N . ASN C 1 329 ? 60.828 12.406 16.429 1.00 16.39 326 ASN C N 1
ATOM 10323 C CA . ASN C 1 329 ? 61.595 11.526 17.321 1.00 17.05 326 ASN C CA 1
ATOM 10324 C C . ASN C 1 329 ? 62.969 11.251 16.706 1.00 17.17 326 ASN C C 1
ATOM 10325 O O . ASN C 1 329 ? 63.131 11.311 15.489 1.00 16.26 326 ASN C O 1
ATOM 10330 N N . ASN C 1 330 ? 63.950 10.944 17.542 1.00 17.59 327 ASN C N 1
ATOM 10331 C CA . ASN C 1 330 ? 65.276 10.550 17.046 1.00 18.76 327 ASN C CA 1
ATOM 10332 C C . ASN C 1 330 ? 65.068 9.120 16.546 1.00 19.13 327 ASN C C 1
ATOM 10333 O O . ASN C 1 330 ? 64.439 8.319 17.228 1.00 19.64 327 ASN C O 1
ATOM 10338 N N . ILE C 1 331 ? 65.572 8.803 15.356 1.00 18.94 328 ILE C N 1
ATOM 10339 C CA . ILE C 1 331 ? 65.338 7.485 14.771 1.00 18.51 328 ILE C CA 1
ATOM 10340 C C . ILE C 1 331 ? 66.557 6.634 14.374 1.00 18.79 328 ILE C C 1
ATOM 10341 O O . ILE C 1 331 ? 66.398 5.436 14.165 1.00 18.07 328 ILE C O 1
ATOM 10346 N N . SER C 1 332 ? 67.756 7.221 14.294 1.00 17.68 329 SER C N 1
ATOM 10347 C CA . SER C 1 332 ? 68.924 6.472 13.785 1.00 18.74 329 SER C CA 1
ATOM 10348 C C . SER C 1 332 ? 69.233 5.175 14.513 1.00 18.51 329 SER C C 1
ATOM 10349 O O . SER C 1 332 ? 69.439 4.143 13.861 1.00 17.37 329 SER C O 1
ATOM 10352 N N . TRP C 1 333 ? 69.263 5.212 15.848 1.00 18.86 330 TRP C N 1
ATOM 10353 C CA . TRP C 1 333 ? 69.581 4.003 16.618 1.00 18.63 330 TRP C CA 1
ATOM 10354 C C . TRP C 1 333 ? 68.571 2.863 16.377 1.00 17.48 330 TRP C C 1
ATOM 10355 O O . TRP C 1 333 ? 68.968 1.766 16.029 1.00 17.79 330 TRP C O 1
ATOM 10366 N N . ALA C 1 334 ? 67.281 3.135 16.554 1.00 16.70 331 ALA C N 1
ATOM 10367 C CA . ALA C 1 334 ? 66.258 2.112 16.361 1.00 16.72 331 ALA C CA 1
ATOM 10368 C C . ALA C 1 334 ? 66.228 1.630 14.899 1.00 15.45 331 ALA C C 1
ATOM 10369 O O . ALA C 1 334 ? 66.098 0.451 14.638 1.00 16.38 331 ALA C O 1
ATOM 10371 N N . LEU C 1 335 ? 66.378 2.539 13.953 1.00 15.12 332 LEU C N 1
ATOM 10372 C CA . LEU C 1 335 ? 66.363 2.156 12.562 1.00 15.59 332 LEU C CA 1
ATOM 10373 C C . LEU C 1 335 ? 67.522 1.195 12.260 1.00 15.96 332 LEU C C 1
ATOM 10374 O O . LEU C 1 335 ? 67.335 0.167 11.608 1.00 15.59 332 LEU C O 1
ATOM 10379 N N . SER C 1 336 ? 68.710 1.540 12.744 1.00 16.04 333 SER C N 1
ATOM 10380 C CA . SER C 1 336 ? 69.881 0.715 12.568 1.00 15.05 333 SER C CA 1
ATOM 10381 C C . SER C 1 336 ? 69.721 -0.666 13.175 1.00 15.28 333 SER C C 1
ATOM 10382 O O . SER C 1 336 ? 69.992 -1.671 12.517 1.00 14.73 333 SER C O 1
ATOM 10385 N N A ARG C 1 337 ? 69.293 -0.740 14.427 0.50 16.38 334 ARG C N 1
ATOM 10386 N N B ARG C 1 337 ? 69.289 -0.716 14.438 0.50 16.36 334 ARG C N 1
ATOM 10387 C CA A ARG C 1 337 ? 69.171 -2.052 15.066 0.50 16.58 334 ARG C CA 1
ATOM 10388 C CA B ARG C 1 337 ? 69.088 -1.998 15.153 0.50 16.58 334 ARG C CA 1
ATOM 10389 C C A ARG C 1 337 ? 68.063 -2.902 14.414 0.50 16.64 334 ARG C C 1
ATOM 10390 C C B ARG C 1 337 ? 68.064 -2.881 14.433 0.50 16.65 334 ARG C C 1
ATOM 10391 O O A ARG C 1 337 ? 68.189 -4.130 14.320 0.50 16.39 334 ARG C O 1
ATOM 10392 O O B ARG C 1 337 ? 68.245 -4.100 14.306 0.50 16.45 334 ARG C O 1
ATOM 10407 N N . LEU C 1 338 ? 66.986 -2.256 13.971 1.00 16.03 335 LEU C N 1
ATOM 10408 C CA . LEU C 1 338 ? 65.906 -2.973 13.297 1.00 17.00 335 LEU C CA 1
ATOM 10409 C C . LEU C 1 338 ? 66.397 -3.590 11.987 1.00 16.59 335 LEU C C 1
ATOM 10410 O O . LEU C 1 338 ? 66.232 -4.796 11.758 1.00 17.52 335 LEU C O 1
ATOM 10415 N N . LEU C 1 339 ? 67.030 -2.790 11.137 1.00 16.57 336 LEU C N 1
ATOM 10416 C CA . LEU C 1 339 ? 67.540 -3.316 9.855 1.00 16.99 336 LEU C CA 1
ATOM 10417 C C . LEU C 1 339 ? 68.617 -4.383 10.095 1.00 16.64 336 LEU C C 1
ATOM 10418 O O . LEU C 1 339 ? 68.644 -5.415 9.423 1.00 15.11 336 LEU C O 1
ATOM 10423 N N . ASP C 1 340 ? 69.483 -4.133 11.071 1.00 16.47 337 ASP C N 1
ATOM 10424 C CA . ASP C 1 340 ? 70.560 -5.066 11.396 1.00 16.29 337 ASP C CA 1
ATOM 10425 C C . ASP C 1 340 ? 70.016 -6.382 11.946 1.00 16.25 337 ASP C C 1
ATOM 10426 O O . ASP C 1 340 ? 70.605 -7.429 11.715 1.00 15.60 337 ASP C O 1
ATOM 10431 N N . SER C 1 341 ? 68.898 -6.338 12.674 1.00 17.11 338 SER C N 1
ATOM 10432 C CA . SER C 1 341 ? 68.304 -7.573 13.224 1.00 17.07 338 SER C CA 1
ATOM 10433 C C . SER C 1 341 ? 67.895 -8.544 12.115 1.00 16.97 338 SER C C 1
ATOM 10434 O O . SER C 1 341 ? 67.916 -9.756 12.305 1.00 16.60 338 SER C O 1
ATOM 10445 N N . ASP C 1 343 ? 69.314 -8.200 8.821 1.00 17.54 340 ASP C N 1
ATOM 10446 C CA . ASP C 1 343 ? 70.504 -8.435 8.015 1.00 17.98 340 ASP C CA 1
ATOM 10447 C C . ASP C 1 343 ? 71.539 -9.396 8.633 1.00 19.09 340 ASP C C 1
ATOM 10448 O O . ASP C 1 343 ? 72.329 -9.978 7.903 1.00 19.83 340 ASP C O 1
ATOM 10453 N N . VAL C 1 344 ? 71.529 -9.559 9.957 1.00 18.37 341 VAL C N 1
ATOM 10454 C CA . VAL C 1 344 ? 72.529 -10.374 10.642 1.00 18.71 341 VAL C CA 1
ATOM 10455 C C . VAL C 1 344 ? 72.514 -11.843 10.187 1.00 19.26 341 VAL C C 1
ATOM 10456 O O . VAL C 1 344 ? 73.550 -12.491 10.174 1.00 20.20 341 VAL C O 1
ATOM 10460 N N . THR C 1 345 ? 71.342 -12.355 9.818 1.00 19.68 342 THR C N 1
ATOM 10461 C CA . THR C 1 345 ? 71.205 -13.722 9.296 1.00 19.43 342 THR C CA 1
ATOM 10462 C C . THR C 1 345 ? 71.070 -13.654 7.777 1.00 19.46 342 THR C C 1
ATOM 10463 O O . THR C 1 345 ? 70.631 -14.603 7.139 1.00 19.25 342 THR C O 1
ATOM 10467 N N . ASN C 1 346 ? 71.480 -12.521 7.210 1.00 19.76 343 ASN C N 1
ATOM 10468 C CA . ASN C 1 346 ? 71.387 -12.256 5.788 1.00 19.60 343 ASN C CA 1
ATOM 10469 C C . ASN C 1 346 ? 69.931 -12.359 5.305 1.00 19.45 343 ASN C C 1
ATOM 10470 O O . ASN C 1 346 ? 69.663 -12.852 4.215 1.00 19.46 343 ASN C O 1
ATOM 10475 N N . GLU C 1 347 ? 69.000 -11.866 6.122 1.00 18.99 344 GLU C N 1
ATOM 10476 C CA . GLU C 1 347 ? 67.579 -11.911 5.792 1.00 17.57 344 GLU C CA 1
ATOM 10477 C C . GLU C 1 347 ? 66.912 -10.522 5.664 1.00 17.31 344 GLU C C 1
ATOM 10478 O O . GLU C 1 347 ? 65.715 -10.368 5.923 1.00 14.84 344 GLU C O 1
ATOM 10484 N N . LEU C 1 348 ? 67.698 -9.525 5.268 1.00 16.07 345 LEU C N 1
ATOM 10485 C CA . LEU C 1 348 ? 67.175 -8.198 5.022 1.00 16.22 345 LEU C CA 1
ATOM 10486 C C . LEU C 1 348 ? 66.618 -8.211 3.589 1.00 15.79 345 LEU C C 1
ATOM 10487 O O . LEU C 1 348 ? 67.329 -8.575 2.644 1.00 16.40 345 LEU C O 1
ATOM 10492 N N . PRO C 1 349 ? 65.351 -7.826 3.413 1.00 14.72 346 PRO C N 1
ATOM 10493 C CA . PRO C 1 349 ? 64.826 -7.786 2.062 1.00 14.86 346 PRO C CA 1
ATOM 10494 C C . PRO C 1 349 ? 65.169 -6.495 1.358 1.00 14.53 346 PRO C C 1
ATOM 10495 O O . PRO C 1 349 ? 65.745 -5.585 1.977 1.00 14.44 346 PRO C O 1
ATOM 10499 N N . LYS C 1 350 ? 64.813 -6.418 0.074 1.00 14.61 347 LYS C N 1
ATOM 10500 C CA . LYS C 1 350 ? 64.907 -5.158 -0.679 1.00 14.91 347 LYS C CA 1
ATOM 10501 C C . LYS C 1 350 ? 64.113 -4.186 0.185 1.00 13.70 347 LYS C C 1
ATOM 10502 O O . LYS C 1 350 ? 63.004 -4.507 0.600 1.00 13.28 347 LYS C O 1
ATOM 10508 N N . THR C 1 351 ? 64.676 -3.021 0.470 1.00 14.56 348 THR C N 1
ATOM 10509 C CA . THR C 1 351 ? 64.040 -2.073 1.380 1.00 13.80 348 THR C CA 1
ATOM 10510 C C . THR C 1 351 ? 64.080 -0.637 0.916 1.00 14.94 348 THR C C 1
ATOM 10511 O O . THR C 1 351 ? 65.134 -0.157 0.480 1.00 16.35 348 THR C O 1
ATOM 10515 N N . ILE C 1 352 ? 62.937 0.053 1.000 1.00 14.93 349 ILE C N 1
ATOM 10516 C CA . ILE C 1 352 ? 62.875 1.478 0.685 1.00 14.04 349 ILE C CA 1
ATOM 10517 C C . ILE C 1 352 ? 62.530 2.198 1.993 1.00 13.91 349 ILE C C 1
ATOM 10518 O O . ILE C 1 352 ? 61.547 1.856 2.661 1.00 13.05 349 ILE C O 1
ATOM 10523 N N . LEU C 1 353 ? 63.356 3.173 2.359 1.00 14.20 350 LEU C N 1
ATOM 10524 C CA . LEU C 1 353 ? 63.162 3.951 3.563 1.00 14.88 350 LEU C CA 1
ATOM 10525 C C . LEU C 1 353 ? 62.667 5.355 3.229 1.00 14.82 350 LEU C C 1
ATOM 10526 O O . LEU C 1 353 ? 63.247 6.032 2.368 1.00 15.73 350 LEU C O 1
ATOM 10531 N N . TYR C 1 354 ? 61.627 5.794 3.938 1.00 15.53 351 TYR C N 1
ATOM 10532 C CA . TYR C 1 354 ? 61.046 7.126 3.771 1.00 15.11 351 TYR C CA 1
ATOM 10533 C C . TYR C 1 354 ? 60.948 7.825 5.139 1.00 16.09 351 TYR C C 1
ATOM 10534 O O . TYR C 1 354 ? 60.545 7.215 6.137 1.00 15.40 351 TYR C O 1
ATOM 10543 N N . CYS C 1 355 ? 61.302 9.105 5.177 1.00 16.99 352 CYS C N 1
ATOM 10544 C CA . CYS C 1 355 ? 61.232 9.893 6.404 1.00 17.73 352 CYS C CA 1
ATOM 10545 C C . CYS C 1 355 ? 60.298 11.071 6.162 1.00 17.50 352 CYS C C 1
ATOM 10546 O O . CYS C 1 355 ? 60.380 11.734 5.121 1.00 18.24 352 CYS C O 1
ATOM 10549 N N . LEU C 1 356 ? 59.401 11.329 7.108 1.00 17.54 353 LEU C N 1
ATOM 10550 C CA . LEU C 1 356 ? 58.444 12.426 6.942 1.00 17.77 353 LEU C CA 1
ATOM 10551 C C . LEU C 1 356 ? 59.081 13.754 7.345 1.00 16.48 353 LEU C C 1
ATOM 10552 O O . LEU C 1 356 ? 58.711 14.788 6.854 1.00 17.34 353 LEU C O 1
ATOM 10557 N N . ASN C 1 357 ? 60.050 13.706 8.238 1.00 16.86 354 ASN C N 1
ATOM 10558 C CA . ASN C 1 357 ? 60.738 14.911 8.670 1.00 16.70 354 ASN C CA 1
ATOM 10559 C C . ASN C 1 357 ? 62.028 15.036 7.846 1.00 15.89 354 ASN C C 1
ATOM 10560 O O . ASN C 1 357 ? 62.950 14.231 7.990 1.00 16.33 354 ASN C O 1
ATOM 10565 N N . PRO C 1 358 ? 62.102 16.050 6.972 1.00 16.65 355 PRO C N 1
ATOM 10566 C CA . PRO C 1 358 ? 63.299 16.175 6.102 1.00 16.63 355 PRO C CA 1
ATOM 10567 C C . PRO C 1 358 ? 64.635 16.427 6.823 1.00 16.72 355 PRO C C 1
ATOM 10568 O O . PRO C 1 358 ? 65.695 16.358 6.192 1.00 16.97 355 PRO C O 1
ATOM 10572 N N . ARG C 1 359 ? 64.602 16.720 8.119 1.00 15.99 356 ARG C N 1
ATOM 10573 C CA . ARG C 1 359 ? 65.839 16.922 8.869 1.00 15.54 356 ARG C CA 1
ATOM 10574 C C . ARG C 1 359 ? 66.582 15.556 8.941 1.00 15.43 356 ARG C C 1
ATOM 10575 O O . ARG C 1 359 ? 67.758 15.491 9.334 1.00 14.21 356 ARG C O 1
ATOM 10583 N N . ASP C 1 360 ? 65.853 14.474 8.642 1.00 15.39 357 ASP C N 1
ATOM 10584 C CA . ASP C 1 360 ? 66.396 13.114 8.659 1.00 15.33 357 ASP C CA 1
ATOM 10585 C C . ASP C 1 360 ? 66.897 12.662 7.286 1.00 15.71 357 ASP C C 1
ATOM 10586 O O . ASP C 1 360 ? 67.358 11.538 7.138 1.00 16.41 357 ASP C O 1
ATOM 10591 N N . ASN C 1 361 ? 66.824 13.528 6.280 1.00 15.82 358 ASN C N 1
ATOM 10592 C CA . ASN C 1 361 ? 67.270 13.153 4.948 1.00 16.77 358 ASN C CA 1
ATOM 10593 C C . ASN C 1 361 ? 68.668 12.511 4.918 1.00 17.17 358 ASN C C 1
ATOM 10594 O O . ASN C 1 361 ? 68.847 11.446 4.335 1.00 15.77 358 ASN C O 1
ATOM 10599 N N . GLU C 1 362 ? 69.631 13.162 5.571 1.00 16.69 359 GLU C N 1
ATOM 10600 C CA . GLU C 1 362 ? 71.000 12.698 5.564 1.00 16.31 359 GLU C CA 1
ATOM 10601 C C . GLU C 1 362 ? 71.184 11.424 6.396 1.00 17.19 359 GLU C C 1
ATOM 10602 O O . GLU C 1 362 ? 72.004 10.568 6.056 1.00 17.34 359 GLU C O 1
ATOM 10608 N N . VAL C 1 363 ? 70.431 11.307 7.484 1.00 17.80 360 VAL C N 1
ATOM 10609 C CA . VAL C 1 363 ? 70.448 10.088 8.291 1.00 16.53 360 VAL C CA 1
ATOM 10610 C C . VAL C 1 363 ? 70.045 8.877 7.416 1.00 16.34 360 VAL C C 1
ATOM 10611 O O . VAL C 1 363 ? 70.713 7.834 7.422 1.00 15.76 360 VAL C O 1
ATOM 10615 N N . LEU C 1 364 ? 68.949 9.016 6.680 1.00 16.02 361 LEU C N 1
ATOM 10616 C CA . LEU C 1 364 ? 68.470 7.922 5.816 1.00 16.07 361 LEU C CA 1
ATOM 10617 C C . LEU C 1 364 ? 69.361 7.671 4.609 1.00 16.49 361 LEU C C 1
ATOM 10618 O O . LEU C 1 364 ? 69.588 6.513 4.227 1.00 15.64 361 LEU C O 1
ATOM 10623 N N . ALA C 1 365 ? 69.858 8.754 4.019 1.00 15.39 362 ALA C N 1
ATOM 10624 C CA . ALA C 1 365 ? 70.689 8.663 2.846 1.00 16.03 362 ALA C CA 1
ATOM 10625 C C . ALA C 1 365 ? 72.003 7.899 3.165 1.00 14.96 362 ALA C C 1
ATOM 10626 O O . ALA C 1 365 ? 72.518 7.153 2.322 1.00 15.58 362 ALA C O 1
ATOM 10628 N N . THR C 1 366 ? 72.518 8.072 4.380 1.00 14.82 363 THR C N 1
ATOM 10629 C CA . THR C 1 366 ? 73.727 7.372 4.807 1.00 14.29 363 THR C CA 1
ATOM 10630 C C . THR C 1 366 ? 73.406 6.017 5.446 1.00 15.29 363 THR C C 1
ATOM 10631 O O . THR C 1 366 ? 74.223 5.086 5.368 1.00 15.94 363 THR C O 1
ATOM 10643 N N . ILE C 1 368 ? 71.227 3.779 4.449 1.00 15.47 365 ILE C N 1
ATOM 10644 C CA . ILE C 1 368 ? 71.058 2.766 3.400 1.00 14.93 365 ILE C CA 1
ATOM 10645 C C . ILE C 1 368 ? 72.395 2.166 2.947 1.00 15.81 365 ILE C C 1
ATOM 10646 O O . ILE C 1 368 ? 72.461 0.996 2.565 1.00 15.48 365 ILE C O 1
ATOM 10651 N N . GLY C 1 369 ? 73.452 2.969 3.037 1.00 15.13 366 GLY C N 1
ATOM 10652 C CA . GLY C 1 369 ? 74.760 2.569 2.646 1.00 15.07 366 GLY C CA 1
ATOM 10653 C C . GLY C 1 369 ? 75.357 1.515 3.548 1.00 15.40 366 GLY C C 1
ATOM 10654 O O . GLY C 1 369 ? 76.329 0.888 3.176 1.00 16.52 366 GLY C O 1
ATOM 10655 N N . ASN C 1 370 ? 74.789 1.326 4.737 1.00 14.75 367 ASN C N 1
ATOM 10656 C CA . ASN C 1 370 ? 75.285 0.315 5.673 1.00 15.19 367 ASN C CA 1
ATOM 10657 C C . ASN C 1 370 ? 74.802 -1.105 5.383 1.00 16.32 367 ASN C C 1
ATOM 10658 O O . ASN C 1 370 ? 75.384 -2.063 5.895 1.00 15.71 367 ASN C O 1
ATOM 10663 N N . PHE C 1 371 ? 73.735 -1.234 4.588 1.00 16.79 368 PHE C N 1
ATOM 10664 C CA . PHE C 1 371 ? 73.102 -2.541 4.347 1.00 16.54 368 PHE C CA 1
ATOM 10665 C C . PHE C 1 371 ? 72.872 -2.952 2.903 1.00 16.78 368 PHE C C 1
ATOM 10666 O O . PHE C 1 371 ? 71.976 -3.749 2.637 1.00 18.27 368 PHE C O 1
ATOM 10674 N N . GLN C 1 372 ? 73.688 -2.450 1.979 1.00 16.33 369 GLN C N 1
ATOM 10675 C CA . GLN C 1 372 ? 73.557 -2.810 0.566 1.00 16.57 369 GLN C CA 1
ATOM 10676 C C . GLN C 1 372 ? 73.958 -4.275 0.341 1.00 16.71 369 GLN C C 1
ATOM 10677 O O . GLN C 1 372 ? 74.620 -4.865 1.169 1.00 16.70 369 GLN C O 1
ATOM 10683 N N . GLY C 1 373 ? 73.521 -4.860 -0.769 1.00 16.95 370 GLY C N 1
ATOM 10684 C CA . GLY C 1 373 ? 73.818 -6.252 -1.053 1.00 16.76 370 GLY C CA 1
ATOM 10685 C C . GLY C 1 373 ? 74.213 -6.522 -2.485 1.00 17.38 370 GLY C C 1
ATOM 10686 O O . GLY C 1 373 ? 73.919 -5.733 -3.377 1.00 15.97 370 GLY C O 1
ATOM 10687 N N . PRO C 1 374 ? 74.862 -7.669 -2.716 1.00 18.42 371 PRO C N 1
ATOM 10688 C CA . PRO C 1 374 ? 75.337 -8.037 -4.046 1.00 19.44 371 PRO C CA 1
ATOM 10689 C C . PRO C 1 374 ? 74.256 -8.499 -5.025 1.00 20.52 371 PRO C C 1
ATOM 10690 O O . PRO C 1 374 ? 73.170 -8.915 -4.616 1.00 19.98 371 PRO C O 1
ATOM 10694 N N . GLY C 1 375 ? 74.578 -8.404 -6.317 1.00 21.94 372 GLY C N 1
ATOM 10695 C CA . GLY C 1 375 ? 73.694 -8.842 -7.398 1.00 23.09 372 GLY C CA 1
ATOM 10696 C C . GLY C 1 375 ? 72.455 -8.012 -7.632 1.00 24.34 372 GLY C C 1
ATOM 10697 O O . GLY C 1 375 ? 71.565 -8.425 -8.378 1.00 25.62 372 GLY C O 1
ATOM 10698 N N . ILE C 1 376 ? 72.386 -6.845 -7.010 1.00 24.64 373 ILE C N 1
ATOM 10699 C CA . ILE C 1 376 ? 71.238 -5.972 -7.169 1.00 24.57 373 ILE C CA 1
ATOM 10700 C C . ILE C 1 376 ? 71.684 -4.524 -7.091 1.00 22.67 373 ILE C C 1
ATOM 10701 O O . ILE C 1 376 ? 72.514 -4.161 -6.256 1.00 22.08 373 ILE C O 1
ATOM 10706 N N . ALA C 1 377 ? 71.129 -3.702 -7.970 1.00 21.60 374 ALA C N 1
ATOM 10707 C CA . ALA C 1 377 ? 71.466 -2.280 -8.031 1.00 21.73 374 ALA C CA 1
ATOM 10708 C C . ALA C 1 377 ? 70.699 -1.440 -7.004 1.00 20.60 374 ALA C C 1
ATOM 10709 O O . ALA C 1 377 ? 69.631 -0.906 -7.306 1.00 22.66 374 ALA C O 1
ATOM 10711 N N . GLY C 1 378 ? 71.259 -1.291 -5.813 1.00 19.01 375 GLY C N 1
ATOM 10712 C CA . GLY C 1 378 ? 70.622 -0.493 -4.765 1.00 18.71 375 GLY C CA 1
ATOM 10713 C C . GLY C 1 378 ? 69.547 -1.253 -4.016 1.00 17.55 375 GLY C C 1
ATOM 10714 O O . GLY C 1 378 ? 68.374 -0.883 -4.050 1.00 17.06 375 GLY C O 1
ATOM 10715 N N . LYS C 1 379 ? 69.964 -2.310 -3.328 1.00 16.34 376 LYS C N 1
ATOM 10716 C CA . LYS C 1 379 ? 69.063 -3.157 -2.537 1.00 15.63 376 LYS C CA 1
ATOM 10717 C C . LYS C 1 379 ? 68.236 -2.312 -1.603 1.00 15.17 376 LYS C C 1
ATOM 10718 O O . LYS C 1 379 ? 67.027 -2.505 -1.505 1.00 15.48 376 LYS C O 1
ATOM 10724 N N . VAL C 1 380 ? 68.907 -1.378 -0.927 1.00 14.88 377 VAL C N 1
ATOM 10725 C CA . VAL C 1 380 ? 68.274 -0.475 0.018 1.00 14.60 377 VAL C CA 1
ATOM 10726 C C . VAL C 1 380 ? 68.227 0.917 -0.612 1.00 14.86 377 VAL C C 1
ATOM 10727 O O . VAL C 1 380 ? 69.246 1.468 -1.034 1.00 14.00 377 VAL C O 1
ATOM 10731 N N . GLN C 1 381 ? 67.018 1.462 -0.664 1.00 15.44 378 GLN C N 1
ATOM 10732 C CA . GLN C 1 381 ? 66.729 2.742 -1.313 1.00 14.78 378 GLN C CA 1
ATOM 10733 C C . GLN C 1 381 ? 66.258 3.806 -0.356 1.00 15.26 378 GLN C C 1
ATOM 10734 O O . GLN C 1 381 ? 65.673 3.498 0.688 1.00 15.27 378 GLN C O 1
ATOM 10740 N N . PHE C 1 382 ? 66.536 5.060 -0.718 1.00 15.40 379 PHE C N 1
ATOM 10741 C CA . PHE C 1 382 ? 66.052 6.223 0.011 1.00 15.50 379 PHE C CA 1
ATOM 10742 C C . PHE C 1 382 ? 64.919 6.768 -0.888 1.00 16.80 379 PHE C C 1
ATOM 10743 O O . PHE C 1 382 ? 65.158 7.231 -2.009 1.00 15.98 379 PHE C O 1
ATOM 10751 N N . GLY C 1 383 ? 63.686 6.627 -0.401 1.00 17.00 380 GLY C N 1
ATOM 10752 C CA . GLY C 1 383 ? 62.473 7.011 -1.148 1.00 17.75 380 GLY C CA 1
ATOM 10753 C C . GLY C 1 383 ? 62.300 8.483 -1.455 1.00 17.12 380 GLY C C 1
ATOM 10754 O O . GLY C 1 383 ? 62.811 9.342 -0.750 1.00 18.11 380 GLY C O 1
ATOM 10755 N N . SER C 1 384 ? 61.563 8.752 -2.518 1.00 18.10 381 SER C N 1
ATOM 10756 C CA . SER C 1 384 ? 61.283 10.115 -2.981 1.00 18.73 381 SER C CA 1
ATOM 10757 C C . SER C 1 384 ? 60.579 10.912 -1.891 1.00 17.80 381 SER C C 1
ATOM 10758 O O . SER C 1 384 ? 59.924 10.327 -1.021 1.00 18.45 381 SER C O 1
ATOM 10761 N N . GLY C 1 385 ? 60.734 12.233 -1.931 1.00 17.68 382 GLY C N 1
ATOM 10762 C CA . GLY C 1 385 ? 60.080 13.134 -0.961 1.00 18.28 382 GLY C CA 1
ATOM 10763 C C . GLY C 1 385 ? 58.664 12.634 -0.673 1.00 18.52 382 GLY C C 1
ATOM 10764 O O . GLY C 1 385 ? 57.827 12.537 -1.580 1.00 17.06 382 GLY C O 1
ATOM 10765 N N . TRP C 1 386 ? 58.407 12.297 0.589 1.00 18.55 383 TRP C N 1
ATOM 10766 C CA . TRP C 1 386 ? 57.113 11.740 0.978 1.00 19.26 383 TRP C CA 1
ATOM 10767 C C . TRP C 1 386 ? 56.116 12.738 1.577 1.00 19.14 383 TRP C C 1
ATOM 10768 O O . TRP C 1 386 ? 56.475 13.548 2.435 1.00 18.62 383 TRP C O 1
ATOM 10779 N N . TRP C 1 387 ? 54.878 12.658 1.080 1.00 18.64 384 TRP C N 1
ATOM 10780 C CA . TRP C 1 387 ? 53.748 13.427 1.581 1.00 19.09 384 TRP C CA 1
ATOM 10781 C C . TRP C 1 387 ? 54.024 14.940 1.552 1.00 19.01 384 TRP C C 1
ATOM 10782 O O . TRP C 1 387 ? 54.047 15.549 0.490 1.00 19.14 384 TRP C O 1
ATOM 10793 N N . PHE C 1 388 ? 54.253 15.532 2.723 1.00 17.92 385 PHE C N 1
ATOM 10794 C CA . PHE C 1 388 ? 54.521 16.947 2.822 1.00 17.82 385 PHE C CA 1
ATOM 10795 C C . PHE C 1 388 ? 55.755 17.344 2.050 1.00 17.19 385 PHE C C 1
ATOM 10796 O O . PHE C 1 388 ? 55.901 18.505 1.594 1.00 16.26 385 PHE C O 1
ATOM 10804 N N . ASN C 1 389 ? 56.653 16.383 1.902 1.00 16.39 386 ASN C N 1
ATOM 10805 C CA . ASN C 1 389 ? 57.909 16.623 1.216 1.00 16.36 386 ASN C CA 1
ATOM 10806 C C . ASN C 1 389 ? 57.822 16.398 -0.288 1.00 16.48 386 ASN C C 1
ATOM 10807 O O . ASN C 1 389 ? 58.785 16.658 -1.007 1.00 17.15 386 ASN C O 1
ATOM 10812 N N . ASP C 1 390 ? 56.672 15.912 -0.759 1.00 16.50 387 ASP C N 1
ATOM 10813 C CA . ASP C 1 390 ? 56.453 15.681 -2.183 1.00 16.83 387 ASP C CA 1
ATOM 10814 C C . ASP C 1 390 ? 56.098 17.004 -2.880 1.00 16.85 387 ASP C C 1
ATOM 10815 O O . ASP C 1 390 ? 54.962 17.246 -3.293 1.00 16.10 387 ASP C O 1
ATOM 10820 N N . GLN C 1 391 ? 57.087 17.860 -2.985 1.00 16.98 388 GLN C N 1
ATOM 10821 C CA . GLN C 1 391 ? 56.939 19.137 -3.664 1.00 16.56 388 GLN C CA 1
ATOM 10822 C C . GLN C 1 391 ? 58.324 19.591 -4.118 1.00 16.46 388 GLN C C 1
ATOM 10823 O O . GLN C 1 391 ? 59.316 18.910 -3.835 1.00 16.06 388 GLN C O 1
ATOM 10829 N N . LYS C 1 392 ? 58.401 20.697 -4.848 1.00 17.37 389 LYS C N 1
ATOM 10830 C CA . LYS C 1 392 ? 59.674 21.109 -5.432 1.00 18.44 389 LYS C CA 1
ATOM 10831 C C . LYS C 1 392 ? 60.859 21.171 -4.475 1.00 17.06 389 LYS C C 1
ATOM 10832 O O . LYS C 1 392 ? 61.888 20.557 -4.735 1.00 14.67 389 LYS C O 1
ATOM 10838 N N . ASP C 1 393 ? 60.713 21.900 -3.378 1.00 17.00 390 ASP C N 1
ATOM 10839 C CA . ASP C 1 393 ? 61.795 22.041 -2.388 1.00 16.17 390 ASP C CA 1
ATOM 10840 C C . ASP C 1 393 ? 62.120 20.682 -1.753 1.00 16.50 390 ASP C C 1
ATOM 10841 O O . ASP C 1 393 ? 63.284 20.294 -1.607 1.00 14.10 390 ASP C O 1
ATOM 10846 N N . GLY C 1 394 ? 61.068 19.967 -1.369 1.00 16.39 391 GLY C N 1
ATOM 10847 C CA . GLY C 1 394 ? 61.208 18.669 -0.719 1.00 16.07 391 GLY C CA 1
ATOM 10848 C C . GLY C 1 394 ? 61.918 17.656 -1.577 1.00 16.12 391 GLY C C 1
ATOM 10849 O O . GLY C 1 394 ? 62.835 16.966 -1.112 1.00 16.04 391 GLY C O 1
ATOM 10858 N N . LEU C 1 396 ? 63.780 18.313 -4.316 1.00 14.52 393 LEU C N 1
ATOM 10859 C CA . LEU C 1 396 ? 65.157 18.738 -4.595 1.00 14.95 393 LEU C CA 1
ATOM 10860 C C . LEU C 1 396 ? 66.113 18.383 -3.449 1.00 15.39 393 LEU C C 1
ATOM 10861 O O . LEU C 1 396 ? 67.280 17.985 -3.684 1.00 17.67 393 LEU C O 1
ATOM 10866 N N . ARG C 1 397 ? 65.635 18.505 -2.220 1.00 14.40 394 ARG C N 1
ATOM 10867 C CA . ARG C 1 397 ? 66.457 18.188 -1.049 1.00 14.36 394 ARG C CA 1
ATOM 10868 C C . ARG C 1 397 ? 66.692 16.691 -0.920 1.00 13.92 394 ARG C C 1
ATOM 10869 O O . ARG C 1 397 ? 67.792 16.278 -0.616 1.00 14.00 394 ARG C O 1
ATOM 10877 N N . GLN C 1 398 ? 65.664 15.882 -1.163 1.00 14.01 395 GLN C N 1
ATOM 10878 C CA . GLN C 1 398 ? 65.810 14.420 -1.108 1.00 13.85 395 GLN C CA 1
ATOM 10879 C C . GLN C 1 398 ? 66.766 13.954 -2.209 1.00 14.08 395 GLN C C 1
ATOM 10880 O O . GLN C 1 398 ? 67.647 13.106 -1.970 1.00 13.29 395 GLN C O 1
ATOM 10886 N N . LEU C 1 399 ? 66.602 14.515 -3.406 1.00 14.09 396 LEU C N 1
ATOM 10887 C CA . LEU C 1 399 ? 67.450 14.164 -4.553 1.00 15.28 396 LEU C CA 1
ATOM 10888 C C . LEU C 1 399 ? 68.913 14.513 -4.318 1.00 15.36 396 LEU C C 1
ATOM 10889 O O . LEU C 1 399 ? 69.824 13.741 -4.665 1.00 15.96 396 LEU C O 1
ATOM 10894 N N . GLU C 1 400 ? 69.131 15.677 -3.729 1.00 15.19 397 GLU C N 1
ATOM 10895 C CA . GLU C 1 400 ? 70.479 16.130 -3.435 1.00 14.79 397 GLU C CA 1
ATOM 10896 C C . GLU C 1 400 ? 71.161 15.184 -2.430 1.00 13.86 397 GLU C C 1
ATOM 10897 O O . GLU C 1 400 ? 72.312 14.827 -2.620 1.00 11.48 397 GLU C O 1
ATOM 10903 N N . GLN C 1 401 ? 70.447 14.765 -1.382 1.00 13.49 398 GLN C N 1
ATOM 10904 C CA . GLN C 1 401 ? 71.065 13.875 -0.370 1.00 14.06 398 GLN C CA 1
ATOM 10905 C C . GLN C 1 401 ? 71.311 12.481 -0.911 1.00 14.20 398 GLN C C 1
ATOM 10906 O O . GLN C 1 401 ? 72.361 11.903 -0.657 1.00 13.77 398 GLN C O 1
ATOM 10912 N N . LEU C 1 402 ? 70.352 11.960 -1.666 1.00 14.71 399 LEU C N 1
ATOM 10913 C CA . LEU C 1 402 ? 70.511 10.684 -2.321 1.00 15.59 399 LEU C CA 1
ATOM 10914 C C . LEU C 1 402 ? 71.710 10.731 -3.264 1.00 15.32 399 LEU C C 1
ATOM 10915 O O . LEU C 1 402 ? 72.503 9.791 -3.321 1.00 15.74 399 LEU C O 1
ATOM 10920 N N . SER C 1 403 ? 71.831 11.817 -4.010 1.00 15.66 400 SER C N 1
ATOM 10921 C CA . SER C 1 403 ? 72.932 11.966 -4.958 1.00 16.58 400 SER C CA 1
ATOM 10922 C C . SER C 1 403 ? 74.286 12.058 -4.256 1.00 15.96 400 SER C C 1
ATOM 10923 O O . SER C 1 403 ? 75.234 11.402 -4.659 1.00 15.22 400 SER C O 1
ATOM 10926 N N . GLN C 1 404 ? 74.360 12.857 -3.191 1.00 16.62 401 GLN C N 1
ATOM 10927 C CA . GLN C 1 404 ? 75.602 13.037 -2.444 1.00 16.09 401 GLN C CA 1
ATOM 10928 C C . GLN C 1 404 ? 76.050 11.814 -1.643 1.00 16.25 401 GLN C C 1
ATOM 10929 O O . GLN C 1 404 ? 77.252 11.558 -1.538 1.00 16.87 401 GLN C O 1
ATOM 10943 N N . GLY C 1 406 ? 74.513 8.486 -1.945 1.00 17.38 403 GLY C N 1
ATOM 10944 C CA . GLY C 1 406 ? 74.213 7.226 -2.599 1.00 16.71 403 GLY C CA 1
ATOM 10945 C C . GLY C 1 406 ? 74.369 7.355 -4.088 1.00 16.15 403 GLY C C 1
ATOM 10946 O O . GLY C 1 406 ? 75.096 8.227 -4.581 1.00 16.58 403 GLY C O 1
ATOM 10947 N N . LEU C 1 407 ? 73.660 6.503 -4.807 1.00 16.45 404 LEU C N 1
ATOM 10948 C CA . LEU C 1 407 ? 73.736 6.483 -6.254 1.00 16.29 404 LEU C CA 1
ATOM 10949 C C . LEU C 1 407 ? 72.396 6.853 -6.891 1.00 16.24 404 LEU C C 1
ATOM 10950 O O . LEU C 1 407 ? 71.450 6.044 -6.920 1.00 16.73 404 LEU C O 1
ATOM 10955 N N . LEU C 1 408 ? 72.314 8.077 -7.394 1.00 14.98 405 LEU C N 1
ATOM 10956 C CA . LEU C 1 408 ? 71.094 8.550 -8.047 1.00 14.75 405 LEU C CA 1
ATOM 10957 C C . LEU C 1 408 ? 70.710 7.672 -9.243 1.00 14.12 405 LEU C C 1
ATOM 10958 O O . LEU C 1 408 ? 69.527 7.398 -9.457 1.00 15.30 405 LEU C O 1
ATOM 10963 N N . SER C 1 409 ? 71.706 7.202 -9.997 1.00 13.91 406 SER C N 1
ATOM 10964 C CA . SER C 1 409 ? 71.460 6.360 -11.189 1.00 13.28 406 SER C CA 1
ATOM 10965 C C . SER C 1 409 ? 70.629 5.105 -10.899 1.00 13.60 406 SER C C 1
ATOM 10966 O O . SER C 1 409 ? 69.989 4.577 -11.796 1.00 12.98 406 SER C O 1
ATOM 10969 N N . GLN C 1 410 ? 70.640 4.637 -9.650 1.00 14.58 407 GLN C N 1
ATOM 10970 C CA . GLN C 1 410 ? 69.883 3.442 -9.262 1.00 16.32 407 GLN C CA 1
ATOM 10971 C C . GLN C 1 410 ? 68.561 3.736 -8.541 1.00 16.38 407 GLN C C 1
ATOM 10972 O O . GLN C 1 410 ? 67.916 2.828 -8.034 1.00 17.07 407 GLN C O 1
ATOM 10978 N N . PHE C 1 411 ? 68.164 4.993 -8.510 1.00 16.05 408 PHE C N 1
ATOM 10979 C CA . PHE C 1 411 ? 66.949 5.396 -7.823 1.00 16.43 408 PHE C CA 1
ATOM 10980 C C . PHE C 1 411 ? 65.685 4.816 -8.447 1.00 16.43 408 PHE C C 1
ATOM 10981 O O . PHE C 1 411 ? 65.457 4.962 -9.671 1.00 15.53 408 PHE C O 1
ATOM 10989 N N . VAL C 1 412 ? 64.875 4.143 -7.619 1.00 15.93 409 VAL C N 1
ATOM 10990 C CA . VAL C 1 412 ? 63.606 3.583 -8.110 1.00 17.11 409 VAL C CA 1
ATOM 10991 C C . VAL C 1 412 ? 62.632 4.688 -8.555 1.00 17.73 409 VAL C C 1
ATOM 10992 O O . VAL C 1 412 ? 61.695 4.423 -9.309 1.00 17.32 409 VAL C O 1
ATOM 10996 N N . GLY C 1 413 ? 62.826 5.899 -8.063 1.00 17.04 410 GLY C N 1
ATOM 10997 C CA . GLY C 1 413 ? 62.017 7.007 -8.504 1.00 18.22 410 GLY C CA 1
ATOM 10998 C C . GLY C 1 413 ? 60.746 7.371 -7.759 1.00 18.31 410 GLY C C 1
ATOM 10999 O O . GLY C 1 413 ? 60.598 7.144 -6.559 1.00 18.42 410 GLY C O 1
ATOM 11008 N N . LEU C 1 415 ? 56.509 7.888 -6.958 1.00 18.13 412 LEU C N 1
ATOM 11009 C CA . LEU C 1 415 ? 55.266 7.162 -6.660 1.00 18.53 412 LEU C CA 1
ATOM 11010 C C . LEU C 1 415 ? 54.311 8.250 -6.161 1.00 18.60 412 LEU C C 1
ATOM 11011 O O . LEU C 1 415 ? 54.759 9.199 -5.515 1.00 17.59 412 LEU C O 1
ATOM 11016 N N . THR C 1 416 ? 53.010 8.116 -6.439 1.00 18.37 413 THR C N 1
ATOM 11017 C CA . THR C 1 416 ? 52.040 9.147 -6.062 1.00 17.46 413 THR C CA 1
ATOM 11018 C C . THR C 1 416 ? 51.644 9.111 -4.594 1.00 17.93 413 THR C C 1
ATOM 11019 O O . THR C 1 416 ? 51.405 10.152 -4.006 1.00 19.49 413 THR C O 1
ATOM 11023 N N . ASP C 1 417 ? 51.553 7.907 -4.025 1.00 16.98 414 ASP C N 1
ATOM 11024 C CA . ASP C 1 417 ? 51.132 7.696 -2.644 1.00 16.81 414 ASP C CA 1
ATOM 11025 C C . ASP C 1 417 ? 49.736 8.330 -2.483 1.00 17.39 414 ASP C C 1
ATOM 11026 O O . ASP C 1 417 ? 49.365 8.747 -1.390 1.00 16.58 414 ASP C O 1
ATOM 11031 N N . SER C 1 418 ? 48.962 8.355 -3.572 1.00 16.58 415 SER C N 1
ATOM 11032 C CA . SER C 1 418 ? 47.673 9.051 -3.603 1.00 15.43 415 SER C CA 1
ATOM 11033 C C . SER C 1 418 ? 46.452 8.191 -3.824 1.00 16.80 415 SER C C 1
ATOM 11034 O O . SER C 1 418 ? 46.535 7.084 -4.391 1.00 15.22 415 SER C O 1
ATOM 11037 N N . ARG C 1 419 ? 45.305 8.712 -3.373 1.00 17.87 416 ARG C N 1
ATOM 11038 C CA . ARG C 1 419 ? 44.021 8.043 -3.577 1.00 19.86 416 ARG C CA 1
ATOM 11039 C C . ARG C 1 419 ? 43.268 8.676 -4.754 1.00 19.63 416 ARG C C 1
ATOM 11040 O O . ARG C 1 419 ? 42.134 8.284 -5.057 1.00 21.05 416 ARG C O 1
ATOM 11048 N N . SER C 1 420 ? 43.900 9.627 -5.432 1.00 18.95 417 SER C N 1
ATOM 11049 C CA . SER C 1 420 ? 43.259 10.321 -6.539 1.00 19.24 417 SER C CA 1
ATOM 11050 C C . SER C 1 420 ? 43.736 9.888 -7.925 1.00 19.04 417 SER C C 1
ATOM 11051 O O . SER C 1 420 ? 44.932 9.732 -8.163 1.00 18.71 417 SER C O 1
ATOM 11054 N N . PHE C 1 421 ? 42.779 9.744 -8.839 1.00 17.89 418 PHE C N 1
ATOM 11055 C CA . PHE C 1 421 ? 43.070 9.392 -10.220 1.00 17.95 418 PHE C CA 1
ATOM 11056 C C . PHE C 1 421 ? 43.682 10.571 -10.974 1.00 17.55 418 PHE C C 1
ATOM 11057 O O . PHE C 1 421 ? 44.168 10.407 -12.088 1.00 18.45 418 PHE C O 1
ATOM 11065 N N . LEU C 1 422 ? 43.662 11.750 -10.355 1.00 17.30 419 LEU C N 1
ATOM 11066 C CA . LEU C 1 422 ? 44.241 12.960 -10.943 1.00 17.51 419 LEU C CA 1
ATOM 11067 C C . LEU C 1 422 ? 45.668 13.181 -10.434 1.00 17.89 419 LEU C C 1
ATOM 11068 O O . LEU C 1 422 ? 46.294 14.209 -10.725 1.00 18.99 419 LEU C O 1
ATOM 11073 N N . SER C 1 423 ? 46.196 12.206 -9.701 1.00 17.95 420 SER C N 1
ATOM 11074 C CA . SER C 1 423 ? 47.524 12.336 -9.111 1.00 18.32 420 SER C CA 1
ATOM 11075 C C . SER C 1 423 ? 48.686 12.029 -10.048 1.00 17.03 420 SER C C 1
ATOM 11076 O O . SER C 1 423 ? 49.831 12.310 -9.703 1.00 17.39 420 SER C O 1
ATOM 11079 N N . TYR C 1 424 ? 48.423 11.462 -11.216 1.00 16.15 421 TYR C N 1
ATOM 11080 C CA . TYR C 1 424 ? 49.531 11.102 -12.118 1.00 16.36 421 TYR C CA 1
ATOM 11081 C C . TYR C 1 424 ? 50.392 12.282 -12.583 1.00 15.39 421 TYR C C 1
ATOM 11082 O O . TYR C 1 424 ? 51.533 12.089 -13.000 1.00 15.23 421 TYR C O 1
ATOM 11091 N N . THR C 1 425 ? 49.860 13.498 -12.483 1.00 14.98 422 THR C N 1
ATOM 11092 C CA . THR C 1 425 ? 50.636 14.700 -12.796 1.00 14.70 422 THR C CA 1
ATOM 11093 C C . THR C 1 425 ? 51.759 14.900 -11.769 1.00 15.00 422 THR C C 1
ATOM 11094 O O . THR C 1 425 ? 52.678 15.679 -12.009 1.00 16.11 422 THR C O 1
ATOM 11098 N N . ARG C 1 426 ? 51.692 14.209 -10.623 1.00 15.79 423 ARG C N 1
ATOM 11099 C CA . ARG C 1 426 ? 52.782 14.269 -9.638 1.00 17.73 423 ARG C CA 1
ATOM 11100 C C . ARG C 1 426 ? 54.025 13.616 -10.249 1.00 18.36 423 ARG C C 1
ATOM 11101 O O . ARG C 1 426 ? 55.149 13.964 -9.885 1.00 18.54 423 ARG C O 1
ATOM 11109 N N . HIS C 1 427 ? 53.818 12.649 -11.150 1.00 18.85 424 HIS C N 1
ATOM 11110 C CA . HIS C 1 427 ? 54.944 12.021 -11.854 1.00 19.73 424 HIS C CA 1
ATOM 11111 C C . HIS C 1 427 ? 55.544 13.037 -12.809 1.00 19.90 424 HIS C C 1
ATOM 11112 O O . HIS C 1 427 ? 56.767 13.163 -12.884 1.00 19.03 424 HIS C O 1
ATOM 11119 N N . GLU C 1 428 ? 54.675 13.779 -13.511 1.00 18.64 425 GLU C N 1
ATOM 11120 C CA . GLU C 1 428 ? 55.129 14.818 -14.435 1.00 17.96 425 GLU C CA 1
ATOM 11121 C C . GLU C 1 428 ? 55.979 15.852 -13.703 1.00 18.28 425 GLU C C 1
ATOM 11122 O O . GLU C 1 428 ? 57.033 16.238 -14.173 1.00 18.04 425 GLU C O 1
ATOM 11128 N N . TYR C 1 429 ? 55.480 16.294 -12.550 1.00 18.33 426 TYR C N 1
ATOM 11129 C CA . TYR C 1 429 ? 56.126 17.296 -11.723 1.00 17.64 426 TYR C CA 1
ATOM 11130 C C . TYR C 1 429 ? 57.532 16.793 -11.355 1.00 17.99 426 TYR C C 1
ATOM 11131 O O . TYR C 1 429 ? 58.525 17.489 -11.550 1.00 16.46 426 TYR C O 1
ATOM 11140 N N . PHE C 1 430 ? 57.599 15.575 -10.835 1.00 16.96 427 PHE C N 1
ATOM 11141 C CA . PHE C 1 430 ? 58.869 14.953 -10.477 1.00 17.19 427 PHE C CA 1
ATOM 11142 C C . PHE C 1 430 ? 59.844 14.900 -11.658 1.00 17.66 427 PHE C C 1
ATOM 11143 O O . PHE C 1 430 ? 61.022 15.296 -11.528 1.00 16.08 427 PHE C O 1
ATOM 11151 N N . ARG C 1 431 ? 59.357 14.390 -12.796 1.00 16.37 428 ARG C N 1
ATOM 11152 C CA . ARG C 1 431 ? 60.182 14.255 -13.988 1.00 16.62 428 ARG C CA 1
ATOM 11153 C C . ARG C 1 431 ? 60.744 15.580 -14.475 1.00 16.79 428 ARG C C 1
ATOM 11154 O O . ARG C 1 431 ? 61.888 15.639 -14.919 1.00 16.99 428 ARG C O 1
ATOM 11162 N N . ARG C 1 432 ? 59.952 16.646 -14.396 1.00 17.01 429 ARG C N 1
ATOM 11163 C CA . ARG C 1 432 ? 60.445 17.955 -14.792 1.00 16.75 429 ARG C CA 1
ATOM 11164 C C . ARG C 1 432 ? 61.568 18.401 -13.854 1.00 15.95 429 ARG C C 1
ATOM 11165 O O . ARG C 1 432 ? 62.615 18.887 -14.295 1.00 15.08 429 ARG C O 1
ATOM 11173 N N . ILE C 1 433 ? 61.333 18.243 -12.559 1.00 14.92 430 ILE C N 1
ATOM 11174 C CA . ILE C 1 433 ? 62.302 18.618 -11.555 1.00 15.35 430 ILE C CA 1
ATOM 11175 C C . ILE C 1 433 ? 63.600 17.833 -11.768 1.00 15.99 430 ILE C C 1
ATOM 11176 O O . ILE C 1 433 ? 64.686 18.415 -11.820 1.00 15.04 430 ILE C O 1
ATOM 11181 N N . LEU C 1 434 ? 63.486 16.515 -11.912 1.00 16.93 431 LEU C N 1
ATOM 11182 C CA . LEU C 1 434 ? 64.664 15.676 -12.138 1.00 17.16 431 LEU C CA 1
ATOM 11183 C C . LEU C 1 434 ? 65.449 16.116 -13.394 1.00 17.26 431 LEU C C 1
ATOM 11184 O O . LEU C 1 434 ? 66.675 16.269 -13.347 1.00 16.47 431 LEU C O 1
ATOM 11189 N N . CYS C 1 435 ? 64.742 16.301 -14.513 1.00 16.93 432 CYS C N 1
ATOM 11190 C CA . CYS C 1 435 ? 65.399 16.685 -15.761 1.00 17.19 432 CYS C CA 1
ATOM 11191 C C . CYS C 1 435 ? 66.076 18.031 -15.668 1.00 16.95 432 CYS C C 1
ATOM 11192 O O . CYS C 1 435 ? 67.157 18.220 -16.222 1.00 16.19 432 CYS C O 1
ATOM 11195 N N . ASN C 1 436 ? 65.473 18.957 -14.936 1.00 16.14 433 ASN C N 1
ATOM 11196 C CA . ASN C 1 436 ? 66.079 20.265 -14.769 1.00 15.18 433 ASN C CA 1
ATOM 11197 C C . ASN C 1 436 ? 67.323 20.180 -13.902 1.00 15.86 433 ASN C C 1
ATOM 11198 O O . ASN C 1 436 ? 68.304 20.895 -14.139 1.00 16.34 433 ASN C O 1
ATOM 11203 N N . LEU C 1 437 ? 67.282 19.318 -12.886 1.00 16.21 434 LEU C N 1
ATOM 11204 C CA . LEU C 1 437 ? 68.427 19.119 -11.996 1.00 16.54 434 LEU C CA 1
ATOM 11205 C C . LEU C 1 437 ? 69.625 18.567 -12.787 1.00 16.16 434 LEU C C 1
ATOM 11206 O O . LEU C 1 437 ? 70.740 19.088 -12.722 1.00 15.69 434 LEU C O 1
ATOM 11211 N N . LEU C 1 438 ? 69.385 17.513 -13.542 1.00 16.50 435 LEU C N 1
ATOM 11212 C CA . LEU C 1 438 ? 70.444 16.913 -14.352 1.00 16.37 435 LEU C CA 1
ATOM 11213 C C . LEU C 1 438 ? 70.933 17.882 -15.409 1.00 16.41 435 LEU C C 1
ATOM 11214 O O . LEU C 1 438 ? 72.143 17.979 -15.659 1.00 15.24 435 LEU C O 1
ATOM 11219 N N . GLY C 1 439 ? 69.989 18.598 -16.023 1.00 16.40 436 GLY C N 1
ATOM 11220 C CA . GLY C 1 439 ? 70.299 19.568 -17.059 1.00 16.80 436 GLY C CA 1
ATOM 11221 C C . GLY C 1 439 ? 71.147 20.718 -16.536 1.00 16.70 436 GLY C C 1
ATOM 11222 O O . GLY C 1 439 ? 72.075 21.162 -17.193 1.00 16.86 436 GLY C O 1
ATOM 11223 N N . GLN C 1 440 ? 70.847 21.184 -15.339 1.00 17.31 437 GLN C N 1
ATOM 11224 C CA . GLN C 1 440 ? 71.599 22.284 -14.768 1.00 17.91 437 GLN C CA 1
ATOM 11225 C C . GLN C 1 440 ? 73.021 21.807 -14.447 1.00 16.99 437 GLN C C 1
ATOM 11226 O O . GLN C 1 440 ? 73.994 22.519 -14.706 1.00 16.20 437 GLN C O 1
ATOM 11232 N N . TRP C 1 441 ? 73.150 20.598 -13.897 1.00 15.32 438 TRP C N 1
ATOM 11233 C CA . TRP C 1 441 ? 74.483 20.087 -13.586 1.00 15.32 438 TRP C CA 1
ATOM 11234 C C . TRP C 1 441 ? 75.329 19.971 -14.835 1.00 14.59 438 TRP C C 1
ATOM 11235 O O . TRP C 1 441 ? 76.525 20.279 -14.818 1.00 14.61 438 TRP C O 1
ATOM 11246 N N . ALA C 1 442 ? 74.703 19.535 -15.923 1.00 14.67 439 ALA C N 1
ATOM 11247 C CA . ALA C 1 442 ? 75.414 19.327 -17.188 1.00 13.95 439 ALA C CA 1
ATOM 11248 C C . ALA C 1 442 ? 75.862 20.654 -17.751 1.00 15.05 439 ALA C C 1
ATOM 11249 O O . ALA C 1 442 ? 77.016 20.810 -18.154 1.00 13.04 439 ALA C O 1
ATOM 11251 N N . GLN C 1 443 ? 74.940 21.617 -17.760 1.00 16.58 440 GLN C N 1
ATOM 11252 C CA . GLN C 1 443 ? 75.240 22.941 -18.258 1.00 17.99 440 GLN C CA 1
ATOM 11253 C C . GLN C 1 443 ? 76.349 23.647 -17.456 1.00 16.71 440 GLN C C 1
ATOM 11254 O O . GLN C 1 443 ? 77.140 24.374 -18.028 1.00 15.37 440 GLN C O 1
ATOM 11260 N N . ASP C 1 444 ? 76.388 23.436 -16.143 1.00 16.64 441 ASP C N 1
ATOM 11261 C CA . ASP C 1 444 ? 77.423 24.039 -15.296 1.00 17.53 441 ASP C CA 1
ATOM 11262 C C . ASP C 1 444 ? 78.749 23.245 -15.299 1.00 17.44 441 ASP C C 1
ATOM 11263 O O . ASP C 1 444 ? 79.681 23.591 -14.591 1.00 18.17 441 ASP C O 1
ATOM 11268 N N . GLY C 1 445 ? 78.818 22.180 -16.090 1.00 17.64 442 GLY C N 1
ATOM 11269 C CA . GLY C 1 445 ? 80.025 21.372 -16.195 1.00 17.10 442 GLY C CA 1
ATOM 11270 C C . GLY C 1 445 ? 80.303 20.522 -14.977 1.00 16.37 442 GLY C C 1
ATOM 11271 O O . GLY C 1 445 ? 81.463 20.216 -14.680 1.00 15.06 442 GLY C O 1
ATOM 11272 N N . GLU C 1 446 ? 79.243 20.140 -14.270 1.00 16.27 443 GLU C N 1
ATOM 11273 C CA . GLU C 1 446 ? 79.385 19.315 -13.072 1.00 16.98 443 GLU C CA 1
ATOM 11274 C C . GLU C 1 446 ? 79.203 17.828 -13.385 1.00 16.12 443 GLU C C 1
ATOM 11275 O O . GLU C 1 446 ? 79.594 16.969 -12.592 1.00 16.81 443 GLU C O 1
ATOM 11281 N N . ILE C 1 447 ? 78.575 17.533 -14.516 1.00 15.81 444 ILE C N 1
ATOM 11282 C CA . ILE C 1 447 ? 78.440 16.154 -15.001 1.00 16.07 444 ILE C CA 1
ATOM 11283 C C . ILE C 1 447 ? 78.633 16.252 -16.501 1.00 16.98 444 ILE C C 1
ATOM 11284 O O . ILE C 1 447 ? 78.451 17.330 -17.075 1.00 17.01 444 ILE C O 1
ATOM 11289 N N . PRO C 1 448 ? 79.027 15.146 -17.141 1.00 18.47 445 PRO C N 1
ATOM 11290 C CA . PRO C 1 448 ? 79.214 15.186 -18.584 1.00 19.37 445 PRO C CA 1
ATOM 11291 C C . PRO C 1 448 ? 77.907 15.442 -19.315 1.00 19.88 445 PRO C C 1
ATOM 11292 O O . PRO C 1 448 ? 76.868 14.896 -18.934 1.00 19.63 445 PRO C O 1
ATOM 11296 N N . ASP C 1 449 ? 77.966 16.293 -20.332 1.00 20.78 446 ASP C N 1
ATOM 11297 C CA . ASP C 1 449 ? 76.806 16.608 -21.171 1.00 22.97 446 ASP C CA 1
ATOM 11298 C C . ASP C 1 449 ? 76.827 15.568 -22.284 1.00 22.34 446 ASP C C 1
ATOM 11299 O O . ASP C 1 449 ? 77.200 15.870 -23.410 1.00 21.33 446 ASP C O 1
ATOM 11304 N N . ASP C 1 450 ? 76.466 14.334 -21.926 1.00 22.10 447 ASP C N 1
ATOM 11305 C CA . ASP C 1 450 ? 76.465 13.188 -22.841 1.00 21.87 447 ASP C CA 1
ATOM 11306 C C . ASP C 1 450 ? 75.055 12.674 -22.903 1.00 20.64 447 ASP C C 1
ATOM 11307 O O . ASP C 1 450 ? 74.568 12.060 -21.948 1.00 18.33 447 ASP C O 1
ATOM 11312 N N . GLU C 1 451 ? 74.398 12.922 -24.031 1.00 19.83 448 GLU C N 1
ATOM 11313 C CA . GLU C 1 451 ? 73.006 12.545 -24.199 1.00 20.21 448 GLU C CA 1
ATOM 11314 C C . GLU C 1 451 ? 72.739 11.070 -23.948 1.00 19.82 448 GLU C C 1
ATOM 11315 O O . GLU C 1 451 ? 71.702 10.720 -23.376 1.00 20.98 448 GLU C O 1
ATOM 11321 N N . ALA C 1 452 ? 73.668 10.211 -24.342 1.00 19.26 449 ALA C N 1
ATOM 11322 C CA . ALA C 1 452 ? 73.502 8.773 -24.141 1.00 19.04 449 ALA C CA 1
ATOM 11323 C C . ALA C 1 452 ? 73.497 8.405 -22.654 1.00 18.67 449 ALA C C 1
ATOM 11324 O O . ALA C 1 452 ? 72.652 7.645 -22.217 1.00 18.21 449 ALA C O 1
ATOM 11334 N N . LEU C 1 454 ? 73.029 10.544 -20.027 1.00 19.93 451 LEU C N 1
ATOM 11335 C CA . LEU C 1 454 ? 71.933 11.258 -19.358 1.00 18.86 451 LEU C CA 1
ATOM 11336 C C . LEU C 1 454 ? 70.538 10.705 -19.677 1.00 18.67 451 LEU C C 1
ATOM 11337 O O . LEU C 1 454 ? 69.703 10.582 -18.774 1.00 17.14 451 LEU C O 1
ATOM 11342 N N . SER C 1 455 ? 70.303 10.338 -20.936 1.00 18.45 452 SER C N 1
ATOM 11343 C CA . SER C 1 455 ? 69.011 9.787 -21.339 1.00 19.53 452 SER C CA 1
ATOM 11344 C C . SER C 1 455 ? 68.754 8.450 -20.661 1.00 19.72 452 SER C C 1
ATOM 11345 O O . SER C 1 455 ? 67.646 8.167 -20.228 1.00 21.09 452 SER C O 1
ATOM 11348 N N . ARG C 1 456 ? 69.777 7.618 -20.600 1.00 21.38 453 ARG C N 1
ATOM 11349 C CA . ARG C 1 456 ? 69.672 6.304 -19.961 1.00 23.43 453 ARG C CA 1
ATOM 11350 C C . ARG C 1 456 ? 69.273 6.477 -18.515 1.00 22.58 453 ARG C C 1
ATOM 11351 O O . ARG C 1 456 ? 68.379 5.806 -17.999 1.00 21.80 453 ARG C O 1
ATOM 11367 N N . VAL C 1 458 ? 67.823 9.077 -17.123 1.00 20.53 455 VAL C N 1
ATOM 11368 C CA . VAL C 1 458 ? 66.454 9.591 -17.017 1.00 19.61 455 VAL C CA 1
ATOM 11369 C C . VAL C 1 458 ? 65.412 8.468 -17.177 1.00 19.63 455 VAL C C 1
ATOM 11370 O O . VAL C 1 458 ? 64.470 8.374 -16.394 1.00 18.63 455 VAL C O 1
ATOM 11374 N N . GLN C 1 459 ? 65.589 7.614 -18.177 1.00 18.84 456 GLN C N 1
ATOM 11375 C CA . GLN C 1 459 ? 64.651 6.516 -18.397 1.00 19.53 456 GLN C CA 1
ATOM 11376 C C . GLN C 1 459 ? 64.687 5.498 -17.263 1.00 19.11 456 GLN C C 1
ATOM 11377 O O . GLN C 1 459 ? 63.659 4.926 -16.904 1.00 19.03 456 GLN C O 1
ATOM 11383 N N . ASP C 1 460 ? 65.877 5.237 -16.728 1.00 19.10 457 ASP C N 1
ATOM 11384 C CA . ASP C 1 460 ? 66.003 4.315 -15.598 1.00 19.42 457 ASP C CA 1
ATOM 11385 C C . ASP C 1 460 ? 65.230 4.834 -14.384 1.00 18.62 457 ASP C C 1
ATOM 11386 O O . ASP C 1 460 ? 64.437 4.121 -13.784 1.00 18.03 457 ASP C O 1
ATOM 11391 N N . ILE C 1 461 ? 65.444 6.094 -14.058 1.00 18.92 458 ILE C N 1
ATOM 11392 C CA . ILE C 1 461 ? 64.793 6.697 -12.904 1.00 19.84 458 ILE C CA 1
ATOM 11393 C C . ILE C 1 461 ? 63.277 6.841 -13.093 1.00 20.15 458 ILE C C 1
ATOM 11394 O O . ILE C 1 461 ? 62.520 6.652 -12.140 1.00 19.74 458 ILE C O 1
ATOM 11399 N N . CYS C 1 462 ? 62.840 7.145 -14.318 1.00 20.96 459 CYS C N 1
ATOM 11400 C CA . CYS C 1 462 ? 61.399 7.310 -14.621 1.00 21.50 459 CYS C CA 1
ATOM 11401 C C . CYS C 1 462 ? 60.615 5.995 -14.661 1.00 20.47 459 CYS C C 1
ATOM 11402 O O . CYS C 1 462 ? 59.402 6.005 -14.479 1.00 19.27 459 CYS C O 1
ATOM 11405 N N . PHE C 1 463 ? 61.292 4.866 -14.891 1.00 20.03 460 PHE C N 1
ATOM 11406 C CA . PHE C 1 463 ? 60.575 3.590 -15.001 1.00 18.63 460 PHE C CA 1
ATOM 11407 C C . PHE C 1 463 ? 61.407 2.305 -14.883 1.00 18.67 460 PHE C C 1
ATOM 11408 O O . PHE C 1 463 ? 61.046 1.402 -14.120 1.00 18.08 460 PHE C O 1
ATOM 11416 N N . ASN C 1 464 ? 62.513 2.220 -15.626 1.00 18.29 461 ASN C N 1
ATOM 11417 C CA . ASN C 1 464 ? 63.292 0.971 -15.679 1.00 18.61 461 ASN C CA 1
ATOM 11418 C C . ASN C 1 464 ? 63.764 0.452 -14.314 1.00 18.86 461 ASN C C 1
ATOM 11419 O O . ASN C 1 464 ? 63.593 -0.730 -14.016 1.00 18.66 461 ASN C O 1
ATOM 11424 N N . ASN C 1 465 ? 64.330 1.324 -13.482 1.00 18.83 462 ASN C N 1
ATOM 11425 C CA . ASN C 1 465 ? 64.800 0.916 -12.138 1.00 17.79 462 ASN C CA 1
ATOM 11426 C C . ASN C 1 465 ? 63.694 0.296 -11.283 1.00 18.21 462 ASN C C 1
ATOM 11427 O O . ASN C 1 465 ? 63.905 -0.745 -10.665 1.00 17.66 462 ASN C O 1
ATOM 11432 N N . ALA C 1 466 ? 62.522 0.938 -11.250 1.00 17.77 463 ALA C N 1
ATOM 11433 C CA . ALA C 1 466 ? 61.399 0.441 -10.447 1.00 18.35 463 ALA C CA 1
ATOM 11434 C C . ALA C 1 466 ? 60.892 -0.896 -10.985 1.00 19.31 463 ALA C C 1
ATOM 11435 O O . ALA C 1 466 ? 60.604 -1.817 -10.211 1.00 19.43 463 ALA C O 1
ATOM 11437 N N . GLN C 1 467 ? 60.790 -1.006 -12.309 1.00 20.10 464 GLN C N 1
ATOM 11438 C CA . GLN C 1 467 ? 60.332 -2.233 -12.910 1.00 20.23 464 GLN C CA 1
ATOM 11439 C C . GLN C 1 467 ? 61.258 -3.398 -12.523 1.00 18.92 464 GLN C C 1
ATOM 11440 O O . GLN C 1 467 ? 60.777 -4.458 -12.167 1.00 18.31 464 GLN C O 1
ATOM 11446 N N . ARG C 1 468 ? 62.578 -3.197 -12.582 1.00 18.62 465 ARG C N 1
ATOM 11447 C CA . ARG C 1 468 ? 63.525 -4.265 -12.217 1.00 18.40 465 ARG C CA 1
ATOM 11448 C C . ARG C 1 468 ? 63.494 -4.534 -10.730 1.00 16.71 465 ARG C C 1
ATOM 11449 O O . ARG C 1 468 ? 63.437 -5.677 -10.301 1.00 15.69 465 ARG C O 1
ATOM 11457 N N . TYR C 1 469 ? 63.539 -3.456 -9.954 1.00 15.58 466 TYR C N 1
ATOM 11458 C CA . TYR C 1 469 ? 63.587 -3.527 -8.502 1.00 15.90 466 TYR C CA 1
ATOM 11459 C C . TYR C 1 469 ? 62.413 -4.302 -7.891 1.00 15.70 466 TYR C C 1
ATOM 11460 O O . TYR C 1 469 ? 62.608 -5.085 -6.971 1.00 15.93 466 TYR C O 1
ATOM 11469 N N . PHE C 1 470 ? 61.213 -4.102 -8.422 1.00 15.96 467 PHE C N 1
ATOM 11470 C CA . PHE C 1 470 ? 60.016 -4.791 -7.916 1.00 16.72 467 PHE C CA 1
ATOM 11471 C C . PHE C 1 470 ? 59.796 -6.175 -8.514 1.00 18.23 467 PHE C C 1
ATOM 11472 O O . PHE C 1 470 ? 58.827 -6.858 -8.166 1.00 18.41 467 PHE C O 1
ATOM 11480 N N . THR C 1 471 ? 60.685 -6.601 -9.403 1.00 19.05 468 THR C N 1
ATOM 11481 C CA . THR C 1 471 ? 60.577 -7.926 -9.968 1.00 21.34 468 THR C CA 1
ATOM 11482 C C . THR C 1 471 ? 61.018 -8.899 -8.884 1.00 22.66 468 THR C C 1
ATOM 11483 O O . THR C 1 471 ? 61.991 -8.638 -8.189 1.00 21.18 468 THR C O 1
ATOM 11487 N N . ILE C 1 472 ? 60.282 -9.994 -8.718 1.00 25.93 469 ILE C N 1
ATOM 11488 C CA . ILE C 1 472 ? 60.629 -11.013 -7.727 1.00 28.72 469 ILE C CA 1
ATOM 11489 C C . ILE C 1 472 ? 61.582 -11.999 -8.353 1.00 31.96 469 ILE C C 1
ATOM 11490 O O . ILE C 1 472 ? 61.151 -12.922 -9.036 1.00 33.51 469 ILE C O 1
ATOM 11495 N N . LYS C 1 473 ? 62.875 -11.811 -8.148 1.00 36.12 470 LYS C N 1
ATOM 11496 C CA . LYS C 1 473 ? 63.876 -12.741 -8.699 1.00 39.71 470 LYS C CA 1
ATOM 11497 C C . LYS C 1 473 ? 65.200 -12.557 -7.984 1.00 40.46 470 LYS C C 1
ATOM 11498 O O . LYS C 1 473 ? 65.474 -11.465 -7.488 1.00 42.08 470 LYS C O 1
#

B-factor: mean 19.36, std 7.43, range [2.0, 61.52]

Secondary structure (DSSP, 8-state):
----TTTT--SHHHHHIIIIII---B---S----HHHHHHTPPPS-HHHHHHSS-SHHHHHHHHTT--GGGTT-TTS-HHHH--HHHHGGG-TTSHHHHHHHHHHHTTT---S---SHHHHHHHHHHHHHHHTSGGGSTTT----B--B--B-TT---HHHHHHHH-TT--S--B--B--HHHH-TTSTTHHHHHHHHHHHHT---SSHHHHHHHHHHHHHHHHHTT---B-EEESS--------HHHHHHHHHHHHTTPPPPHHHHHHHHHHHHHHHHHHHHHHT---EEE-EE-------TTT-SSSS--EE-----HHHHHHHHH--TTS----EEEEESSGGGHHHHH--TTS--TTSTTSEEE----GGG-SS---HHHHHHH---GGG-------S-TTTTHHHHHHHHHHHHHHHHHHHTTSS---------HIIIIIHHHHHTS--/----TTTT--SHHHHHIIIIII---B---S----HHHHHTT---SSHHHHHSSTTSHHHHHHHHTT--GGGTT-TTS-HHHH--HHHHGGG-TTSHHHHHHHHHHHTTT---S---STTTHHHHHHHHHHHHTSGGGSTTT----B--B--B-TT---HHHHHHHH-TT--S--B--B--HHHH-TTSTTHHHHHHHHHHHHT---SSHHHHHHHHHHHHHHHHHTT---B-EEESS--------HHHHHHHHHHHHHTPPPPHHHHHHHHHHHHHHHHHHHHHHT---EEE-EE-------TTT-SSSS--EE-----HHHHHHHHH--TTS-PPPEEEEESSGGGHHHHH--TTS--TTSTTSEEE----GGG-SS---HHHHHHH---GGG-------S-TTTTHHHHHHHHHHHHHHHHHHHTTSS---------HIIIIIHHHHHTS--/---TTTT--SHHHHHIIIIII---B---S----HHHHHTT---S-HHHHHHSTTSHHHHHHHHTT--GGGTT-SSS-HHHH--HHHHGGG-TTSHHHHHHHHHHHTTT---S---STTTHHHHHHHHHHHHTSGGGSTTT----B--B--B-TT---HHHHHHHH-TT--S--B--B--HHHH-TTSTTHHHHHHHHHHHHT----SHHHHHHHHHHHHHHHHHTT---B-EEESS--------HHHHHHHHHHHHTTPPPPHHHHHHHHHHHHHHHHHHHHHHT---EEE-EE-------TTT-SSSS--EE-----HHHHHHHHH--TTS----EEEEESSGGGHHHHH--TTS--TTSTTSEEE----GGG-SS---HHHHHHH---GGG-------S-TTTTHHHHHHHHHHHHHHHHHHHTTSS---------HIIIIIHHHHHTS--

Radius of gyration: 32.19 Å; Cα contacts (8 Å, |Δi|>4): 2575; chains: 3; bounding box: 91×86×76 Å

Nearest PDB structures (foldseek):
  3iac-assembly1_C  TM=1.001E+00  e=9.239E-73  Salmonella enterica subsp. enterica serovar Typhimurium
  1j5s-assembly1_A  TM=9.325E-01  e=9.378E-33  Thermotoga maritima
  2q01-assembly1_A  TM=9.129E-01  e=1.988E-22  Caulobacter vibrioides CB15
  4i6v-assembly1_C  TM=8.393E-01  e=2.824E-17  Planctopirus limnophila DSM 3776
  3iac-assembly1_C  TM=1.001E+00  e=3.452E-73  Salmonella enterica subsp. enterica serovar Typhimurium

Solvent-accessible surface area: 47006 Å² total

CATH classification: 3.20.20.140 (+1 more: 1.10.2020.10)

Foldseek 3Di:
DDPDPLVLFDDDQLVCLQVVFQVPAFAFAEAAADLVQVLVLAQDQWDLRQPQVWLLPLVVQLVVVVHDCCLRPNPPDDSVSVLNSQARLVVQVVPCVQVLVQLLCCPPVVDDPDRRHDVCSVVSGVSVSVVSRDSCNTLQNSVSHYLYEHEDELLDQCVSLVSQVPDPVHRRRYAYAYEHQLQLQLQDPCNLVVVVSLCVSQVFDDQFVVSVVSSSVSSVVSSVVSPYQAYEYEAADQAADPADDRVLLSVLSNCSNVVHDDDPNSSRNRSLNVLLSVQLVSQVFQHEEYEYFKDWDPDVCCVVVPGSNNRIAGHDDDPLVSVVCSQCNVVVVRGFQYEYEHQDLVCLLSQLVLVVNDDPPAQSSYYHDQLDDVLLALVVVSNCVNNVCVPSLLALAHQNIRRSSSCCSLVRSLSSVSSVVSVCCVVPNDPSDCVSSNSNCNRHVSNVVSSDRD/DDPDPLVLFDFDQLSCLQVPFFVPAFAFAFAAADLVQQLVLAQDQWPLRQPQQWQLPLVLQLVVVVHDCCLRVNPPDDSVSVLNSQQRLVVQPPPCVQVLVQLLCCPPVNDDPDHRHDVCSVVSGVSVSVVSNDSCNTLLNSVSHYLHEHEDELLDQCVSLVSQVPDPVHNRHYAYAYEHQLQLQLQDPCNLVVVVSLCVSQVFDDQFVVSVVSSSVSSVVSSVVSHYQAYEYEAADQAADPADDRVLLSVLSNCSNVPHHDDPNSSRNRNLVVLLSVLLVSLVQQHEEYEYFKDWPPDPVCVVVPGSNNGIAGHDDDPLVSVVVSQCNVVVVRGFQYEYEHQDCVCLLSQLVLVVNDDPPDDSSYHHDQLDDVLLALVVVSNCVNNVCVPSLLALAHQNIRHSSSCCSLVRSLSSVSSVVSVCCVVVNDPSPVVSSNVNCNSHVSNVVSSDRD/DCDPLVLFDDDLLVCLCPVFQPPAFEFAEAAADLVQVLVQAQDQWDLGQPQVWQQPLVQQLVVVVHDCCLRPNPPDDSVSVLNSQARLVVQPVHCVQVLVQLLCCPPVNDDDDGRHPVCSVVSGVSVSVVSVDSCNTLQNSVSHYLYEHEDELLDQCVSLVSQVPDPVHNRHYAYAYEHQLALQLQDPCNLVVVVSLCVSQVFDDQFPVSVVSSSVSSVVSSVVSHYFAYEYEEADQAADPADDRVLLNVLSNCSNVVHHDDPNSSRNSNLVVLLSVQLVSQVQQHEEYAYFKDWDPDPVCVVVPGSNNGIAGHDDDPLVSVVNSQCNCVVVRGFQYEYEHQDLVCLLSQLVLVVNDDPPAQSSYHHDQLDDVLLALVVVSNLVNNVVVPSLLALAHQNIRHSSSCCSLVRSLSSVSSVVSVCCVVVNDPSDCVSSNSNCNSHVNNVVSSDRD

Sequence (1361 aa):
ATFTEDFLLKNDIARTLYHKYAAPPIYDFHCHLSPQEIADDRRFDNLGQIWWLLEEGGDDHHYKWRALRSAGVDESLITGKETSDYEEKYAWANTVPKTLGNPLYHWTHLELRRRPFGITGTLFGPDTAESIWTQCNEKLATPAFSARGIQQNVRVGTTDDPIDSLEYHRQIAADDSIDIEVAPSWRRPDKVFKIELDGFVDDYLRKLEAAADVSSITRFDDLRQALTRRLDHFAACGCRASDHGIETLRFAPVPDDAQLDAILGKRLAGETLSELEIAQFTTAVLVWLGRRQYAARGWVQLHIGAIRNNNTRFRLLGPDDTGFDSIGDNNISWALSRRLLDSDVTNELPKTILYCLNPRDNEVLATIGNFQGPGIAGKVQFGSGWWFNDQKDGLRQLEQLSQGLLSQFVGLTDSRSFLSYTRHEYFRRILCNLLGQWAQDGEIPDDEALSRVQDICFNNAQRYFTIKATFTEDFLLKNDIARTLYHKYAAPPIYDFHCHLSPQEIADDRRFDNLGQIWLEGDHYKWRALRSAGVDESLITGKETSDYEKYAWANTVPKTLGNPLYHWTHLELRRPFGITGTLFGPDTAESIWTQCNEKKLATPAFSARGIQQNVRVGTTDDPIDSLEYHRQIAADDSIDIEVAPSWRRPDKVFKIELDGFVDYLRKLEAAADVSITRFDDLRQALTRRLDHFAACGCRASDHGIETLRFAPVPDDAQLDAILGKRLAGETLSELEIAQFTTAVLVWLGRQQYAARGWVQLHIGAIRNNNTRFRLLGPDTGFDSIGDNNISWALSRLLDSDVTNELPKTILYCLNPRDNEVLATIGNFQGPGIAGKVQFGSGWWFNDQKDGLRQLEQLSQGLLSQQFVGLTDSRSFLSYTRHEYFRRILCNLLGQWAQDGEIPDDEALSRVQDICFNNAQRYFTIKTFTEDFLLKKNDIARTLYHKYAAPPIYDFHCHLSPQEIADDRRFDNLGQIWLEGDHYKWRALRSAGVDESLITGKETSDYEKYAWANTVPKTLGNPLYHWTHLELRRPFGITGTLFGPDTAESIWTQCNEKLATPAFSARGIQQQNVRVGTTDDPIDSLEYHRQIAADDSIDIEVAPSWRRPDKVFKIELDGFVDYLRKLEAAADVSITRFDDLRQALTRRLDHFAACGCRASDHGIETLRFAPVPDDAQLDAILGKRLAGETLSELEIAQFTTAVLVWLGRQYAARGWVQLHIGAIRNNNTRFRLLLGPDTGFDSIGDNNISWALSRRLLDSDVTNELPKTILYCLNPRDNEVLATIGNFQGPGIAGKVQFGSGWWFNDQKDGLRQLEQLSQGLLSQFVGLTDSRSFLSYTRHEYFRRILCNLLGQWAQDGEIPDDEALSRVQDICFNNAQRYFTIK